Protein AF-A0A915EWQ1-F1 (afdb_monomer_lite)

pLDDT: mean 73.2, std 23.02, range [23.8, 98.0]

Secondary structure (DSSP, 8-state):
---HHHHHHHS-TTS-HHHHHHHHHHHHHHHHHHHHHHHHHHHHHH-SSHHHHHHHHHHHHHHHHHHHHHHHHHHHHHHHHTT-SS-HHHHHHHHHHHHHHHTTTS-HHHHHHHHHHHHHHHHHHHHHHHHGGGGTTS-------SS--TTS-HHHHHH-HHHHHHHHHHHHHHHHHS-----TT-HHHHTTS-------EEEEEESS-EE-TTT--EE-SSSS-EEEETTT--EEEGGGGGG-----TT--S----S-------------TTTTTTEESS---GGG--HHHHHHHHHHTT-GGGHHHHHHTT--TTTGGGGGSSS-GGGG---HHHHHHHHHHHHHHHTSS--GGGPPP-------------EEEE--SS--B-TTT-PBPPSSSS-EEEETTT-BEEETTGGG-GGGSPPP-SS-SS----S--TTSSSPPPGGGTTS------SB---PPPSSTTS-GGGS-B-TTS-BHHHHHHHHHHHHHHHHHHHHHHHT---S-----S----PPPPPP-HHHHHHPPPPHHHHHHHHHHHSSS-S-HHHH-TTS-HHHHHHHHHHHHHHHHHHSSS-SB-GGGHHHHHHTSPPTT--S----S---HHHHHHHHHS-HHHHHHHHHHHHHHHHHHHHHHHHHHHHHTT----GGGTTS---HHHHHTTT-THHHHHHHHHHHB---GGGGGGGG-HHHHHHHHHHHHHHHHHHH---S----TTTHHHHHHHHHHHIIIIIT-S------------------PPPPHHHHHHHHHHHTTSTTB--S--HHHHHHHHTTSPTT-EEEEE-SSSTT-EEEEE----------------S-------

Radius of gyration: 38.52 Å; chains: 1; bounding box: 102×61×111 Å

Sequence (852 aa):
MPNYIYNYANTKDNEHLFYRIKMAAFTGYYIGSFNAGLAYLPALLTGRNVYGSGIKAVRILALGLSAGVAHAVASYVSAKLLNKEHSPFNHAIGGAAAGFLVRYKAPLASQMNMVLCFAALSAIGKFCEMVRPQFANQSVGRCRGCVPNAYISLNHRYMNKKWREEEEELEKFLYFNVGPFSSCLDYETVMKQGSEPVHNLVRVSVAYPRLCQVCEDYIITPRCTARQCITCGCLLHAVCIGRAGRCQGSSSTPSASGSVSSGNSEVVVSDTDTSAAVTLSDEPLANWSVEQVLQWLVVVGFSRYAVLFLAYNINGEKLPGLLKPLSPLDDIKDAFARRVLKRAIMTLIGELPSPADRKFTSSKDSSVTPHADLHLQNFTCELACCVCSLPLLGLTSQGYQCSTCGSVFHRICRIFTEEHPACPGRLLVGALASSQTSFDSPPSDLDLGQSGGKLPVAAPVIKHTYFTVPLDKQITDADEVPIFLSTATRIFEQLATYNAQETTKQRPSQQSLPSSTSFTSALPMINCVDVYRSSATGRELYDLECAYADRLPTDLEKMTSVSTLHRLVRLAQIIKHFLKLLPEPVIPAEMYQGTLDLAPGNNSSSASATSGDDSGLEEFLSSLPPRNLATLRHVMQHVGFILCHQRLLKVRLSVGQLRQPCVASSATTSSTIDNLDDPSLILSILAHVLMRPTWRRVVLLTSPDGDFRRLKALKRLFEHFNRTPGATDFGGRTHSYECYAELLAQSGGGSIRSVAPSSAAEGTEAASQWAPPTTRSVERNRRDLATRDWYWGDVSRSEVSEVMRERPDGAFLVRDSFATTGAFTLTEKCVLTVEIPASSFYGSFCKALLVI

Foldseek 3Di:
DPPLLLVLLPFFQQDDLVSNLVSLLVVLLVVLQVVLCVQQVVCVVVVHPNVVSNVVSVVSNVLSSVLSNQLSVQLNVVCNVVVGRAALQSSLRSQLRSLCSSQVPPPPVSSVVSSNVRSVVSSVSSVCSVCVLVCLPDDDDDPPDPDDPPPCPPVNCVSHPVNVVVVVVVVVVVCVVVDDDPDDDCPPVVVPDDDFAAFQKDWKAFLFWDAQPQLRATAHDDQFTWIAGPFCRHIHGPVCRVVDDTDPGPDDDDDDPDDDDDDDDDPPPDPPCVPVRIGNDYDDLLPFFLLSVLNLCLSLANLVCNVVSVVVRPGSNCLVVQLDPPHSLVVPPFPQQSLLVSVSSCSRNPVDHDPSPDDDDDDDDDDAAFLPDKDQDFAQHWAAAQQPLHTQHHRHSSFIARLQAQFTHGSVRVVVRVSDHHDPRHHVDDPPPDPPPPVVDPPPSVCSNDDDDRGHRGDDNQAALFQADALVPADADPLSERPQLVLLLQLLLVLLLVLLVQLVVPQPDPDDDDDDDDPPDRDDRDQLLVLLVDDDRSVLLVVLCNVPRPHHPCVLNVPPVDDSSVSSSSSSSVSLSSLQNYPAALCGQVCLVLLLVLFDDPPPDDDDPDDDPCVSVVVSLVPRDSSSSSNLLVVLVSLVSSLLSQVLSLLCVVVVVDDDPVCVPDPCDPVNSVCSNPSLSNCLSCLCSRYAHPSSVSSCSSPPVSSVSSSSSSVVSSCVSPPDDDDDDPPPCVVSSVSSVVSCVVSPVPPPDDDDDDDDDDDDDDDDDDDADDPVVVVVVCVVPVVPPQEDEADDPVVVCVVCVPPDAQDKHKYPDPPDHPDIDMDGDDDDPDDDDDDDDDPDDDDDDDDD

InterPro domains:
  IPR000198 Rho GTPase-activating protein domain [PF00620] (526-646)
  IPR000198 Rho GTPase-activating protein domain [PS50238] (469-694)
  IPR000980 SH2 domain [PF00017] (790-827)
  IPR000980 SH2 domain [PS50001] (790-827)
  IPR001660 Sterile alpha motif domain [PS50105] (288-319)
  IPR002219 Protein kinase C-like, phorbol ester/diacylglycerol-binding domain [PS00479] (199-247)
  IPR002219 Protein kinase C-like, phorbol ester/diacylglycerol-binding domain [PS50081] (198-247)
  IPR002219 Protein kinase C-like, phorbol ester/diacylglycerol-binding domain [PS50081] (370-423)
  IPR008936 Rho GTPase activation protein [G3DSA:1.10.555.10] (457-730)
  IPR008936 Rho GTPase activation protein [SSF48350] (527-647)
  IPR013761 Sterile alpha motif/pointed domain superfamily [G3DSA:1.10.150.50] (270-349)
  IPR013761 Sterile alpha motif/pointed domain superfamily [SSF47769] (282-345)
  IPR036860 SH2 domain superfamily [G3DSA:3.30.505.10] (770-835)
  IPR036860 SH2 domain superfamily [SSF55550] (777-829)
  IPR046349 C1-like domain superfamily [SSF57889] (199-244)
  IPR046349 C1-like domain superfamily [SSF57889] (375-416)
  IPR051854 Rho-type GTPase-activating protein [PTHR46075] (365-647)

Organism: NCBI:txid519352

Structure (mmCIF, N/CA/C/O backbone):
data_AF-A0A915EWQ1-F1
#
_entry.id   AF-A0A915EWQ1-F1
#
loop_
_atom_site.group_PDB
_atom_site.id
_atom_site.type_symbol
_atom_site.label_atom_id
_atom_site.label_alt_id
_atom_site.label_comp_id
_atom_site.label_asym_id
_atom_site.label_entity_id
_atom_site.label_seq_id
_atom_site.pdbx_PDB_ins_code
_atom_site.Cartn_x
_atom_site.Cartn_y
_atom_site.Cartn_z
_atom_site.occupancy
_atom_site.B_iso_or_equiv
_atom_site.auth_seq_id
_atom_site.auth_comp_id
_atom_site.auth_asym_id
_atom_site.auth_atom_id
_atom_site.pdbx_PDB_model_num
ATOM 1 N N . MET A 1 1 ? 35.507 5.934 -28.195 1.00 34.41 1 MET A N 1
ATOM 2 C CA . MET A 1 1 ? 36.657 6.644 -28.804 1.00 34.41 1 MET A CA 1
ATOM 3 C C . MET A 1 1 ? 36.904 6.098 -30.203 1.00 34.41 1 MET A C 1
ATOM 5 O O . MET A 1 1 ? 36.809 4.883 -30.353 1.00 34.41 1 MET A O 1
ATOM 9 N N . PRO A 1 2 ? 37.204 6.927 -31.219 1.00 48.59 2 PRO A N 1
ATOM 10 C CA . PRO A 1 2 ? 37.597 6.420 -32.530 1.00 48.59 2 PRO A CA 1
ATOM 11 C C . PRO A 1 2 ? 38.920 5.663 -32.389 1.00 48.59 2 PRO A C 1
ATOM 13 O O . PRO A 1 2 ? 39.890 6.191 -31.848 1.00 48.59 2 PRO A O 1
ATOM 16 N N . ASN A 1 3 ? 38.949 4.407 -32.820 1.00 69.19 3 ASN A N 1
ATOM 17 C CA . ASN A 1 3 ? 40.101 3.528 -32.659 1.00 69.19 3 ASN A CA 1
ATOM 18 C C . ASN A 1 3 ? 41.152 3.841 -33.750 1.00 69.19 3 ASN A C 1
ATOM 20 O O . ASN A 1 3 ? 41.318 3.084 -34.699 1.00 69.19 3 ASN A O 1
ATOM 24 N N . TYR A 1 4 ? 41.798 5.015 -33.682 1.00 76.69 4 TYR A N 1
ATOM 25 C CA . TYR A 1 4 ? 42.704 5.518 -34.732 1.00 76.69 4 TYR A CA 1
ATOM 26 C C . TYR A 1 4 ? 43.897 4.589 -34.990 1.00 76.69 4 TYR A C 1
ATOM 28 O O . TYR A 1 4 ? 44.248 4.355 -36.145 1.00 76.69 4 TYR A O 1
ATOM 36 N N . ILE A 1 5 ? 44.466 4.019 -33.921 1.00 77.06 5 ILE A N 1
ATOM 37 C CA . ILE A 1 5 ? 45.558 3.034 -33.979 1.00 77.06 5 ILE A CA 1
ATOM 38 C C . ILE A 1 5 ? 45.109 1.803 -34.761 1.00 77.06 5 ILE A C 1
ATOM 40 O O . ILE A 1 5 ? 45.805 1.343 -35.661 1.00 77.06 5 ILE A O 1
ATOM 44 N N . TYR A 1 6 ? 43.915 1.307 -34.446 1.00 73.81 6 TYR A N 1
ATOM 45 C CA . TYR A 1 6 ? 43.328 0.158 -35.113 1.00 73.81 6 TYR A CA 1
ATOM 46 C C . TYR A 1 6 ? 43.035 0.427 -36.587 1.00 73.81 6 TYR A C 1
ATOM 48 O O . TYR A 1 6 ? 43.445 -0.338 -37.452 1.00 73.81 6 TYR A O 1
ATOM 56 N N . ASN A 1 7 ? 42.368 1.542 -36.885 1.00 77.12 7 ASN A N 1
ATOM 57 C CA . ASN A 1 7 ? 42.049 1.925 -38.255 1.00 77.12 7 ASN A CA 1
ATOM 58 C C . ASN A 1 7 ? 43.323 2.089 -39.091 1.00 77.12 7 ASN A C 1
ATOM 60 O O . ASN A 1 7 ? 43.358 1.675 -40.243 1.00 77.12 7 ASN A O 1
ATOM 64 N N . TYR A 1 8 ? 44.388 2.636 -38.503 1.00 83.75 8 TYR A N 1
ATOM 65 C CA . TYR A 1 8 ? 45.693 2.708 -39.144 1.00 83.75 8 TYR A CA 1
ATOM 66 C C . TYR A 1 8 ? 46.302 1.316 -39.379 1.00 83.75 8 TYR A C 1
ATOM 68 O O . TYR A 1 8 ? 46.663 0.991 -40.509 1.00 83.75 8 TYR A O 1
ATOM 76 N N . ALA A 1 9 ? 46.370 0.468 -38.350 1.00 80.50 9 ALA A N 1
ATOM 77 C CA . ALA A 1 9 ? 46.986 -0.854 -38.439 1.00 80.50 9 ALA A CA 1
ATOM 78 C C . ALA A 1 9 ? 46.226 -1.826 -39.364 1.00 80.50 9 ALA A C 1
ATOM 80 O O . ALA A 1 9 ? 46.861 -2.667 -40.002 1.00 80.50 9 ALA A O 1
ATOM 81 N N . ASN A 1 10 ? 44.903 -1.676 -39.486 1.00 78.25 10 ASN A N 1
ATOM 82 C CA . ASN A 1 10 ? 44.040 -2.495 -40.342 1.00 78.25 10 ASN A CA 1
ATOM 83 C C . ASN A 1 10 ? 44.029 -2.043 -41.815 1.00 78.25 10 ASN A C 1
ATOM 85 O O . ASN A 1 10 ? 43.606 -2.787 -42.694 1.00 78.25 10 ASN A O 1
ATOM 89 N N . THR A 1 11 ? 44.496 -0.830 -42.121 1.00 80.88 11 THR A N 1
ATOM 90 C CA . THR A 1 11 ? 44.619 -0.410 -43.524 1.00 80.88 11 THR A CA 1
ATOM 91 C C . THR A 1 11 ? 45.773 -1.122 -44.221 1.00 80.88 11 THR A C 1
ATOM 93 O O . THR A 1 11 ? 46.814 -1.410 -43.617 1.00 80.88 11 THR A O 1
ATOM 96 N N . LYS A 1 12 ? 45.604 -1.379 -45.521 1.00 84.25 12 LYS A N 1
ATOM 97 C CA . LYS A 1 12 ? 46.682 -1.861 -46.385 1.00 84.25 12 LYS A CA 1
ATOM 98 C C . LYS A 1 12 ? 47.838 -0.864 -46.406 1.00 84.25 12 LYS A C 1
ATOM 100 O O . LYS A 1 12 ? 47.631 0.343 -46.511 1.00 84.25 12 LYS A O 1
ATOM 105 N N . ASP A 1 13 ? 49.053 -1.382 -46.274 1.00 86.31 13 ASP A N 1
ATOM 106 C CA . ASP A 1 13 ? 50.275 -0.606 -46.091 1.00 86.31 13 ASP A CA 1
ATOM 107 C C . ASP A 1 13 ? 50.704 0.140 -47.356 1.00 86.31 13 ASP A C 1
ATOM 109 O O . ASP A 1 13 ? 51.294 1.208 -47.251 1.00 86.31 13 ASP A O 1
ATOM 113 N N . ASN A 1 14 ? 50.337 -0.355 -48.535 1.00 86.62 14 ASN A N 1
ATOM 114 C CA . ASN A 1 14 ? 50.657 0.208 -49.848 1.00 86.62 14 ASN A CA 1
ATOM 115 C C . ASN A 1 14 ? 49.528 1.063 -50.467 1.00 86.62 14 ASN A C 1
ATOM 117 O O . ASN A 1 14 ? 49.693 1.563 -51.581 1.00 86.62 14 ASN A O 1
ATOM 121 N N . GLU A 1 15 ? 48.407 1.267 -49.766 1.00 79.75 15 GLU A N 1
ATOM 122 C CA . GLU A 1 15 ? 47.230 1.996 -50.263 1.00 79.75 15 GLU A CA 1
ATOM 123 C C . GLU A 1 15 ? 46.838 3.169 -49.338 1.00 79.75 15 GLU A C 1
ATOM 125 O O . GLU A 1 15 ? 47.296 3.286 -48.202 1.00 79.75 15 GLU A O 1
ATOM 130 N N . HIS A 1 16 ? 45.987 4.074 -49.835 1.00 81.62 16 HIS A N 1
ATOM 131 C CA . HIS A 1 16 ? 45.343 5.143 -49.054 1.00 81.62 16 HIS A CA 1
ATOM 132 C C . HIS A 1 16 ? 46.283 6.016 -48.187 1.00 81.62 16 HIS A C 1
ATOM 134 O O . HIS A 1 16 ? 45.987 6.302 -47.023 1.00 81.62 16 HIS A O 1
ATOM 140 N N . LEU A 1 17 ? 47.390 6.506 -48.763 1.00 86.25 17 LEU A N 1
ATOM 141 C CA . LEU A 1 17 ? 48.413 7.311 -48.070 1.00 86.25 17 LEU A CA 1
ATOM 142 C C . LEU A 1 17 ? 47.839 8.439 -47.191 1.00 86.25 17 LEU A C 1
ATOM 144 O O . LEU A 1 17 ? 48.192 8.547 -46.020 1.00 86.25 17 LEU A O 1
ATOM 148 N N . PHE A 1 18 ? 46.928 9.261 -47.720 1.00 78.94 18 PHE A N 1
ATOM 149 C CA . PHE A 1 18 ? 46.359 10.390 -46.970 1.00 78.94 18 PHE A CA 1
ATOM 150 C C . PHE A 1 18 ? 45.525 9.950 -45.761 1.00 78.94 18 PHE A C 1
ATOM 152 O O . PHE A 1 18 ? 45.593 10.573 -44.700 1.00 78.94 18 PHE A O 1
ATOM 159 N N . TYR A 1 19 ? 44.776 8.851 -45.886 1.00 79.69 19 TYR A N 1
ATOM 160 C CA . TYR A 1 19 ? 44.028 8.272 -44.771 1.00 79.69 19 TYR A CA 1
ATOM 161 C C . TYR A 1 19 ? 44.979 7.740 -43.693 1.00 79.69 19 TYR A C 1
ATOM 163 O O . TYR A 1 19 ? 44.790 8.011 -42.507 1.00 79.69 19 TYR A O 1
ATOM 171 N N . ARG A 1 20 ? 46.044 7.044 -44.105 1.00 86.75 20 ARG A N 1
ATOM 172 C CA . ARG A 1 20 ? 47.070 6.509 -43.203 1.00 86.75 20 ARG A CA 1
ATOM 173 C C . ARG A 1 20 ? 47.802 7.609 -42.442 1.00 86.75 20 ARG A C 1
ATOM 175 O O . ARG A 1 20 ? 47.920 7.518 -41.223 1.00 86.75 20 ARG A O 1
ATOM 182 N N . ILE A 1 21 ? 48.212 8.674 -43.135 1.00 86.81 21 ILE A N 1
ATOM 183 C CA . ILE A 1 21 ? 48.812 9.866 -42.518 1.00 86.81 21 ILE A CA 1
ATOM 184 C C . ILE A 1 21 ? 47.852 10.466 -41.490 1.00 86.81 21 ILE A C 1
ATOM 186 O O . ILE A 1 21 ? 48.263 10.728 -40.364 1.00 86.81 21 ILE A O 1
ATOM 190 N N . LYS A 1 22 ? 46.569 10.629 -41.837 1.00 82.31 22 LYS A N 1
ATOM 191 C CA . LYS A 1 22 ? 45.551 11.165 -40.924 1.00 82.31 22 LYS A CA 1
ATOM 192 C C . LYS A 1 22 ? 45.432 10.320 -39.649 1.00 82.31 22 LYS A C 1
ATOM 194 O O . LYS A 1 22 ? 45.513 10.863 -38.551 1.00 82.31 22 LYS A O 1
ATOM 199 N N . MET A 1 23 ? 45.271 9.003 -39.776 1.00 86.81 23 MET A N 1
ATOM 200 C CA . MET A 1 23 ? 45.080 8.111 -38.622 1.00 86.81 23 MET A CA 1
ATOM 201 C C . MET A 1 23 ? 46.332 8.010 -37.735 1.00 86.81 23 MET A C 1
ATOM 203 O O . MET A 1 23 ? 46.223 8.048 -36.505 1.00 86.81 23 MET A O 1
ATOM 207 N N . ALA A 1 24 ? 47.524 7.946 -38.334 1.00 88.31 24 ALA A N 1
ATOM 208 C CA . ALA A 1 24 ? 48.779 7.920 -37.587 1.00 88.31 24 ALA A CA 1
ATOM 209 C C . ALA A 1 24 ? 49.097 9.270 -36.926 1.00 88.31 24 ALA A C 1
ATOM 211 O O . ALA A 1 24 ? 49.571 9.295 -35.793 1.00 88.31 24 ALA A O 1
ATOM 212 N N . ALA A 1 25 ? 48.780 10.396 -37.575 1.00 87.62 25 ALA A N 1
ATOM 213 C CA . ALA A 1 25 ? 48.931 11.728 -36.992 1.00 87.62 25 ALA A CA 1
ATOM 214 C C . ALA A 1 25 ? 48.022 11.920 -35.769 1.00 87.62 25 ALA A C 1
ATOM 216 O O . ALA A 1 25 ? 48.488 12.407 -34.742 1.00 87.62 25 ALA A O 1
ATOM 217 N N . PHE A 1 26 ? 46.757 11.481 -35.830 1.00 86.56 26 PHE A N 1
ATOM 218 C CA . PHE A 1 26 ? 45.855 11.516 -34.669 1.00 86.56 26 PHE A CA 1
ATOM 219 C C . PHE A 1 26 ? 46.313 10.593 -33.538 1.00 86.56 26 PHE A C 1
ATOM 221 O O . PHE A 1 26 ? 46.228 10.961 -32.367 1.00 86.56 26 PHE A O 1
ATOM 228 N N . THR A 1 27 ? 46.857 9.425 -33.880 1.00 87.19 27 THR A N 1
ATOM 229 C CA . THR A 1 27 ? 47.484 8.519 -32.908 1.00 87.19 27 THR A CA 1
ATOM 230 C C . THR A 1 27 ? 48.671 9.192 -32.211 1.00 87.19 27 THR A C 1
ATOM 232 O O . THR A 1 27 ? 48.738 9.227 -30.981 1.00 87.19 27 THR A O 1
ATOM 235 N N . GLY A 1 28 ? 49.581 9.784 -32.987 1.00 89.06 28 GLY A N 1
ATOM 236 C CA . GLY A 1 28 ? 50.740 10.510 -32.475 1.00 89.06 28 GLY A CA 1
ATOM 237 C C . GLY A 1 28 ? 50.360 11.743 -31.650 1.00 89.06 28 GLY A C 1
ATOM 238 O O . GLY A 1 28 ? 50.976 12.005 -30.619 1.00 89.06 28 GLY A O 1
ATOM 239 N N . TYR A 1 29 ? 49.301 12.456 -32.042 1.00 89.88 29 TYR A N 1
ATOM 240 C CA . TYR A 1 29 ? 48.729 13.567 -31.282 1.00 89.88 29 TYR A CA 1
ATOM 241 C C . TYR A 1 29 ? 48.185 13.118 -29.924 1.00 89.88 29 TYR A C 1
ATOM 243 O O . TYR A 1 29 ? 48.442 13.782 -28.922 1.00 89.88 29 TYR A O 1
ATOM 251 N N . TYR A 1 30 ? 47.475 11.988 -29.857 1.00 87.06 30 TYR A N 1
ATOM 252 C CA . TYR A 1 30 ? 46.926 11.476 -28.599 1.00 87.06 30 TYR A CA 1
ATOM 253 C C . TYR A 1 30 ? 48.036 11.080 -27.613 1.00 87.06 30 TYR A C 1
ATOM 255 O O . TYR A 1 30 ? 48.030 11.508 -26.459 1.00 87.06 30 TYR A O 1
ATOM 263 N N . ILE A 1 31 ? 49.049 10.350 -28.093 1.00 86.75 31 ILE A N 1
ATOM 264 C CA . ILE A 1 31 ? 50.232 9.985 -27.295 1.00 86.75 31 ILE A CA 1
ATOM 265 C C . ILE A 1 31 ? 51.009 11.245 -26.873 1.00 86.75 31 ILE A C 1
ATOM 267 O O . ILE A 1 31 ? 51.424 11.377 -25.721 1.00 86.75 31 ILE A O 1
ATOM 271 N N . GLY A 1 32 ? 51.174 12.203 -27.790 1.00 88.69 32 GLY A N 1
ATOM 272 C CA . GLY A 1 32 ? 51.789 13.499 -27.512 1.00 88.69 32 GLY A CA 1
ATOM 273 C C . GLY A 1 32 ? 51.021 14.304 -26.463 1.00 88.69 32 GLY A C 1
ATOM 274 O O . GLY A 1 32 ? 51.644 14.922 -25.607 1.00 88.69 32 GLY A O 1
ATOM 275 N N . SER A 1 33 ? 49.688 14.251 -26.478 1.00 87.38 33 SER A N 1
ATOM 276 C CA . SER A 1 33 ? 48.816 14.959 -25.531 1.00 87.38 33 SER A CA 1
ATOM 277 C C . SER A 1 33 ? 48.943 14.406 -24.122 1.00 87.38 33 SER A C 1
ATOM 279 O O . SER A 1 33 ? 49.067 15.178 -23.176 1.00 87.38 33 SER A O 1
ATOM 281 N N . PHE A 1 34 ? 48.996 13.080 -23.984 1.00 87.94 34 PHE A N 1
ATOM 282 C CA . PHE A 1 34 ? 49.239 12.437 -22.696 1.00 87.94 34 PHE A CA 1
ATOM 283 C C . PHE A 1 34 ? 50.596 12.855 -22.105 1.00 87.94 34 PHE A C 1
ATOM 285 O O . PHE A 1 34 ? 50.670 13.323 -20.969 1.00 87.94 34 PHE A O 1
ATOM 292 N N . ASN A 1 35 ? 51.664 12.793 -22.906 1.00 87.25 35 ASN A N 1
ATOM 293 C CA . ASN A 1 35 ? 53.007 13.187 -22.468 1.00 87.25 35 ASN A CA 1
ATOM 294 C C . ASN A 1 35 ? 53.133 14.694 -22.188 1.00 87.25 35 ASN A C 1
ATOM 296 O O . ASN A 1 35 ? 53.831 15.100 -21.259 1.00 87.25 35 ASN A O 1
ATOM 300 N N . ALA A 1 36 ? 52.450 15.532 -22.968 1.00 90.44 36 ALA A N 1
ATOM 301 C CA . ALA A 1 36 ? 52.375 16.968 -22.729 1.00 90.44 36 ALA A CA 1
ATOM 302 C C . ALA A 1 36 ? 51.626 17.282 -21.427 1.00 90.44 36 ALA A C 1
ATOM 304 O O . ALA A 1 36 ? 52.063 18.151 -20.676 1.00 90.44 36 ALA A O 1
ATOM 305 N N . GLY A 1 37 ? 50.565 16.528 -21.122 1.00 89.19 37 GLY A N 1
ATOM 306 C CA . GLY A 1 37 ? 49.859 16.581 -19.845 1.00 89.19 37 GLY A CA 1
ATOM 307 C C . GLY A 1 37 ? 50.782 16.264 -18.671 1.00 89.19 37 GLY A C 1
ATOM 308 O O . GLY A 1 37 ? 50.875 17.066 -17.748 1.00 89.19 37 GLY A O 1
ATOM 309 N N . LEU A 1 38 ? 51.547 15.168 -18.741 1.00 90.31 38 LEU A N 1
ATOM 310 C CA . LEU A 1 38 ? 52.520 14.806 -17.699 1.00 90.31 38 LEU A CA 1
ATOM 311 C C . LEU A 1 38 ? 53.596 15.882 -17.481 1.00 90.31 38 LEU A C 1
ATOM 313 O O . LEU A 1 38 ? 54.015 16.119 -16.351 1.00 90.31 38 LEU A O 1
ATOM 317 N N . ALA A 1 39 ? 54.033 16.555 -18.549 1.00 85.88 39 ALA A N 1
ATOM 318 C CA . ALA A 1 39 ? 55.037 17.613 -18.464 1.00 85.88 39 ALA A CA 1
ATOM 319 C C . ALA A 1 39 ? 54.476 18.960 -17.969 1.00 85.88 39 ALA A C 1
ATOM 321 O O . ALA A 1 39 ? 55.224 19.758 -17.403 1.00 85.88 39 ALA A O 1
ATOM 322 N N . TYR A 1 40 ? 53.189 19.239 -18.202 1.00 92.38 40 TYR A N 1
ATOM 323 C CA . TYR A 1 40 ? 52.577 20.539 -17.912 1.00 92.38 40 TYR A CA 1
ATOM 324 C C . TYR A 1 40 ? 51.803 20.573 -16.593 1.00 92.38 40 TYR A C 1
ATOM 326 O O . TYR A 1 40 ? 51.833 21.585 -15.892 1.00 92.38 40 TYR A O 1
ATOM 334 N N . LEU A 1 41 ? 51.153 19.467 -16.224 1.00 90.31 41 LEU A N 1
ATOM 335 C CA . LEU A 1 41 ? 50.291 19.369 -15.048 1.00 90.31 41 LEU A CA 1
ATOM 336 C C . LEU A 1 41 ? 51.001 19.758 -13.735 1.00 90.31 41 LEU A C 1
ATOM 338 O O . LEU A 1 41 ? 50.420 20.532 -12.977 1.00 90.31 41 LEU A O 1
ATOM 342 N N . PRO A 1 42 ? 52.263 19.359 -13.471 1.00 90.19 42 PRO A N 1
ATOM 343 C CA . PRO A 1 42 ? 52.967 19.806 -12.267 1.00 90.19 42 PRO A CA 1
ATOM 344 C C . PRO A 1 42 ? 53.190 21.326 -12.225 1.00 90.19 42 PRO A C 1
ATOM 346 O O . PRO A 1 42 ? 53.111 21.934 -11.160 1.00 90.19 42 PRO A O 1
ATOM 349 N N . ALA A 1 43 ? 53.441 21.967 -13.371 1.00 86.69 43 ALA A N 1
ATOM 350 C CA . ALA A 1 43 ? 53.634 23.417 -13.448 1.00 86.69 43 ALA A CA 1
ATOM 351 C C . ALA A 1 43 ? 52.316 24.183 -13.250 1.00 86.69 43 ALA A C 1
ATOM 353 O O . ALA A 1 43 ? 52.311 25.227 -12.603 1.00 86.69 43 ALA A O 1
ATOM 354 N N . LEU A 1 44 ? 51.200 23.641 -13.753 1.00 84.31 44 LEU A N 1
ATOM 355 C CA . LEU A 1 44 ? 49.852 24.161 -13.498 1.00 84.31 44 LEU A CA 1
ATOM 356 C C . LEU A 1 44 ? 49.483 24.085 -12.013 1.00 84.31 44 LEU A C 1
ATOM 358 O O . LEU A 1 44 ? 49.032 25.076 -11.451 1.00 84.31 44 LEU A O 1
ATOM 362 N N . LEU A 1 45 ? 49.714 22.934 -11.373 1.00 86.56 45 LEU A N 1
ATOM 363 C CA . LEU A 1 45 ? 49.356 22.713 -9.967 1.00 86.56 45 LEU A CA 1
ATOM 364 C C . LEU A 1 45 ? 50.234 23.508 -8.992 1.00 86.56 45 LEU A C 1
ATOM 366 O O . LEU A 1 45 ? 49.771 23.907 -7.931 1.00 86.56 45 LEU A O 1
ATOM 370 N N . THR A 1 46 ? 51.498 23.753 -9.343 1.00 87.25 46 THR A N 1
ATOM 371 C CA . THR A 1 46 ? 52.440 24.494 -8.482 1.00 87.25 46 THR A CA 1
ATOM 372 C C . THR A 1 46 ? 52.488 25.995 -8.772 1.00 87.25 46 THR A C 1
ATOM 374 O O . THR A 1 46 ? 53.151 26.730 -8.040 1.00 87.25 46 THR A O 1
ATOM 377 N N . GLY A 1 47 ? 51.858 26.462 -9.857 1.00 83.38 47 GLY A N 1
ATOM 378 C CA . GLY A 1 47 ? 51.906 27.858 -10.311 1.00 83.38 47 GLY A CA 1
ATOM 379 C C . GLY A 1 47 ? 53.295 28.348 -10.752 1.00 83.38 47 GLY A C 1
ATOM 380 O O . GLY A 1 47 ? 53.461 29.519 -11.094 1.00 83.38 47 GLY A O 1
ATOM 381 N N . ARG A 1 48 ? 54.319 27.483 -10.764 1.00 81.75 48 ARG A N 1
ATOM 382 C CA . ARG A 1 48 ? 55.709 27.838 -11.085 1.00 81.75 48 ARG A CA 1
ATOM 383 C C . ARG A 1 48 ? 56.047 27.468 -12.525 1.00 81.75 48 ARG A C 1
ATOM 385 O O . ARG A 1 48 ? 55.772 26.364 -12.979 1.00 81.75 48 ARG A O 1
ATOM 392 N N . ASN A 1 49 ? 56.718 28.377 -13.238 1.00 85.12 49 ASN A N 1
ATOM 393 C CA . ASN A 1 49 ? 57.216 28.150 -14.603 1.00 85.12 49 ASN A CA 1
ATOM 394 C C . ASN A 1 49 ? 56.133 27.648 -15.589 1.00 85.12 49 ASN A C 1
ATOM 396 O O . ASN A 1 49 ? 56.391 26.800 -16.450 1.00 85.12 49 ASN A O 1
ATOM 400 N N . VAL A 1 50 ? 54.907 28.170 -15.456 1.00 87.44 50 VAL A N 1
ATOM 401 C CA . VAL A 1 50 ? 53.743 27.780 -16.269 1.00 87.44 50 VAL A CA 1
ATOM 402 C C . VAL A 1 50 ? 54.004 28.046 -17.753 1.00 87.44 50 VAL A C 1
ATOM 404 O O . VAL A 1 50 ? 53.815 27.159 -18.579 1.00 87.44 50 VAL A O 1
ATOM 407 N N . TYR A 1 51 ? 54.521 29.227 -18.103 1.00 87.12 51 TYR A N 1
ATOM 408 C CA . TYR A 1 51 ? 54.786 29.600 -19.497 1.00 87.12 51 TYR A CA 1
ATOM 409 C C . TYR A 1 51 ? 55.877 28.732 -20.146 1.00 87.12 51 TYR A C 1
ATOM 411 O O . TYR A 1 51 ? 55.691 28.193 -21.238 1.00 87.12 51 TYR A O 1
ATOM 419 N N . GLY A 1 52 ? 56.999 28.517 -19.449 1.00 87.56 52 GLY A N 1
ATOM 420 C CA . GLY A 1 52 ? 58.087 27.677 -19.952 1.00 87.56 52 GLY A CA 1
ATOM 421 C C . GLY A 1 52 ? 57.679 26.209 -20.102 1.00 87.56 52 GLY A C 1
ATOM 422 O O . GLY A 1 52 ? 58.064 25.555 -21.074 1.00 87.56 52 GLY A O 1
ATOM 423 N N . SER A 1 53 ? 56.861 25.694 -19.182 1.00 88.56 53 SER A N 1
ATOM 424 C CA . SER A 1 53 ? 56.325 24.328 -19.249 1.00 88.56 53 SER A CA 1
ATOM 425 C C . SER A 1 53 ? 55.241 24.187 -20.322 1.00 88.56 53 SER A C 1
ATOM 427 O O . SER A 1 53 ? 55.205 23.171 -21.010 1.00 88.56 53 SER A O 1
ATOM 429 N N . GLY A 1 54 ? 54.440 25.231 -20.556 1.00 88.94 54 GLY A N 1
ATOM 430 C CA . GLY A 1 54 ? 53.473 25.298 -21.654 1.00 88.94 54 GLY A CA 1
ATOM 431 C C . GLY A 1 54 ? 54.144 25.241 -23.030 1.00 88.94 54 GLY A C 1
ATOM 432 O O . GLY A 1 54 ? 53.763 24.428 -23.870 1.00 88.94 54 GLY A O 1
ATOM 433 N N . ILE A 1 55 ? 55.222 26.006 -23.251 1.00 89.50 55 ILE A N 1
ATOM 434 C CA . ILE A 1 55 ? 56.005 25.928 -24.502 1.00 89.50 55 ILE A CA 1
ATOM 435 C C . ILE A 1 55 ? 56.589 24.522 -24.702 1.00 89.50 55 ILE A C 1
ATOM 437 O O . ILE A 1 55 ? 56.591 23.997 -25.819 1.00 89.50 55 ILE A O 1
ATOM 441 N N . LYS A 1 56 ? 57.077 23.882 -23.630 1.00 88.94 56 LYS A N 1
ATOM 442 C CA . LYS A 1 56 ? 57.564 22.493 -23.687 1.00 88.94 56 LYS A CA 1
ATOM 443 C C . LYS A 1 56 ? 56.440 21.517 -24.047 1.00 88.94 56 LYS A C 1
ATOM 445 O O . LYS A 1 56 ? 56.653 20.662 -24.901 1.00 88.94 56 LYS A O 1
ATOM 450 N N . ALA A 1 57 ? 55.252 21.677 -23.468 1.00 90.94 57 ALA A N 1
ATOM 451 C CA . ALA A 1 57 ? 54.080 20.852 -23.751 1.00 90.94 57 ALA A CA 1
ATOM 452 C C . ALA A 1 57 ? 53.637 20.954 -25.222 1.00 90.94 57 ALA A C 1
ATOM 454 O O . ALA A 1 57 ? 53.427 19.933 -25.876 1.00 90.94 57 ALA A O 1
ATOM 455 N N . VAL A 1 58 ? 53.607 22.167 -25.788 1.00 90.31 58 VAL A N 1
ATOM 456 C CA . VAL A 1 58 ? 53.306 22.391 -27.215 1.00 90.31 58 VAL A CA 1
ATOM 457 C C . VAL A 1 58 ? 54.350 21.731 -28.123 1.00 90.31 58 VAL A C 1
ATOM 459 O O . VAL A 1 58 ? 53.995 21.116 -29.129 1.00 90.31 58 VAL A O 1
ATOM 462 N N . ARG A 1 59 ? 55.639 21.784 -27.760 1.00 90.12 59 ARG A N 1
ATOM 463 C CA . ARG A 1 59 ? 56.699 21.081 -28.508 1.00 90.12 59 ARG A CA 1
ATOM 464 C C . ARG A 1 59 ? 56.531 19.560 -28.463 1.00 90.12 59 ARG A C 1
ATOM 466 O O . ARG A 1 59 ? 56.742 18.915 -29.484 1.00 90.12 59 ARG A O 1
ATOM 473 N N . ILE A 1 60 ? 56.136 18.994 -27.319 1.00 90.44 60 ILE A N 1
ATOM 474 C CA . ILE A 1 60 ? 55.864 17.552 -27.169 1.00 90.44 60 ILE A CA 1
ATOM 475 C C . ILE A 1 60 ? 54.668 17.132 -28.039 1.00 90.44 60 ILE A C 1
ATOM 477 O O . ILE A 1 60 ? 54.745 16.123 -28.740 1.00 90.44 60 ILE A O 1
ATOM 481 N N . LEU A 1 61 ? 53.600 17.934 -28.057 1.00 90.12 61 LEU A N 1
ATOM 482 C CA . LEU A 1 61 ? 52.433 17.729 -28.921 1.00 90.12 61 LEU A CA 1
ATOM 483 C C . LEU A 1 61 ? 52.802 17.738 -30.411 1.00 90.12 61 LEU A C 1
ATOM 485 O O . LEU A 1 61 ? 52.466 16.804 -31.141 1.00 90.12 61 LEU A O 1
ATOM 489 N N . ALA A 1 62 ? 53.531 18.767 -30.854 1.00 91.00 62 ALA A N 1
ATOM 490 C CA . ALA A 1 62 ? 53.969 18.902 -32.242 1.00 91.00 62 ALA A CA 1
ATOM 491 C C . ALA A 1 62 ? 54.901 17.752 -32.670 1.00 91.00 62 ALA A C 1
ATOM 493 O O . ALA A 1 62 ? 54.800 17.249 -33.793 1.00 91.00 62 ALA A O 1
ATOM 494 N N . LEU A 1 63 ? 55.773 17.299 -31.762 1.00 91.81 63 LEU A N 1
ATOM 495 C CA . LEU A 1 63 ? 56.662 16.162 -31.988 1.00 91.81 63 LEU A CA 1
ATOM 496 C C . LEU A 1 63 ? 55.880 14.851 -32.144 1.00 91.81 63 LEU A C 1
ATOM 498 O O . LEU A 1 63 ? 56.179 14.080 -33.052 1.00 91.81 63 LEU A O 1
ATOM 502 N N . GLY A 1 64 ? 54.858 14.619 -31.312 1.00 91.56 64 GLY A N 1
ATOM 503 C CA . GLY A 1 64 ? 53.987 13.443 -31.406 1.00 91.56 64 GLY A CA 1
ATOM 504 C C . GLY A 1 64 ? 53.233 13.373 -32.736 1.00 91.56 64 GLY A C 1
ATOM 505 O O . GLY A 1 64 ? 53.242 12.336 -33.400 1.00 91.56 64 GLY A O 1
ATOM 506 N N . LEU A 1 65 ? 52.655 14.494 -33.179 1.00 92.00 65 LEU A N 1
ATOM 507 C CA . LEU A 1 65 ? 51.967 14.585 -34.471 1.00 92.00 65 LEU A CA 1
ATOM 508 C C . LEU A 1 65 ? 52.927 14.322 -35.644 1.00 92.00 65 LEU A C 1
ATOM 510 O O . LEU A 1 65 ? 52.623 13.519 -36.527 1.00 92.00 65 LEU A O 1
ATOM 514 N N . SER A 1 66 ? 54.117 14.927 -35.609 1.00 92.69 66 SER A N 1
ATOM 515 C CA . SER A 1 66 ? 55.154 14.747 -36.637 1.00 92.69 66 SER A CA 1
ATOM 516 C C . SER A 1 66 ? 55.686 13.311 -36.689 1.00 92.69 66 SER A C 1
ATOM 518 O O . SER A 1 66 ? 55.905 12.771 -37.772 1.00 92.69 66 SER A O 1
ATOM 520 N N . ALA A 1 67 ? 55.847 12.662 -35.532 1.00 93.56 67 ALA A N 1
ATOM 521 C CA . ALA A 1 67 ? 56.268 11.266 -35.442 1.00 93.56 67 ALA A CA 1
ATOM 522 C C . ALA A 1 67 ? 55.223 10.315 -36.047 1.00 93.56 67 ALA A C 1
ATOM 524 O O . ALA A 1 67 ? 55.591 9.382 -36.758 1.00 93.56 67 ALA A O 1
ATOM 525 N N . GLY A 1 68 ? 53.929 10.584 -35.836 1.00 93.12 68 GLY A N 1
ATOM 526 C CA . GLY A 1 68 ? 52.839 9.840 -36.472 1.00 93.12 68 GLY A CA 1
ATOM 527 C C . GLY A 1 68 ? 52.842 9.963 -38.000 1.00 93.12 68 GLY A C 1
ATOM 528 O O . GLY A 1 68 ? 52.711 8.964 -38.705 1.00 93.12 68 GLY A O 1
ATOM 529 N N . VAL A 1 69 ? 53.068 11.168 -38.531 1.00 94.00 69 VAL A N 1
ATOM 530 C CA . VAL A 1 69 ? 53.196 11.387 -39.985 1.00 94.00 69 VAL A CA 1
ATOM 531 C C . VAL A 1 69 ? 54.412 10.646 -40.549 1.00 94.00 69 VAL A C 1
ATOM 533 O O . VAL A 1 69 ? 54.284 9.932 -41.544 1.00 94.00 69 VAL A O 1
ATOM 536 N N . ALA A 1 70 ? 55.574 10.761 -39.899 1.00 94.50 70 ALA A N 1
ATOM 537 C CA . ALA A 1 70 ? 56.794 10.067 -40.314 1.00 94.50 70 ALA A CA 1
ATOM 538 C C . ALA A 1 70 ? 56.612 8.538 -40.326 1.00 94.50 70 ALA A C 1
ATOM 540 O O . ALA A 1 70 ? 57.042 7.877 -41.272 1.00 94.50 70 ALA A O 1
ATOM 541 N N . HIS A 1 71 ? 55.909 7.989 -39.327 1.00 95.44 71 HIS A N 1
ATOM 542 C CA . HIS A 1 71 ? 55.555 6.568 -39.249 1.00 95.44 71 HIS A CA 1
ATOM 543 C C . HIS A 1 71 ? 54.735 6.101 -40.457 1.00 95.44 71 HIS A C 1
ATOM 545 O O . HIS A 1 71 ? 55.077 5.106 -41.105 1.00 95.44 71 HIS A O 1
ATOM 551 N N . ALA A 1 72 ? 53.678 6.844 -40.798 1.00 93.94 72 ALA A N 1
ATOM 552 C CA . ALA A 1 72 ? 52.799 6.529 -41.922 1.00 93.94 72 ALA A CA 1
ATOM 553 C C . ALA A 1 72 ? 53.504 6.620 -43.274 1.00 93.94 72 ALA A C 1
ATOM 555 O O . ALA A 1 72 ? 53.328 5.739 -44.114 1.00 93.94 72 ALA A O 1
ATOM 556 N N . VAL A 1 73 ? 54.317 7.655 -43.485 1.00 94.31 73 VAL A N 1
ATOM 557 C CA . VAL A 1 73 ? 55.029 7.856 -44.753 1.00 94.31 73 VAL A CA 1
ATOM 558 C C . VAL A 1 73 ? 56.091 6.777 -44.954 1.00 94.31 73 VAL A C 1
ATOM 560 O O . VAL A 1 73 ? 56.131 6.152 -46.011 1.00 94.31 73 VAL A O 1
ATOM 563 N N . ALA A 1 74 ? 56.917 6.504 -43.941 1.00 94.56 74 ALA A N 1
ATOM 564 C CA . ALA A 1 74 ? 57.983 5.513 -44.051 1.00 94.56 74 ALA A CA 1
ATOM 565 C C . ALA A 1 74 ? 57.441 4.077 -44.183 1.00 94.56 74 ALA A C 1
ATOM 567 O O . ALA A 1 74 ? 57.958 3.295 -44.988 1.00 94.56 74 ALA A O 1
ATOM 568 N N . SER A 1 75 ? 56.361 3.734 -43.468 1.00 93.94 75 SER A N 1
ATOM 569 C CA . SER A 1 75 ? 55.701 2.430 -43.631 1.00 93.94 75 SER A CA 1
ATOM 570 C C . SER A 1 75 ? 55.030 2.275 -45.000 1.00 93.94 75 SER A C 1
ATOM 572 O O . SER A 1 75 ? 55.105 1.202 -45.590 1.00 93.94 75 SER A O 1
ATOM 574 N N . TYR A 1 76 ? 54.442 3.342 -45.551 1.00 93.12 76 TYR A N 1
ATOM 575 C CA . TYR A 1 76 ? 53.827 3.308 -46.880 1.00 93.12 76 TYR A CA 1
ATOM 576 C C . TYR A 1 76 ? 54.853 3.208 -48.007 1.00 93.12 76 TYR A C 1
ATOM 578 O O . TYR A 1 76 ? 54.699 2.392 -48.913 1.00 93.12 76 TYR A O 1
ATOM 586 N N . VAL A 1 77 ? 55.921 4.009 -47.959 1.00 93.12 77 VAL A N 1
ATOM 587 C CA . VAL A 1 77 ? 56.967 3.987 -48.992 1.00 93.12 77 VAL A CA 1
ATOM 588 C C . VAL A 1 77 ? 57.655 2.623 -49.023 1.00 93.12 77 VAL A C 1
ATOM 590 O O . VAL A 1 77 ? 57.790 2.040 -50.096 1.00 93.12 77 VAL A O 1
ATOM 593 N N . SER A 1 78 ? 58.012 2.066 -47.860 1.00 92.94 78 SER A N 1
ATOM 594 C CA . SER A 1 78 ? 58.587 0.715 -47.782 1.00 92.94 78 SER A CA 1
ATOM 595 C C . SER A 1 78 ? 57.616 -0.367 -48.270 1.00 92.94 78 SER A C 1
ATOM 597 O O . SER A 1 78 ? 58.021 -1.266 -49.006 1.00 92.94 78 SER A O 1
ATOM 599 N N . ALA A 1 79 ? 56.322 -0.250 -47.959 1.00 90.75 79 ALA A N 1
ATOM 600 C CA . ALA A 1 79 ? 55.299 -1.167 -48.457 1.00 90.75 79 ALA A CA 1
ATOM 601 C C . ALA A 1 79 ? 55.075 -1.094 -49.964 1.00 90.75 79 ALA A C 1
ATOM 603 O O . ALA A 1 79 ? 54.904 -2.134 -50.602 1.00 90.75 79 ALA A O 1
ATOM 604 N N . LYS A 1 80 ? 55.122 0.109 -50.538 1.00 90.50 80 LYS A N 1
ATOM 605 C CA . LYS A 1 80 ? 54.977 0.330 -51.976 1.00 90.50 80 LYS A CA 1
ATOM 606 C C . LYS A 1 80 ? 56.194 -0.160 -52.757 1.00 90.50 80 LYS A C 1
ATOM 608 O O . LYS A 1 80 ? 56.023 -0.760 -53.810 1.00 90.50 80 LYS A O 1
ATOM 613 N N . LEU A 1 81 ? 57.400 0.029 -52.217 1.00 91.75 81 LEU A N 1
ATOM 614 C CA . LEU A 1 81 ? 58.646 -0.480 -52.804 1.00 91.75 81 LEU A CA 1
ATOM 615 C C . LEU A 1 81 ? 58.725 -2.012 -52.780 1.00 91.75 81 LEU A C 1
ATOM 617 O O . LEU A 1 81 ? 59.209 -2.615 -53.729 1.00 91.75 81 LEU A O 1
ATOM 621 N N . LEU A 1 82 ? 58.240 -2.642 -51.708 1.00 89.94 82 LEU A N 1
ATOM 622 C CA . LEU A 1 82 ? 58.269 -4.100 -51.542 1.00 89.94 82 LEU A CA 1
ATOM 623 C C . LEU A 1 82 ? 57.006 -4.802 -52.064 1.00 89.94 82 LEU A C 1
ATOM 625 O O . LEU A 1 82 ? 56.915 -6.023 -51.965 1.00 89.94 82 LEU A O 1
ATOM 629 N N . ASN A 1 83 ? 56.034 -4.041 -52.575 1.00 89.38 83 ASN A N 1
ATOM 630 C CA . ASN A 1 83 ? 54.713 -4.500 -53.005 1.00 89.38 83 ASN A CA 1
ATOM 631 C C . ASN A 1 83 ? 54.019 -5.438 -51.992 1.00 89.38 83 ASN A C 1
ATOM 633 O O . ASN A 1 83 ? 53.510 -6.501 -52.346 1.00 89.38 83 ASN A O 1
ATOM 637 N N . LYS A 1 84 ? 54.030 -5.063 -50.705 1.00 84.62 84 LYS A N 1
ATOM 638 C CA . LYS A 1 84 ? 53.408 -5.841 -49.617 1.00 84.62 84 LYS A CA 1
ATOM 639 C C . LYS A 1 84 ? 52.244 -5.083 -48.994 1.00 84.62 84 LYS A C 1
ATOM 641 O O . LYS A 1 84 ? 52.436 -3.997 -48.453 1.00 84.62 84 LYS A O 1
ATOM 646 N N . GLU A 1 85 ? 51.064 -5.699 -48.994 1.00 83.12 85 GLU A N 1
ATOM 647 C CA . GLU A 1 85 ? 49.840 -5.104 -48.439 1.00 83.12 85 GLU A CA 1
ATOM 648 C C . GLU A 1 85 ? 49.832 -5.058 -46.902 1.00 83.12 85 GLU A C 1
ATOM 650 O O . GLU A 1 85 ? 49.327 -4.106 -46.311 1.00 83.12 85 GLU A O 1
ATOM 655 N N . HIS A 1 86 ? 50.416 -6.051 -46.228 1.00 85.25 86 HIS A N 1
ATOM 656 C CA . HIS A 1 86 ? 50.530 -6.093 -44.769 1.00 85.25 86 HIS A CA 1
ATOM 657 C C . HIS A 1 86 ? 51.889 -6.650 -44.360 1.00 85.25 86 HIS A C 1
ATOM 659 O O . HIS A 1 86 ? 52.237 -7.775 -44.715 1.00 85.25 86 HIS A O 1
ATOM 665 N N . SER A 1 87 ? 52.678 -5.864 -43.628 1.00 89.88 87 SER A N 1
ATOM 666 C CA . SER A 1 87 ? 54.033 -6.279 -43.265 1.00 89.88 87 SER A CA 1
ATOM 667 C C . SER A 1 87 ? 54.481 -5.683 -41.929 1.00 89.88 87 SER A C 1
ATOM 669 O O . SER A 1 87 ? 54.643 -4.460 -41.830 1.00 89.88 87 SER A O 1
ATOM 671 N N . PRO A 1 88 ? 54.781 -6.525 -40.920 1.00 91.75 88 PRO A N 1
ATOM 672 C CA . PRO A 1 88 ? 55.412 -6.083 -39.678 1.00 91.75 88 PRO A CA 1
ATOM 673 C C . PRO A 1 88 ? 56.739 -5.368 -39.934 1.00 91.75 88 PRO A C 1
ATOM 675 O O . PRO A 1 88 ? 57.067 -4.412 -39.243 1.00 91.75 88 PRO A O 1
ATOM 678 N N . PHE A 1 89 ? 57.465 -5.775 -40.978 1.00 93.31 89 PHE A N 1
ATOM 679 C CA . PHE A 1 89 ? 58.723 -5.156 -41.385 1.00 93.31 89 PHE A CA 1
ATOM 680 C C . PHE A 1 89 ? 58.539 -3.706 -41.864 1.00 93.31 89 PHE A C 1
ATOM 682 O O . PHE A 1 89 ? 59.300 -2.826 -41.470 1.00 93.31 89 PHE A O 1
ATOM 689 N N . ASN A 1 90 ? 57.489 -3.417 -42.637 1.00 92.56 90 ASN A N 1
ATOM 690 C CA . ASN A 1 90 ? 57.222 -2.052 -43.114 1.00 92.56 90 ASN A CA 1
ATOM 691 C C . ASN A 1 90 ? 56.794 -1.138 -41.956 1.00 92.56 90 ASN A C 1
ATOM 693 O O . ASN A 1 90 ? 57.198 0.022 -41.878 1.00 92.56 90 ASN A O 1
ATOM 697 N N . HIS A 1 91 ? 56.029 -1.674 -41.000 1.00 92.88 91 HIS A N 1
ATOM 698 C CA . HIS A 1 91 ? 55.716 -0.965 -39.756 1.00 92.88 91 HIS A CA 1
ATOM 699 C C . HIS A 1 91 ? 56.940 -0.795 -38.856 1.00 92.88 91 HIS A C 1
ATOM 701 O O . HIS A 1 91 ? 57.052 0.246 -38.216 1.00 92.88 91 HIS A O 1
ATOM 707 N N . ALA A 1 92 ? 57.888 -1.736 -38.848 1.00 94.75 92 ALA A N 1
ATOM 708 C CA . ALA A 1 92 ? 59.169 -1.580 -38.158 1.00 94.75 92 ALA A CA 1
ATOM 709 C C . ALA A 1 92 ? 59.976 -0.405 -38.730 1.00 94.75 92 ALA A C 1
ATOM 711 O O . ALA A 1 92 ? 60.500 0.403 -37.968 1.00 94.75 92 ALA A O 1
ATOM 712 N N . ILE A 1 93 ? 60.011 -0.260 -40.061 1.00 95.06 93 ILE A N 1
ATOM 713 C CA . ILE A 1 93 ? 60.634 0.885 -40.746 1.00 95.06 93 ILE A CA 1
ATOM 714 C C . ILE A 1 93 ? 59.921 2.192 -40.373 1.00 95.06 93 ILE A C 1
ATOM 716 O O . ILE A 1 93 ? 60.575 3.181 -40.039 1.00 95.06 93 ILE A O 1
ATOM 720 N N . GLY A 1 94 ? 58.584 2.188 -40.361 1.00 93.81 94 GLY A N 1
ATOM 721 C CA . GLY A 1 94 ? 57.790 3.309 -39.851 1.00 93.81 94 GLY A CA 1
ATOM 722 C C . GLY A 1 94 ? 58.161 3.673 -38.411 1.00 93.81 94 GLY A C 1
ATOM 723 O O . GLY A 1 94 ? 58.390 4.842 -38.094 1.00 93.81 94 GLY A O 1
ATOM 724 N N . GLY A 1 95 ? 58.258 2.665 -37.541 1.00 94.00 95 GLY A N 1
ATOM 725 C CA . GLY A 1 95 ? 58.637 2.792 -36.135 1.00 94.00 95 GLY A CA 1
ATOM 726 C C . GLY A 1 95 ? 60.026 3.389 -35.967 1.00 94.00 95 GLY A C 1
ATOM 727 O O . GLY A 1 95 ? 60.204 4.330 -35.197 1.00 94.00 95 GLY A O 1
ATOM 728 N N . ALA A 1 96 ? 60.990 2.909 -36.749 1.00 94.88 96 ALA A N 1
ATOM 729 C CA . ALA A 1 96 ? 62.348 3.429 -36.774 1.00 94.88 96 ALA A CA 1
ATOM 730 C C . ALA A 1 96 ? 62.386 4.916 -37.166 1.00 94.88 96 ALA A C 1
ATOM 732 O O . ALA A 1 96 ? 63.040 5.709 -36.488 1.00 94.88 96 ALA A O 1
ATOM 733 N N . ALA A 1 97 ? 61.636 5.316 -38.202 1.00 95.12 97 ALA A N 1
ATOM 734 C CA . ALA A 1 97 ? 61.547 6.711 -38.637 1.00 95.12 97 ALA A CA 1
ATOM 735 C C . ALA A 1 97 ? 60.950 7.623 -37.549 1.00 95.12 97 ALA A C 1
ATOM 737 O O . ALA A 1 97 ? 61.481 8.700 -37.269 1.00 95.12 97 ALA A O 1
ATOM 738 N N . ALA A 1 98 ? 59.883 7.173 -36.883 1.00 93.88 98 ALA A N 1
ATOM 739 C CA . ALA A 1 98 ? 59.277 7.896 -35.767 1.00 93.88 98 ALA A CA 1
ATOM 740 C C . ALA A 1 98 ? 60.221 7.991 -34.553 1.00 93.88 98 ALA A C 1
ATOM 742 O O . ALA A 1 98 ? 60.388 9.070 -33.986 1.00 93.88 98 ALA A O 1
ATOM 743 N N . GLY A 1 99 ? 60.882 6.890 -34.180 1.00 90.69 99 GLY A N 1
ATOM 744 C CA . GLY A 1 99 ? 61.834 6.845 -33.066 1.00 90.69 99 GLY A CA 1
ATOM 745 C C . GLY A 1 99 ? 63.052 7.745 -33.291 1.00 90.69 99 GLY A C 1
ATOM 746 O O . GLY A 1 99 ? 63.480 8.448 -32.371 1.00 90.69 99 GLY A O 1
ATOM 747 N N . PHE A 1 100 ? 63.554 7.802 -34.529 1.00 92.38 100 PHE A N 1
ATOM 748 C CA . PHE A 1 100 ? 64.631 8.710 -34.924 1.00 92.38 100 PHE A CA 1
ATOM 749 C C . PHE A 1 100 ? 64.210 10.173 -34.756 1.00 92.38 100 PHE A C 1
ATOM 751 O O . PHE A 1 100 ? 64.958 10.961 -34.178 1.00 92.38 100 PHE A O 1
ATOM 758 N N . LEU A 1 101 ? 63.000 10.524 -35.205 1.00 90.81 101 LEU A N 1
ATOM 759 C CA . LEU A 1 101 ? 62.464 11.882 -35.121 1.00 90.81 101 LEU A CA 1
ATOM 760 C C . LEU A 1 101 ? 62.238 12.327 -33.666 1.00 90.81 101 LEU A C 1
ATOM 762 O O . LEU A 1 101 ? 62.612 13.441 -33.299 1.00 90.81 101 LEU A O 1
ATOM 766 N N . VAL A 1 102 ? 61.708 11.445 -32.811 1.00 88.12 102 VAL A N 1
ATOM 767 C CA . VAL A 1 102 ? 61.452 11.730 -31.385 1.00 88.12 102 VAL A CA 1
ATOM 768 C C . VAL A 1 102 ? 62.737 12.048 -30.607 1.00 88.12 102 VAL A C 1
ATOM 770 O O . VAL A 1 102 ? 62.710 12.849 -29.671 1.00 88.12 102 VAL A O 1
ATOM 773 N N . ARG A 1 103 ? 63.879 11.461 -30.985 1.00 86.75 103 ARG A N 1
ATOM 774 C CA . ARG A 1 103 ? 65.182 11.678 -30.329 1.00 86.75 103 ARG A CA 1
ATOM 775 C C . ARG A 1 103 ? 66.255 12.248 -31.261 1.00 86.75 103 ARG A C 1
ATOM 777 O O . ARG A 1 103 ? 67.435 12.042 -31.003 1.00 86.75 103 ARG A O 1
ATOM 784 N N . TYR A 1 104 ? 65.887 13.024 -32.283 1.00 84.12 104 TYR A N 1
ATOM 785 C CA . TYR A 1 104 ? 66.848 13.478 -33.306 1.00 84.12 104 TYR A CA 1
ATOM 786 C C . TYR A 1 104 ? 68.026 14.314 -32.761 1.00 84.12 104 TYR A C 1
ATOM 788 O O . TYR A 1 104 ? 69.071 14.400 -33.396 1.00 84.12 104 TYR A O 1
ATOM 796 N N . LYS A 1 105 ? 67.852 14.935 -31.585 1.00 83.94 105 LYS A N 1
ATOM 797 C CA . LYS A 1 105 ? 68.861 15.746 -30.877 1.00 83.94 105 LYS A CA 1
ATOM 798 C C . LYS A 1 105 ? 69.617 14.996 -29.771 1.00 83.94 105 LYS A C 1
ATOM 800 O O . LYS A 1 105 ? 70.395 15.619 -29.055 1.00 83.94 105 LYS A O 1
ATOM 805 N N . ALA A 1 106 ? 69.342 13.711 -29.553 1.00 86.50 106 ALA A N 1
ATOM 806 C CA . ALA A 1 106 ? 69.955 12.934 -28.477 1.00 86.50 106 ALA A CA 1
ATOM 807 C C . ALA A 1 106 ? 71.282 12.284 -28.924 1.00 86.50 106 ALA A C 1
ATOM 809 O O . ALA A 1 106 ? 71.494 12.098 -30.120 1.00 86.50 106 ALA A O 1
ATOM 810 N N . PRO A 1 107 ? 72.161 11.885 -27.982 1.00 88.50 107 PRO A N 1
ATOM 811 C CA . PRO A 1 107 ? 73.350 11.094 -28.296 1.00 88.50 107 PRO A CA 1
ATOM 812 C C . PRO A 1 107 ? 72.994 9.790 -29.019 1.00 88.50 107 PRO A C 1
ATOM 814 O O . PRO A 1 107 ? 71.966 9.175 -28.712 1.00 88.50 107 PRO A O 1
ATOM 817 N N . LEU A 1 108 ? 73.878 9.336 -29.915 1.00 85.31 108 LEU A N 1
ATOM 818 C CA . LEU A 1 108 ? 73.642 8.207 -30.825 1.00 85.31 108 LEU A CA 1
ATOM 819 C C . LEU A 1 108 ? 73.102 6.958 -30.107 1.00 85.31 108 LEU A C 1
ATOM 821 O O . LEU A 1 108 ? 72.136 6.360 -30.564 1.00 85.31 108 LEU A O 1
ATOM 825 N N . ALA A 1 109 ? 73.649 6.606 -28.940 1.00 84.06 109 ALA A N 1
ATOM 826 C CA . ALA A 1 109 ? 73.192 5.450 -28.163 1.00 84.06 109 ALA A CA 1
ATOM 827 C C . ALA A 1 109 ? 71.725 5.573 -27.695 1.00 84.06 109 ALA A C 1
ATOM 829 O O . ALA A 1 109 ? 70.940 4.636 -27.822 1.00 84.06 109 ALA A O 1
ATOM 830 N N . SER A 1 110 ? 71.315 6.748 -27.203 1.00 81.56 110 SER A N 1
ATOM 831 C CA . SER A 1 110 ? 69.929 6.996 -26.775 1.00 81.56 110 SER A CA 1
ATOM 832 C C . SER A 1 110 ? 68.968 7.050 -27.963 1.00 81.56 110 SER A C 1
ATOM 834 O O . SER A 1 110 ? 67.829 6.590 -27.857 1.00 81.56 110 SER A O 1
ATOM 836 N N . GLN A 1 111 ? 69.429 7.589 -29.091 1.00 86.88 111 GLN A N 1
ATOM 837 C CA . GLN A 1 111 ? 68.666 7.633 -30.330 1.00 86.88 111 GLN A CA 1
ATOM 838 C C . GLN A 1 111 ? 68.439 6.223 -30.893 1.00 86.88 111 GLN A C 1
ATOM 840 O O . GLN A 1 111 ? 67.305 5.874 -31.213 1.00 86.88 111 GLN A O 1
ATOM 845 N N . MET A 1 112 ? 69.481 5.388 -30.931 1.00 89.94 112 MET A N 1
ATOM 846 C CA . MET A 1 112 ? 69.403 3.997 -31.391 1.00 89.94 112 MET A CA 1
ATOM 847 C C . MET A 1 112 ? 68.485 3.144 -30.515 1.00 89.94 112 MET A C 1
ATOM 849 O O . MET A 1 112 ? 67.658 2.410 -31.052 1.00 89.94 112 MET A O 1
ATOM 853 N N . ASN A 1 113 ? 68.523 3.307 -29.190 1.00 89.12 113 ASN A N 1
ATOM 854 C CA . ASN A 1 113 ? 67.602 2.601 -28.293 1.00 89.12 113 ASN A CA 1
ATOM 855 C C . ASN A 1 113 ? 66.129 2.936 -28.585 1.00 89.12 113 ASN A C 1
ATOM 857 O O . ASN A 1 113 ? 65.279 2.047 -28.590 1.00 89.12 113 ASN A O 1
ATOM 861 N N . MET A 1 114 ? 65.815 4.204 -28.874 1.00 88.00 114 MET A N 1
ATOM 862 C CA . MET A 1 114 ? 64.447 4.621 -29.209 1.00 88.00 114 MET A CA 1
ATOM 863 C C . MET A 1 114 ? 64.011 4.167 -30.601 1.00 88.00 114 MET A C 1
ATOM 865 O O . MET A 1 114 ? 62.863 3.761 -30.770 1.00 88.00 114 MET A O 1
ATOM 869 N N . VAL A 1 115 ? 64.920 4.188 -31.577 1.00 92.81 115 VAL A N 1
ATOM 870 C CA . VAL A 1 115 ? 64.689 3.638 -32.920 1.00 92.81 115 VAL A CA 1
ATOM 871 C C . VAL A 1 115 ? 64.356 2.148 -32.837 1.00 92.81 115 VAL A C 1
ATOM 873 O O . VAL A 1 115 ? 63.335 1.730 -33.377 1.00 92.81 115 VAL A O 1
ATOM 876 N N . LEU A 1 116 ? 65.160 1.363 -32.112 1.00 92.31 116 LEU A N 1
ATOM 877 C CA . LEU A 1 116 ? 64.935 -0.073 -31.927 1.00 92.31 116 LEU A CA 1
ATOM 878 C C . LEU A 1 116 ? 63.626 -0.354 -31.184 1.00 92.31 116 LEU A C 1
ATOM 880 O O . LEU A 1 116 ? 62.850 -1.206 -31.612 1.00 92.31 116 LEU A O 1
ATOM 884 N N . CYS A 1 117 ? 63.344 0.397 -30.117 1.00 92.19 117 CYS A N 1
ATOM 885 C CA . CYS A 1 117 ? 62.110 0.256 -29.348 1.00 92.19 117 CYS A CA 1
ATOM 886 C C . CYS A 1 117 ? 60.867 0.521 -30.212 1.00 92.19 117 CYS A C 1
ATOM 888 O O . CYS A 1 117 ? 59.950 -0.297 -30.256 1.00 92.19 117 CYS A O 1
ATOM 890 N N . PHE A 1 118 ? 60.842 1.630 -30.956 1.00 92.62 118 PHE A N 1
ATOM 891 C CA . PHE A 1 118 ? 59.681 1.987 -31.774 1.00 92.62 118 PHE A CA 1
ATOM 892 C C . PHE A 1 118 ? 59.531 1.068 -32.987 1.00 92.62 118 PHE A C 1
ATOM 894 O O . PHE A 1 118 ? 58.402 0.746 -33.365 1.00 92.62 118 PHE A O 1
ATOM 901 N N . ALA A 1 119 ? 60.641 0.612 -33.575 1.00 93.69 119 ALA A N 1
ATOM 902 C CA . ALA A 1 119 ? 60.629 -0.396 -34.629 1.00 93.69 119 ALA A CA 1
ATOM 903 C C . ALA A 1 119 ? 60.027 -1.718 -34.128 1.00 93.69 119 ALA A C 1
ATOM 905 O O . ALA A 1 119 ? 59.107 -2.243 -34.754 1.00 93.69 119 ALA A O 1
ATOM 906 N N . ALA A 1 120 ? 60.476 -2.210 -32.968 1.00 91.88 120 ALA A N 1
ATOM 907 C CA . ALA A 1 120 ? 59.965 -3.437 -32.364 1.00 91.88 120 ALA A CA 1
ATOM 908 C C . ALA A 1 120 ? 58.477 -3.321 -32.003 1.00 91.88 120 ALA A C 1
ATOM 910 O O . ALA A 1 120 ? 57.683 -4.165 -32.411 1.00 91.88 120 ALA A O 1
ATOM 911 N N . LEU A 1 121 ? 58.069 -2.250 -31.312 1.00 89.94 121 LEU A N 1
ATOM 912 C CA . LEU A 1 121 ? 56.670 -2.033 -30.927 1.00 89.94 121 LEU A CA 1
ATOM 913 C C . LEU A 1 121 ? 55.743 -1.917 -32.141 1.00 89.94 121 LEU A C 1
ATOM 915 O O . LEU A 1 121 ? 54.642 -2.465 -32.129 1.00 89.94 121 LEU A O 1
ATOM 919 N N . SER A 1 122 ? 56.191 -1.250 -33.206 1.00 90.88 122 SER A N 1
ATOM 920 C CA . SER A 1 122 ? 55.402 -1.121 -34.436 1.00 90.88 122 SER A CA 1
ATOM 921 C C . SER A 1 122 ? 55.272 -2.456 -35.173 1.00 90.88 122 SER A C 1
ATOM 923 O O . SER A 1 122 ? 54.189 -2.791 -35.654 1.00 90.88 122 SER A O 1
ATOM 925 N N . ALA A 1 123 ? 56.353 -3.242 -35.228 1.00 90.94 123 ALA A N 1
ATOM 926 C CA . ALA A 1 123 ? 56.337 -4.579 -35.813 1.00 90.94 123 ALA A CA 1
ATOM 927 C C . ALA A 1 123 ? 55.401 -5.518 -35.041 1.00 90.94 123 ALA A C 1
ATOM 929 O O . ALA A 1 123 ? 54.559 -6.178 -35.647 1.00 90.94 123 ALA A O 1
ATOM 930 N N . ILE A 1 124 ? 55.506 -5.527 -33.708 1.00 87.94 124 ILE A N 1
ATOM 931 C CA . ILE A 1 124 ? 54.651 -6.322 -32.820 1.00 87.94 124 ILE A CA 1
ATOM 932 C C . ILE A 1 124 ? 53.191 -5.899 -32.979 1.00 87.94 124 ILE A C 1
ATOM 934 O O . ILE A 1 124 ? 52.338 -6.755 -33.176 1.00 87.94 124 ILE A O 1
ATOM 938 N N . GLY A 1 125 ? 52.894 -4.596 -32.975 1.00 84.38 125 GLY A N 1
ATOM 939 C CA . GLY A 1 125 ? 51.531 -4.093 -33.158 1.00 84.38 125 GLY A CA 1
ATOM 940 C C . GLY A 1 125 ? 50.900 -4.558 -34.473 1.00 84.38 125 GLY A C 1
ATOM 941 O O . GLY A 1 125 ? 49.776 -5.058 -34.478 1.00 84.38 125 GLY A O 1
ATOM 942 N N . LYS A 1 126 ? 51.643 -4.477 -35.587 1.00 87.88 126 LYS A N 1
ATOM 943 C CA . LYS A 1 126 ? 51.166 -4.964 -36.890 1.00 87.88 126 LYS A CA 1
ATOM 944 C C . LYS A 1 126 ? 51.033 -6.488 -36.928 1.00 87.88 126 LYS A C 1
ATOM 946 O O . LYS A 1 126 ? 50.071 -6.990 -37.502 1.00 87.88 126 LYS A O 1
ATOM 951 N N . PHE A 1 127 ? 51.960 -7.219 -36.310 1.00 85.62 127 PHE A N 1
ATOM 952 C CA . PHE A 1 127 ? 51.891 -8.675 -36.199 1.00 85.62 127 PHE A CA 1
ATOM 953 C C . PHE A 1 127 ? 50.658 -9.120 -35.403 1.00 85.62 127 PHE A C 1
ATOM 955 O O . PHE A 1 127 ? 49.900 -9.960 -35.880 1.00 85.62 127 PHE A O 1
ATOM 962 N N . CYS A 1 128 ? 50.397 -8.501 -34.248 1.00 79.44 128 CYS A N 1
ATOM 963 C CA . CYS A 1 128 ? 49.206 -8.763 -33.445 1.00 79.44 128 CYS A CA 1
ATOM 964 C C . CYS A 1 128 ? 47.926 -8.570 -34.263 1.00 79.44 128 CYS A C 1
ATOM 966 O O . CYS A 1 128 ? 47.064 -9.441 -34.237 1.00 79.44 128 CYS A O 1
ATOM 968 N N . GLU A 1 129 ? 47.820 -7.490 -35.044 1.00 79.00 129 GLU A N 1
ATOM 969 C CA . GLU A 1 129 ? 46.657 -7.251 -35.911 1.00 79.00 129 GLU A CA 1
ATOM 970 C C . GLU A 1 129 ? 46.539 -8.241 -37.075 1.00 79.00 129 GLU A C 1
ATOM 972 O O . GLU A 1 129 ? 45.427 -8.589 -37.459 1.00 79.00 129 GLU A O 1
ATOM 977 N N . MET A 1 130 ? 47.652 -8.748 -37.610 1.00 79.94 130 MET A N 1
ATOM 978 C CA . MET A 1 130 ? 47.630 -9.788 -38.646 1.00 79.94 130 MET A CA 1
ATOM 979 C C . MET A 1 130 ? 47.190 -11.156 -38.110 1.00 79.94 130 MET A C 1
ATOM 981 O O . MET A 1 130 ? 46.565 -11.924 -38.837 1.00 79.94 130 MET A O 1
ATOM 985 N N . VAL A 1 131 ? 47.503 -11.466 -36.849 1.00 75.00 131 VAL A N 1
ATOM 986 C CA . VAL A 1 131 ? 47.130 -12.736 -36.204 1.00 75.00 131 VAL A CA 1
ATOM 987 C C . VAL A 1 131 ? 45.727 -12.660 -35.578 1.00 75.00 131 VAL A C 1
ATOM 989 O O . VAL A 1 131 ? 45.024 -13.665 -35.506 1.00 75.00 131 VAL A O 1
ATOM 992 N N . ARG A 1 132 ? 45.260 -11.466 -35.189 1.00 66.62 132 ARG A N 1
ATOM 993 C CA . ARG A 1 132 ? 43.955 -11.230 -34.540 1.00 66.62 132 ARG A CA 1
ATOM 994 C C . ARG A 1 132 ? 42.760 -11.914 -35.237 1.00 66.62 132 ARG A C 1
ATOM 996 O O . ARG A 1 132 ? 41.946 -12.497 -34.520 1.00 66.62 132 ARG A O 1
ATOM 1003 N N . PRO A 1 133 ? 42.624 -11.911 -36.583 1.00 64.50 133 PRO A N 1
ATOM 1004 C CA . PRO A 1 133 ? 41.516 -12.578 -37.274 1.00 64.50 133 PRO A CA 1
ATOM 1005 C C . PRO A 1 133 ? 41.498 -14.103 -37.099 1.00 64.50 133 PRO A C 1
ATOM 1007 O O . PRO A 1 133 ? 40.439 -14.714 -37.194 1.00 64.50 133 PRO A O 1
ATOM 1010 N N . GLN A 1 134 ? 42.640 -14.734 -36.805 1.00 62.84 134 GLN A N 1
ATOM 1011 C CA . GLN A 1 134 ? 42.735 -16.187 -36.612 1.00 62.84 134 GLN A CA 1
ATOM 1012 C C . GLN A 1 134 ? 42.086 -16.644 -35.294 1.00 62.84 134 GLN A C 1
ATOM 1014 O O . GLN A 1 134 ? 41.634 -17.782 -35.188 1.00 62.84 134 GLN A O 1
ATOM 1019 N N . PHE A 1 135 ? 41.959 -15.743 -34.315 1.00 56.44 135 PHE A N 1
ATOM 1020 C CA . PHE A 1 135 ? 41.291 -15.993 -33.032 1.00 56.44 135 PHE A CA 1
ATOM 1021 C C . PHE A 1 135 ? 39.812 -15.578 -33.018 1.00 56.44 135 PHE A C 1
ATOM 1023 O O . PHE A 1 135 ? 39.124 -15.754 -32.016 1.00 56.44 135 PHE A O 1
ATOM 1030 N N . ALA A 1 136 ? 39.294 -15.052 -34.131 1.00 52.81 136 ALA A N 1
ATOM 1031 C CA . ALA A 1 136 ? 37.956 -14.473 -34.217 1.00 52.81 136 ALA A CA 1
ATOM 1032 C C . ALA A 1 136 ? 36.809 -15.504 -34.075 1.00 52.81 136 ALA A C 1
ATOM 1034 O O . ALA A 1 136 ? 35.693 -15.139 -33.712 1.00 52.81 136 ALA A O 1
ATOM 1035 N N . ASN A 1 137 ? 37.104 -16.795 -34.294 1.00 47.38 137 ASN A N 1
ATOM 1036 C CA . ASN A 1 137 ? 36.150 -17.910 -34.232 1.00 47.38 137 ASN A CA 1
ATOM 1037 C C . ASN A 1 137 ? 36.327 -18.842 -33.014 1.00 47.38 137 ASN A C 1
ATOM 1039 O O . ASN A 1 137 ? 35.664 -19.880 -32.954 1.00 47.38 137 ASN A O 1
ATOM 1043 N N . GLN A 1 138 ? 37.197 -18.526 -32.045 1.00 47.72 138 GLN A N 1
ATOM 1044 C CA . GLN A 1 138 ? 37.216 -19.290 -30.791 1.00 47.72 138 GLN A CA 1
ATOM 1045 C C . GLN A 1 138 ? 35.921 -19.025 -30.016 1.00 47.72 138 GLN A C 1
ATOM 1047 O O . GLN A 1 138 ? 35.485 -17.884 -29.878 1.00 47.72 138 GLN A O 1
ATOM 1052 N N . SER A 1 139 ? 35.269 -20.101 -29.573 1.00 46.53 139 SER A N 1
ATOM 1053 C CA . SER A 1 139 ? 33.910 -20.108 -29.032 1.00 46.53 139 SER A CA 1
ATOM 1054 C C . SER A 1 139 ? 33.789 -19.307 -27.734 1.00 46.53 139 SER A C 1
ATOM 1056 O O . SER A 1 139 ? 33.854 -19.859 -26.637 1.00 46.53 139 SER A O 1
ATOM 1058 N N . VAL A 1 140 ? 33.564 -18.003 -27.852 1.00 43.44 140 VAL A N 1
ATOM 1059 C CA . VAL A 1 140 ? 33.004 -17.202 -26.765 1.00 43.44 140 VAL A CA 1
ATOM 1060 C C . VAL A 1 140 ? 31.500 -17.480 -26.729 1.00 43.44 140 VAL A C 1
ATOM 1062 O O . VAL A 1 140 ? 30.839 -17.486 -27.771 1.00 43.44 140 VAL A O 1
ATOM 1065 N N . GLY A 1 141 ? 30.976 -17.793 -25.541 1.00 42.00 141 GLY A N 1
ATOM 1066 C CA . GLY A 1 141 ? 29.577 -18.168 -25.331 1.00 42.00 141 GLY A CA 1
ATOM 1067 C C . GLY A 1 141 ? 28.591 -17.165 -25.938 1.00 42.00 141 GLY A C 1
ATOM 1068 O O . GLY A 1 141 ? 28.853 -15.965 -25.992 1.00 42.00 141 GLY A O 1
ATOM 1069 N N . ARG A 1 142 ? 27.444 -17.676 -26.406 1.00 42.81 142 ARG A N 1
ATOM 1070 C CA . ARG A 1 142 ? 26.331 -16.876 -26.942 1.00 42.81 142 ARG A CA 1
ATOM 1071 C C . ARG A 1 142 ? 25.966 -15.744 -25.971 1.00 42.81 142 ARG A C 1
ATOM 1073 O O . ARG A 1 142 ? 25.441 -16.013 -24.893 1.00 42.81 142 ARG A O 1
ATOM 1080 N N . CYS A 1 143 ? 26.160 -14.491 -26.380 1.00 41.53 143 CYS A N 1
ATOM 1081 C CA . CYS A 1 143 ? 25.578 -13.330 -25.708 1.00 41.53 143 CYS A CA 1
ATOM 1082 C C . CYS A 1 143 ? 24.082 -13.265 -26.042 1.00 41.53 143 CYS A C 1
ATOM 1084 O O . CYS A 1 143 ? 23.663 -12.530 -26.929 1.00 41.53 143 CYS A O 1
ATOM 1086 N N . ARG A 1 144 ? 23.252 -14.050 -25.348 1.00 37.84 144 ARG A N 1
ATOM 1087 C CA . ARG A 1 144 ? 21.800 -13.844 -25.389 1.00 37.84 144 ARG A CA 1
ATOM 1088 C C . ARG A 1 144 ? 21.456 -12.569 -24.619 1.00 37.84 144 ARG A C 1
ATOM 1090 O O . ARG A 1 144 ? 21.322 -12.595 -23.402 1.00 37.84 144 ARG A O 1
ATOM 1097 N N . GLY A 1 145 ? 21.285 -11.472 -25.347 1.00 39.69 145 GLY A N 1
ATOM 1098 C CA . GLY A 1 145 ? 20.585 -10.273 -24.897 1.00 39.69 145 GLY A CA 1
ATOM 1099 C C . GLY A 1 145 ? 19.651 -9.794 -26.008 1.00 39.69 145 GLY A C 1
ATOM 1100 O O . GLY A 1 145 ? 20.028 -9.814 -27.172 1.00 39.69 145 GLY A O 1
ATOM 1101 N N . CYS A 1 146 ? 18.429 -9.377 -25.671 1.00 39.72 146 CYS A N 1
ATOM 1102 C CA . CYS A 1 146 ? 17.402 -8.968 -26.646 1.00 39.72 146 CYS A CA 1
ATOM 1103 C C . CYS A 1 146 ? 17.645 -7.586 -27.292 1.00 39.72 146 CYS A C 1
ATOM 1105 O O . CYS A 1 146 ? 16.724 -7.010 -27.868 1.00 39.72 146 CYS A O 1
ATOM 1107 N N . VAL A 1 147 ? 18.844 -7.017 -27.153 1.00 40.50 147 VAL A N 1
ATOM 1108 C CA . VAL A 1 147 ? 19.233 -5.720 -27.722 1.00 40.50 147 VAL A CA 1
ATOM 1109 C C . VAL A 1 147 ? 20.692 -5.832 -28.172 1.00 40.50 147 VAL A C 1
ATOM 1111 O O . VAL A 1 147 ? 21.493 -6.376 -27.403 1.00 40.50 147 VAL A O 1
ATOM 1114 N N . PRO A 1 148 ? 21.069 -5.315 -29.359 1.00 40.41 148 PRO A N 1
ATOM 1115 C CA . PRO A 1 148 ? 22.468 -5.216 -29.753 1.00 40.41 148 PRO A CA 1
ATOM 1116 C C . PRO A 1 148 ? 23.236 -4.487 -28.653 1.00 40.41 148 PRO A C 1
ATOM 1118 O O . PRO A 1 148 ? 22.936 -3.341 -28.314 1.00 40.41 148 PRO A O 1
ATOM 1121 N N . ASN A 1 149 ? 24.184 -5.177 -28.027 1.00 42.19 149 ASN A N 1
ATOM 1122 C CA . ASN A 1 149 ? 24.904 -4.634 -26.889 1.00 42.19 149 ASN A CA 1
ATOM 1123 C C . ASN A 1 149 ? 25.783 -3.475 -27.392 1.00 42.19 149 ASN A C 1
ATOM 1125 O O . ASN A 1 149 ? 26.795 -3.694 -28.061 1.00 42.19 149 ASN A O 1
ATOM 1129 N N . ALA A 1 150 ? 25.375 -2.230 -27.120 1.00 41.53 150 ALA A N 1
ATOM 1130 C CA . ALA A 1 150 ? 26.016 -1.023 -27.654 1.00 41.53 150 ALA A CA 1
ATOM 1131 C C . ALA A 1 150 ? 27.507 -0.912 -27.273 1.00 41.53 150 ALA A C 1
ATOM 1133 O O . ALA A 1 150 ? 28.270 -0.226 -27.953 1.00 41.53 150 ALA A O 1
ATOM 1134 N N . TYR A 1 151 ? 27.929 -1.645 -26.237 1.00 40.00 151 TYR A N 1
ATOM 1135 C CA . TYR A 1 151 ? 29.303 -1.717 -25.741 1.00 40.00 151 TYR A CA 1
ATOM 1136 C C . TYR A 1 151 ? 30.174 -2.789 -26.407 1.00 40.00 151 TYR A C 1
ATOM 1138 O O . TYR A 1 151 ? 31.384 -2.820 -26.178 1.00 40.00 151 TYR A O 1
ATOM 1146 N N . ILE A 1 152 ? 29.616 -3.634 -27.279 1.00 47.19 152 ILE A N 1
ATOM 1147 C CA . ILE A 1 152 ? 30.433 -4.468 -28.161 1.00 47.19 152 ILE A CA 1
ATOM 1148 C C . ILE A 1 152 ? 31.041 -3.530 -29.201 1.00 47.19 152 ILE A C 1
ATOM 1150 O O . ILE A 1 152 ? 30.341 -2.995 -30.070 1.00 47.19 152 ILE A O 1
ATOM 1154 N N . SER A 1 153 ? 32.349 -3.288 -29.069 1.00 47.88 153 SER A N 1
ATOM 1155 C CA . SER A 1 153 ? 33.104 -2.439 -29.991 1.00 47.88 153 SER A CA 1
ATOM 1156 C C . SER A 1 153 ? 32.850 -2.891 -31.433 1.00 47.88 153 SER A C 1
ATOM 1158 O O . SER A 1 153 ? 32.700 -4.087 -31.687 1.00 47.88 153 SER A O 1
ATOM 1160 N N . LEU A 1 154 ? 32.818 -1.959 -32.395 1.00 46.34 154 LEU A N 1
ATOM 1161 C CA . LEU A 1 154 ? 32.688 -2.285 -33.828 1.00 46.34 154 LEU A CA 1
ATOM 1162 C C . LEU A 1 154 ? 33.642 -3.421 -34.258 1.00 46.34 154 LEU A C 1
ATOM 1164 O O . LEU A 1 154 ? 33.317 -4.219 -35.133 1.00 46.34 154 LEU A O 1
ATOM 1168 N N . ASN A 1 155 ? 34.789 -3.530 -33.583 1.00 47.34 155 ASN A N 1
ATOM 1169 C CA . ASN A 1 155 ? 35.769 -4.586 -33.790 1.00 47.34 155 ASN A CA 1
ATOM 1170 C C . ASN A 1 155 ? 35.272 -5.970 -33.375 1.00 47.34 155 ASN A C 1
ATOM 1172 O O . ASN A 1 155 ? 35.556 -6.919 -34.085 1.00 47.34 155 ASN A O 1
ATOM 1176 N N . HIS A 1 156 ? 34.522 -6.123 -32.286 1.00 50.59 156 HIS A N 1
ATOM 1177 C CA . HIS A 1 156 ? 33.937 -7.419 -31.927 1.00 50.59 156 HIS A CA 1
ATOM 1178 C C . HIS A 1 156 ? 32.780 -7.823 -32.858 1.00 50.59 156 HIS A C 1
ATOM 1180 O O . HIS A 1 156 ? 32.603 -9.013 -33.110 1.00 50.59 156 HIS A O 1
ATOM 1186 N N . ARG A 1 157 ? 32.056 -6.850 -33.434 1.00 53.12 157 ARG A N 1
ATOM 1187 C CA . ARG A 1 157 ? 30.961 -7.079 -34.403 1.00 53.12 157 ARG A CA 1
ATOM 1188 C C . ARG A 1 157 ? 31.453 -7.631 -35.744 1.00 53.12 157 ARG A C 1
ATOM 1190 O O . ARG A 1 157 ? 30.799 -8.465 -36.354 1.00 53.12 157 ARG A O 1
ATOM 1197 N N . TYR A 1 158 ? 32.637 -7.207 -36.188 1.00 48.06 158 TYR A N 1
ATOM 1198 C CA . TYR A 1 158 ? 33.244 -7.698 -37.432 1.00 48.06 158 TYR A CA 1
ATOM 1199 C C . TYR A 1 158 ? 33.927 -9.065 -37.303 1.00 48.06 158 TYR A C 1
ATOM 1201 O O . TYR A 1 158 ? 34.132 -9.729 -38.316 1.00 48.06 158 TYR A O 1
ATOM 1209 N N . MET A 1 159 ? 34.297 -9.469 -36.086 1.00 47.06 159 MET A N 1
ATOM 1210 C CA . MET A 1 159 ? 35.135 -10.648 -35.849 1.00 47.06 159 MET A CA 1
ATOM 1211 C C . MET A 1 159 ? 34.324 -11.946 -35.785 1.00 47.06 159 MET A C 1
ATOM 1213 O O . MET A 1 159 ? 34.820 -12.986 -36.198 1.00 47.06 159 MET A O 1
ATOM 1217 N N . ASN A 1 160 ? 33.068 -11.908 -35.337 1.00 53.25 160 ASN A N 1
ATOM 1218 C CA . ASN A 1 160 ? 32.266 -13.122 -35.205 1.00 53.25 160 ASN A CA 1
ATOM 1219 C C . ASN A 1 160 ? 31.215 -13.222 -36.316 1.00 53.25 160 ASN A C 1
ATOM 1221 O O . ASN A 1 160 ? 30.206 -12.517 -36.305 1.00 53.25 160 ASN A O 1
ATOM 1225 N N . LYS A 1 161 ? 31.443 -14.135 -37.265 1.00 52.88 161 LYS A N 1
ATOM 1226 C CA . LYS A 1 161 ? 30.554 -14.347 -38.417 1.00 52.88 161 LYS A CA 1
ATOM 1227 C C . LYS A 1 161 ? 29.127 -14.730 -37.991 1.00 52.88 161 LYS A C 1
ATOM 1229 O O . LYS A 1 161 ? 28.177 -14.249 -38.595 1.00 52.88 161 LYS A O 1
ATOM 1234 N N . LYS A 1 162 ? 28.987 -15.482 -36.889 1.00 53.44 162 LYS A N 1
ATOM 1235 C CA . LYS A 1 162 ? 27.683 -15.875 -36.327 1.00 53.44 162 LYS A CA 1
ATOM 1236 C C . LYS A 1 162 ? 26.916 -14.698 -35.732 1.00 53.44 162 LYS A C 1
ATOM 1238 O O . LYS A 1 162 ? 25.701 -14.673 -35.817 1.00 53.44 162 LYS A O 1
ATOM 1243 N N . TRP A 1 163 ? 27.605 -13.715 -35.152 1.00 54.84 163 TRP A N 1
ATOM 1244 C CA . TRP A 1 163 ? 26.939 -12.530 -34.596 1.00 54.84 163 TRP A CA 1
ATOM 1245 C C . TRP A 1 163 ? 26.451 -11.575 -35.684 1.00 54.84 163 TRP A C 1
ATOM 1247 O O . TRP A 1 163 ? 25.418 -10.946 -35.505 1.00 54.84 163 TRP A O 1
ATOM 1257 N N . ARG A 1 164 ? 27.151 -11.504 -36.825 1.00 52.19 164 ARG A N 1
ATOM 1258 C CA . ARG A 1 164 ? 26.660 -10.781 -38.007 1.00 52.19 164 ARG A CA 1
ATOM 1259 C C . ARG A 1 164 ? 25.414 -11.449 -38.593 1.00 52.19 164 ARG A C 1
ATOM 1261 O O . ARG A 1 164 ? 24.457 -10.757 -38.899 1.00 52.19 164 ARG A O 1
ATOM 1268 N N . GLU A 1 165 ? 25.425 -12.776 -38.719 1.00 54.91 165 GLU A N 1
ATOM 1269 C CA . GLU A 1 165 ? 24.257 -13.546 -39.174 1.00 54.91 165 GLU A CA 1
ATOM 1270 C C . GLU A 1 165 ? 23.060 -13.364 -38.216 1.00 54.91 165 GLU A C 1
ATOM 1272 O O . GLU A 1 165 ? 21.950 -13.112 -38.671 1.00 54.91 165 GLU A O 1
ATOM 1277 N N . GLU A 1 166 ? 23.285 -13.387 -36.896 1.00 55.44 166 GLU A N 1
ATOM 1278 C CA . GLU A 1 166 ? 22.250 -13.115 -35.880 1.00 55.44 166 GLU A CA 1
ATOM 1279 C C . GLU A 1 166 ? 21.714 -11.665 -35.934 1.00 55.44 166 GLU A C 1
ATOM 1281 O O . GLU A 1 166 ? 20.530 -11.437 -35.684 1.00 55.44 166 GLU A O 1
ATOM 1286 N N . GLU A 1 167 ? 22.550 -10.676 -36.272 1.00 49.38 167 GLU A N 1
ATOM 1287 C CA . GLU A 1 167 ? 22.133 -9.276 -36.450 1.00 49.38 167 GLU A CA 1
ATOM 1288 C C . GLU A 1 167 ? 21.350 -9.083 -37.756 1.00 49.38 167 GLU A C 1
ATOM 1290 O O . GLU A 1 167 ? 20.304 -8.447 -37.729 1.00 49.38 167 GLU A O 1
ATOM 1295 N N . GLU A 1 168 ? 21.757 -9.712 -38.863 1.00 53.88 168 GLU A N 1
ATOM 1296 C CA . GLU A 1 168 ? 20.973 -9.742 -40.109 1.00 53.88 168 GLU A CA 1
ATOM 1297 C C . GLU A 1 168 ? 19.614 -10.446 -39.915 1.00 53.88 168 GLU A C 1
ATOM 1299 O O . GLU A 1 168 ? 18.612 -10.051 -40.518 1.00 53.88 168 GLU A O 1
ATOM 1304 N N . GLU A 1 169 ? 19.540 -11.463 -39.048 1.00 52.53 169 GLU A N 1
ATOM 1305 C CA . GLU A 1 169 ? 18.274 -12.085 -38.639 1.00 52.53 169 GLU A CA 1
ATOM 1306 C C . GLU A 1 169 ? 17.418 -11.156 -37.762 1.00 52.53 169 GLU A C 1
ATOM 1308 O O . GLU A 1 169 ? 16.207 -11.067 -37.976 1.00 52.53 169 GLU A O 1
ATOM 1313 N N . LEU A 1 170 ? 18.019 -10.422 -36.820 1.00 46.84 170 LEU A N 1
ATOM 1314 C CA . LEU A 1 170 ? 17.332 -9.416 -35.998 1.00 46.84 170 LEU A CA 1
ATOM 1315 C C . LEU A 1 170 ? 16.858 -8.211 -36.825 1.00 46.84 170 LEU A C 1
ATOM 1317 O O . LEU A 1 170 ? 15.748 -7.728 -36.611 1.00 46.84 170 LEU A O 1
ATOM 1321 N N . GLU A 1 171 ? 17.648 -7.750 -37.792 1.00 45.69 171 GLU A N 1
ATOM 1322 C CA . GLU A 1 171 ? 17.282 -6.693 -38.736 1.00 45.69 171 GLU A CA 1
ATOM 1323 C C . GLU A 1 171 ? 16.141 -7.152 -39.645 1.00 45.69 171 GLU A C 1
ATOM 1325 O O . GLU A 1 171 ? 15.164 -6.420 -39.803 1.00 45.69 171 GLU A O 1
ATOM 1330 N N . LYS A 1 172 ? 16.171 -8.396 -40.145 1.00 46.00 172 LYS A N 1
ATOM 1331 C CA . LYS A 1 172 ? 15.018 -9.006 -40.835 1.00 46.00 172 LYS A CA 1
ATOM 1332 C C . LYS A 1 172 ? 13.780 -9.083 -39.941 1.00 46.00 172 LYS A C 1
ATOM 1334 O O . LYS A 1 172 ? 12.672 -8.863 -40.423 1.00 46.00 172 LYS A O 1
ATOM 1339 N N . PHE A 1 173 ? 13.947 -9.352 -38.647 1.00 41.44 173 PHE A N 1
ATOM 1340 C CA . PHE A 1 173 ? 12.847 -9.400 -37.679 1.00 41.44 173 PHE A CA 1
ATOM 1341 C C . PHE A 1 173 ? 12.254 -8.010 -37.381 1.00 41.44 173 PHE A C 1
ATOM 1343 O O . PHE A 1 173 ? 11.046 -7.875 -37.170 1.00 41.44 173 PHE A O 1
ATOM 1350 N N . LEU A 1 174 ? 13.083 -6.962 -37.397 1.00 40.84 174 LEU A N 1
ATOM 1351 C CA . LEU A 1 174 ? 12.652 -5.565 -37.287 1.00 40.84 174 LEU A CA 1
ATOM 1352 C C . LEU A 1 174 ? 11.965 -5.083 -38.576 1.00 40.84 174 LEU A C 1
ATOM 1354 O O . LEU A 1 174 ? 10.950 -4.393 -38.493 1.00 40.84 174 LEU A O 1
ATOM 1358 N N . TYR A 1 175 ? 12.434 -5.532 -39.744 1.00 38.56 175 TYR A N 1
ATOM 1359 C CA . TYR A 1 175 ? 11.780 -5.313 -41.039 1.00 38.56 175 TYR A CA 1
ATOM 1360 C C . TYR A 1 175 ? 10.455 -6.075 -41.204 1.00 38.56 175 TYR A C 1
ATOM 1362 O O . TYR A 1 175 ? 9.639 -5.682 -42.025 1.00 38.56 175 TYR A O 1
ATOM 1370 N N . PHE A 1 176 ? 10.199 -7.137 -40.432 1.00 39.22 176 PHE A N 1
ATOM 1371 C CA . PHE A 1 176 ? 8.914 -7.853 -40.463 1.00 39.22 176 PHE A CA 1
ATOM 1372 C C . PHE A 1 176 ? 7.825 -7.208 -39.586 1.00 39.22 176 PHE A C 1
ATOM 1374 O O . PHE A 1 176 ? 6.642 -7.451 -39.816 1.00 39.22 176 PHE A O 1
ATOM 1381 N N . ASN A 1 177 ? 8.196 -6.382 -38.598 1.00 35.69 177 ASN A N 1
ATOM 1382 C CA . ASN A 1 177 ? 7.245 -5.673 -37.722 1.00 35.69 177 ASN A CA 1
ATOM 1383 C C . ASN A 1 177 ? 6.894 -4.254 -38.198 1.00 35.69 177 ASN A C 1
ATOM 1385 O O . ASN A 1 177 ? 6.005 -3.618 -37.633 1.00 35.69 177 ASN A O 1
ATOM 1389 N N . VAL A 1 178 ? 7.548 -3.772 -39.252 1.00 40.91 178 VAL A N 1
ATOM 1390 C CA . VAL A 1 178 ? 7.138 -2.589 -40.010 1.00 40.91 178 VAL A CA 1
ATOM 1391 C C . VAL A 1 178 ? 6.789 -3.110 -41.401 1.00 40.91 178 VAL A C 1
ATOM 1393 O O . VAL A 1 178 ? 7.668 -3.604 -42.091 1.00 40.91 178 VAL A O 1
ATOM 1396 N N . GLY A 1 179 ? 5.505 -3.113 -41.775 1.00 30.45 179 GLY A N 1
ATOM 1397 C CA . GLY A 1 179 ? 5.025 -3.725 -43.025 1.00 30.45 179 GLY A CA 1
ATOM 1398 C C . GLY A 1 179 ? 5.791 -3.276 -44.287 1.00 30.45 179 GLY A C 1
ATOM 1399 O O . GLY A 1 179 ? 6.488 -2.260 -44.261 1.00 30.45 179 GLY A O 1
ATOM 1400 N N . PRO A 1 180 ? 5.674 -4.017 -45.406 1.00 33.97 180 PRO A N 1
ATOM 1401 C CA . PRO A 1 180 ? 6.564 -3.868 -46.552 1.00 33.97 180 PRO A CA 1
ATOM 1402 C C . PRO A 1 180 ? 6.423 -2.477 -47.180 1.00 33.97 180 PRO A C 1
ATOM 1404 O O . PRO A 1 180 ? 5.418 -2.174 -47.821 1.00 33.97 180 PRO A O 1
ATOM 1407 N N . PHE A 1 181 ? 7.453 -1.642 -47.037 1.00 33.91 181 PHE A N 1
ATOM 1408 C CA . PHE A 1 181 ? 7.630 -0.480 -47.900 1.00 33.91 181 PHE A CA 1
ATOM 1409 C C . PHE A 1 181 ? 7.994 -0.985 -49.297 1.00 33.91 181 PHE A C 1
ATOM 1411 O O . PHE A 1 181 ? 9.094 -1.483 -49.539 1.00 33.91 181 PHE A O 1
ATOM 1418 N N . SER A 1 182 ? 7.030 -0.901 -50.209 1.00 30.91 182 SER A N 1
ATOM 1419 C CA . SER A 1 182 ? 7.256 -1.145 -51.627 1.00 30.91 182 SER A CA 1
ATOM 1420 C C . SER A 1 182 ? 8.162 -0.059 -52.207 1.00 30.91 182 SER A C 1
ATOM 1422 O O . SER A 1 182 ? 7.914 1.125 -52.011 1.00 30.91 182 SER A O 1
ATOM 1424 N N . SER A 1 183 ? 9.154 -0.509 -52.977 1.00 33.31 183 SER A N 1
ATOM 1425 C CA . SER A 1 183 ? 9.943 0.219 -53.981 1.00 33.31 183 SER A CA 1
ATOM 1426 C C . SER A 1 183 ? 10.691 1.493 -53.559 1.00 33.31 183 SER A C 1
ATOM 1428 O O . SER A 1 183 ? 10.138 2.519 -53.178 1.00 33.31 183 SER A O 1
ATOM 1430 N N . CYS A 1 184 ? 12.003 1.431 -53.780 1.00 33.75 184 CYS A N 1
ATOM 1431 C CA . CYS A 1 184 ? 12.949 2.537 -53.774 1.00 33.75 184 CYS A CA 1
ATOM 1432 C C . CYS A 1 184 ? 12.586 3.558 -54.871 1.00 33.75 184 CYS A C 1
ATOM 1434 O O . CYS A 1 184 ? 13.103 3.454 -55.976 1.00 33.75 184 CYS A O 1
ATOM 1436 N N . LEU A 1 185 ? 11.651 4.475 -54.600 1.00 35.22 185 LEU A N 1
ATOM 1437 C CA . LEU A 1 185 ? 11.431 5.710 -55.377 1.00 35.22 185 LEU A CA 1
ATOM 1438 C C . LEU A 1 185 ? 10.672 6.823 -54.616 1.00 35.22 185 LEU A C 1
ATOM 1440 O O . LEU A 1 185 ? 10.600 7.932 -55.126 1.00 35.22 185 LEU A O 1
ATOM 1444 N N . ASP A 1 186 ? 10.204 6.604 -53.380 1.00 32.88 186 ASP A N 1
ATOM 1445 C CA . ASP A 1 186 ? 9.408 7.595 -52.619 1.00 32.88 186 ASP A CA 1
ATOM 1446 C C . ASP A 1 186 ? 10.122 8.207 -51.391 1.00 32.88 186 ASP A C 1
ATOM 1448 O O . ASP A 1 186 ? 9.498 8.583 -50.399 1.00 32.88 186 ASP A O 1
ATOM 1452 N N . TYR A 1 187 ? 11.452 8.341 -51.427 1.00 35.72 187 TYR A N 1
ATOM 1453 C CA . TYR A 1 187 ? 12.195 8.976 -50.324 1.00 35.72 187 TYR A CA 1
ATOM 1454 C C . TYR A 1 187 ? 11.986 10.504 -50.257 1.00 35.72 187 TYR A C 1
ATOM 1456 O O . TYR A 1 187 ? 11.974 11.082 -49.170 1.00 35.72 187 TYR A O 1
ATOM 1464 N N . GLU A 1 188 ? 11.767 11.174 -51.393 1.00 30.72 188 GLU A N 1
ATOM 1465 C CA . GLU A 1 188 ? 11.573 12.634 -51.423 1.00 30.72 188 GLU A CA 1
ATOM 1466 C C . GLU A 1 188 ? 10.130 13.069 -51.118 1.00 30.72 188 GLU A C 1
ATOM 1468 O O . GLU A 1 188 ? 9.911 14.179 -50.626 1.00 30.72 188 GLU A O 1
ATOM 1473 N N . THR A 1 189 ? 9.145 12.196 -51.339 1.00 30.89 189 THR A N 1
ATOM 1474 C CA . THR A 1 189 ? 7.718 12.494 -51.140 1.00 30.89 189 THR A CA 1
ATOM 1475 C C . THR A 1 189 ? 7.307 12.397 -49.663 1.00 30.89 189 THR A C 1
ATOM 1477 O O . THR A 1 189 ? 6.494 13.194 -49.194 1.00 30.89 189 THR A O 1
ATOM 1480 N N . VAL A 1 190 ? 7.930 11.494 -48.892 1.00 37.34 190 VAL A N 1
ATOM 1481 C CA . VAL A 1 190 ? 7.667 11.308 -47.447 1.00 37.34 190 VAL A CA 1
ATOM 1482 C C . VAL A 1 190 ? 8.293 12.414 -46.585 1.00 37.34 190 VAL A C 1
ATOM 1484 O O . VAL A 1 190 ? 7.742 12.776 -45.550 1.00 37.34 190 VAL A O 1
ATOM 1487 N N . MET A 1 191 ? 9.379 13.048 -47.035 1.00 34.88 191 MET A N 1
ATOM 1488 C CA . MET A 1 191 ? 10.011 14.165 -46.311 1.00 34.88 191 MET A CA 1
ATOM 1489 C C . MET A 1 191 ? 9.197 15.477 -46.345 1.00 34.88 191 MET A C 1
ATOM 1491 O O . MET A 1 191 ? 9.595 16.458 -45.717 1.00 34.88 191 MET A O 1
ATOM 1495 N N . LYS A 1 192 ? 8.059 15.521 -47.057 1.00 32.38 192 LYS A N 1
ATOM 1496 C CA . LYS A 1 192 ? 7.187 16.708 -47.173 1.00 32.38 192 LYS A CA 1
ATOM 1497 C C . LYS A 1 192 ? 5.820 16.591 -46.489 1.00 32.38 192 LYS A C 1
ATOM 1499 O O . LYS A 1 192 ? 5.061 17.557 -46.521 1.00 32.38 192 LYS A O 1
ATOM 1504 N N . GLN A 1 193 ? 5.509 15.481 -45.821 1.00 33.03 193 GLN A N 1
ATOM 1505 C CA . GLN A 1 193 ? 4.334 15.383 -44.949 1.00 33.03 193 GLN A CA 1
ATOM 1506 C C . GLN A 1 193 ? 4.813 15.142 -43.520 1.00 33.03 193 GLN A C 1
ATOM 1508 O O . GLN A 1 193 ? 5.419 14.116 -43.231 1.00 33.03 193 GLN A O 1
ATOM 1513 N N . GLY A 1 194 ? 4.609 16.128 -42.641 1.00 37.97 194 GLY A N 1
ATOM 1514 C CA . GLY A 1 194 ? 5.103 16.105 -41.264 1.00 37.97 194 GLY A CA 1
ATOM 1515 C C . GLY A 1 194 ? 4.701 14.824 -40.533 1.00 37.97 194 GLY A C 1
ATOM 1516 O O . GLY A 1 194 ? 3.531 14.636 -40.208 1.00 37.97 194 GLY A O 1
ATOM 1517 N N . SER A 1 195 ? 5.676 13.948 -40.281 1.00 42.91 195 SER A N 1
ATOM 1518 C CA . SER A 1 195 ? 5.484 12.722 -39.512 1.00 42.91 195 SER A CA 1
ATOM 1519 C C . SER A 1 195 ? 5.086 13.075 -38.080 1.00 42.91 195 SER A C 1
ATOM 1521 O O . SER A 1 195 ? 5.792 13.840 -37.417 1.00 42.91 195 SER A O 1
ATOM 1523 N N . GLU A 1 196 ? 3.974 12.522 -37.597 1.00 46.16 196 GLU A N 1
ATOM 1524 C CA . GLU A 1 196 ? 3.527 12.717 -36.217 1.00 46.16 196 GLU A CA 1
ATOM 1525 C C . GLU A 1 196 ? 4.631 12.329 -35.208 1.00 46.16 196 GLU A C 1
ATOM 1527 O O . GLU A 1 196 ? 5.366 11.364 -35.439 1.00 46.16 196 GLU A O 1
ATOM 1532 N N . PRO A 1 197 ? 4.781 13.047 -34.079 1.00 57.62 197 PRO A N 1
ATOM 1533 C CA . PRO A 1 197 ? 5.853 12.778 -33.128 1.00 57.62 197 PRO A CA 1
ATOM 1534 C C . PRO A 1 197 ? 5.589 11.476 -32.350 1.00 57.62 197 PRO A C 1
ATOM 1536 O O . PRO A 1 197 ? 4.780 11.427 -31.419 1.00 57.62 197 PRO A O 1
ATOM 1539 N N . VAL A 1 198 ? 6.298 10.408 -32.722 1.00 72.44 198 VAL A N 1
ATOM 1540 C CA . VAL A 1 198 ? 6.290 9.101 -32.039 1.00 72.44 198 VAL A CA 1
ATOM 1541 C C . VAL A 1 198 ? 7.301 9.101 -30.884 1.00 72.44 198 VAL A C 1
ATOM 1543 O O . VAL A 1 198 ? 8.351 9.740 -30.958 1.00 72.44 198 VAL A O 1
ATOM 1546 N N . HIS A 1 199 ? 7.005 8.386 -29.793 1.00 79.00 199 HIS A N 1
ATOM 1547 C CA . HIS A 1 199 ? 7.943 8.239 -28.675 1.00 79.00 199 HIS A CA 1
ATOM 1548 C C . HIS A 1 199 ? 9.215 7.478 -29.091 1.00 79.00 199 HIS A C 1
ATOM 1550 O O . HIS A 1 199 ? 9.142 6.348 -29.570 1.00 79.00 199 HIS A O 1
ATOM 1556 N N . ASN A 1 200 ? 10.390 8.055 -28.821 1.00 82.38 200 ASN A N 1
ATOM 1557 C CA . ASN A 1 200 ? 11.683 7.393 -29.000 1.00 82.38 200 ASN A CA 1
ATOM 1558 C C . ASN A 1 200 ? 12.087 6.643 -27.717 1.00 82.38 200 ASN A C 1
ATOM 1560 O O . ASN A 1 200 ? 12.654 7.232 -26.797 1.00 82.38 200 ASN A O 1
ATOM 1564 N N . LEU A 1 201 ? 11.718 5.363 -27.624 1.00 83.31 201 LEU A N 1
ATOM 1565 C CA . LEU A 1 201 ? 11.767 4.574 -26.388 1.00 83.31 201 LEU A CA 1
ATOM 1566 C C . LEU A 1 201 ? 13.038 3.723 -26.257 1.00 83.31 201 LEU A C 1
ATOM 1568 O O . LEU A 1 201 ? 13.318 2.868 -27.095 1.00 83.31 201 LEU A O 1
ATOM 1572 N N . VAL A 1 202 ? 13.730 3.846 -25.125 1.00 82.69 202 VAL A N 1
ATOM 1573 C CA . VAL A 1 202 ? 14.849 2.976 -24.725 1.00 82.69 202 VAL A CA 1
ATOM 1574 C C . VAL A 1 202 ? 14.450 2.077 -23.557 1.00 82.69 202 VAL A C 1
ATOM 1576 O O . VAL A 1 202 ? 13.602 2.439 -22.745 1.00 82.69 202 VAL A O 1
ATOM 1579 N N . ARG A 1 203 ? 15.025 0.869 -23.482 1.00 84.81 203 ARG A N 1
ATOM 1580 C CA . ARG A 1 203 ? 14.853 -0.015 -22.315 1.00 84.81 203 ARG A CA 1
ATOM 1581 C C . ARG A 1 203 ? 15.623 0.567 -21.137 1.00 84.81 203 ARG A C 1
ATOM 1583 O O . ARG A 1 203 ? 16.770 0.964 -21.307 1.00 84.81 203 ARG A O 1
ATOM 1590 N N . VAL A 1 204 ? 14.987 0.581 -19.973 1.00 84.06 204 VAL A N 1
ATOM 1591 C CA . VAL A 1 204 ? 15.581 1.057 -18.724 1.00 84.06 204 VAL A CA 1
ATOM 1592 C C . VAL A 1 204 ? 15.312 0.068 -17.593 1.00 84.06 204 VAL A C 1
ATOM 1594 O O . VAL A 1 204 ? 14.388 -0.746 -17.670 1.00 84.06 204 VAL A O 1
ATOM 1597 N N . SER A 1 205 ? 16.123 0.162 -16.549 1.00 85.44 205 SER A N 1
ATOM 1598 C CA . SER A 1 205 ? 15.947 -0.477 -15.256 1.00 85.44 205 SER A CA 1
ATOM 1599 C C . SER A 1 205 ? 15.499 0.566 -14.238 1.00 85.44 205 SER A C 1
ATOM 1601 O O . SER A 1 205 ? 15.941 1.714 -14.258 1.00 85.44 205 SER A O 1
ATOM 1603 N N . VAL A 1 206 ? 14.565 0.171 -13.383 1.00 85.06 206 VAL A N 1
ATOM 1604 C CA . VAL A 1 206 ? 13.889 1.018 -12.404 1.00 85.06 206 VAL A CA 1
ATOM 1605 C C . VAL A 1 206 ? 14.067 0.367 -11.036 1.00 85.06 206 VAL A C 1
ATOM 1607 O O . VAL A 1 206 ? 13.349 -0.569 -10.679 1.00 85.06 206 VAL A O 1
ATOM 1610 N N . ALA A 1 207 ? 15.064 0.861 -10.305 1.00 77.75 207 ALA A N 1
ATOM 1611 C CA . ALA A 1 207 ? 15.490 0.352 -9.002 1.00 77.75 207 ALA A CA 1
ATOM 1612 C C . ALA A 1 207 ? 14.467 0.621 -7.885 1.00 77.75 207 ALA A C 1
ATOM 1614 O O . ALA A 1 207 ? 14.342 -0.155 -6.942 1.00 77.75 207 ALA A O 1
ATOM 1615 N N . TYR A 1 208 ? 13.728 1.722 -8.015 1.00 86.44 208 TYR A N 1
ATOM 1616 C CA . TYR A 1 208 ? 12.717 2.194 -7.072 1.00 86.44 208 TYR A CA 1
ATOM 1617 C C . TYR A 1 208 ? 11.380 2.344 -7.798 1.00 86.44 208 TYR A C 1
ATOM 1619 O O . TYR A 1 208 ? 11.395 2.873 -8.909 1.00 86.44 208 TYR A O 1
ATOM 1627 N N . PRO A 1 209 ? 10.233 1.938 -7.219 1.00 90.38 209 PRO A N 1
ATOM 1628 C CA . PRO A 1 209 ? 8.945 1.986 -7.902 1.00 90.38 209 PRO A CA 1
ATOM 1629 C C . PRO A 1 209 ? 8.641 3.345 -8.550 1.00 90.38 209 PRO A C 1
ATOM 1631 O O . PRO A 1 209 ? 8.607 4.378 -7.880 1.00 90.38 209 PRO A O 1
ATOM 1634 N N . ARG A 1 210 ? 8.347 3.348 -9.854 1.00 90.50 210 ARG A N 1
ATOM 1635 C CA . ARG A 1 210 ? 7.904 4.544 -10.598 1.00 90.50 210 ARG A CA 1
ATOM 1636 C C . ARG A 1 210 ? 6.583 4.293 -11.302 1.00 90.50 210 ARG A C 1
ATOM 1638 O O . ARG A 1 210 ? 6.317 3.172 -11.700 1.00 90.50 210 ARG A O 1
ATOM 1645 N N . LEU A 1 211 ? 5.751 5.310 -11.479 1.00 91.94 211 LEU A N 1
ATOM 1646 C CA . LEU A 1 211 ? 4.461 5.132 -12.150 1.00 91.94 211 LEU A CA 1
ATOM 1647 C C . LEU A 1 211 ? 4.626 5.066 -13.667 1.00 91.94 211 LEU A C 1
ATOM 1649 O O . LEU A 1 211 ? 5.396 5.822 -14.257 1.00 91.94 211 LEU A O 1
ATOM 1653 N N . CYS A 1 212 ? 3.842 4.202 -14.302 1.00 92.31 212 CYS A N 1
ATOM 1654 C CA . CYS A 1 212 ? 3.625 4.267 -15.737 1.00 92.31 212 CYS A CA 1
ATOM 1655 C C . CYS A 1 212 ? 2.679 5.416 -16.088 1.00 92.31 212 CYS A C 1
ATOM 1657 O O . CYS A 1 212 ? 1.582 5.500 -15.539 1.00 92.31 212 CYS A O 1
ATOM 1659 N N . GLN A 1 213 ? 3.048 6.228 -17.082 1.00 90.94 213 GLN A N 1
ATOM 1660 C CA . GLN A 1 213 ? 2.228 7.356 -17.547 1.00 90.94 213 GLN A CA 1
ATOM 1661 C C . GLN A 1 213 ? 0.874 6.936 -18.161 1.00 90.94 213 GLN A C 1
ATOM 1663 O O . GLN A 1 213 ? -0.002 7.775 -18.332 1.00 90.94 213 GLN A O 1
ATOM 1668 N N . VAL A 1 214 ? 0.704 5.659 -18.525 1.00 90.19 214 VAL A N 1
ATOM 1669 C CA . VAL A 1 214 ? -0.485 5.162 -19.242 1.00 90.19 214 VAL A CA 1
ATOM 1670 C C . VAL A 1 214 ? -1.461 4.436 -18.319 1.00 90.19 214 VAL A C 1
ATOM 1672 O O . VAL A 1 214 ? -2.645 4.747 -18.326 1.00 90.19 214 VAL A O 1
ATOM 1675 N N . CYS A 1 215 ? -1.004 3.448 -17.542 1.00 90.56 215 CYS A N 1
ATOM 1676 C CA . CYS A 1 215 ? -1.900 2.672 -16.670 1.00 90.56 215 CYS A CA 1
ATOM 1677 C C . CYS A 1 215 ? -1.964 3.195 -15.226 1.00 90.56 215 CYS A C 1
ATOM 1679 O O . CYS A 1 215 ? -2.840 2.761 -14.474 1.00 90.56 215 CYS A O 1
ATOM 1681 N N . GLU A 1 216 ? -1.044 4.097 -14.857 1.00 91.19 216 GLU A N 1
ATOM 1682 C CA . GLU A 1 216 ? -0.856 4.639 -13.504 1.00 91.19 216 GLU A CA 1
ATOM 1683 C C . GLU A 1 216 ? -0.543 3.580 -12.428 1.00 91.19 216 GLU A C 1
ATOM 1685 O O . GLU A 1 216 ? -0.712 3.817 -11.233 1.00 91.19 216 GLU A O 1
ATOM 1690 N N . ASP A 1 217 ? -0.061 2.403 -12.832 1.00 91.62 217 ASP A N 1
ATOM 1691 C CA . ASP A 1 217 ? 0.486 1.399 -11.916 1.00 91.62 217 ASP A CA 1
ATOM 1692 C C . ASP A 1 217 ? 2.015 1.511 -11.828 1.00 91.62 217 ASP A C 1
ATOM 1694 O O . ASP A 1 217 ? 2.672 2.078 -12.709 1.00 91.62 217 ASP A O 1
ATOM 1698 N N . TYR A 1 218 ? 2.587 0.957 -10.763 1.00 91.81 218 TYR A N 1
ATOM 1699 C CA . TYR A 1 218 ? 4.022 0.979 -10.527 1.00 91.81 218 TYR A CA 1
ATOM 1700 C C . TYR A 1 218 ? 4.791 0.049 -11.480 1.00 91.81 218 TYR A C 1
ATOM 1702 O O . TYR A 1 218 ? 4.376 -1.059 -11.825 1.00 91.81 218 TYR A O 1
ATOM 1710 N N . ILE A 1 219 ? 5.957 0.530 -11.888 1.00 90.31 219 ILE A N 1
ATOM 1711 C CA . ILE A 1 219 ? 7.002 -0.122 -12.659 1.00 90.31 219 ILE A CA 1
ATOM 1712 C C . ILE A 1 219 ? 8.147 -0.392 -11.691 1.00 90.31 219 ILE A C 1
ATOM 1714 O O . ILE A 1 219 ? 8.644 0.533 -11.045 1.00 90.31 219 ILE A O 1
ATOM 1718 N N . ILE A 1 220 ? 8.573 -1.650 -11.618 1.00 87.81 220 ILE A N 1
ATOM 1719 C CA . ILE A 1 220 ? 9.746 -2.059 -10.848 1.00 87.81 220 ILE A CA 1
ATOM 1720 C C . ILE A 1 220 ? 10.437 -3.250 -11.523 1.00 87.81 220 ILE A C 1
ATOM 1722 O O . ILE A 1 220 ? 9.853 -4.322 -11.683 1.00 87.81 220 ILE A O 1
ATOM 1726 N N . THR A 1 221 ? 11.671 -3.062 -11.986 1.00 83.31 221 THR A N 1
ATOM 1727 C CA . THR A 1 221 ? 12.465 -4.142 -12.607 1.00 83.31 221 THR A CA 1
ATOM 1728 C C . THR A 1 221 ? 12.923 -5.156 -11.555 1.00 83.31 221 THR A C 1
ATOM 1730 O O . THR A 1 221 ? 12.833 -4.843 -10.386 1.00 83.31 221 THR A O 1
ATOM 1733 N N . PRO A 1 222 ? 13.374 -6.382 -11.880 1.00 71.69 222 PRO A N 1
ATOM 1734 C CA . PRO A 1 222 ? 13.588 -6.948 -13.211 1.00 71.69 222 PRO A CA 1
ATOM 1735 C C . PRO A 1 222 ? 12.340 -7.563 -13.867 1.00 71.69 222 PRO A C 1
ATOM 1737 O O . PRO A 1 222 ? 12.380 -7.829 -15.064 1.00 71.69 222 PRO A O 1
ATOM 1740 N N . ARG A 1 223 ? 11.228 -7.773 -13.143 1.00 73.94 223 ARG A N 1
ATOM 1741 C CA . ARG A 1 223 ? 10.023 -8.509 -13.627 1.00 73.94 223 ARG A CA 1
ATOM 1742 C C . ARG A 1 223 ? 8.919 -7.628 -14.208 1.00 73.94 223 ARG A C 1
ATOM 1744 O O . ARG A 1 223 ? 7.732 -7.950 -14.202 1.00 73.94 223 ARG A O 1
ATOM 1751 N N . CYS A 1 224 ? 9.340 -6.459 -14.649 1.00 74.88 224 CYS A N 1
ATOM 1752 C CA . CYS A 1 224 ? 8.504 -5.456 -15.259 1.00 74.88 224 CYS A CA 1
ATOM 1753 C C . CYS A 1 224 ? 9.383 -4.713 -16.251 1.00 74.88 224 CYS A C 1
ATOM 1755 O O . CYS A 1 224 ? 10.136 -3.815 -15.874 1.00 74.88 224 CYS A O 1
ATOM 1757 N N . THR A 1 225 ? 9.345 -5.109 -17.519 1.00 80.50 225 THR A N 1
ATOM 1758 C CA . THR A 1 225 ? 10.154 -4.424 -18.532 1.00 80.50 225 THR A CA 1
ATOM 1759 C C . THR A 1 225 ? 9.707 -2.965 -18.680 1.00 80.50 225 THR A C 1
ATOM 1761 O O . THR A 1 225 ? 8.553 -2.675 -18.999 1.00 80.50 225 THR A O 1
ATOM 1764 N N . ALA A 1 226 ? 10.633 -2.041 -18.424 1.00 86.88 226 ALA A N 1
ATOM 1765 C CA . ALA A 1 226 ? 10.386 -0.606 -18.448 1.00 86.88 226 ALA A CA 1
ATOM 1766 C C . ALA A 1 226 ? 10.987 0.035 -19.703 1.00 86.88 226 ALA A C 1
ATOM 1768 O O . ALA A 1 226 ? 12.053 -0.364 -20.190 1.00 86.88 226 ALA A O 1
ATOM 1769 N N . ARG A 1 227 ? 10.292 1.036 -20.241 1.00 86.56 227 ARG A N 1
ATOM 1770 C CA . ARG A 1 227 ? 10.723 1.816 -21.402 1.00 86.56 227 ARG A CA 1
ATOM 1771 C C . ARG A 1 227 ? 10.605 3.296 -21.089 1.00 86.56 227 ARG A C 1
ATOM 1773 O O . ARG A 1 227 ? 9.553 3.728 -20.630 1.00 86.56 227 ARG A O 1
ATOM 1780 N N . GLN A 1 228 ? 11.654 4.061 -21.363 1.00 88.00 228 GLN A N 1
ATOM 1781 C CA . GLN A 1 228 ? 11.648 5.510 -21.200 1.00 88.00 228 GLN A CA 1
ATOM 1782 C C . GLN A 1 228 ? 11.820 6.198 -22.550 1.00 88.00 228 GLN A C 1
ATOM 1784 O O . GLN A 1 228 ? 12.673 5.806 -23.343 1.00 88.00 228 GLN A O 1
ATOM 1789 N N . CYS A 1 229 ? 11.020 7.226 -22.821 1.00 84.50 229 CYS A N 1
ATOM 1790 C CA . CYS A 1 229 ? 11.205 8.057 -24.002 1.00 84.50 229 CYS A CA 1
ATOM 1791 C C . CYS A 1 229 ? 12.382 9.010 -23.792 1.00 84.50 229 CYS A C 1
ATOM 1793 O O . CYS A 1 229 ? 12.343 9.821 -22.871 1.00 84.50 229 CYS A O 1
ATOM 1795 N N . ILE A 1 230 ? 13.392 8.978 -24.663 1.00 80.31 230 ILE A N 1
ATOM 1796 C CA . ILE A 1 230 ? 14.551 9.880 -24.555 1.00 80.31 230 ILE A CA 1
ATOM 1797 C C . ILE A 1 230 ? 14.208 11.335 -24.900 1.00 80.31 230 ILE A C 1
ATOM 1799 O O . ILE A 1 230 ? 14.961 12.239 -24.560 1.00 80.31 230 ILE A O 1
ATOM 1803 N N . THR A 1 231 ? 13.081 11.569 -25.580 1.00 78.06 231 THR A N 1
ATOM 1804 C CA . THR A 1 231 ? 12.657 12.908 -26.014 1.00 78.06 231 THR A CA 1
ATOM 1805 C C . THR A 1 231 ? 11.836 13.640 -24.952 1.00 78.06 231 THR A C 1
ATOM 1807 O O . THR A 1 231 ? 12.062 14.822 -24.727 1.00 78.06 231 THR A O 1
ATOM 1810 N N . CYS A 1 232 ? 10.885 12.956 -24.306 1.00 82.12 232 CYS A N 1
ATOM 1811 C CA . CYS A 1 232 ? 9.978 13.564 -23.316 1.00 82.12 232 CYS A CA 1
ATOM 1812 C C . CYS A 1 232 ? 10.120 12.990 -21.897 1.00 82.12 232 CYS A C 1
ATOM 1814 O O . CYS A 1 232 ? 9.403 13.410 -20.998 1.00 82.12 232 CYS A O 1
ATOM 1816 N N . GLY A 1 233 ? 10.979 11.990 -21.680 1.00 84.06 233 GLY A N 1
ATOM 1817 C CA . GLY A 1 233 ? 11.174 11.354 -20.371 1.00 84.06 233 GLY A CA 1
ATOM 1818 C C . GLY A 1 233 ? 10.060 10.395 -19.934 1.00 84.06 233 GLY A C 1
ATOM 1819 O O . GLY A 1 233 ? 10.199 9.759 -18.891 1.00 84.06 233 GLY A O 1
ATOM 1820 N N . CYS A 1 234 ? 8.985 10.254 -20.721 1.00 85.50 234 CYS A N 1
ATOM 1821 C CA . CYS A 1 234 ? 7.835 9.402 -20.407 1.00 85.50 234 CYS A CA 1
ATOM 1822 C C . CYS A 1 234 ? 8.260 7.956 -20.104 1.00 85.50 234 CYS A C 1
ATOM 1824 O O . CYS A 1 234 ? 8.898 7.320 -20.945 1.00 85.50 234 CYS A O 1
ATOM 1826 N N . LEU A 1 235 ? 7.893 7.451 -18.922 1.00 90.31 235 LEU A N 1
ATOM 1827 C CA . LEU A 1 235 ? 8.199 6.100 -18.456 1.00 90.31 235 LEU A CA 1
ATOM 1828 C C . LEU A 1 235 ? 6.966 5.191 -18.564 1.00 90.31 235 LEU A C 1
ATOM 1830 O O . LEU A 1 235 ? 5.871 5.527 -18.106 1.00 90.31 235 LEU A O 1
ATOM 1834 N N . LEU A 1 236 ? 7.149 4.026 -19.180 1.00 89.81 236 LEU A N 1
ATOM 1835 C CA . LEU A 1 236 ? 6.078 3.120 -19.578 1.00 89.81 236 LEU A CA 1
ATOM 1836 C C . LEU A 1 236 ? 6.417 1.668 -19.228 1.00 89.81 236 LEU A C 1
ATOM 1838 O O . LEU A 1 236 ? 7.554 1.228 -19.417 1.00 89.81 236 LEU A O 1
ATOM 1842 N N . HIS A 1 237 ? 5.414 0.886 -18.808 1.00 90.00 237 HIS A N 1
ATOM 1843 C CA . HIS A 1 237 ? 5.484 -0.572 -18.952 1.00 90.00 237 HIS A CA 1
ATOM 1844 C C . HIS A 1 237 ? 5.644 -0.909 -20.435 1.00 90.00 237 HIS A C 1
ATOM 1846 O O . HIS A 1 237 ? 5.002 -0.279 -21.278 1.00 90.00 237 HIS A O 1
ATOM 1852 N N . ALA A 1 238 ? 6.422 -1.937 -20.775 1.00 86.69 238 ALA A N 1
ATOM 1853 C CA . ALA A 1 238 ? 6.584 -2.334 -22.173 1.00 86.69 238 ALA A CA 1
ATOM 1854 C C . ALA A 1 238 ? 5.249 -2.715 -22.839 1.00 86.69 238 ALA A C 1
ATOM 1856 O O . ALA A 1 238 ? 5.020 -2.379 -23.998 1.00 86.69 238 ALA A O 1
ATOM 1857 N N . VAL A 1 239 ? 4.337 -3.346 -22.091 1.00 86.56 239 VAL A N 1
ATOM 1858 C CA . VAL A 1 239 ? 2.985 -3.674 -22.572 1.00 86.56 239 VAL A CA 1
ATOM 1859 C C . VAL A 1 239 ? 2.102 -2.431 -22.776 1.00 86.56 239 VAL A C 1
ATOM 1861 O O . VAL A 1 239 ? 1.171 -2.456 -23.572 1.00 86.56 239 VAL A O 1
ATOM 1864 N N . CYS A 1 240 ? 2.402 -1.306 -22.121 1.00 89.25 240 CYS A N 1
ATOM 1865 C CA . CYS A 1 240 ? 1.622 -0.070 -22.240 1.00 89.25 240 CYS A CA 1
ATOM 1866 C C . CYS A 1 240 ? 2.032 0.808 -23.436 1.00 89.25 240 CYS A C 1
ATOM 1868 O O . CYS A 1 240 ? 1.347 1.789 -23.715 1.00 89.25 240 CYS A O 1
ATOM 1870 N N . ILE A 1 241 ? 3.113 0.476 -24.157 1.00 86.06 241 ILE A N 1
ATOM 1871 C CA . ILE A 1 241 ? 3.646 1.306 -25.256 1.00 86.06 241 ILE A CA 1
ATOM 1872 C C . ILE A 1 241 ? 2.604 1.552 -26.347 1.00 86.06 241 ILE A C 1
ATOM 1874 O O . ILE A 1 241 ? 2.445 2.686 -26.783 1.00 86.06 241 ILE A O 1
ATOM 1878 N N . GLY A 1 242 ? 1.867 0.514 -26.760 1.00 80.06 242 GLY A N 1
ATOM 1879 C CA . GLY A 1 242 ? 0.862 0.623 -27.826 1.00 80.06 242 GLY A CA 1
ATOM 1880 C C . GLY A 1 242 ? -0.317 1.545 -27.490 1.00 80.06 242 GLY A C 1
ATOM 1881 O O . GLY A 1 242 ? -1.108 1.870 -28.367 1.00 80.06 242 GLY A O 1
ATOM 1882 N N . ARG A 1 243 ? -0.429 1.970 -26.227 1.00 84.00 243 ARG A N 1
ATOM 1883 C CA . ARG A 1 243 ? -1.437 2.905 -25.715 1.00 84.00 243 ARG A CA 1
ATOM 1884 C C . ARG A 1 243 ? -0.881 4.263 -25.325 1.00 84.00 243 ARG A C 1
ATOM 1886 O O . ARG A 1 243 ? -1.647 5.121 -24.890 1.00 84.00 243 ARG A O 1
ATOM 1893 N N . ALA A 1 244 ? 0.430 4.454 -25.424 1.00 83.44 244 ALA A N 1
ATOM 1894 C CA . ALA A 1 244 ? 1.010 5.762 -25.199 1.00 83.44 244 ALA A CA 1
ATOM 1895 C C . ALA A 1 244 ? 0.455 6.742 -26.241 1.00 83.44 244 ALA A C 1
ATOM 1897 O O . ALA A 1 244 ? 0.328 6.404 -27.419 1.00 83.44 244 ALA A O 1
ATOM 1898 N N . GLY A 1 245 ? 0.095 7.944 -25.788 1.00 79.62 245 GLY A N 1
ATOM 1899 C CA . GLY A 1 245 ? -0.325 9.024 -26.675 1.00 79.62 245 GLY A CA 1
ATOM 1900 C C . GLY A 1 245 ? 0.818 9.519 -27.567 1.00 79.62 245 GLY A C 1
ATOM 1901 O O . GLY A 1 245 ? 1.872 8.898 -27.693 1.00 79.62 245 GLY A O 1
ATOM 1902 N N . ARG A 1 246 ? 0.621 10.680 -28.194 1.00 81.06 246 ARG A N 1
ATOM 1903 C CA . ARG A 1 246 ? 1.672 11.319 -28.999 1.00 81.06 246 ARG A CA 1
ATOM 1904 C C . ARG A 1 246 ? 2.790 11.856 -28.107 1.00 81.06 246 ARG A C 1
ATOM 1906 O O . ARG A 1 246 ? 2.532 12.369 -27.018 1.00 81.06 246 ARG A O 1
ATOM 1913 N N . CYS A 1 247 ? 4.024 11.804 -28.604 1.00 79.94 247 CYS A N 1
ATOM 1914 C CA . CYS A 1 247 ? 5.165 12.368 -27.898 1.00 79.94 247 CYS A CA 1
ATOM 1915 C C . CYS A 1 247 ? 5.089 13.900 -27.949 1.00 79.94 247 CYS A C 1
ATOM 1917 O O . CYS A 1 247 ? 5.179 14.494 -29.018 1.00 79.94 247 CYS A O 1
ATOM 1919 N N . GLN A 1 248 ? 4.955 14.550 -26.792 1.00 72.50 248 GLN A N 1
ATOM 1920 C CA . GLN A 1 248 ? 4.767 16.007 -26.694 1.00 72.50 248 GLN A CA 1
ATOM 1921 C C . GLN A 1 248 ? 6.065 16.829 -26.876 1.00 72.50 248 GLN A C 1
ATOM 1923 O O . GLN A 1 248 ? 6.071 18.035 -26.658 1.00 72.50 248 GLN A O 1
ATOM 1928 N N . GLY A 1 249 ? 7.170 16.205 -27.305 1.00 64.62 249 GLY A N 1
ATOM 1929 C CA . GLY A 1 249 ? 8.478 16.865 -27.411 1.00 64.62 249 GLY A CA 1
ATOM 1930 C C . GLY A 1 249 ? 9.084 17.214 -26.045 1.00 64.62 249 GLY A C 1
ATOM 1931 O O . GLY A 1 249 ? 8.608 16.755 -25.010 1.00 64.62 249 GLY A O 1
ATOM 1932 N N . SER A 1 250 ? 10.165 17.999 -26.037 1.00 56.94 250 SER A N 1
ATOM 1933 C CA . SER A 1 250 ? 10.859 18.438 -24.813 1.00 56.94 250 SER A CA 1
ATOM 1934 C C . SER A 1 250 ? 10.228 19.677 -24.152 1.00 56.94 250 SER A C 1
ATOM 1936 O O . SER A 1 250 ? 10.797 20.228 -23.211 1.00 56.94 250 SER A O 1
ATOM 1938 N N . SER A 1 251 ? 9.076 20.150 -24.637 1.00 40.72 251 SER A N 1
ATOM 1939 C CA . SER A 1 251 ? 8.345 21.278 -24.051 1.00 40.72 251 SER A CA 1
ATOM 1940 C C . SER A 1 251 ? 7.522 20.829 -22.838 1.00 40.72 251 SER A C 1
ATOM 1942 O O . SER A 1 251 ? 6.396 20.376 -22.990 1.00 40.72 251 SER A O 1
ATOM 1944 N N . SER A 1 252 ? 8.151 20.969 -21.664 1.00 41.12 252 SER A N 1
ATOM 1945 C CA . SER A 1 252 ? 7.607 21.348 -20.342 1.00 41.12 252 SER A CA 1
ATOM 1946 C C . SER A 1 252 ? 6.340 20.671 -19.799 1.00 41.12 252 SER A C 1
ATOM 1948 O O . SER A 1 252 ? 5.282 20.793 -20.397 1.00 41.12 252 SER A O 1
ATOM 1950 N N . THR A 1 253 ? 6.453 20.169 -18.555 1.00 35.12 253 THR A N 1
ATOM 1951 C CA . THR A 1 253 ? 5.412 20.093 -17.496 1.00 35.12 253 THR A CA 1
ATOM 1952 C C . THR A 1 253 ? 4.051 19.464 -17.857 1.00 35.12 253 THR A C 1
ATOM 1954 O O . THR A 1 253 ? 3.373 19.915 -18.776 1.00 35.12 253 THR A O 1
ATOM 1957 N N . PRO A 1 254 ? 3.567 18.463 -17.095 1.00 36.06 254 PRO A N 1
ATOM 1958 C CA . PRO A 1 254 ? 2.340 17.752 -17.438 1.00 36.06 254 PRO A CA 1
ATOM 1959 C C . PRO A 1 254 ? 1.122 18.687 -17.390 1.00 36.06 254 PRO A C 1
ATOM 1961 O O . PRO A 1 254 ? 0.675 19.097 -16.325 1.00 36.06 254 PRO A O 1
ATOM 1964 N N . SER A 1 255 ? 0.566 18.998 -18.563 1.00 28.59 255 SER A N 1
ATOM 1965 C CA . SER A 1 255 ? -0.744 19.633 -18.695 1.00 28.59 255 SER A CA 1
ATOM 1966 C C . SER A 1 255 ? -1.821 18.561 -18.543 1.00 28.59 255 SER A C 1
ATOM 1968 O O . SER A 1 255 ? -2.020 17.733 -19.433 1.00 28.59 255 SER A O 1
ATOM 1970 N N . ALA A 1 256 ? -2.503 18.562 -17.400 1.00 32.34 256 ALA A N 1
ATOM 1971 C CA . ALA A 1 256 ? -3.745 17.833 -17.203 1.00 32.34 256 ALA A CA 1
ATOM 1972 C C . ALA A 1 256 ? -4.852 18.510 -18.028 1.00 32.34 256 ALA A C 1
ATOM 1974 O O . ALA A 1 256 ? -5.245 19.641 -17.754 1.00 32.34 256 ALA A O 1
ATOM 1975 N N . SER A 1 257 ? -5.359 17.833 -19.056 1.00 28.78 257 SER A N 1
ATOM 1976 C CA . SER A 1 257 ? -6.581 18.242 -19.746 1.00 28.78 257 SER A CA 1
ATOM 1977 C C . SER A 1 257 ? -7.788 17.580 -19.078 1.00 28.78 257 SER A C 1
ATOM 1979 O O . SER A 1 257 ? -8.111 16.430 -19.369 1.00 28.78 257 SER A O 1
ATOM 1981 N N . GLY A 1 258 ? -8.436 18.329 -18.186 1.00 25.53 258 GLY A N 1
ATOM 1982 C CA . GLY A 1 258 ? -9.745 18.059 -17.586 1.00 25.53 258 GLY A CA 1
ATOM 1983 C C . GLY A 1 258 ? -10.176 19.286 -16.773 1.00 25.53 258 GLY A C 1
ATOM 1984 O O . GLY A 1 258 ? -9.487 19.689 -15.848 1.00 25.53 258 GLY A O 1
ATOM 1985 N N . SER A 1 259 ? -11.248 19.946 -17.192 1.00 25.14 259 SER A N 1
ATOM 1986 C CA . SER A 1 259 ? -11.643 21.326 -16.872 1.00 25.14 259 SER A CA 1
ATOM 1987 C C . SER A 1 259 ? -12.137 21.610 -15.432 1.00 25.14 259 SER A C 1
ATOM 1989 O O . SER A 1 259 ? -13.121 21.002 -15.029 1.00 25.14 259 SER A O 1
ATOM 1991 N N . VAL A 1 260 ? -11.521 22.635 -14.797 1.00 27.59 260 VAL A N 1
ATOM 1992 C CA . VAL A 1 260 ? -12.034 23.738 -13.914 1.00 27.59 260 VAL A CA 1
ATOM 1993 C C . VAL A 1 260 ? -12.788 23.332 -12.618 1.00 27.59 260 VAL A C 1
ATOM 1995 O O . VAL A 1 260 ? -13.783 22.631 -12.696 1.00 27.59 260 VAL A O 1
ATOM 1998 N N . SER A 1 261 ? -12.412 23.734 -11.387 1.00 23.80 261 SER A N 1
ATOM 1999 C CA . SER A 1 261 ? -12.193 25.107 -10.872 1.00 23.80 261 SER A CA 1
ATOM 2000 C C . SER A 1 261 ? -11.329 25.213 -9.589 1.00 23.80 261 SER A C 1
ATOM 2002 O O . SER A 1 261 ? -11.569 24.501 -8.623 1.00 23.80 261 SER A O 1
ATOM 2004 N N . SER A 1 262 ? -10.462 26.237 -9.585 1.00 25.09 262 SER A N 1
ATOM 2005 C CA . SER A 1 262 ? -10.022 27.120 -8.479 1.00 25.09 262 SER A CA 1
ATOM 2006 C C . SER A 1 262 ? -9.293 26.585 -7.231 1.00 25.09 262 SER A C 1
ATOM 2008 O O . SER A 1 262 ? -9.916 26.194 -6.255 1.00 25.09 262 SER A O 1
ATOM 2010 N N . GLY A 1 263 ? -7.978 26.854 -7.210 1.00 24.42 263 GLY A N 1
ATOM 2011 C CA . GLY A 1 263 ? -7.311 27.572 -6.111 1.00 24.42 263 GLY A CA 1
ATOM 2012 C C . GLY A 1 263 ? -6.664 26.740 -5.003 1.00 24.42 263 GLY A C 1
ATOM 2013 O O . GLY A 1 263 ? -7.296 26.505 -3.984 1.00 24.42 263 GLY A O 1
ATOM 2014 N N . ASN A 1 264 ? -5.381 26.390 -5.162 1.00 25.66 264 ASN A N 1
ATOM 2015 C CA . ASN A 1 264 ? -4.290 26.764 -4.242 1.00 25.66 264 ASN A CA 1
ATOM 2016 C C . ASN A 1 264 ? -2.959 26.139 -4.692 1.00 25.66 264 ASN A C 1
ATOM 2018 O O . ASN A 1 264 ? -2.918 25.016 -5.184 1.00 25.66 264 ASN A O 1
ATOM 2022 N N . SER A 1 265 ? -1.878 26.913 -4.563 1.00 28.27 265 SER A N 1
ATOM 2023 C CA . SER A 1 265 ? -0.514 26.568 -4.973 1.00 28.27 265 SER A CA 1
ATOM 2024 C C . SER A 1 265 ? -0.035 25.238 -4.385 1.00 28.27 265 SER A C 1
ATOM 2026 O O . SER A 1 265 ? 0.272 25.153 -3.197 1.00 28.27 265 SER A O 1
ATOM 2028 N N . GLU A 1 266 ? 0.112 24.223 -5.238 1.00 28.41 266 GLU A N 1
ATOM 2029 C CA . GLU A 1 266 ? 0.917 23.040 -4.942 1.00 28.41 266 GLU A CA 1
ATOM 2030 C C . GLU A 1 266 ? 2.385 23.460 -4.797 1.00 28.41 266 GLU A C 1
ATOM 2032 O O . GLU A 1 266 ? 3.048 23.848 -5.763 1.00 28.41 266 GLU A O 1
ATOM 2037 N N . VAL A 1 267 ? 2.920 23.359 -3.581 1.00 28.03 267 VAL A N 1
ATOM 2038 C CA . VAL A 1 267 ? 4.368 23.307 -3.375 1.00 28.03 267 VAL A CA 1
ATOM 2039 C C . VAL A 1 267 ? 4.836 21.956 -3.909 1.00 28.03 267 VAL A C 1
ATOM 2041 O O . VAL A 1 267 ? 4.813 20.937 -3.218 1.00 28.03 267 VAL A O 1
ATOM 2044 N N . VAL A 1 268 ? 5.218 21.954 -5.184 1.00 26.72 268 VAL A N 1
ATOM 2045 C CA . VAL A 1 268 ? 5.943 20.866 -5.837 1.00 26.72 268 VAL A CA 1
ATOM 2046 C C . VAL A 1 268 ? 7.221 20.633 -5.037 1.00 26.72 268 VAL A C 1
ATOM 2048 O O . VAL A 1 268 ? 8.137 21.455 -5.047 1.00 26.72 268 VAL A O 1
ATOM 2051 N N . VAL A 1 269 ? 7.282 19.513 -4.315 1.00 29.39 269 VAL A N 1
ATOM 2052 C CA . VAL A 1 269 ? 8.549 19.002 -3.791 1.00 29.39 269 VAL A CA 1
ATOM 2053 C C . VAL A 1 269 ? 9.444 18.772 -5.003 1.00 29.39 269 VAL A C 1
ATOM 2055 O O . VAL A 1 269 ? 9.100 18.003 -5.895 1.00 29.39 269 VAL A O 1
ATOM 2058 N N . SER A 1 270 ? 10.549 19.506 -5.055 1.00 25.31 270 SER A N 1
ATOM 2059 C CA . SER A 1 270 ? 11.500 19.535 -6.159 1.00 25.31 270 SER A CA 1
ATOM 2060 C C . SER A 1 270 ? 11.910 18.130 -6.620 1.00 25.31 270 SER A C 1
ATOM 2062 O O . SER A 1 270 ? 12.537 17.382 -5.871 1.00 25.31 270 SER A O 1
ATOM 2064 N N . ASP A 1 271 ? 11.608 17.827 -7.885 1.00 30.97 271 ASP A N 1
ATOM 2065 C CA . ASP A 1 271 ? 11.982 16.646 -8.685 1.00 30.97 271 ASP A CA 1
ATOM 2066 C C . ASP A 1 271 ? 13.506 16.515 -8.942 1.00 30.97 271 ASP A C 1
ATOM 2068 O O . ASP A 1 271 ? 13.950 16.095 -10.017 1.00 30.97 271 ASP A O 1
ATOM 2072 N N . THR A 1 272 ? 14.358 16.870 -7.979 1.00 28.92 272 THR A N 1
ATOM 2073 C CA . THR A 1 272 ? 15.819 16.886 -8.164 1.00 28.92 272 THR A CA 1
ATOM 2074 C C . THR A 1 272 ? 16.495 15.507 -8.139 1.00 28.92 272 THR A C 1
ATOM 2076 O O . THR A 1 272 ? 17.641 15.417 -8.566 1.00 28.92 272 THR A O 1
ATOM 2079 N N . ASP A 1 273 ? 15.792 14.420 -7.792 1.00 35.94 273 ASP A N 1
ATOM 2080 C CA . ASP A 1 273 ? 16.353 13.047 -7.769 1.00 35.94 273 ASP A CA 1
ATOM 2081 C C . ASP A 1 273 ? 15.850 12.124 -8.902 1.00 35.94 273 ASP A C 1
ATOM 2083 O O . ASP A 1 273 ? 16.122 10.920 -8.938 1.00 35.94 273 ASP A O 1
ATOM 2087 N N . THR A 1 274 ? 15.104 12.661 -9.871 1.00 45.34 274 THR A N 1
ATOM 2088 C CA . THR A 1 274 ? 14.320 11.857 -10.831 1.00 45.34 274 THR A CA 1
ATOM 2089 C C . THR A 1 274 ? 15.169 11.058 -11.833 1.00 45.34 274 THR A C 1
ATOM 2091 O O . THR A 1 274 ? 14.710 10.027 -12.325 1.00 45.34 274 THR A O 1
ATOM 2094 N N . SER A 1 275 ? 16.416 11.466 -12.110 1.00 46.44 275 SER A N 1
ATOM 2095 C CA . SER A 1 275 ? 17.282 10.764 -13.080 1.00 46.44 275 SER A CA 1
ATOM 2096 C C . SER A 1 275 ? 18.181 9.678 -12.475 1.00 46.44 275 SER A C 1
ATOM 2098 O O . SER A 1 275 ? 18.565 8.755 -13.187 1.00 46.44 275 SER A O 1
ATOM 2100 N N . ALA A 1 276 ? 18.480 9.726 -11.170 1.00 48.06 276 ALA A N 1
ATOM 2101 C CA . ALA A 1 276 ? 19.429 8.797 -10.544 1.00 48.06 276 ALA A CA 1
ATOM 2102 C C . ALA A 1 276 ? 18.861 7.374 -10.352 1.00 48.06 276 ALA A C 1
ATOM 2104 O O . ALA A 1 276 ? 19.617 6.410 -10.278 1.00 48.06 276 ALA A O 1
ATOM 2105 N N . ALA A 1 277 ? 17.531 7.230 -10.302 1.00 62.53 277 ALA A N 1
ATOM 2106 C CA . ALA A 1 277 ? 16.848 5.956 -10.044 1.00 62.53 277 ALA A CA 1
ATOM 2107 C C . ALA A 1 277 ? 16.505 5.139 -11.307 1.00 62.53 277 ALA A C 1
ATOM 2109 O O . ALA A 1 277 ? 16.021 4.009 -11.191 1.00 62.53 277 ALA A O 1
ATOM 2110 N N . VAL A 1 278 ? 16.697 5.715 -12.500 1.00 73.31 278 VAL A N 1
ATOM 2111 C CA . VAL A 1 278 ? 16.429 5.063 -13.787 1.00 73.31 278 VAL A CA 1
ATOM 2112 C C . VAL A 1 278 ? 17.758 4.845 -14.494 1.00 73.31 278 VAL A C 1
ATOM 2114 O O . VAL A 1 278 ? 18.436 5.794 -14.877 1.00 73.31 278 VAL A O 1
ATOM 2117 N N . THR A 1 279 ? 18.145 3.587 -14.663 1.00 75.31 279 THR A N 1
ATOM 2118 C CA . THR A 1 279 ? 19.450 3.212 -15.212 1.00 75.31 279 THR A CA 1
ATOM 2119 C C . THR A 1 279 ? 19.284 2.478 -16.538 1.00 75.31 279 THR A C 1
ATOM 2121 O O . THR A 1 279 ? 18.259 1.864 -16.816 1.00 75.31 279 THR A O 1
ATOM 2124 N N . LEU A 1 280 ? 20.304 2.521 -17.395 1.00 71.06 280 LEU A N 1
ATOM 2125 C CA . LEU A 1 280 ? 20.331 1.706 -18.620 1.00 71.06 280 LEU A CA 1
ATOM 2126 C C . LEU A 1 280 ? 20.813 0.269 -18.357 1.00 71.06 280 LEU A C 1
ATOM 2128 O O . LEU A 1 280 ? 20.663 -0.598 -19.216 1.00 71.06 280 LEU A O 1
ATOM 2132 N N . SER A 1 281 ? 21.391 0.025 -17.180 1.00 70.62 281 SER A N 1
ATOM 2133 C CA . SER A 1 281 ? 21.913 -1.274 -16.757 1.00 70.62 281 SER A CA 1
ATOM 2134 C C . SER A 1 281 ? 20.899 -1.988 -15.872 1.00 70.62 281 SER A C 1
ATOM 2136 O O . SER A 1 281 ? 20.414 -1.401 -14.907 1.00 70.62 281 SER A O 1
ATOM 2138 N N . ASP A 1 282 ? 20.622 -3.257 -16.172 1.00 72.69 282 ASP A N 1
ATOM 2139 C CA . ASP A 1 282 ? 19.758 -4.099 -15.343 1.00 72.69 282 ASP A CA 1
ATOM 2140 C C . ASP A 1 282 ? 20.368 -4.244 -13.933 1.00 72.69 282 ASP A C 1
ATOM 2142 O O . ASP A 1 282 ? 21.525 -4.642 -13.783 1.00 72.69 282 ASP A O 1
ATOM 2146 N N . GLU A 1 283 ? 19.588 -3.926 -12.898 1.00 76.25 283 GLU A N 1
ATOM 2147 C CA . GLU A 1 283 ? 19.967 -4.179 -11.506 1.00 76.25 283 GLU A CA 1
ATOM 2148 C C . GLU A 1 283 ? 19.412 -5.548 -11.079 1.00 76.25 283 GLU A C 1
ATOM 2150 O O . GLU A 1 283 ? 18.190 -5.741 -11.063 1.00 76.25 283 GLU A O 1
ATOM 2155 N N . PRO A 1 284 ? 20.271 -6.539 -10.783 1.00 85.19 284 PRO A N 1
ATOM 2156 C CA . PRO A 1 284 ? 19.805 -7.867 -10.420 1.00 85.19 284 PRO A CA 1
ATOM 2157 C C . PRO A 1 284 ? 19.146 -7.841 -9.040 1.00 85.19 284 PRO A C 1
ATOM 2159 O O . PRO A 1 284 ? 19.629 -7.180 -8.124 1.00 85.19 284 PRO A O 1
ATOM 2162 N N . LEU A 1 285 ? 18.084 -8.636 -8.873 1.00 88.69 285 LEU A N 1
ATOM 2163 C CA . LEU A 1 285 ? 17.319 -8.706 -7.624 1.00 88.69 285 LEU A CA 1
ATOM 2164 C C . LEU A 1 285 ? 18.202 -8.993 -6.402 1.00 88.69 285 LEU A C 1
ATOM 2166 O O . LEU A 1 285 ? 17.961 -8.429 -5.348 1.00 88.69 285 LEU A O 1
ATOM 2170 N N . ALA A 1 286 ? 19.245 -9.817 -6.540 1.00 89.94 286 ALA A N 1
ATOM 2171 C CA . ALA A 1 286 ? 20.160 -10.135 -5.441 1.00 89.94 286 ALA A CA 1
ATOM 2172 C C . ALA A 1 286 ? 20.848 -8.896 -4.830 1.00 89.94 286 ALA A C 1
ATOM 2174 O O . ALA A 1 286 ? 21.182 -8.912 -3.651 1.00 89.94 286 ALA A O 1
ATOM 2175 N N . ASN A 1 287 ? 21.011 -7.817 -5.604 1.00 89.88 287 ASN A N 1
ATOM 2176 C CA . ASN A 1 287 ? 21.682 -6.596 -5.159 1.00 89.88 287 ASN A CA 1
ATOM 2177 C C . ASN A 1 287 ? 20.736 -5.596 -4.484 1.00 89.88 287 ASN A C 1
ATOM 2179 O O . ASN A 1 287 ? 21.191 -4.548 -4.032 1.00 89.88 287 ASN A O 1
ATOM 2183 N N . TRP A 1 288 ? 19.437 -5.896 -4.409 1.00 91.38 288 TRP A N 1
ATOM 2184 C CA . TRP A 1 288 ? 18.481 -4.981 -3.806 1.00 91.38 288 TRP A CA 1
ATOM 2185 C C . TRP A 1 288 ? 18.738 -4.792 -2.319 1.00 91.38 288 TRP A C 1
ATOM 2187 O O . TRP A 1 288 ? 18.802 -5.749 -1.544 1.00 91.38 288 TRP A O 1
ATOM 2197 N N . SER A 1 289 ? 18.791 -3.530 -1.917 1.00 92.44 289 SER A N 1
ATOM 2198 C CA . SER A 1 289 ? 18.756 -3.101 -0.528 1.00 92.44 289 SER A CA 1
ATOM 2199 C C . SER A 1 289 ? 17.428 -3.462 0.148 1.00 92.44 289 SER A C 1
ATOM 2201 O O . SER A 1 289 ? 16.408 -3.723 -0.496 1.00 92.44 289 SER A O 1
ATOM 2203 N N . VAL A 1 290 ? 17.428 -3.422 1.481 1.00 92.38 290 VAL A N 1
ATOM 2204 C CA . VAL A 1 290 ? 16.209 -3.561 2.295 1.00 92.38 290 VAL A CA 1
ATOM 2205 C C . VAL A 1 290 ? 15.174 -2.514 1.899 1.00 92.38 290 VAL A C 1
ATOM 2207 O O . VAL A 1 290 ? 13.993 -2.820 1.793 1.00 92.38 290 VAL A O 1
ATOM 2210 N N . GLU A 1 291 ? 15.610 -1.284 1.627 1.00 91.00 291 GLU A N 1
ATOM 2211 C CA . GLU A 1 291 ? 14.715 -0.195 1.251 1.00 91.00 291 GLU A CA 1
ATOM 2212 C C . GLU A 1 291 ? 13.982 -0.482 -0.066 1.00 91.00 291 GLU A C 1
ATOM 2214 O O . GLU A 1 291 ? 12.763 -0.325 -0.131 1.00 91.00 291 GLU A O 1
ATOM 2219 N N . GLN A 1 292 ? 14.686 -0.970 -1.091 1.00 91.31 292 GLN A N 1
ATOM 2220 C CA . GLN A 1 292 ? 14.069 -1.351 -2.368 1.00 91.31 292 GLN A CA 1
ATOM 2221 C C . GLN A 1 292 ? 13.037 -2.473 -2.180 1.00 91.31 292 GLN A C 1
ATOM 2223 O O . GLN A 1 292 ? 11.934 -2.398 -2.726 1.00 91.31 292 GLN A O 1
ATOM 2228 N N . VAL A 1 293 ? 13.347 -3.474 -1.345 1.00 93.75 293 VAL A N 1
ATOM 2229 C CA . VAL A 1 293 ? 12.403 -4.550 -0.995 1.00 93.75 293 VAL A CA 1
ATOM 2230 C C . VAL A 1 293 ? 11.181 -4.006 -0.251 1.00 93.75 293 VAL A C 1
ATOM 2232 O O . VAL A 1 293 ? 10.058 -4.398 -0.562 1.00 93.75 293 VAL A O 1
ATOM 2235 N N . LEU A 1 294 ? 11.359 -3.087 0.702 1.00 92.69 294 LEU A N 1
ATOM 2236 C CA . LEU A 1 294 ? 10.246 -2.469 1.426 1.00 92.69 294 LEU A CA 1
ATOM 2237 C C . LEU A 1 294 ? 9.356 -1.642 0.490 1.00 92.69 294 LEU A C 1
ATOM 2239 O O . LEU A 1 294 ? 8.130 -1.744 0.566 1.00 92.69 294 LEU A O 1
ATOM 2243 N N . GLN A 1 295 ? 9.945 -0.855 -0.415 1.00 92.25 295 GLN A N 1
ATOM 2244 C CA . GLN A 1 295 ? 9.184 -0.059 -1.382 1.00 92.25 295 GLN A CA 1
ATOM 2245 C C . GLN A 1 295 ? 8.404 -0.955 -2.348 1.00 92.25 295 GLN A C 1
ATOM 2247 O O . GLN A 1 295 ? 7.221 -0.705 -2.585 1.00 92.25 295 GLN A O 1
ATOM 2252 N N . TRP A 1 296 ? 9.014 -2.045 -2.829 1.00 93.31 296 TRP A N 1
ATOM 2253 C CA . TRP A 1 296 ? 8.322 -3.092 -3.585 1.00 93.31 296 TRP A CA 1
ATOM 2254 C C . TRP A 1 296 ? 7.136 -3.678 -2.805 1.00 93.31 296 TRP A C 1
ATOM 2256 O O . TRP A 1 296 ? 6.013 -3.727 -3.312 1.00 93.31 296 TRP A O 1
ATOM 2266 N N . LEU A 1 297 ? 7.368 -4.081 -1.554 1.00 93.69 297 LEU A N 1
ATOM 2267 C CA . LEU A 1 297 ? 6.360 -4.693 -0.692 1.00 93.69 297 LEU A CA 1
ATOM 2268 C C . LEU A 1 297 ? 5.137 -3.776 -0.529 1.00 93.69 297 LEU A C 1
ATOM 2270 O O . LEU A 1 297 ? 3.991 -4.228 -0.588 1.00 93.69 297 LEU A O 1
ATOM 2274 N N . VAL A 1 298 ? 5.371 -2.471 -0.378 1.00 91.62 298 VAL A N 1
ATOM 2275 C CA . VAL A 1 298 ? 4.312 -1.467 -0.260 1.00 91.62 298 VAL A CA 1
ATOM 2276 C C . VAL A 1 298 ? 3.524 -1.294 -1.562 1.00 91.62 298 VAL A C 1
ATOM 2278 O O . VAL A 1 298 ? 2.294 -1.328 -1.507 1.00 91.62 298 VAL A O 1
ATOM 2281 N N . VAL A 1 299 ? 4.175 -1.169 -2.726 1.00 91.88 299 VAL A N 1
ATOM 2282 C CA . VAL A 1 299 ? 3.465 -0.964 -4.012 1.00 91.88 299 VAL A CA 1
ATOM 2283 C C . VAL A 1 299 ? 2.728 -2.210 -4.514 1.00 91.88 299 VAL A C 1
ATOM 2285 O O . VAL A 1 299 ? 1.766 -2.107 -5.280 1.00 91.88 299 VAL A O 1
ATOM 2288 N N . VAL A 1 300 ? 3.119 -3.400 -4.053 1.00 92.06 300 VAL A N 1
ATOM 2289 C CA . VAL A 1 300 ? 2.344 -4.632 -4.271 1.00 92.06 300 VAL A CA 1
ATOM 2290 C C . VAL A 1 300 ? 1.153 -4.729 -3.303 1.00 92.06 300 VAL A C 1
ATOM 2292 O O . VAL A 1 300 ? 0.249 -5.522 -3.530 1.00 92.06 300 VAL A O 1
ATOM 2295 N N . GLY A 1 301 ? 1.079 -3.891 -2.263 1.00 91.25 301 GLY A N 1
ATOM 2296 C CA . GLY A 1 301 ? -0.059 -3.837 -1.338 1.00 91.25 301 GLY A CA 1
ATOM 2297 C C . GLY A 1 301 ? 0.120 -4.672 -0.067 1.00 91.25 301 GLY A C 1
ATOM 2298 O O . GLY A 1 301 ? -0.862 -5.184 0.473 1.00 91.25 301 GLY A O 1
ATOM 2299 N N . PHE A 1 302 ? 1.358 -4.824 0.415 1.00 91.50 302 PHE A N 1
ATOM 2300 C CA . PHE A 1 302 ? 1.719 -5.547 1.644 1.00 91.50 302 PHE A CA 1
ATOM 2301 C C . PHE A 1 302 ? 2.340 -4.645 2.724 1.00 91.50 302 PHE A C 1
ATOM 2303 O O . PHE A 1 302 ? 3.101 -5.113 3.570 1.00 91.50 302 PHE A O 1
ATOM 2310 N N . SER A 1 303 ? 1.983 -3.358 2.750 1.00 87.12 303 SER A N 1
ATOM 2311 C CA . SER A 1 303 ? 2.528 -2.374 3.704 1.00 87.12 303 SER A CA 1
ATOM 2312 C C . SER A 1 303 ? 2.459 -2.812 5.172 1.00 87.12 303 SER A C 1
ATOM 2314 O O . SER A 1 303 ? 3.389 -2.557 5.931 1.00 87.12 303 SER A O 1
ATOM 2316 N N . ARG A 1 304 ? 1.423 -3.566 5.567 1.00 83.94 304 ARG A N 1
ATOM 2317 C CA . ARG A 1 304 ? 1.275 -4.110 6.932 1.00 83.94 304 ARG A CA 1
ATOM 2318 C C . ARG A 1 304 ? 2.412 -5.040 7.385 1.00 83.94 304 ARG A C 1
ATOM 2320 O O . ARG A 1 304 ? 2.516 -5.304 8.577 1.00 83.94 304 ARG A O 1
ATOM 2327 N N . TYR A 1 305 ? 3.210 -5.575 6.458 1.00 88.44 305 TYR A N 1
ATOM 2328 C CA . TYR A 1 305 ? 4.336 -6.470 6.747 1.00 88.44 305 TYR A CA 1
ATOM 2329 C C . TYR A 1 305 ? 5.700 -5.786 6.583 1.00 88.44 305 TYR A C 1
ATOM 2331 O O . TYR A 1 305 ? 6.723 -6.446 6.736 1.00 88.44 305 TYR A O 1
ATOM 2339 N N . ALA A 1 306 ? 5.740 -4.473 6.330 1.00 87.25 306 ALA A N 1
ATOM 2340 C CA . ALA A 1 306 ? 6.993 -3.725 6.215 1.00 87.25 306 ALA A CA 1
ATOM 2341 C C . ALA A 1 306 ? 7.861 -3.854 7.479 1.00 87.25 306 ALA A C 1
ATOM 2343 O O . ALA A 1 306 ? 9.050 -4.140 7.381 1.00 87.25 306 ALA A O 1
ATOM 2344 N N . VAL A 1 307 ? 7.253 -3.755 8.667 1.00 83.44 307 VAL A N 1
ATOM 2345 C CA . VAL A 1 307 ? 7.957 -3.913 9.953 1.00 83.44 307 VAL A CA 1
ATOM 2346 C C . VAL A 1 307 ? 8.560 -5.312 10.106 1.00 83.44 307 VAL A C 1
ATOM 2348 O O . VAL A 1 307 ? 9.676 -5.438 10.597 1.00 83.44 307 VAL A O 1
ATOM 2351 N N . LEU A 1 308 ? 7.864 -6.358 9.642 1.00 87.19 308 LEU A N 1
ATOM 2352 C CA . LEU A 1 308 ? 8.381 -7.731 9.657 1.00 87.19 308 LEU A CA 1
ATOM 2353 C C . LEU A 1 308 ? 9.635 -7.839 8.775 1.00 87.19 308 LEU A C 1
ATOM 2355 O O . LEU A 1 308 ? 10.670 -8.323 9.221 1.00 87.19 308 LEU A O 1
ATOM 2359 N N . PHE A 1 309 ? 9.570 -7.340 7.540 1.00 91.50 309 PHE A N 1
ATOM 2360 C CA . PHE A 1 309 ? 10.698 -7.386 6.603 1.00 91.50 309 PHE A CA 1
ATOM 2361 C C . PHE A 1 309 ? 11.892 -6.560 7.097 1.00 91.50 309 PHE A C 1
ATOM 2363 O O . PHE A 1 309 ? 13.038 -6.985 6.945 1.00 91.50 309 PHE A O 1
ATOM 2370 N N . LEU A 1 310 ? 11.625 -5.417 7.731 1.00 88.81 310 LEU A N 1
ATOM 2371 C CA . LEU A 1 310 ? 12.648 -4.578 8.345 1.00 88.81 310 LEU A CA 1
ATOM 2372 C C . LEU A 1 310 ? 13.309 -5.277 9.543 1.00 88.81 310 LEU A C 1
ATOM 2374 O O . LEU A 1 310 ? 14.534 -5.316 9.614 1.00 88.81 310 LEU A O 1
ATOM 2378 N N . ALA A 1 311 ? 12.520 -5.878 10.441 1.00 87.19 311 ALA A N 1
ATOM 2379 C CA . ALA A 1 311 ? 13.021 -6.562 11.637 1.00 87.19 311 ALA A CA 1
ATOM 2380 C C . ALA A 1 311 ? 13.954 -7.736 11.303 1.00 87.19 311 ALA A C 1
ATOM 2382 O O . ALA A 1 311 ? 14.964 -7.936 11.972 1.00 87.19 311 ALA A O 1
ATOM 2383 N N . TYR A 1 312 ? 13.655 -8.477 10.233 1.00 89.69 312 TYR A N 1
ATOM 2384 C CA . TYR A 1 312 ? 14.500 -9.575 9.753 1.00 89.69 312 TYR A CA 1
ATOM 2385 C C . TYR A 1 312 ? 15.581 -9.131 8.749 1.00 89.69 312 TYR A C 1
ATOM 2387 O O . TYR A 1 312 ? 16.327 -9.967 8.228 1.00 89.69 312 TYR A O 1
ATOM 2395 N N . ASN A 1 313 ? 15.702 -7.822 8.490 1.00 91.19 313 ASN A N 1
ATOM 2396 C CA . ASN A 1 313 ? 16.683 -7.241 7.574 1.00 91.19 313 ASN A CA 1
ATOM 2397 C C . ASN A 1 313 ? 16.664 -7.946 6.201 1.00 91.19 313 ASN A C 1
ATOM 2399 O O . ASN A 1 313 ? 17.693 -8.446 5.724 1.00 91.19 313 ASN A O 1
ATOM 2403 N N . ILE A 1 314 ? 15.462 -8.084 5.628 1.00 93.19 314 ILE A N 1
ATOM 2404 C CA . ILE A 1 314 ? 15.221 -8.792 4.368 1.00 93.19 314 ILE A CA 1
ATOM 2405 C C . ILE A 1 314 ? 15.636 -7.901 3.196 1.00 93.19 314 ILE A C 1
ATOM 2407 O O . ILE A 1 314 ? 14.983 -6.906 2.890 1.00 93.19 314 ILE A O 1
ATOM 2411 N N . ASN A 1 315 ? 16.714 -8.292 2.525 1.00 94.50 315 ASN A N 1
ATOM 2412 C CA . ASN A 1 315 ? 17.209 -7.697 1.288 1.00 94.50 315 ASN A CA 1
ATOM 2413 C C . ASN A 1 315 ? 16.922 -8.628 0.090 1.00 94.50 315 ASN A C 1
ATOM 2415 O O . ASN A 1 315 ? 16.343 -9.708 0.246 1.00 94.50 315 ASN A O 1
ATOM 2419 N N . GLY A 1 316 ? 17.328 -8.217 -1.110 1.00 92.88 316 GLY A N 1
ATOM 2420 C CA . GLY A 1 316 ? 17.107 -8.978 -2.338 1.00 92.88 316 GLY A CA 1
ATOM 2421 C C . GLY A 1 316 ? 17.718 -10.381 -2.352 1.00 92.88 316 GLY A C 1
ATOM 2422 O O . GLY A 1 316 ? 17.118 -11.310 -2.887 1.00 92.88 316 GLY A O 1
ATOM 2423 N N . GLU A 1 317 ? 18.877 -10.555 -1.715 1.00 93.75 317 GLU A N 1
ATOM 2424 C CA . GLU A 1 317 ? 19.559 -11.847 -1.566 1.00 93.75 317 GLU A CA 1
ATOM 2425 C C . GLU A 1 317 ? 18.793 -12.815 -0.651 1.00 93.75 317 GLU A C 1
ATOM 2427 O O . GLU A 1 317 ? 18.658 -13.998 -0.964 1.00 93.75 317 GLU A O 1
ATOM 2432 N N . LYS A 1 318 ? 18.252 -12.322 0.469 1.00 94.25 318 LYS A N 1
ATOM 2433 C CA . LYS A 1 318 ? 17.496 -13.135 1.437 1.00 94.25 318 LYS A CA 1
ATOM 2434 C C . LYS A 1 318 ? 16.075 -13.453 0.977 1.00 94.25 318 LYS A C 1
ATOM 2436 O O . LYS A 1 318 ? 15.486 -14.419 1.463 1.00 94.25 318 LYS A O 1
ATOM 2441 N N . LEU A 1 319 ? 15.516 -12.663 0.058 1.00 92.94 319 LEU A N 1
ATOM 2442 C CA . LEU A 1 319 ? 14.117 -12.757 -0.362 1.00 92.94 319 LEU A CA 1
ATOM 2443 C C . LEU A 1 319 ? 13.704 -14.164 -0.855 1.00 92.94 319 LEU A C 1
ATOM 2445 O O . LEU A 1 319 ? 12.682 -14.661 -0.378 1.00 92.94 319 LEU A O 1
ATOM 2449 N N . PRO A 1 320 ? 14.471 -14.863 -1.722 1.00 91.88 320 PRO A N 1
ATOM 2450 C CA . PRO A 1 320 ? 14.131 -16.226 -2.141 1.00 91.88 320 PRO A CA 1
ATOM 2451 C C . PRO A 1 320 ? 14.166 -17.236 -0.985 1.00 91.88 320 PRO A C 1
ATOM 2453 O O . PRO A 1 320 ? 13.437 -18.227 -1.000 1.00 91.88 320 PRO A O 1
ATOM 2456 N N . GLY A 1 321 ? 14.991 -16.984 0.039 1.00 90.88 321 GLY A N 1
ATOM 2457 C CA . GLY A 1 321 ? 15.088 -17.822 1.234 1.00 90.88 321 GLY A CA 1
ATOM 2458 C C . GLY A 1 321 ? 13.782 -17.890 2.027 1.00 90.88 321 GLY A C 1
ATOM 2459 O O . GLY A 1 321 ? 13.504 -18.916 2.637 1.00 90.88 321 GLY A O 1
ATOM 2460 N N . LEU A 1 322 ? 12.932 -16.859 1.941 1.00 91.25 322 LEU A N 1
ATOM 2461 C CA . LEU A 1 322 ? 11.642 -16.805 2.637 1.00 91.25 322 LEU A CA 1
ATOM 2462 C C . LEU A 1 322 ? 10.623 -17.846 2.156 1.00 91.25 322 LEU A C 1
ATOM 2464 O O . LEU A 1 322 ? 9.646 -18.105 2.861 1.00 91.25 322 LEU A O 1
ATOM 2468 N N . LEU A 1 323 ? 10.818 -18.426 0.968 1.00 90.25 323 LEU A N 1
ATOM 2469 C CA . LEU A 1 323 ? 9.960 -19.490 0.441 1.00 90.25 323 LEU A CA 1
ATOM 2470 C C . LEU A 1 323 ? 10.281 -20.863 1.056 1.00 90.25 323 LEU A C 1
ATOM 2472 O O . LEU A 1 323 ? 9.483 -21.789 0.915 1.00 90.25 323 LEU A O 1
ATOM 2476 N N . LYS A 1 324 ? 11.422 -21.001 1.746 1.00 86.19 324 LYS A N 1
ATOM 2477 C CA . LYS A 1 324 ? 11.857 -22.246 2.388 1.00 86.19 324 LYS A CA 1
ATOM 2478 C C . LYS A 1 324 ? 11.538 -22.218 3.892 1.00 86.19 324 LYS A C 1
ATOM 2480 O O . LYS A 1 324 ? 11.844 -21.222 4.541 1.00 86.19 324 LYS A O 1
ATOM 2485 N N . PRO A 1 325 ? 10.978 -23.295 4.468 1.00 77.88 325 PRO A N 1
ATOM 2486 C CA . PRO A 1 325 ? 10.851 -23.426 5.921 1.00 77.88 325 PRO A CA 1
ATOM 2487 C C . PRO A 1 325 ? 12.227 -23.595 6.594 1.00 77.88 325 PRO A C 1
ATOM 2489 O O . PRO A 1 325 ? 13.092 -24.280 6.049 1.00 77.88 325 PRO A O 1
ATOM 2492 N N . LEU A 1 326 ? 12.486 -23.054 7.786 1.00 79.75 326 LEU A N 1
ATOM 2493 C CA . LEU A 1 326 ? 11.660 -22.143 8.593 1.00 79.75 326 LEU A CA 1
ATOM 2494 C C . LEU A 1 326 ? 11.804 -20.698 8.094 1.00 79.75 326 LEU A C 1
ATOM 2496 O O . LEU A 1 326 ? 12.921 -20.241 7.853 1.00 79.75 326 LEU A O 1
ATOM 2500 N N . SER A 1 327 ? 10.690 -19.975 7.975 1.00 84.69 327 SER A N 1
ATOM 2501 C CA . SER A 1 327 ? 10.655 -18.617 7.428 1.00 84.69 327 SER A CA 1
ATOM 2502 C C . SER A 1 327 ? 9.920 -17.647 8.358 1.00 84.69 327 SER A C 1
ATOM 2504 O O . SER A 1 327 ? 8.891 -18.016 8.921 1.00 84.69 327 SER A O 1
ATOM 2506 N N . PRO A 1 328 ? 10.335 -16.366 8.437 1.00 84.94 328 PRO A N 1
ATOM 2507 C CA . PRO A 1 328 ? 9.540 -15.300 9.059 1.00 84.94 328 PRO A CA 1
ATOM 2508 C C . PRO A 1 328 ? 8.097 -15.197 8.539 1.00 84.94 328 PRO A C 1
ATOM 2510 O O . PRO A 1 328 ? 7.227 -14.641 9.203 1.00 84.94 328 PRO A O 1
ATOM 2513 N N . LEU A 1 329 ? 7.816 -15.712 7.335 1.00 87.81 329 LEU A N 1
ATOM 2514 C CA . LEU A 1 329 ? 6.459 -15.747 6.787 1.00 87.81 329 LEU A CA 1
ATOM 2515 C C . LEU A 1 329 ? 5.538 -16.726 7.530 1.00 87.81 329 LEU A C 1
ATOM 2517 O O . LEU A 1 329 ? 4.315 -16.576 7.461 1.00 87.81 329 LEU A O 1
ATOM 2521 N N . ASP A 1 330 ? 6.098 -17.707 8.240 1.00 83.31 330 ASP A N 1
ATOM 2522 C CA . ASP A 1 330 ? 5.340 -18.696 9.009 1.00 83.31 330 ASP A CA 1
ATOM 2523 C C . ASP A 1 330 ? 4.660 -18.055 10.238 1.00 83.31 330 ASP A C 1
ATOM 2525 O O . ASP A 1 330 ? 3.595 -18.514 10.660 1.00 83.31 330 ASP A O 1
ATOM 2529 N N . ASP A 1 331 ? 5.175 -16.912 10.714 1.00 81.38 331 ASP A N 1
ATOM 2530 C CA . ASP A 1 331 ? 4.581 -16.098 11.788 1.00 81.38 331 ASP A CA 1
ATOM 2531 C C . ASP A 1 331 ? 3.259 -15.419 11.366 1.00 81.38 331 ASP A C 1
ATOM 2533 O O . ASP A 1 331 ? 2.468 -14.958 12.200 1.00 81.38 331 ASP A O 1
ATOM 2537 N N . ILE A 1 332 ? 2.968 -15.353 10.060 1.00 85.19 332 ILE A N 1
ATOM 2538 C CA . ILE A 1 332 ? 1.737 -14.750 9.540 1.00 85.19 332 ILE A CA 1
ATOM 2539 C C . ILE A 1 332 ?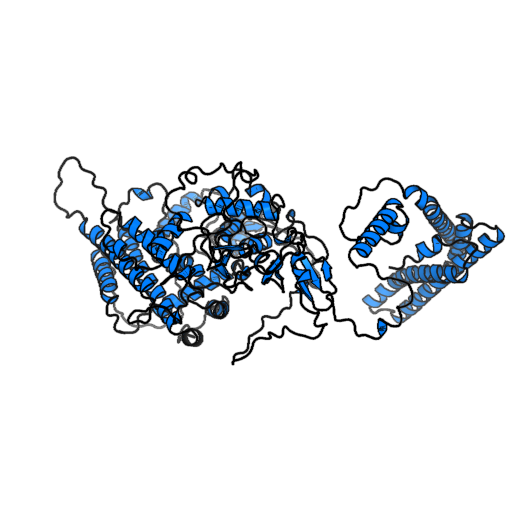 0.577 -15.727 9.737 1.00 85.19 332 ILE A C 1
ATOM 2541 O O . ILE A 1 332 ? 0.415 -16.666 8.963 1.00 85.19 332 ILE A O 1
ATOM 2545 N N . LYS A 1 333 ? -0.278 -15.481 10.737 1.00 82.81 333 LYS A N 1
ATOM 2546 C CA . LYS A 1 333 ? -1.444 -16.334 11.057 1.00 82.81 333 LYS A CA 1
ATOM 2547 C C . LYS A 1 333 ? -2.481 -16.444 9.932 1.00 82.81 333 LYS A C 1
ATOM 2549 O O . LYS A 1 333 ? -3.121 -17.480 9.794 1.00 82.81 333 LYS A O 1
ATOM 2554 N N . ASP A 1 334 ? -2.665 -15.382 9.150 1.00 82.56 334 ASP A N 1
ATOM 2555 C CA . ASP A 1 334 ? -3.628 -15.361 8.047 1.00 82.56 334 ASP A CA 1
ATOM 2556 C C . ASP A 1 334 ? -3.084 -16.138 6.838 1.00 82.56 334 ASP A C 1
ATOM 2558 O O . ASP A 1 334 ? -2.175 -15.677 6.141 1.00 82.56 334 ASP A O 1
ATOM 2562 N N . ALA A 1 335 ? -3.655 -17.319 6.586 1.00 84.06 335 ALA A N 1
ATOM 2563 C CA . ALA A 1 335 ? -3.253 -18.196 5.492 1.00 84.06 335 ALA A CA 1
ATOM 2564 C C . ALA A 1 335 ? -3.422 -17.540 4.111 1.00 84.06 335 ALA A C 1
ATOM 2566 O O . ALA A 1 335 ? -2.570 -17.734 3.244 1.00 84.06 335 ALA A O 1
ATOM 2567 N N . PHE A 1 336 ? -4.473 -16.735 3.906 1.00 85.50 336 PHE A N 1
ATOM 2568 C CA . PHE A 1 336 ? -4.665 -15.998 2.655 1.00 85.50 336 PHE A CA 1
ATOM 2569 C C . PHE A 1 336 ? -3.510 -15.019 2.443 1.00 85.50 336 PHE A C 1
ATOM 2571 O O . PHE A 1 336 ? -2.835 -15.062 1.413 1.00 85.50 336 PHE A O 1
ATOM 2578 N N . ALA A 1 337 ? -3.214 -14.198 3.452 1.00 88.69 337 ALA A N 1
ATOM 2579 C CA . ALA A 1 337 ? -2.129 -13.233 3.360 1.00 88.69 337 ALA A CA 1
ATOM 2580 C C . ALA A 1 337 ? -0.762 -13.889 3.141 1.00 88.69 337 ALA A C 1
ATOM 2582 O O . ALA A 1 337 ? 0.018 -13.414 2.314 1.00 88.69 337 ALA A O 1
ATOM 2583 N N . ARG A 1 338 ? -0.495 -15.007 3.828 1.00 89.88 338 ARG A N 1
ATOM 2584 C CA . ARG A 1 338 ? 0.735 -15.784 3.657 1.00 89.88 338 ARG A CA 1
ATOM 2585 C C . ARG A 1 338 ? 0.881 -16.307 2.225 1.00 89.88 338 ARG A C 1
ATOM 2587 O O . ARG A 1 338 ? 1.937 -16.119 1.623 1.00 89.88 338 ARG A O 1
ATOM 2594 N N . ARG A 1 339 ? -0.167 -16.915 1.651 1.00 88.69 339 ARG A N 1
ATOM 2595 C CA . ARG A 1 339 ? -0.134 -17.469 0.282 1.00 88.69 339 ARG A CA 1
ATOM 2596 C C . ARG A 1 339 ? 0.060 -16.391 -0.781 1.00 88.69 339 ARG A C 1
ATOM 2598 O O . ARG A 1 339 ? 0.928 -16.543 -1.639 1.00 88.69 339 ARG A O 1
ATOM 2605 N N . VAL A 1 340 ? -0.684 -15.283 -0.716 1.00 91.38 340 VAL A N 1
ATOM 2606 C CA . VAL A 1 340 ? -0.544 -14.196 -1.705 1.00 91.38 340 VAL A CA 1
ATOM 2607 C C . VAL A 1 340 ? 0.830 -13.528 -1.597 1.00 91.38 340 VAL A C 1
ATOM 2609 O O . VAL A 1 340 ? 1.424 -13.198 -2.623 1.00 91.38 340 VAL A O 1
ATOM 2612 N N . LEU A 1 341 ? 1.382 -13.378 -0.386 1.00 93.75 341 LEU A N 1
ATOM 2613 C CA . LEU A 1 341 ? 2.735 -12.848 -0.197 1.00 93.75 341 LEU A CA 1
ATOM 2614 C C . LEU A 1 341 ? 3.802 -13.785 -0.783 1.00 93.75 341 LEU A C 1
ATOM 2616 O O . LEU A 1 341 ? 4.688 -13.318 -1.496 1.00 93.75 341 LEU A O 1
ATOM 2620 N N . LYS A 1 342 ? 3.681 -15.106 -0.576 1.00 92.69 342 LYS A N 1
ATOM 2621 C CA . LYS A 1 342 ? 4.552 -16.099 -1.231 1.00 92.69 342 LYS A CA 1
ATOM 2622 C C . LYS A 1 342 ? 4.462 -15.994 -2.761 1.00 92.69 342 LYS A C 1
ATOM 2624 O O . LYS A 1 342 ? 5.497 -15.894 -3.412 1.00 92.69 342 LYS A O 1
ATOM 2629 N N . ARG A 1 343 ? 3.258 -15.903 -3.346 1.00 91.75 343 ARG A N 1
ATOM 2630 C CA . ARG A 1 343 ? 3.079 -15.701 -4.804 1.00 91.75 343 ARG A CA 1
ATOM 2631 C C . ARG A 1 343 ? 3.698 -14.398 -5.306 1.00 91.75 343 ARG A C 1
ATOM 2633 O O . ARG A 1 343 ? 4.265 -14.377 -6.398 1.00 91.75 343 ARG A O 1
ATOM 2640 N N . ALA A 1 344 ? 3.610 -13.320 -4.530 1.00 93.75 344 ALA A N 1
ATOM 2641 C CA . ALA A 1 344 ? 4.241 -12.054 -4.884 1.00 93.75 344 ALA A CA 1
ATOM 2642 C C . ALA A 1 344 ? 5.769 -12.179 -4.924 1.00 93.75 344 ALA A C 1
ATOM 2644 O O . ALA A 1 344 ? 6.384 -11.736 -5.893 1.00 93.75 344 ALA A O 1
ATOM 2645 N N . ILE A 1 345 ? 6.368 -12.854 -3.935 1.00 94.06 345 ILE A N 1
ATOM 2646 C CA . ILE A 1 345 ? 7.805 -13.163 -3.929 1.00 94.06 345 ILE A CA 1
ATOM 2647 C C . ILE A 1 345 ? 8.168 -14.023 -5.144 1.00 94.06 345 ILE A C 1
ATOM 2649 O O . ILE A 1 345 ? 9.071 -13.648 -5.886 1.00 94.06 345 ILE A O 1
ATOM 2653 N N . MET A 1 346 ? 7.429 -15.109 -5.406 1.00 92.38 346 MET A N 1
ATOM 2654 C CA . MET A 1 346 ? 7.634 -15.977 -6.576 1.00 92.38 346 MET A CA 1
ATOM 2655 C C . MET A 1 346 ? 7.552 -15.199 -7.902 1.00 92.38 346 MET A C 1
ATOM 2657 O O . MET A 1 346 ? 8.344 -15.431 -8.815 1.00 92.38 346 MET A O 1
ATOM 2661 N N . THR A 1 347 ? 6.635 -14.233 -8.002 1.00 91.44 347 THR A N 1
ATOM 2662 C CA . THR A 1 347 ? 6.509 -13.355 -9.177 1.00 91.44 347 THR A CA 1
ATOM 2663 C C . THR A 1 347 ? 7.729 -12.445 -9.322 1.00 91.44 347 THR A C 1
ATOM 2665 O O . THR A 1 347 ? 8.256 -12.310 -10.421 1.00 91.44 347 THR A O 1
ATOM 2668 N N . LEU A 1 348 ? 8.230 -11.860 -8.226 1.00 91.50 348 LEU A N 1
ATOM 2669 C CA . LEU A 1 348 ? 9.400 -10.973 -8.241 1.00 91.50 348 LEU A CA 1
ATOM 2670 C C . LEU A 1 348 ? 10.716 -11.720 -8.539 1.00 91.50 348 LEU A C 1
ATOM 2672 O O . LEU A 1 348 ? 11.552 -11.224 -9.297 1.00 91.50 348 LEU A O 1
ATOM 2676 N N . ILE A 1 349 ? 10.907 -12.927 -8.000 1.00 90.88 349 ILE A N 1
ATOM 2677 C CA . ILE A 1 349 ? 12.094 -13.748 -8.308 1.00 90.88 349 ILE A CA 1
ATOM 2678 C C . ILE A 1 349 ? 12.021 -14.347 -9.723 1.00 90.88 349 ILE A C 1
ATOM 2680 O O . ILE A 1 349 ? 13.058 -14.650 -10.314 1.00 90.88 349 ILE A O 1
ATOM 2684 N N . GLY A 1 350 ? 10.823 -14.410 -10.317 1.00 87.88 350 GLY A N 1
ATOM 2685 C CA . GLY A 1 350 ? 10.573 -14.868 -11.687 1.00 87.88 350 GLY A CA 1
ATOM 2686 C C . GLY A 1 350 ? 10.191 -16.339 -11.822 1.00 87.88 350 GLY A C 1
ATOM 2687 O O . GLY A 1 350 ? 10.302 -16.880 -12.918 1.00 87.88 350 GLY A O 1
ATOM 2688 N N . GLU A 1 351 ? 9.764 -16.979 -10.734 1.00 88.50 351 GLU A N 1
ATOM 2689 C CA . GLU A 1 351 ? 9.158 -18.316 -10.758 1.00 88.50 351 GLU A CA 1
ATOM 2690 C C . GLU A 1 351 ? 7.711 -18.278 -11.273 1.00 88.50 351 GLU A C 1
ATOM 2692 O O . GLU A 1 351 ? 7.250 -19.240 -11.883 1.00 88.50 351 GLU A O 1
ATOM 2697 N N . LEU A 1 352 ? 7.003 -17.159 -11.066 1.00 87.88 352 LEU A N 1
ATOM 2698 C CA . LEU A 1 352 ? 5.664 -16.913 -11.609 1.00 87.88 352 LEU A CA 1
ATOM 2699 C C . LEU A 1 352 ? 5.669 -15.732 -12.595 1.00 87.88 352 LEU A C 1
ATOM 2701 O O . LEU A 1 352 ? 6.452 -14.794 -12.430 1.00 87.88 352 LEU A O 1
ATOM 2705 N N . PRO A 1 353 ? 4.798 -15.750 -13.621 1.00 87.94 353 PRO A N 1
ATOM 2706 C CA . PRO A 1 353 ? 4.707 -14.669 -14.599 1.00 87.94 353 PRO A CA 1
ATOM 2707 C C . PRO A 1 353 ? 4.080 -13.397 -14.009 1.00 87.94 353 PRO A C 1
ATOM 2709 O O . PRO A 1 353 ? 3.196 -13.452 -13.155 1.00 87.94 353 PRO A O 1
ATOM 2712 N N . SER A 1 354 ? 4.494 -12.243 -14.538 1.00 87.75 354 SER A N 1
ATOM 2713 C CA . SER A 1 354 ? 3.932 -10.926 -14.223 1.00 87.75 354 SER A CA 1
ATOM 2714 C C . SER A 1 354 ? 2.953 -10.467 -15.314 1.00 87.75 354 SER A C 1
ATOM 2716 O O . SER A 1 354 ? 3.245 -10.643 -16.502 1.00 87.75 354 SER A O 1
ATOM 2718 N N . PRO A 1 355 ? 1.830 -9.799 -14.974 1.00 86.75 355 PRO A N 1
ATOM 2719 C CA . PRO A 1 355 ? 0.949 -9.172 -15.965 1.00 86.75 355 PRO A CA 1
ATOM 2720 C C . PRO A 1 355 ? 1.665 -8.147 -16.857 1.00 86.75 355 PRO A C 1
ATOM 2722 O O . PRO A 1 355 ? 1.214 -7.885 -17.969 1.00 86.75 355 PRO A O 1
ATOM 2725 N N . ALA A 1 356 ? 2.778 -7.570 -16.394 1.00 82.38 356 ALA A N 1
ATOM 2726 C CA . ALA A 1 356 ? 3.568 -6.610 -17.162 1.00 82.38 356 ALA A CA 1
ATOM 2727 C C . ALA A 1 356 ? 4.435 -7.257 -18.261 1.00 82.38 356 ALA A C 1
ATOM 2729 O O . ALA A 1 356 ? 4.852 -6.556 -19.183 1.00 82.38 356 ALA A O 1
ATOM 2730 N N . ASP A 1 357 ? 4.682 -8.571 -18.191 1.00 78.12 357 ASP A N 1
ATOM 2731 C CA . ASP A 1 357 ? 5.555 -9.307 -19.121 1.00 78.12 357 ASP A CA 1
ATOM 2732 C C . ASP A 1 357 ? 4.781 -9.993 -20.266 1.00 78.12 357 ASP A C 1
ATOM 2734 O O . ASP A 1 357 ? 5.366 -10.677 -21.112 1.00 78.12 357 ASP A O 1
ATOM 2738 N N . ARG A 1 358 ? 3.454 -9.826 -20.315 1.00 76.69 358 ARG A N 1
ATOM 2739 C CA . ARG A 1 358 ? 2.598 -10.455 -21.330 1.00 76.69 358 ARG A CA 1
ATOM 2740 C C . ARG A 1 358 ? 2.819 -9.853 -22.724 1.00 76.69 358 ARG A C 1
ATOM 2742 O O . ARG A 1 358 ? 3.042 -8.653 -22.875 1.00 76.69 358 ARG A O 1
ATOM 2749 N N . LYS A 1 359 ? 2.715 -10.695 -23.755 1.00 68.62 359 LYS A N 1
ATOM 2750 C CA . LYS A 1 359 ? 2.730 -10.287 -25.169 1.00 68.62 359 LYS A CA 1
ATOM 2751 C C . LYS A 1 359 ? 1.300 -10.212 -25.699 1.00 68.62 359 LYS A C 1
ATOM 2753 O O . LYS A 1 359 ? 0.496 -11.079 -25.373 1.00 68.62 359 LYS A O 1
ATOM 2758 N N . PHE A 1 360 ? 1.010 -9.212 -26.528 1.00 62.94 360 PHE A N 1
ATOM 2759 C CA . PHE A 1 360 ? -0.290 -9.077 -27.182 1.00 62.94 360 PHE A CA 1
ATOM 2760 C C . PHE A 1 360 ? -0.540 -10.216 -28.165 1.00 62.94 360 PHE A C 1
ATOM 2762 O O . PHE A 1 360 ? 0.289 -10.488 -29.036 1.00 62.94 360 PHE A O 1
ATOM 2769 N N . THR A 1 361 ? -1.718 -10.820 -28.076 1.00 55.34 361 THR A N 1
ATOM 2770 C CA . THR A 1 361 ? -2.280 -11.645 -29.144 1.00 55.34 361 THR A CA 1
ATOM 2771 C C . THR A 1 361 ? -3.368 -10.819 -29.815 1.00 55.34 361 THR A C 1
ATOM 2773 O O . THR A 1 361 ? -4.442 -10.640 -29.252 1.00 55.34 361 THR A O 1
ATOM 2776 N N . SER A 1 362 ? -3.083 -10.259 -30.993 1.00 48.31 362 SER A N 1
ATOM 2777 C CA . SER A 1 362 ? -4.090 -9.529 -31.768 1.00 48.31 362 SER A CA 1
ATOM 2778 C C . SER A 1 362 ? -5.139 -10.521 -32.279 1.00 48.31 362 SER A C 1
ATOM 2780 O O . SER A 1 362 ? -4.944 -11.157 -33.311 1.00 48.31 362 SER A O 1
ATOM 2782 N N . SER A 1 363 ? -6.243 -10.676 -31.553 1.00 49.12 363 SER A N 1
ATOM 2783 C CA . SER A 1 363 ? -7.479 -11.236 -32.093 1.00 49.12 363 SER A CA 1
ATOM 2784 C C . SER A 1 363 ? -8.393 -10.075 -32.462 1.00 49.12 363 SER A C 1
ATOM 2786 O O . SER A 1 363 ? -8.942 -9.397 -31.597 1.00 49.12 363 SER A O 1
ATOM 2788 N N . LYS A 1 364 ? -8.515 -9.818 -33.765 1.00 45.59 364 LYS A N 1
ATOM 2789 C CA . LYS A 1 364 ? -9.579 -8.975 -34.307 1.00 45.59 364 LYS A CA 1
ATOM 2790 C C . LYS A 1 364 ? -10.865 -9.786 -34.239 1.00 45.59 364 LYS A C 1
ATOM 2792 O O . LYS A 1 364 ? -11.043 -10.649 -35.085 1.00 45.59 364 LYS A O 1
ATOM 2797 N N . ASP A 1 365 ? -11.729 -9.502 -33.273 1.00 40.94 365 ASP A N 1
ATOM 2798 C CA . ASP A 1 365 ? -13.140 -9.858 -33.389 1.00 40.94 365 ASP A CA 1
ATOM 2799 C C . ASP A 1 365 ? -14.060 -8.818 -32.734 1.00 40.94 365 ASP A C 1
ATOM 2801 O O . ASP A 1 365 ? -13.676 -8.037 -31.866 1.00 40.94 365 ASP A O 1
ATOM 2805 N N . SER A 1 366 ? -15.260 -8.780 -33.300 1.00 48.03 366 SER A N 1
ATOM 2806 C CA . SER A 1 366 ? -16.315 -7.763 -33.329 1.00 48.03 366 SER A CA 1
ATOM 2807 C C . SER A 1 366 ? -16.933 -7.303 -32.001 1.00 48.03 366 SER A C 1
ATOM 2809 O O . SER A 1 366 ? -17.038 -8.078 -31.059 1.00 48.03 366 SER A O 1
ATOM 2811 N N . SER A 1 367 ? -17.452 -6.062 -32.016 1.00 53.19 367 SER A N 1
ATOM 2812 C CA . SER A 1 367 ? -18.448 -5.441 -31.113 1.00 53.19 367 SER A CA 1
ATOM 2813 C C . SER A 1 367 ? -18.767 -6.211 -29.824 1.00 53.19 367 SER A C 1
ATOM 2815 O O . SER A 1 367 ? -19.782 -6.902 -29.712 1.00 53.19 367 SER A O 1
ATOM 2817 N N . VAL A 1 368 ? -17.895 -6.054 -28.838 1.00 64.81 368 VAL A N 1
ATOM 2818 C CA . VAL A 1 368 ? -18.023 -6.648 -27.510 1.00 64.81 368 VAL A CA 1
ATOM 2819 C C . VAL A 1 368 ? -18.711 -5.643 -26.580 1.00 64.81 368 VAL A C 1
ATOM 2821 O O . VAL A 1 368 ? -18.325 -4.476 -26.561 1.00 64.81 368 VAL A O 1
ATOM 2824 N N . THR A 1 369 ? -19.721 -6.057 -25.803 1.00 78.06 369 THR A N 1
ATOM 2825 C CA . THR A 1 369 ? -20.300 -5.212 -24.740 1.00 78.06 369 THR A CA 1
ATOM 2826 C C . THR A 1 369 ? -19.214 -4.875 -23.712 1.00 78.06 369 THR A C 1
ATOM 2828 O O . THR A 1 369 ? -18.735 -5.788 -23.029 1.00 78.06 369 THR A O 1
ATOM 2831 N N . PRO A 1 370 ? -18.808 -3.598 -23.571 1.00 84.69 370 PRO A N 1
ATOM 2832 C CA . PRO A 1 370 ? -17.704 -3.231 -22.697 1.00 84.69 370 PRO A CA 1
ATOM 2833 C C . PRO A 1 370 ? -18.109 -3.301 -21.221 1.00 84.69 370 PRO A C 1
ATOM 2835 O O . PRO A 1 370 ? -19.275 -3.132 -20.855 1.00 84.69 370 PRO A O 1
ATOM 2838 N N . HIS A 1 371 ? -17.124 -3.494 -20.348 1.00 89.44 371 HIS A N 1
ATOM 2839 C CA . HIS A 1 371 ? -17.297 -3.275 -18.915 1.00 89.44 371 HIS A CA 1
ATOM 2840 C C . HIS A 1 371 ? -17.295 -1.764 -18.638 1.00 89.44 371 HIS A C 1
ATOM 2842 O O . HIS A 1 371 ? -16.236 -1.150 -18.576 1.00 89.44 371 HIS A O 1
ATOM 2848 N N . ALA A 1 372 ? -18.477 -1.159 -18.507 1.00 78.06 372 ALA A N 1
ATOM 2849 C CA . ALA A 1 372 ? -18.611 0.296 -18.380 1.00 78.06 372 ALA A CA 1
ATOM 2850 C C . ALA A 1 372 ? -18.248 0.852 -16.989 1.00 78.06 372 ALA A C 1
ATOM 2852 O O . ALA A 1 372 ? -17.883 2.017 -16.883 1.00 78.06 372 ALA A O 1
ATOM 2853 N N . ASP A 1 373 ? -18.342 0.035 -15.934 1.00 86.44 373 ASP A N 1
ATOM 2854 C CA . ASP A 1 373 ? -18.227 0.494 -14.545 1.00 86.44 373 ASP A CA 1
ATOM 2855 C C . ASP A 1 373 ? -17.263 -0.401 -13.744 1.00 86.44 373 ASP A C 1
ATOM 2857 O O . ASP A 1 373 ? -17.642 -1.449 -13.208 1.00 86.44 373 ASP A O 1
ATOM 2861 N N . LEU A 1 374 ? -15.981 -0.019 -13.755 1.00 91.75 374 LEU A N 1
ATOM 2862 C CA . LEU A 1 374 ? -14.875 -0.705 -13.082 1.00 91.75 374 LEU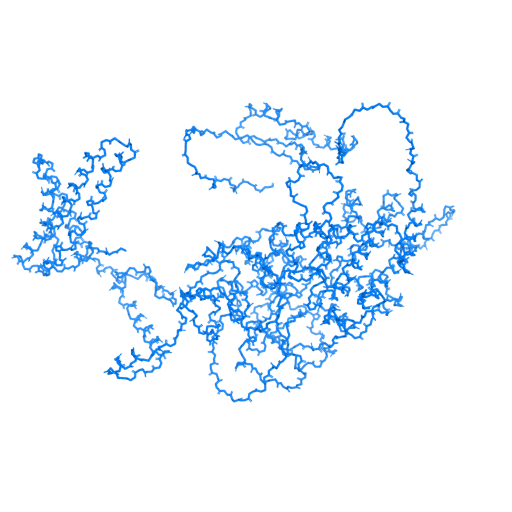 A CA 1
ATOM 2863 C C . LEU A 1 374 ? -14.409 0.106 -11.868 1.00 91.75 374 LEU A C 1
ATOM 2865 O O . LEU A 1 374 ? -13.905 1.215 -12.027 1.00 91.75 374 LEU A O 1
ATOM 2869 N N . HIS A 1 375 ? -14.463 -0.491 -10.677 1.00 90.00 375 HIS A N 1
ATOM 2870 C CA . HIS A 1 375 ? -14.020 0.143 -9.427 1.00 90.00 375 HIS A CA 1
ATOM 2871 C C . HIS A 1 375 ? -12.809 -0.567 -8.841 1.00 90.00 375 HIS A C 1
ATOM 2873 O O . HIS A 1 375 ? -12.758 -1.797 -8.840 1.00 90.00 375 HIS A O 1
ATOM 2879 N N . LEU A 1 376 ? -11.840 0.195 -8.332 1.00 90.06 376 LEU A N 1
ATOM 2880 C CA . LEU A 1 376 ? -10.708 -0.352 -7.584 1.00 90.06 376 LEU A CA 1
ATOM 2881 C C . LEU A 1 376 ? -11.229 -1.016 -6.304 1.00 90.06 376 LEU A C 1
ATOM 2883 O O . LEU A 1 376 ? -11.980 -0.395 -5.558 1.00 90.06 376 LEU A O 1
ATOM 2887 N N . GLN A 1 377 ? -10.834 -2.264 -6.055 1.00 87.88 377 GLN A N 1
ATOM 2888 C CA . GLN A 1 377 ? -11.386 -3.071 -4.972 1.00 87.88 377 GLN A CA 1
ATOM 2889 C C . GLN A 1 377 ? -10.334 -3.789 -4.126 1.00 87.88 377 GLN A C 1
ATOM 2891 O O . GLN A 1 377 ? -9.200 -4.041 -4.553 1.00 87.88 377 GLN A O 1
ATOM 2896 N N . ASN A 1 378 ? -10.755 -4.118 -2.902 1.00 87.94 378 ASN A N 1
ATOM 2897 C CA . ASN A 1 378 ? -10.043 -4.988 -1.975 1.00 87.94 378 ASN A CA 1
ATOM 2898 C C . ASN A 1 378 ? -10.772 -6.331 -1.890 1.00 87.94 378 ASN A C 1
ATOM 2900 O O . ASN A 1 378 ? -11.937 -6.400 -1.521 1.00 87.94 378 ASN A O 1
ATOM 2904 N N . PHE A 1 379 ? -10.055 -7.403 -2.164 1.00 88.38 379 PHE A N 1
ATOM 2905 C CA . PHE A 1 379 ? -10.511 -8.775 -2.110 1.00 88.38 379 PHE A CA 1
ATOM 2906 C C . PHE A 1 379 ? -9.871 -9.493 -0.927 1.00 88.38 379 PHE A C 1
ATOM 2908 O O . PHE A 1 379 ? -8.689 -9.327 -0.608 1.00 88.38 379 PHE A O 1
ATOM 2915 N N . THR A 1 380 ? -10.676 -10.326 -0.286 1.00 86.00 380 THR A N 1
ATOM 2916 C CA . THR A 1 380 ? -10.329 -11.105 0.906 1.00 86.00 380 THR A CA 1
ATOM 2917 C C . THR A 1 380 ? -10.000 -12.568 0.588 1.00 86.00 380 THR A C 1
ATOM 2919 O O . THR A 1 380 ? -9.826 -13.377 1.499 1.00 86.00 380 THR A O 1
ATOM 2922 N N . CYS A 1 381 ? -9.927 -12.918 -0.700 1.00 85.25 381 CYS A N 1
ATOM 2923 C CA . CYS A 1 381 ? -9.615 -14.252 -1.204 1.00 85.25 381 CYS A CA 1
ATOM 2924 C C . CYS A 1 381 ? -8.763 -14.185 -2.484 1.00 85.25 381 CYS A C 1
ATOM 2926 O O . CYS A 1 381 ? -8.623 -13.128 -3.102 1.00 85.25 381 CYS A O 1
ATOM 2928 N N . GLU A 1 382 ? -8.158 -15.315 -2.863 1.00 89.06 382 GLU A N 1
ATOM 2929 C CA . GLU A 1 382 ? -7.344 -15.419 -4.079 1.00 89.06 382 GLU A CA 1
ATOM 2930 C C . GLU A 1 382 ? -8.240 -15.402 -5.323 1.00 89.06 382 GLU A C 1
ATOM 2932 O O . GLU A 1 382 ? -9.098 -16.265 -5.501 1.00 89.06 382 GLU A O 1
ATOM 2937 N N . LEU A 1 383 ? -8.003 -14.427 -6.198 1.00 91.31 383 LEU A N 1
ATOM 2938 C CA . LEU A 1 383 ? -8.699 -14.249 -7.471 1.00 91.31 383 LEU A CA 1
ATOM 2939 C C . LEU A 1 383 ? -7.678 -14.144 -8.602 1.00 91.31 383 LEU A C 1
ATOM 2941 O O . LEU A 1 383 ? -6.539 -13.731 -8.379 1.00 91.31 383 LEU A O 1
ATOM 2945 N N . ALA A 1 384 ? -8.091 -14.477 -9.821 1.00 93.12 384 ALA A N 1
ATOM 2946 C CA . ALA A 1 384 ? -7.308 -14.268 -11.034 1.00 93.12 384 ALA A CA 1
ATOM 2947 C C . ALA A 1 384 ? -7.952 -13.217 -11.937 1.00 93.12 384 ALA A C 1
ATOM 2949 O O . ALA A 1 384 ? -9.166 -13.058 -11.967 1.00 93.12 384 ALA A O 1
ATOM 2950 N N . CYS A 1 385 ? -7.144 -12.497 -12.709 1.00 93.56 385 CYS A N 1
ATOM 2951 C CA . CYS A 1 385 ? -7.665 -11.526 -13.662 1.00 93.56 385 CYS A CA 1
ATOM 2952 C C . CYS A 1 385 ? -8.365 -12.235 -14.826 1.00 93.56 385 CYS A C 1
ATOM 2954 O O . CYS A 1 385 ? -7.801 -13.146 -15.424 1.00 93.56 385 CYS A O 1
ATOM 2956 N N . CYS A 1 386 ? -9.556 -11.773 -15.210 1.00 91.62 386 CYS A N 1
ATOM 2957 C CA . CYS A 1 386 ? -10.308 -12.349 -16.329 1.00 91.62 386 CYS A CA 1
ATOM 2958 C C . CYS A 1 386 ? -9.647 -12.161 -17.710 1.00 91.62 386 CYS A C 1
ATOM 2960 O O . CYS A 1 386 ? -10.031 -12.845 -18.652 1.00 91.62 386 CYS A O 1
ATOM 2962 N N . VAL A 1 387 ? -8.645 -11.279 -17.824 1.00 90.56 387 VAL A N 1
ATOM 2963 C CA . VAL A 1 387 ? -7.899 -11.026 -19.068 1.00 90.56 387 VAL A CA 1
ATOM 2964 C C . VAL A 1 387 ? -6.690 -11.957 -19.185 1.00 90.56 387 VAL A C 1
ATOM 2966 O O . VAL A 1 387 ? -6.546 -12.675 -20.166 1.00 90.56 387 VAL A O 1
ATOM 2969 N N . CYS A 1 388 ? -5.800 -11.968 -18.187 1.00 90.25 388 CYS A N 1
ATOM 2970 C CA . CYS A 1 388 ? -4.539 -12.718 -18.261 1.00 90.25 388 CYS A CA 1
ATOM 2971 C C . CYS A 1 388 ? -4.547 -14.042 -17.480 1.00 90.25 388 CYS A C 1
ATOM 2973 O O . CYS A 1 388 ? -3.576 -14.790 -17.547 1.00 90.25 388 CYS A O 1
ATOM 2975 N N . SER A 1 389 ? -5.611 -14.332 -16.722 1.00 90.38 389 SER A N 1
ATOM 2976 C CA . SER A 1 389 ? -5.740 -15.494 -15.825 1.00 90.38 389 SER A CA 1
ATOM 2977 C C . SER A 1 389 ? -4.674 -15.600 -14.723 1.00 90.38 389 SER A C 1
ATOM 2979 O O . SER A 1 389 ? -4.609 -16.615 -14.031 1.00 90.38 389 SER A O 1
ATOM 2981 N N . LEU A 1 390 ? -3.854 -14.563 -14.516 1.00 91.38 390 LEU A N 1
ATOM 2982 C CA . LEU A 1 390 ? -2.855 -14.534 -13.447 1.00 91.38 390 LEU A CA 1
ATOM 2983 C C . LEU A 1 390 ? -3.474 -14.071 -12.117 1.00 91.38 390 LEU A C 1
ATOM 2985 O O . LEU A 1 390 ? -4.400 -13.252 -12.140 1.00 91.38 390 LEU A O 1
ATOM 2989 N N . PRO A 1 391 ? -2.961 -14.538 -10.962 1.00 92.44 391 PRO A N 1
ATOM 2990 C CA . PRO A 1 391 ? -3.446 -14.118 -9.650 1.00 92.44 391 PRO A CA 1
ATOM 2991 C C . PRO A 1 391 ? -3.326 -12.605 -9.428 1.00 92.44 391 PRO A C 1
ATOM 2993 O O . PRO A 1 391 ? -2.338 -11.980 -9.824 1.00 92.44 391 PRO A O 1
ATOM 2996 N N . LEU A 1 392 ? -4.310 -12.007 -8.759 1.00 93.19 392 LEU A N 1
ATOM 2997 C CA . LEU A 1 392 ? -4.187 -10.661 -8.205 1.00 93.19 392 LEU A CA 1
ATOM 2998 C C . LEU A 1 392 ? -3.325 -10.729 -6.936 1.00 93.19 392 LEU A C 1
ATOM 3000 O O . LEU A 1 392 ? -3.568 -11.550 -6.053 1.00 93.19 392 LEU A O 1
ATOM 3004 N N . LEU A 1 393 ? -2.302 -9.877 -6.861 1.00 92.38 393 LEU A N 1
ATOM 3005 C CA . LEU A 1 393 ? -1.366 -9.819 -5.737 1.00 92.38 393 LEU A CA 1
ATOM 3006 C C . LEU A 1 393 ? -1.732 -8.675 -4.781 1.00 92.38 393 LEU A C 1
ATOM 3008 O O . LEU A 1 393 ? -2.367 -7.702 -5.184 1.00 92.38 393 LEU A O 1
ATOM 3012 N N . GLY A 1 394 ? -1.291 -8.788 -3.527 1.00 91.75 394 GLY A N 1
ATOM 3013 C CA . GLY A 1 394 ? -1.498 -7.773 -2.491 1.00 91.75 394 GLY A CA 1
ATOM 3014 C C . GLY A 1 394 ? -2.685 -8.031 -1.565 1.00 91.75 394 GLY A C 1
ATOM 3015 O O . GLY A 1 394 ? -3.486 -8.942 -1.765 1.00 91.75 394 GLY A O 1
ATOM 3016 N N . LEU A 1 395 ? -2.812 -7.195 -0.534 1.00 88.19 395 LEU A N 1
ATOM 3017 C CA . LEU A 1 395 ? -3.939 -7.196 0.416 1.00 88.19 395 LEU A CA 1
ATOM 3018 C C . LEU A 1 395 ? -4.831 -5.960 0.304 1.00 88.19 395 LEU A C 1
ATOM 3020 O O . LEU A 1 395 ? -5.867 -5.867 0.964 1.00 88.19 395 LEU A O 1
ATOM 3024 N N . THR A 1 396 ? -4.383 -4.976 -0.465 1.00 86.88 396 THR A N 1
ATOM 3025 C CA . THR A 1 396 ? -5.052 -3.694 -0.656 1.00 86.88 396 THR A CA 1
ATOM 3026 C C . THR A 1 396 ? -4.866 -3.244 -2.091 1.00 86.88 396 THR A C 1
ATOM 3028 O O . THR A 1 396 ? -3.761 -3.358 -2.623 1.00 86.88 396 THR A O 1
ATOM 3031 N N . SER A 1 397 ? -5.920 -2.698 -2.691 1.00 86.19 397 SER A N 1
ATOM 3032 C CA . SER A 1 397 ? -5.925 -2.139 -4.041 1.00 86.19 397 SER A CA 1
ATOM 3033 C C . SER A 1 397 ? -5.400 -3.128 -5.086 1.00 86.19 397 SER A C 1
ATOM 3035 O O . SER A 1 397 ? -4.610 -2.756 -5.959 1.00 86.19 397 SER A O 1
ATOM 3037 N N . GLN A 1 398 ? -5.790 -4.402 -4.968 1.00 91.88 398 GLN A N 1
ATOM 3038 C CA . GLN A 1 398 ? -5.233 -5.493 -5.777 1.00 91.88 398 GLN A CA 1
ATOM 3039 C C . GLN A 1 398 ? -5.623 -5.377 -7.256 1.00 91.88 398 GLN A C 1
ATOM 3041 O O . GLN A 1 398 ? -4.871 -5.787 -8.142 1.00 91.88 398 GLN A O 1
ATOM 3046 N N . GLY A 1 399 ? -6.807 -4.830 -7.542 1.00 93.19 399 GLY A N 1
ATOM 3047 C CA . GLY A 1 399 ? -7.325 -4.727 -8.899 1.00 93.19 399 GLY A CA 1
ATOM 3048 C C . GLY A 1 399 ? -8.711 -4.105 -8.970 1.00 93.19 399 GLY A C 1
ATOM 3049 O O . GLY A 1 399 ? -9.244 -3.627 -7.976 1.00 93.19 399 GLY A O 1
ATOM 3050 N N . TYR A 1 400 ? -9.282 -4.102 -10.168 1.00 94.06 400 TYR A N 1
ATOM 3051 C CA . TYR A 1 400 ? -10.590 -3.524 -10.450 1.00 94.06 400 TYR A CA 1
ATOM 3052 C C . TYR A 1 400 ? -11.656 -4.615 -10.538 1.00 94.06 400 TYR A C 1
ATOM 3054 O O . TYR A 1 400 ? -11.373 -5.709 -11.021 1.00 94.06 400 TYR A O 1
ATOM 3062 N N . GLN A 1 401 ? -12.881 -4.309 -10.121 1.00 94.75 401 GLN A N 1
ATOM 3063 C CA . GLN A 1 401 ? -14.053 -5.171 -10.259 1.00 94.75 401 GLN A CA 1
ATOM 3064 C C . GLN A 1 401 ? -15.121 -4.468 -11.094 1.00 94.75 401 GLN A C 1
ATOM 3066 O O . GLN A 1 401 ? -15.405 -3.290 -10.885 1.00 94.75 401 GLN A O 1
ATOM 3071 N N . CYS A 1 402 ? -15.747 -5.200 -12.013 1.00 93.56 402 CYS A N 1
ATOM 3072 C CA . CYS A 1 402 ? -16.937 -4.725 -12.707 1.00 93.56 402 CYS A CA 1
ATOM 3073 C C . CYS A 1 402 ? -18.166 -4.816 -11.799 1.00 93.56 402 CYS A C 1
ATOM 3075 O O . CYS A 1 402 ? -18.523 -5.910 -11.359 1.00 93.56 402 CYS A O 1
ATOM 3077 N N . SER A 1 403 ? -18.858 -3.696 -11.585 1.00 89.88 403 SER A N 1
ATOM 3078 C CA . SER A 1 403 ? -20.066 -3.638 -10.745 1.00 89.88 403 SER A CA 1
ATOM 3079 C C . SER A 1 403 ? -21.254 -4.420 -11.326 1.00 89.88 403 SER A C 1
ATOM 3081 O O . SER A 1 403 ? -22.145 -4.840 -10.592 1.00 89.88 403 SER A O 1
ATOM 3083 N N . THR A 1 404 ? -21.270 -4.652 -12.642 1.00 90.12 404 THR A N 1
ATOM 3084 C CA . THR A 1 404 ? -22.369 -5.346 -13.331 1.00 90.12 404 THR A CA 1
ATOM 3085 C C . THR A 1 404 ? -22.248 -6.868 -13.262 1.00 90.12 404 THR A C 1
ATOM 3087 O O . THR A 1 404 ? -23.229 -7.560 -12.999 1.00 90.12 404 THR A O 1
ATOM 3090 N N . CYS A 1 405 ? -21.057 -7.409 -13.528 1.00 91.06 405 CYS A N 1
ATOM 3091 C CA . CYS A 1 405 ? -20.857 -8.857 -13.666 1.00 91.06 405 CYS A CA 1
ATOM 3092 C C . CYS A 1 405 ? -19.946 -9.478 -12.604 1.00 91.06 405 CYS A C 1
ATOM 3094 O O . CYS A 1 405 ? -19.917 -10.702 -12.477 1.00 91.06 405 CYS A O 1
ATOM 3096 N N . GLY A 1 406 ? -19.217 -8.663 -11.840 1.00 92.38 406 GLY A N 1
ATOM 3097 C CA . GLY A 1 406 ? -18.270 -9.119 -10.826 1.00 92.38 406 GLY A CA 1
ATOM 3098 C C . GLY A 1 406 ? -16.900 -9.540 -11.360 1.00 92.38 406 GLY A C 1
ATOM 3099 O O . GLY A 1 406 ? -16.045 -9.883 -10.547 1.00 92.38 406 GLY A O 1
ATOM 3100 N N . SER A 1 407 ? -16.657 -9.512 -12.678 1.00 94.44 407 SER A N 1
ATOM 3101 C CA . SER A 1 407 ? -15.342 -9.823 -13.266 1.00 94.44 407 SER A CA 1
ATOM 3102 C C . SER A 1 407 ? -14.240 -8.939 -12.689 1.00 94.44 407 SER A C 1
ATOM 3104 O O . SER A 1 407 ? -14.451 -7.737 -12.502 1.00 94.44 407 SER A O 1
ATOM 3106 N N . VAL A 1 408 ? -13.065 -9.525 -12.444 1.00 95.06 408 VAL A N 1
ATOM 3107 C CA . VAL A 1 408 ? -11.925 -8.822 -11.841 1.00 95.06 408 VAL A CA 1
ATOM 3108 C C . VAL A 1 408 ? -10.745 -8.656 -12.800 1.00 95.06 408 VAL A C 1
ATOM 3110 O O . VAL A 1 408 ? -10.475 -9.499 -13.662 1.00 95.06 408 VAL A O 1
ATOM 3113 N N . PHE A 1 409 ? -10.016 -7.552 -12.645 1.00 95.19 409 PHE A N 1
ATOM 3114 C CA . PHE A 1 409 ? -8.960 -7.101 -13.549 1.00 95.19 409 PHE A CA 1
ATOM 3115 C C . PHE A 1 409 ? -7.729 -6.650 -12.760 1.00 95.19 409 PHE A C 1
ATOM 3117 O O . PHE A 1 409 ? -7.867 -5.956 -11.754 1.00 95.19 409 PHE A O 1
ATOM 3124 N N . HIS A 1 410 ? -6.512 -6.950 -13.228 1.00 93.94 410 HIS A N 1
ATOM 3125 C CA . HIS A 1 410 ? -5.329 -6.241 -12.717 1.00 93.94 410 HIS A CA 1
ATOM 3126 C C . HIS A 1 410 ? -5.416 -4.749 -13.039 1.00 93.94 410 HIS A C 1
ATOM 3128 O O . HIS A 1 410 ? -5.982 -4.354 -14.062 1.00 93.94 410 HIS A O 1
ATOM 3134 N N . ARG A 1 411 ? -4.753 -3.924 -12.224 1.00 92.06 411 ARG A N 1
ATOM 3135 C CA . ARG A 1 411 ? -4.603 -2.480 -12.469 1.00 92.06 411 ARG A CA 1
ATOM 3136 C C . ARG A 1 411 ? -4.012 -2.174 -13.853 1.00 92.06 411 ARG A C 1
ATOM 3138 O O . ARG A 1 411 ? -4.485 -1.259 -14.516 1.00 92.06 411 ARG A O 1
ATOM 3145 N N . ILE A 1 412 ? -3.051 -2.982 -14.316 1.00 91.56 412 ILE A N 1
ATOM 3146 C CA . ILE A 1 412 ? -2.467 -2.877 -15.666 1.00 91.56 412 ILE A CA 1
ATOM 3147 C C . ILE A 1 412 ? -3.408 -3.477 -16.729 1.00 91.56 412 ILE A C 1
ATOM 3149 O O . ILE A 1 412 ? -3.585 -2.889 -17.787 1.00 91.56 412 ILE A O 1
ATOM 3153 N N . CYS A 1 413 ? -4.064 -4.617 -16.474 1.00 91.94 413 CYS A N 1
ATOM 3154 C CA . CYS A 1 413 ? -4.944 -5.262 -17.463 1.00 91.94 413 CYS A CA 1
ATOM 3155 C C . CYS A 1 413 ? -6.206 -4.444 -17.799 1.00 91.94 413 CYS A C 1
ATOM 3157 O O . CYS A 1 413 ? -6.723 -4.553 -18.910 1.00 91.94 413 CYS A O 1
ATOM 3159 N N . ARG A 1 414 ? -6.688 -3.600 -16.874 1.00 92.00 414 ARG A N 1
ATOM 3160 C CA . ARG A 1 414 ? -7.927 -2.817 -17.046 1.00 92.00 414 ARG A CA 1
ATOM 3161 C C . ARG A 1 414 ? -7.918 -1.912 -18.274 1.00 92.00 414 ARG A C 1
ATOM 3163 O O . ARG A 1 414 ? -8.970 -1.677 -18.849 1.00 92.00 414 ARG A O 1
ATOM 3170 N N . ILE A 1 415 ? -6.753 -1.396 -18.669 1.00 88.69 415 ILE A N 1
ATOM 3171 C CA . ILE A 1 415 ? -6.693 -0.469 -19.798 1.00 88.69 415 ILE A CA 1
ATOM 3172 C C . ILE A 1 415 ? -6.871 -1.209 -21.125 1.00 88.69 415 ILE A C 1
ATOM 3174 O O . ILE A 1 415 ? -7.276 -0.577 -22.092 1.00 88.69 415 ILE A O 1
ATOM 3178 N N . PHE A 1 416 ? -6.587 -2.523 -21.176 1.00 87.94 416 PHE A N 1
ATOM 3179 C CA . PHE A 1 416 ? -6.605 -3.342 -22.394 1.00 87.94 416 PHE A CA 1
ATOM 3180 C C . PHE A 1 416 ? -7.990 -3.805 -22.821 1.00 87.94 416 PHE A C 1
ATOM 3182 O O . PHE A 1 416 ? -8.251 -4.999 -22.886 1.00 87.94 416 PHE A O 1
ATOM 3189 N N . THR A 1 417 ? -8.867 -2.838 -23.092 1.00 87.94 417 THR A N 1
ATOM 3190 C CA . THR A 1 417 ? -10.293 -3.057 -23.356 1.00 87.94 417 THR A CA 1
ATOM 3191 C C . THR A 1 417 ? -10.571 -3.947 -24.566 1.00 87.94 417 THR A C 1
ATOM 3193 O O . THR A 1 417 ? -11.555 -4.676 -24.544 1.00 87.94 417 THR A O 1
ATOM 3196 N N . GLU A 1 418 ? -9.704 -3.970 -25.582 1.00 84.69 418 GLU A N 1
ATOM 3197 C CA . GLU A 1 418 ? -9.811 -4.901 -26.718 1.00 84.69 418 GLU A CA 1
ATOM 3198 C C . GLU A 1 418 ? -9.552 -6.367 -26.355 1.00 84.69 418 GLU A C 1
ATOM 3200 O O . GLU A 1 418 ? -10.000 -7.256 -27.069 1.00 84.69 418 GLU A O 1
ATOM 3205 N N . GLU A 1 419 ? -8.840 -6.633 -25.260 1.00 85.75 419 GLU A N 1
ATOM 3206 C CA . GLU A 1 419 ? -8.609 -7.992 -24.761 1.00 85.75 419 GLU A CA 1
ATOM 3207 C C . GLU A 1 419 ? -9.631 -8.394 -23.688 1.00 85.75 419 GLU A C 1
ATOM 3209 O O . GLU A 1 419 ? -9.551 -9.490 -23.129 1.00 85.75 419 GLU A O 1
ATOM 3214 N N . HIS A 1 420 ? -10.565 -7.504 -23.333 1.00 89.44 420 HIS A N 1
ATOM 3215 C CA . HIS A 1 420 ? -11.560 -7.818 -22.315 1.00 89.44 420 HIS A CA 1
ATOM 3216 C C . HIS A 1 420 ? -12.562 -8.838 -22.858 1.00 89.44 420 HIS A C 1
ATOM 3218 O O . HIS A 1 420 ? -13.081 -8.662 -23.964 1.00 89.44 420 HIS A O 1
ATOM 3224 N N . PRO A 1 421 ? -12.899 -9.883 -22.080 1.00 88.75 421 PRO A N 1
ATOM 3225 C CA . PRO A 1 421 ? -14.057 -10.699 -22.409 1.00 88.75 421 PRO A CA 1
ATOM 3226 C C . PRO A 1 421 ? -15.326 -9.835 -22.403 1.00 88.75 421 PRO A C 1
ATOM 3228 O O . PRO A 1 421 ? -15.405 -8.831 -21.697 1.00 88.75 421 PRO A O 1
ATOM 3231 N N . ALA A 1 422 ? -16.343 -10.243 -23.165 1.00 88.75 422 ALA A N 1
ATOM 3232 C CA . ALA A 1 422 ? -17.625 -9.546 -23.179 1.00 88.75 422 ALA A CA 1
ATOM 3233 C C . ALA A 1 422 ? -18.240 -9.472 -21.787 1.00 88.75 422 ALA A C 1
ATOM 3235 O O . ALA A 1 422 ? -18.364 -10.493 -21.102 1.00 88.75 422 ALA A O 1
ATOM 3236 N N . CYS A 1 423 ? -18.706 -8.282 -21.400 1.00 90.12 423 CYS A N 1
ATOM 3237 C CA . CYS A 1 423 ? -19.491 -8.162 -20.187 1.00 90.12 423 CYS A CA 1
ATOM 3238 C C . CYS A 1 423 ? -20.802 -8.943 -20.384 1.00 90.12 423 CYS A C 1
ATOM 3240 O O . CYS A 1 423 ? -21.580 -8.612 -21.285 1.00 90.12 423 CYS A O 1
ATOM 3242 N N . PRO A 1 424 ? -21.096 -9.951 -19.541 1.00 87.44 424 PRO A N 1
ATOM 3243 C CA . PRO A 1 424 ? -22.297 -10.772 -19.679 1.00 87.44 424 PRO A CA 1
ATOM 3244 C C . PRO A 1 424 ? -23.587 -10.023 -19.304 1.00 87.44 424 PRO A C 1
ATOM 3246 O O . PRO A 1 424 ? -24.665 -10.613 -19.362 1.00 87.44 424 PRO A O 1
ATOM 3249 N N . GLY A 1 425 ? -23.487 -8.767 -18.845 1.00 86.06 425 GLY A N 1
ATOM 3250 C CA . GLY A 1 425 ? -24.619 -7.937 -18.413 1.00 86.06 425 GLY A CA 1
ATOM 3251 C C . GLY A 1 425 ? -25.335 -8.434 -17.151 1.00 86.06 425 GLY A C 1
ATOM 3252 O O . GLY A 1 425 ? -26.319 -7.837 -16.730 1.00 86.06 425 GLY A O 1
ATOM 3253 N N . ARG A 1 426 ? -24.849 -9.521 -16.541 1.00 85.69 426 ARG A N 1
ATOM 3254 C CA . ARG A 1 426 ? -25.397 -10.149 -15.335 1.00 85.69 426 ARG A CA 1
ATOM 3255 C C . ARG A 1 426 ? -24.280 -10.608 -14.405 1.00 85.69 426 ARG A C 1
ATOM 3257 O O . ARG A 1 426 ? -23.176 -10.902 -14.862 1.00 85.69 426 ARG A O 1
ATOM 3264 N N . LEU A 1 427 ? -24.593 -10.716 -13.118 1.00 84.25 427 LEU A N 1
ATOM 3265 C CA . LEU A 1 427 ? -23.668 -11.184 -12.090 1.00 84.25 427 LEU A CA 1
ATOM 3266 C C . LEU A 1 427 ? -23.224 -12.630 -12.380 1.00 84.25 427 LEU A C 1
ATOM 3268 O O . LEU A 1 427 ? -24.063 -13.520 -12.508 1.00 84.25 427 LEU A O 1
ATOM 3272 N N . LEU A 1 428 ? -21.912 -12.862 -12.487 1.00 78.94 428 LEU A N 1
ATOM 3273 C CA . LEU A 1 428 ? -21.345 -14.198 -12.723 1.00 78.94 428 LEU A CA 1
ATOM 3274 C C . LEU A 1 428 ? -21.340 -15.067 -11.464 1.00 78.94 428 LEU A C 1
ATOM 3276 O O . LEU A 1 428 ? -21.384 -16.290 -11.556 1.00 78.94 428 LEU A O 1
ATOM 3280 N N . VAL A 1 429 ? -21.292 -14.431 -10.296 1.00 73.94 429 VAL A N 1
ATOM 3281 C CA . VAL A 1 429 ? -21.268 -15.095 -8.994 1.00 73.94 429 VAL A CA 1
ATOM 3282 C C . VAL A 1 429 ? -22.418 -14.536 -8.165 1.00 73.94 429 VAL A C 1
ATOM 3284 O O . VAL A 1 429 ? -22.282 -13.478 -7.556 1.00 73.94 429 VAL A O 1
ATOM 3287 N N . GLY A 1 430 ? -23.562 -15.231 -8.148 1.00 51.16 430 GLY A N 1
ATOM 3288 C CA . GLY A 1 430 ? -24.546 -15.058 -7.073 1.00 51.16 430 GLY A CA 1
ATOM 3289 C C . GLY A 1 430 ? -23.860 -15.369 -5.744 1.00 51.16 430 GLY A C 1
ATOM 3290 O O . GLY A 1 430 ? -23.026 -16.271 -5.738 1.00 51.16 430 GLY A O 1
ATOM 3291 N N . ALA A 1 431 ? -24.130 -14.577 -4.694 1.00 50.25 431 ALA A N 1
ATOM 3292 C CA . ALA A 1 431 ? -23.478 -14.615 -3.374 1.00 50.25 431 ALA A CA 1
ATOM 3293 C C . ALA A 1 431 ? -22.907 -15.998 -3.020 1.00 50.25 431 ALA A C 1
ATOM 3295 O O . ALA A 1 431 ? -23.609 -16.979 -3.240 1.00 50.25 431 ALA A O 1
ATOM 3296 N N . LEU A 1 432 ? -21.676 -16.062 -2.478 1.00 48.56 432 LEU A N 1
ATOM 3297 C CA . LEU A 1 432 ? -20.925 -17.279 -2.097 1.00 48.56 432 LEU A CA 1
ATOM 3298 C C . LEU A 1 432 ? -21.675 -18.147 -1.057 1.00 48.56 432 LEU A C 1
ATOM 3300 O O . LEU A 1 432 ? -21.219 -18.354 0.068 1.00 48.56 432 LEU A O 1
ATOM 3304 N N . ALA A 1 433 ? -22.853 -18.638 -1.419 1.00 35.75 433 ALA A N 1
ATOM 3305 C CA . ALA A 1 433 ? -23.745 -19.415 -0.603 1.00 35.75 433 ALA A CA 1
ATOM 3306 C C . ALA A 1 433 ? -23.357 -20.889 -0.748 1.00 35.75 433 ALA A C 1
ATOM 3308 O O . ALA A 1 433 ? -23.424 -21.495 -1.818 1.00 35.75 433 ALA A O 1
ATOM 3309 N N . SER A 1 434 ? -22.923 -21.421 0.393 1.00 34.50 434 SER A N 1
ATOM 3310 C CA . SER A 1 434 ? -23.143 -22.795 0.855 1.00 34.50 434 SER A CA 1
ATOM 3311 C C . SER A 1 434 ? -22.481 -23.981 0.140 1.00 34.50 434 SER A C 1
ATOM 3313 O O . SER A 1 434 ? -22.690 -25.104 0.586 1.00 34.50 434 SER A O 1
ATOM 3315 N N . SER A 1 435 ? -21.607 -23.800 -0.853 1.00 31.09 435 SER A N 1
ATOM 3316 C CA . SER A 1 435 ? -20.848 -24.925 -1.446 1.00 31.09 435 SER A CA 1
ATOM 3317 C C . SER A 1 435 ? -19.343 -24.663 -1.540 1.00 31.09 435 SER A C 1
ATOM 3319 O O . SER A 1 435 ? -18.743 -24.680 -2.608 1.00 31.09 435 SER A O 1
ATOM 3321 N N . GLN A 1 436 ? -18.705 -24.417 -0.396 1.00 43.22 436 GLN A N 1
ATOM 3322 C CA . GLN A 1 436 ? -17.244 -24.348 -0.295 1.00 43.22 436 GLN A CA 1
ATOM 3323 C C . GLN A 1 436 ? -16.733 -25.112 0.932 1.00 43.22 436 GLN A C 1
ATOM 3325 O O . GLN A 1 436 ? -15.959 -24.601 1.730 1.00 43.22 436 GLN A O 1
ATOM 3330 N N . THR A 1 437 ? -17.122 -26.382 1.053 1.00 30.75 437 THR A N 1
ATOM 3331 C CA . THR A 1 437 ? -16.468 -27.352 1.952 1.00 30.75 437 THR A CA 1
ATOM 3332 C C . THR A 1 437 ? -15.031 -27.692 1.519 1.00 30.75 437 THR A C 1
ATOM 3334 O O . THR A 1 437 ? -14.340 -28.431 2.209 1.00 30.75 437 THR A O 1
ATOM 3337 N N . SER A 1 438 ? -14.542 -27.145 0.398 1.00 32.12 438 SER A N 1
ATOM 3338 C CA . SER A 1 438 ? -13.189 -27.385 -0.122 1.00 32.12 438 SER A CA 1
ATOM 3339 C C . SER A 1 438 ? -12.153 -26.312 0.246 1.00 32.12 438 SER A C 1
ATOM 3341 O O . SER A 1 438 ? -11.011 -26.425 -0.185 1.00 32.12 438 SER A O 1
ATOM 3343 N N . PHE A 1 439 ? -12.518 -25.268 1.003 1.00 41.03 439 PHE A N 1
ATOM 3344 C CA . PHE A 1 439 ? -11.557 -24.272 1.517 1.00 41.03 439 PHE A CA 1
ATOM 3345 C C . PHE A 1 439 ? -11.035 -24.601 2.928 1.00 41.03 439 PHE A C 1
ATOM 3347 O O . PHE A 1 439 ? -10.046 -24.005 3.354 1.00 41.03 439 PHE A O 1
ATOM 3354 N N . ASP A 1 440 ? -11.649 -25.570 3.619 1.00 33.28 440 ASP A N 1
ATOM 3355 C CA . ASP A 1 440 ? -11.284 -25.999 4.982 1.00 33.28 440 ASP A CA 1
ATOM 3356 C C . ASP A 1 440 ? -10.068 -26.937 5.037 1.00 33.28 440 ASP A C 1
ATOM 3358 O O . ASP A 1 440 ? -9.587 -27.287 6.113 1.00 33.28 440 ASP A O 1
ATOM 3362 N N . SER A 1 441 ? -9.523 -27.328 3.885 1.00 33.00 441 SER A N 1
ATOM 3363 C CA . SER A 1 441 ? -8.207 -27.960 3.803 1.00 33.00 441 SER A CA 1
ATOM 3364 C C . SER A 1 441 ? -7.278 -27.010 3.053 1.00 33.00 441 SER A C 1
ATOM 3366 O O . SER A 1 441 ? -7.452 -26.842 1.843 1.00 33.00 441 SER A O 1
ATOM 3368 N N . PRO A 1 442 ? -6.318 -26.338 3.719 1.00 36.66 442 PRO A N 1
ATOM 3369 C CA . PRO A 1 442 ? -5.321 -25.575 2.989 1.00 36.66 442 PRO A CA 1
ATOM 3370 C C . PRO A 1 442 ? -4.603 -26.553 2.048 1.00 36.66 442 PRO A C 1
ATOM 3372 O O . PRO A 1 442 ? -4.127 -27.585 2.533 1.00 36.66 442 PRO A O 1
ATOM 3375 N N . PRO A 1 443 ? -4.498 -26.281 0.731 1.00 40.47 443 PRO A N 1
ATOM 3376 C CA . PRO A 1 443 ? -3.495 -26.980 -0.052 1.00 40.47 443 PRO A CA 1
ATOM 3377 C C . PRO A 1 443 ? -2.173 -26.740 0.670 1.00 40.47 443 PRO A C 1
ATOM 3379 O O . PRO A 1 443 ? -1.886 -25.610 1.084 1.00 40.47 443 PRO A O 1
ATOM 3382 N N . SER A 1 444 ? -1.428 -27.813 0.925 1.00 44.28 444 SER A N 1
ATOM 3383 C CA . SER A 1 444 ? -0.121 -27.712 1.561 1.00 44.28 444 SER A CA 1
ATOM 3384 C C . SER A 1 444 ? 0.693 -26.633 0.851 1.00 44.28 444 SER A C 1
ATOM 3386 O O . SER A 1 444 ? 0.667 -26.566 -0.377 1.00 44.28 444 SER A O 1
ATOM 3388 N N . ASP A 1 445 ? 1.446 -25.823 1.603 1.00 48.34 445 ASP A N 1
ATOM 3389 C CA . ASP A 1 445 ? 2.348 -24.786 1.062 1.00 48.34 445 ASP A CA 1
ATOM 3390 C C . ASP A 1 445 ? 3.308 -25.321 -0.032 1.00 48.34 445 ASP A C 1
ATOM 3392 O O . ASP A 1 445 ? 3.894 -24.545 -0.784 1.00 48.34 445 ASP A O 1
ATOM 3396 N N . LEU A 1 446 ? 3.426 -26.649 -0.139 1.00 46.16 446 LEU A N 1
ATOM 3397 C CA . LEU A 1 446 ? 4.115 -27.424 -1.169 1.00 46.16 446 LEU A CA 1
ATOM 3398 C C . LEU A 1 446 ? 3.528 -27.297 -2.595 1.00 46.16 446 LEU A C 1
ATOM 3400 O O . LEU A 1 446 ? 4.247 -27.601 -3.540 1.00 46.16 446 LEU A O 1
ATOM 3404 N N . ASP A 1 447 ? 2.286 -26.826 -2.775 1.00 50.75 447 ASP A N 1
ATOM 3405 C CA . ASP A 1 447 ? 1.569 -26.854 -4.070 1.00 50.75 447 ASP A CA 1
ATOM 3406 C C . ASP A 1 447 ? 1.364 -25.471 -4.724 1.00 50.75 447 ASP A C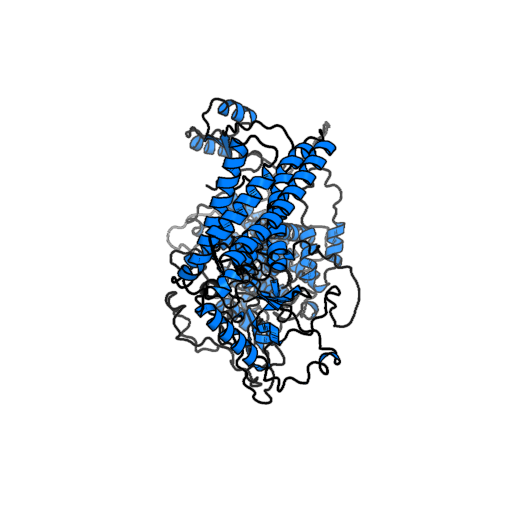 1
ATOM 3408 O O . ASP A 1 447 ? 0.565 -25.294 -5.644 1.00 50.75 447 ASP A O 1
ATOM 3412 N N . LEU A 1 448 ? 2.110 -24.450 -4.287 1.00 58.78 448 LEU A N 1
ATOM 3413 C CA . LEU A 1 448 ? 2.023 -23.094 -4.856 1.00 58.78 448 LEU A CA 1
ATOM 3414 C C . LEU A 1 448 ? 2.439 -23.020 -6.341 1.00 58.78 448 LEU A C 1
ATOM 3416 O O . LEU A 1 448 ? 2.029 -22.080 -7.032 1.00 58.78 448 LEU A O 1
ATOM 3420 N N . GLY A 1 449 ? 3.219 -24.002 -6.813 1.00 47.44 449 GLY A N 1
ATOM 3421 C CA . GLY A 1 449 ? 3.749 -24.101 -8.177 1.00 47.44 449 GLY A CA 1
ATOM 3422 C C . GLY A 1 449 ? 3.047 -25.101 -9.107 1.00 47.44 449 GLY A C 1
ATOM 3423 O O . GLY A 1 449 ? 3.382 -25.122 -10.290 1.00 47.44 449 GLY A O 1
ATOM 3424 N N . GLN A 1 450 ? 2.089 -25.913 -8.634 1.00 44.38 450 GLN A N 1
ATOM 3425 C CA . GLN A 1 450 ? 1.382 -26.882 -9.484 1.00 44.38 450 GLN A CA 1
ATOM 3426 C C . GLN A 1 450 ? -0.011 -26.387 -9.882 1.00 44.38 450 GLN A C 1
ATOM 3428 O O . GLN A 1 450 ? -0.862 -26.027 -9.071 1.00 44.38 450 GLN A O 1
ATOM 3433 N N . SER A 1 451 ? -0.233 -26.364 -11.193 1.00 46.41 451 SER A N 1
ATOM 3434 C CA . SER A 1 451 ? -1.524 -26.147 -11.831 1.00 46.41 451 SER A CA 1
ATOM 3435 C C . SER A 1 451 ? -2.534 -27.213 -11.388 1.00 46.41 451 SER A C 1
ATOM 3437 O O . SER A 1 451 ? -2.348 -28.389 -11.692 1.00 46.41 451 SER A O 1
ATOM 3439 N N . GLY A 1 452 ? -3.631 -26.809 -10.745 1.00 35.88 452 GLY A N 1
ATOM 3440 C CA . GLY A 1 452 ? -4.731 -27.728 -10.423 1.00 35.88 452 GLY A CA 1
ATOM 3441 C C . GLY A 1 452 ? -6.095 -27.057 -10.262 1.00 35.88 452 GLY A C 1
ATOM 3442 O O . GLY A 1 452 ? -7.094 -27.574 -10.751 1.00 35.88 452 GLY A O 1
ATOM 3443 N N . GLY A 1 453 ? -6.155 -25.862 -9.667 1.00 49.94 453 GLY A N 1
ATOM 3444 C CA . GLY A 1 453 ? -7.386 -25.070 -9.580 1.00 49.94 453 GLY A CA 1
ATOM 3445 C C . GLY A 1 453 ? -7.287 -23.787 -10.398 1.00 49.94 453 GLY A C 1
ATOM 3446 O O . GLY A 1 453 ? -6.423 -22.955 -10.127 1.00 49.94 453 GLY A O 1
ATOM 3447 N N . LYS A 1 454 ? -8.174 -23.584 -11.382 1.00 77.06 454 LYS A N 1
ATOM 3448 C CA . LYS A 1 454 ? -8.377 -22.244 -11.956 1.00 77.06 454 LYS A CA 1
ATOM 3449 C C . LYS A 1 454 ? -8.933 -21.346 -10.850 1.00 77.06 454 LYS A C 1
ATOM 3451 O O . LYS A 1 454 ? -10.033 -21.597 -10.363 1.00 77.06 454 LYS A O 1
ATOM 3456 N N . LEU A 1 455 ? -8.172 -20.326 -10.447 1.00 86.00 455 LEU A N 1
ATOM 3457 C CA . LEU A 1 455 ? -8.663 -19.309 -9.518 1.00 86.00 455 LEU A CA 1
ATOM 3458 C C . LEU A 1 455 ? -9.909 -18.620 -10.107 1.00 86.00 455 LEU A C 1
ATOM 3460 O O . LEU A 1 455 ? -9.981 -18.434 -11.328 1.00 86.00 455 LEU A O 1
ATOM 3464 N N . PRO A 1 456 ? -10.879 -18.222 -9.268 1.00 90.94 456 PRO A N 1
ATOM 3465 C CA . PRO A 1 456 ? -12.051 -17.501 -9.736 1.00 90.94 456 PRO A CA 1
ATOM 3466 C C . PRO A 1 456 ? -11.653 -16.169 -10.382 1.00 90.94 456 PRO A C 1
ATOM 3468 O O . PRO A 1 456 ? -10.795 -15.448 -9.875 1.00 90.94 456 PRO A O 1
ATOM 3471 N N . VAL A 1 457 ? -12.295 -15.846 -11.508 1.00 91.50 457 VAL A N 1
ATOM 3472 C CA . VAL A 1 457 ? -12.062 -14.607 -12.280 1.00 91.50 457 VAL A CA 1
ATOM 3473 C C . VAL A 1 457 ? -13.132 -13.537 -12.064 1.00 91.50 457 VAL A C 1
ATOM 3475 O O . VAL A 1 457 ? -13.130 -12.488 -12.710 1.00 91.50 457 VAL A O 1
ATOM 3478 N N . ALA A 1 458 ? -14.059 -13.813 -11.154 1.00 90.75 458 ALA A N 1
ATOM 3479 C CA . ALA A 1 458 ? -15.103 -12.906 -10.727 1.00 90.75 458 ALA A CA 1
ATOM 3480 C C . ALA A 1 458 ? -15.318 -13.057 -9.220 1.00 90.75 458 ALA A C 1
ATOM 3482 O O . ALA A 1 458 ? -15.199 -14.156 -8.675 1.00 90.75 458 ALA A O 1
ATOM 3483 N N . ALA A 1 459 ? -15.648 -11.950 -8.567 1.00 89.38 459 ALA A N 1
ATOM 3484 C CA . ALA A 1 459 ? -16.021 -11.899 -7.162 1.00 89.38 459 ALA A CA 1
ATOM 3485 C C . ALA A 1 459 ? -17.479 -11.430 -7.025 1.00 89.38 459 ALA A C 1
ATOM 3487 O O . ALA A 1 459 ? -17.966 -10.699 -7.899 1.00 89.38 459 ALA A O 1
ATOM 3488 N N . PRO A 1 460 ? -18.184 -11.812 -5.944 1.00 85.88 460 PRO A N 1
ATOM 3489 C CA . PRO A 1 460 ? -19.494 -11.253 -5.629 1.00 85.88 460 PRO A CA 1
ATOM 3490 C C . PRO A 1 460 ? -19.441 -9.724 -5.576 1.00 85.88 460 PRO A C 1
ATOM 3492 O O . PRO A 1 460 ? -18.486 -9.147 -5.058 1.00 85.88 460 PRO A O 1
ATOM 3495 N N . VAL A 1 461 ? -20.476 -9.070 -6.100 1.00 87.56 461 VAL A N 1
ATOM 3496 C CA . VAL A 1 461 ? -20.642 -7.618 -5.977 1.00 87.56 461 VAL A CA 1
ATOM 3497 C C . VAL A 1 461 ? -21.525 -7.361 -4.765 1.00 87.56 461 VAL A C 1
ATOM 3499 O O . VAL A 1 461 ? -22.718 -7.671 -4.786 1.00 87.56 461 VAL A O 1
ATOM 3502 N N . ILE A 1 462 ? -20.934 -6.822 -3.701 1.00 85.38 462 ILE A N 1
ATOM 3503 C CA . ILE A 1 462 ? -21.663 -6.435 -2.494 1.00 85.38 462 ILE A CA 1
ATOM 3504 C C . ILE A 1 462 ? -22.173 -5.008 -2.693 1.00 85.38 462 ILE A C 1
ATOM 3506 O O . ILE A 1 462 ? -21.419 -4.098 -3.034 1.00 85.38 462 ILE A O 1
ATOM 3510 N N . LYS A 1 463 ? -23.480 -4.808 -2.514 1.00 85.88 463 LYS A N 1
ATOM 3511 C CA . LYS A 1 463 ? -24.072 -3.469 -2.520 1.00 85.88 463 LYS A CA 1
ATOM 3512 C C . LYS A 1 463 ? -23.968 -2.892 -1.119 1.00 85.88 463 LYS A C 1
ATOM 3514 O O . LYS A 1 463 ? -24.570 -3.425 -0.192 1.00 85.88 463 LYS A O 1
ATOM 3519 N N . HIS A 1 464 ? -23.223 -1.805 -0.977 1.00 88.06 464 HIS A N 1
ATOM 3520 C CA . HIS A 1 464 ? -23.048 -1.147 0.309 1.00 88.06 464 HIS A CA 1
ATOM 3521 C C . HIS A 1 464 ? -24.001 0.030 0.458 1.00 88.06 464 HIS A C 1
ATOM 3523 O O . HIS A 1 464 ? -24.069 0.904 -0.401 1.00 88.06 464 HIS A O 1
ATOM 3529 N N . THR A 1 465 ? -24.672 0.071 1.603 1.00 92.31 465 THR A N 1
ATOM 3530 C CA . THR A 1 465 ? -25.378 1.258 2.096 1.00 92.31 465 THR A CA 1
ATOM 3531 C C . THR A 1 465 ? -24.433 2.163 2.889 1.00 92.31 465 THR A C 1
ATOM 3533 O O . THR A 1 465 ? -24.639 3.370 2.930 1.00 92.31 465 THR A O 1
ATOM 3536 N N . TYR A 1 466 ? -23.378 1.591 3.491 1.00 91.94 466 TYR A N 1
ATOM 3537 C CA . TYR A 1 466 ? -22.489 2.314 4.411 1.00 91.94 466 TYR A CA 1
ATOM 3538 C C . TYR A 1 466 ? -21.006 2.311 3.995 1.00 91.94 466 TYR A C 1
ATOM 3540 O O . TYR A 1 466 ? -20.397 3.367 3.910 1.00 91.94 466 TYR A O 1
ATOM 3548 N N . PHE A 1 467 ? -20.391 1.156 3.730 1.00 90.12 467 PHE A N 1
ATOM 3549 C CA . PHE A 1 467 ? -18.921 1.011 3.717 1.00 90.12 467 PHE A CA 1
ATOM 3550 C C . PHE A 1 467 ? -18.195 1.775 2.604 1.00 90.12 467 PHE A 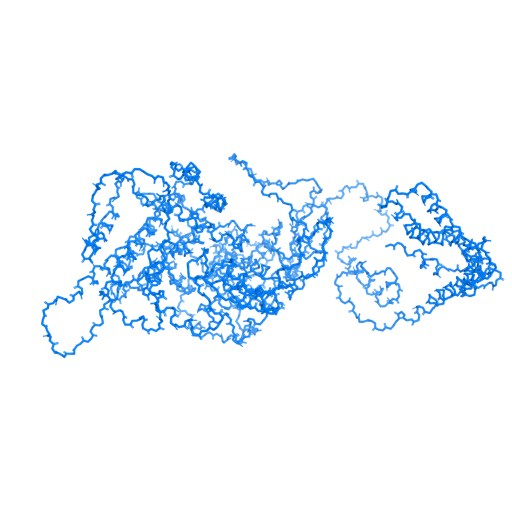C 1
ATOM 3552 O O . PHE A 1 467 ? -17.187 2.417 2.871 1.00 90.12 467 PHE A O 1
ATOM 3559 N N . THR A 1 468 ? -18.699 1.718 1.371 1.00 89.75 468 THR A N 1
ATOM 3560 C CA . THR A 1 468 ? -18.048 2.317 0.191 1.00 89.75 468 THR A CA 1
ATOM 3561 C C . THR A 1 468 ? -18.689 3.642 -0.220 1.00 89.75 468 THR A C 1
ATOM 3563 O O . THR A 1 468 ? -18.510 4.101 -1.348 1.00 89.75 468 THR A O 1
ATOM 3566 N N . VAL A 1 469 ? -19.492 4.241 0.663 1.00 91.94 469 VAL A N 1
ATOM 3567 C CA . VAL A 1 469 ? -20.182 5.506 0.400 1.00 91.94 469 VAL A CA 1
ATOM 3568 C C . VAL A 1 469 ? -19.276 6.667 0.841 1.00 91.94 469 VAL A C 1
ATOM 3570 O O . VAL A 1 469 ? -18.785 6.648 1.973 1.00 91.94 469 VAL A O 1
ATOM 3573 N N . PRO A 1 470 ? -19.022 7.673 -0.020 1.00 94.62 470 PRO A N 1
ATOM 3574 C CA . PRO A 1 470 ? -18.268 8.871 0.352 1.00 94.62 470 PRO A CA 1
ATOM 3575 C C . PRO A 1 470 ? -18.823 9.545 1.613 1.00 94.62 470 PRO A C 1
ATOM 3577 O O . PRO A 1 470 ? -20.040 9.573 1.801 1.00 94.62 470 PRO A O 1
ATOM 3580 N N . LEU A 1 471 ? -17.949 10.087 2.473 1.00 95.31 471 LEU A N 1
ATOM 3581 C CA . LEU A 1 471 ? -18.355 10.664 3.763 1.00 95.31 471 LEU A CA 1
ATOM 3582 C C . LEU A 1 471 ? -19.426 11.751 3.606 1.00 95.31 471 LEU A C 1
ATOM 3584 O O . LEU A 1 471 ? -20.401 11.727 4.349 1.00 95.31 471 LEU A O 1
ATOM 3588 N N . ASP A 1 472 ? -19.299 12.634 2.609 1.00 94.19 472 ASP A N 1
ATOM 3589 C CA . ASP A 1 472 ? -20.257 13.697 2.247 1.00 94.19 472 ASP A CA 1
ATOM 3590 C C . ASP A 1 472 ? -21.683 13.183 1.975 1.00 94.19 472 ASP A C 1
ATOM 3592 O O . ASP A 1 472 ? -22.651 13.913 2.214 1.00 94.19 472 ASP A O 1
ATOM 3596 N N . LYS A 1 473 ? -21.810 11.917 1.557 1.00 95.56 473 LYS A N 1
ATOM 3597 C CA . LYS A 1 473 ? -23.065 11.235 1.197 1.00 95.56 473 LYS A CA 1
ATOM 3598 C C . LYS A 1 473 ? -23.539 10.219 2.239 1.00 95.56 473 LYS A C 1
ATOM 3600 O O . LYS A 1 473 ? -24.524 9.523 1.997 1.00 95.56 473 LYS A O 1
ATOM 3605 N N . GLN A 1 474 ? -22.848 10.097 3.370 1.00 95.12 474 GLN A N 1
ATOM 3606 C CA . GLN A 1 474 ? -23.244 9.178 4.435 1.00 95.12 474 GLN A CA 1
ATOM 3607 C C . GLN A 1 474 ? -24.561 9.605 5.084 1.00 95.12 474 GLN A C 1
ATOM 3609 O O . GLN A 1 474 ? -24.847 10.792 5.246 1.00 95.12 474 GLN A O 1
ATOM 3614 N N . ILE A 1 475 ? -25.329 8.613 5.534 1.00 94.38 475 ILE A N 1
ATOM 3615 C CA . ILE A 1 475 ? -26.411 8.835 6.494 1.00 94.38 475 ILE A CA 1
ATOM 3616 C C . ILE A 1 475 ? -25.751 9.130 7.841 1.00 94.38 475 ILE A C 1
ATOM 3618 O O . ILE A 1 475 ? -24.946 8.326 8.318 1.00 94.38 475 ILE A O 1
ATOM 3622 N N . THR A 1 476 ? -26.080 10.267 8.447 1.00 95.44 476 THR A N 1
ATOM 3623 C CA . THR A 1 476 ? -25.451 10.722 9.691 1.00 95.44 476 THR A CA 1
ATOM 3624 C C . THR A 1 476 ? -26.432 10.808 10.848 1.00 95.44 476 THR A C 1
ATOM 3626 O O . THR A 1 476 ? -27.645 10.861 10.648 1.00 95.44 476 THR A O 1
ATOM 3629 N N . ASP A 1 477 ? -25.896 10.800 12.064 1.00 92.69 477 ASP A N 1
ATOM 3630 C CA . ASP A 1 477 ? -26.635 11.183 13.262 1.00 92.69 477 ASP A CA 1
ATOM 3631 C C . ASP A 1 477 ? -26.685 12.716 13.434 1.00 92.69 477 ASP A C 1
ATOM 3633 O O . ASP A 1 477 ? -26.363 13.473 12.512 1.00 92.69 477 ASP A O 1
ATOM 3637 N N . ALA A 1 478 ? -27.142 13.163 14.607 1.00 89.75 478 ALA A N 1
ATOM 3638 C CA . ALA A 1 478 ? -27.285 14.575 14.950 1.00 89.75 478 ALA A CA 1
ATOM 3639 C C . ALA A 1 478 ? -25.944 15.329 15.034 1.00 89.75 478 ALA A C 1
ATOM 3641 O O . ALA A 1 478 ? -25.935 16.540 14.836 1.00 89.75 478 ALA A O 1
ATOM 3642 N N . ASP A 1 479 ? -24.833 14.624 15.268 1.00 87.19 479 ASP A N 1
ATOM 3643 C CA . ASP A 1 479 ? -23.485 15.199 15.366 1.00 87.19 479 ASP A CA 1
ATOM 3644 C C . ASP A 1 479 ? -22.748 15.170 14.011 1.00 87.19 479 ASP A C 1
ATOM 3646 O O . ASP A 1 479 ? -21.529 15.335 13.943 1.00 87.19 479 ASP A O 1
ATOM 3650 N N . GLU A 1 480 ? -23.486 14.924 12.920 1.00 93.12 480 GLU A N 1
ATOM 3651 C CA . GLU A 1 480 ? -22.976 14.756 11.554 1.00 93.12 480 GLU A CA 1
ATOM 3652 C C . GLU A 1 480 ? -22.001 13.575 11.381 1.00 93.12 480 GLU A C 1
ATOM 3654 O O . GLU A 1 480 ? -21.278 13.490 10.381 1.00 93.12 480 GLU A O 1
ATOM 3659 N N . VAL A 1 481 ? -22.001 12.617 12.312 1.00 96.06 481 VAL A N 1
ATOM 3660 C CA . VAL A 1 481 ? -21.161 11.415 12.249 1.00 96.06 481 VAL A CA 1
ATOM 3661 C C . VAL A 1 481 ? -21.889 10.320 11.465 1.00 96.06 481 VAL A C 1
ATOM 3663 O O . VAL A 1 481 ? -23.091 10.132 11.659 1.00 96.06 481 VAL A O 1
ATOM 3666 N N . PRO A 1 482 ? -21.207 9.544 10.595 1.00 97.88 482 PRO A N 1
ATOM 3667 C CA . PRO A 1 482 ? -21.823 8.405 9.919 1.00 97.88 482 PRO A CA 1
ATOM 3668 C C . PRO A 1 482 ? -22.504 7.447 10.904 1.00 97.88 482 PRO A C 1
ATOM 3670 O O . PRO A 1 482 ? -21.856 6.902 11.801 1.00 97.88 482 PRO A O 1
ATOM 3673 N N . ILE A 1 483 ? -23.799 7.192 10.700 1.00 97.12 483 ILE A N 1
ATOM 3674 C CA . ILE A 1 483 ? -24.651 6.460 11.652 1.00 97.12 483 ILE A CA 1
ATOM 3675 C C . ILE A 1 483 ? -24.151 5.036 11.923 1.00 97.12 483 ILE A C 1
ATOM 3677 O O . ILE A 1 483 ? -24.316 4.501 13.021 1.00 97.12 483 ILE A O 1
ATOM 3681 N N . PHE A 1 484 ? -23.497 4.418 10.934 1.00 97.69 484 PHE A N 1
ATOM 3682 C CA . PHE A 1 484 ? -22.851 3.119 11.094 1.00 97.69 484 PHE A CA 1
ATOM 3683 C C . PHE A 1 484 ? -21.735 3.172 12.140 1.00 97.69 484 PHE A C 1
ATOM 3685 O O . PHE A 1 484 ? -21.696 2.348 13.057 1.00 97.69 484 PHE A O 1
ATOM 3692 N N . LEU A 1 485 ? -20.847 4.164 12.015 1.00 98.00 485 LEU A N 1
ATOM 3693 C CA . LEU A 1 485 ? -19.713 4.353 12.907 1.00 98.00 485 LEU A CA 1
ATOM 3694 C C . LEU A 1 485 ? -20.187 4.694 14.317 1.00 98.00 485 LEU A C 1
ATOM 3696 O O . LEU A 1 485 ? -19.742 4.045 15.262 1.00 98.00 485 LEU A O 1
ATOM 3700 N N . SER A 1 486 ? -21.106 5.655 14.461 1.00 96.94 486 SER A N 1
ATOM 3701 C CA . SER A 1 486 ? -21.599 6.063 15.778 1.00 96.94 486 SER A CA 1
ATOM 3702 C C . SER A 1 486 ? -22.367 4.948 16.485 1.00 96.94 486 SER A C 1
ATOM 3704 O O . SER A 1 486 ? -22.139 4.709 17.673 1.00 96.94 486 SER A O 1
ATOM 3706 N N . THR A 1 487 ? -23.171 4.167 15.757 1.00 97.50 487 THR A N 1
ATOM 3707 C CA . THR A 1 487 ? -23.843 2.977 16.304 1.00 97.50 487 THR A CA 1
ATOM 3708 C C . THR A 1 487 ? -22.839 1.922 16.768 1.00 97.50 487 THR A C 1
ATOM 3710 O O . THR A 1 487 ? -22.949 1.424 17.888 1.00 97.50 487 THR A O 1
ATOM 3713 N N . ALA A 1 488 ? -21.847 1.583 15.939 1.00 98.00 488 ALA A N 1
ATOM 3714 C CA . ALA A 1 488 ? -20.863 0.558 16.273 1.00 98.00 488 ALA A CA 1
ATOM 3715 C C . ALA A 1 488 ? -20.001 0.957 17.483 1.00 98.00 488 ALA A C 1
ATOM 3717 O O . ALA A 1 488 ? -19.813 0.147 18.394 1.00 98.00 488 ALA A O 1
ATOM 3718 N N . THR A 1 489 ? -19.528 2.209 17.541 1.00 97.69 489 THR A N 1
ATOM 3719 C CA . THR A 1 489 ? -18.762 2.709 18.694 1.00 97.69 489 THR A CA 1
ATOM 3720 C C . THR A 1 489 ? -19.622 2.782 19.949 1.00 97.69 489 THR A C 1
ATOM 3722 O O . THR A 1 489 ? -19.154 2.378 21.005 1.00 97.69 489 THR A O 1
ATOM 3725 N N . ARG A 1 490 ? -20.895 3.197 19.853 1.00 96.44 490 ARG A N 1
ATOM 3726 C CA . ARG A 1 490 ? -21.820 3.229 20.999 1.00 96.44 490 ARG A CA 1
ATOM 3727 C C . ARG A 1 490 ? -21.993 1.841 21.616 1.00 96.44 490 ARG A C 1
ATOM 3729 O O . ARG A 1 490 ? -21.880 1.692 22.829 1.00 96.44 490 ARG A O 1
ATOM 3736 N N . ILE A 1 491 ? -22.245 0.821 20.793 1.00 97.06 491 ILE A N 1
ATOM 3737 C CA . ILE A 1 491 ? -22.409 -0.559 21.277 1.00 97.06 491 ILE A CA 1
ATOM 3738 C C . ILE A 1 491 ? -21.096 -1.063 21.889 1.00 97.06 491 ILE A C 1
ATOM 3740 O O . ILE A 1 491 ? -21.113 -1.702 22.941 1.00 97.06 491 ILE A O 1
ATOM 3744 N N . PHE A 1 492 ? -19.949 -0.750 21.276 1.00 97.81 492 PHE A N 1
ATOM 3745 C CA . PHE A 1 492 ? -18.641 -1.088 21.841 1.00 97.81 492 PHE A CA 1
ATOM 3746 C C . PHE A 1 492 ? -18.461 -0.466 23.232 1.00 97.81 492 PHE A C 1
ATOM 3748 O O . PHE A 1 492 ? -18.121 -1.167 24.186 1.00 97.81 492 PHE A O 1
ATOM 3755 N N . GLU A 1 493 ? -18.729 0.835 23.356 1.00 96.06 493 GLU A N 1
ATOM 3756 C CA . GLU A 1 493 ? -18.602 1.602 24.597 1.00 96.06 493 GLU A CA 1
ATOM 3757 C C . GLU A 1 493 ? -19.507 1.037 25.703 1.00 96.06 493 GLU A C 1
ATOM 3759 O O . GLU A 1 493 ? -19.065 0.842 26.838 1.00 96.06 493 GLU A O 1
ATOM 3764 N N . GLN A 1 494 ? -20.743 0.661 25.367 1.00 94.44 494 GLN A N 1
ATOM 3765 C CA . GLN A 1 494 ? -21.676 0.027 26.302 1.00 94.44 494 GLN A CA 1
ATOM 3766 C C . GLN A 1 494 ? -21.185 -1.342 26.785 1.00 94.44 494 GLN A C 1
ATOM 3768 O O . GLN A 1 494 ? -21.199 -1.611 27.986 1.00 94.44 494 GLN A O 1
ATOM 3773 N N . LEU A 1 495 ? -20.714 -2.205 25.880 1.00 94.81 495 LEU A N 1
ATOM 3774 C CA . LEU A 1 495 ? -20.237 -3.544 26.244 1.00 94.81 495 LEU A CA 1
ATOM 3775 C C . LEU A 1 495 ? -18.939 -3.508 27.053 1.00 94.81 495 LEU A C 1
ATOM 3777 O O . LEU A 1 495 ? -18.778 -4.295 27.989 1.00 94.81 495 LEU A O 1
ATOM 3781 N N . ALA A 1 496 ? -18.032 -2.586 26.730 1.00 94.50 496 ALA A N 1
ATOM 3782 C CA . ALA A 1 496 ? -16.809 -2.370 27.494 1.00 94.50 496 ALA A CA 1
ATOM 3783 C C . ALA A 1 496 ? -17.117 -1.829 28.901 1.00 94.50 496 ALA A C 1
ATOM 3785 O O . ALA A 1 496 ? -16.546 -2.304 29.884 1.00 94.50 496 ALA A O 1
ATOM 3786 N N . THR A 1 497 ? -18.066 -0.895 29.013 1.00 93.19 497 THR A N 1
ATOM 3787 C CA . THR A 1 497 ? -18.530 -0.361 30.306 1.00 93.19 497 THR A CA 1
ATOM 3788 C C . THR A 1 497 ? -19.206 -1.440 31.145 1.00 93.19 497 THR A C 1
ATOM 3790 O O . THR A 1 497 ? -18.859 -1.613 32.312 1.00 93.19 497 THR A O 1
ATOM 3793 N N . TYR A 1 498 ? -20.084 -2.245 30.543 1.00 91.56 498 TYR A N 1
ATOM 3794 C CA . TYR A 1 498 ? -20.695 -3.398 31.205 1.00 91.56 498 TYR A CA 1
ATOM 3795 C C . TYR A 1 498 ? -19.633 -4.381 31.725 1.00 91.56 498 TYR A C 1
ATOM 3797 O O . TYR A 1 498 ? -19.675 -4.779 32.888 1.00 91.56 498 TYR A O 1
ATOM 3805 N N . ASN A 1 499 ? -18.620 -4.719 30.916 1.00 92.00 499 ASN A N 1
ATOM 3806 C CA . ASN A 1 499 ? -17.509 -5.565 31.362 1.00 92.00 499 ASN A CA 1
ATOM 3807 C C . ASN A 1 499 ? -16.742 -4.952 32.552 1.00 92.00 499 ASN A C 1
ATOM 3809 O O . ASN A 1 499 ? -16.425 -5.659 33.512 1.00 92.00 499 ASN A O 1
ATOM 3813 N N . ALA A 1 500 ? -16.475 -3.644 32.529 1.00 90.00 500 ALA A N 1
ATOM 3814 C CA . ALA A 1 500 ? -15.812 -2.946 33.631 1.00 90.00 500 ALA A CA 1
ATOM 3815 C C . ALA A 1 500 ? -16.656 -2.938 34.923 1.00 90.00 500 ALA A C 1
ATOM 3817 O O . ALA A 1 500 ? -16.110 -3.075 36.021 1.00 90.00 500 ALA A O 1
ATOM 3818 N N . GLN A 1 501 ? -17.981 -2.823 34.809 1.00 89.00 501 GLN A N 1
ATOM 3819 C CA . GLN A 1 501 ? -18.910 -2.861 35.941 1.00 89.00 501 GLN A CA 1
ATOM 3820 C C . GLN A 1 501 ? -19.038 -4.267 36.541 1.00 89.00 501 GLN A C 1
ATOM 3822 O O . GLN A 1 501 ? -18.891 -4.423 37.752 1.00 89.00 501 GLN A O 1
ATOM 3827 N N . GLU A 1 502 ? -19.246 -5.304 35.725 1.00 84.44 502 GLU A N 1
ATOM 3828 C CA . GLU A 1 502 ? -19.396 -6.687 36.209 1.00 84.44 502 GLU A CA 1
ATOM 3829 C C . GLU A 1 502 ? -18.145 -7.184 36.939 1.00 84.44 502 GLU A C 1
ATOM 3831 O O . GLU A 1 502 ? -18.235 -7.818 37.990 1.00 84.44 502 GLU A O 1
ATOM 3836 N N . THR A 1 503 ? -16.964 -6.803 36.454 1.00 79.75 503 THR A N 1
ATOM 3837 C CA . THR A 1 503 ? -15.693 -7.090 37.139 1.00 79.75 503 THR A CA 1
ATOM 3838 C C . THR A 1 503 ? -15.561 -6.384 38.489 1.00 79.75 503 THR A C 1
ATOM 3840 O O . THR A 1 503 ? -14.858 -6.872 39.369 1.00 79.75 503 THR A O 1
ATOM 3843 N N . THR A 1 504 ? -16.274 -5.272 38.693 1.00 74.69 504 THR A N 1
ATOM 3844 C CA . THR A 1 504 ? -16.356 -4.575 39.990 1.00 74.69 504 THR A CA 1
ATOM 3845 C C . THR A 1 504 ? -17.281 -5.304 40.959 1.00 74.69 504 THR A C 1
ATOM 3847 O O . THR A 1 504 ? -16.972 -5.412 42.143 1.00 74.69 504 THR A O 1
ATOM 3850 N N . LYS A 1 505 ? -18.410 -5.826 40.462 1.00 72.44 505 LYS A N 1
ATOM 3851 C CA . LYS A 1 505 ? -19.410 -6.543 41.271 1.00 72.44 505 LYS A CA 1
ATOM 3852 C C . LYS A 1 505 ? -18.911 -7.901 41.766 1.00 72.44 505 LYS A C 1
ATOM 3854 O O . LYS A 1 505 ? -19.313 -8.333 42.837 1.00 72.44 505 LYS A O 1
ATOM 3859 N N . GLN A 1 506 ? -18.004 -8.549 41.033 1.00 62.09 506 GLN A N 1
ATOM 3860 C CA . GLN A 1 506 ? -17.398 -9.837 41.408 1.00 62.09 506 GLN A CA 1
ATOM 3861 C C . GLN A 1 506 ? -16.333 -9.741 42.526 1.00 62.09 506 GLN A C 1
ATOM 3863 O O . GLN A 1 506 ? -15.619 -10.711 42.786 1.00 62.09 506 GLN A O 1
ATOM 3868 N N . ARG A 1 507 ? -16.207 -8.596 43.213 1.00 58.09 507 ARG A N 1
ATOM 3869 C CA . ARG A 1 507 ? -15.332 -8.438 44.386 1.00 58.09 507 ARG A CA 1
ATOM 3870 C C . ARG A 1 507 ? -15.812 -9.390 45.496 1.00 58.09 507 ARG A C 1
ATOM 3872 O O . ARG A 1 507 ? -16.981 -9.307 45.868 1.00 58.09 507 ARG A O 1
ATOM 3879 N N . PRO A 1 508 ? -14.957 -10.250 46.080 1.00 48.34 508 PRO A N 1
ATOM 3880 C CA . PRO A 1 508 ? -15.331 -10.959 47.291 1.00 48.34 508 PRO A CA 1
ATOM 3881 C C . PRO A 1 508 ? -15.521 -9.909 48.384 1.00 48.34 508 PRO A C 1
ATOM 3883 O O . PRO A 1 508 ? -14.559 -9.275 48.824 1.00 48.34 508 PRO A O 1
ATOM 3886 N N . SER A 1 509 ? -16.763 -9.691 48.808 1.00 41.97 509 SER A N 1
ATOM 3887 C CA . SER A 1 509 ? -17.028 -9.117 50.119 1.00 41.97 509 SER A CA 1
ATOM 3888 C C . SER A 1 509 ? -16.246 -9.946 51.133 1.00 41.97 509 SER A C 1
ATOM 3890 O O . SER A 1 509 ? -16.356 -11.172 51.149 1.00 41.97 509 SER A O 1
ATOM 3892 N N . GLN A 1 510 ? -15.421 -9.291 51.947 1.00 41.47 510 GLN A N 1
ATOM 3893 C CA . GLN A 1 510 ? -14.818 -9.898 53.125 1.00 41.47 510 GLN A CA 1
ATOM 3894 C C . GLN A 1 510 ? -15.938 -10.415 54.034 1.00 41.47 510 GLN A C 1
ATOM 3896 O O . GLN A 1 510 ? -16.428 -9.675 54.875 1.00 41.47 510 GLN A O 1
ATOM 3901 N N . GLN A 1 511 ? -16.378 -11.657 53.849 1.00 37.56 511 GLN A N 1
ATOM 3902 C CA . GLN A 1 511 ? -17.199 -12.385 54.807 1.00 37.56 511 GLN A CA 1
ATOM 3903 C C . GLN A 1 511 ? -17.133 -13.883 54.491 1.00 37.56 511 GLN A C 1
ATOM 3905 O O . GLN A 1 511 ? -17.641 -14.334 53.473 1.00 37.56 511 GLN A O 1
ATOM 3910 N N . SER A 1 512 ? -16.464 -14.596 55.407 1.00 37.41 512 SER A N 1
ATOM 3911 C CA . SER A 1 512 ? -16.504 -16.041 55.698 1.00 37.41 512 SER A CA 1
ATOM 3912 C C . SER A 1 512 ? -16.319 -17.045 54.551 1.00 37.41 512 SER A C 1
ATOM 3914 O O . SER A 1 512 ? -17.079 -17.078 53.591 1.00 37.41 512 SER A O 1
ATOM 3916 N N . LEU A 1 513 ? -15.351 -17.955 54.737 1.00 39.09 513 LEU A N 1
ATOM 3917 C CA . LEU A 1 513 ? -15.217 -19.205 53.981 1.00 39.09 513 LEU A CA 1
ATOM 3918 C C . LEU A 1 513 ? -16.576 -19.900 53.781 1.00 39.09 513 LEU A C 1
ATOM 3920 O O . LEU A 1 513 ? -17.317 -20.073 54.751 1.00 39.09 513 LEU A O 1
ATOM 3924 N N . PRO A 1 514 ? -16.789 -20.483 52.592 1.00 36.84 514 PRO A N 1
ATOM 3925 C CA . PRO A 1 514 ? -17.320 -21.834 52.542 1.00 36.84 514 PRO A CA 1
ATOM 3926 C C . PRO A 1 514 ? -16.360 -22.775 51.818 1.00 36.84 514 PRO A C 1
ATOM 3928 O O . PRO A 1 514 ? -15.756 -22.472 50.788 1.00 36.84 514 PRO A O 1
ATOM 3931 N N . SER A 1 515 ? -16.241 -23.952 52.407 1.00 37.28 515 SER A N 1
ATOM 3932 C CA . SER A 1 515 ? -15.650 -25.154 51.856 1.00 37.28 515 SER A CA 1
ATOM 3933 C C . SER A 1 515 ? -16.310 -25.592 50.541 1.00 37.28 515 SER A C 1
ATOM 3935 O O . SER A 1 515 ? -17.522 -25.513 50.370 1.00 37.28 515 SER A O 1
ATOM 3937 N N . SER A 1 516 ? -15.467 -26.173 49.684 1.00 39.94 516 SER A N 1
ATOM 3938 C CA . SER A 1 516 ? -15.765 -27.106 48.584 1.00 39.94 516 SER A CA 1
ATOM 3939 C C . SER A 1 516 ? -16.508 -26.597 47.332 1.00 39.94 516 SER A C 1
ATOM 3941 O O . SER A 1 516 ? -17.710 -26.368 47.317 1.00 39.94 516 SER A O 1
ATOM 3943 N N . THR A 1 517 ? -15.739 -26.618 46.231 1.00 42.62 517 THR A N 1
ATOM 3944 C CA . THR A 1 517 ? -16.131 -27.016 44.862 1.00 42.62 517 THR A CA 1
ATOM 3945 C C . THR A 1 517 ? -17.174 -26.183 44.101 1.00 42.62 517 THR A C 1
ATOM 3947 O O . THR A 1 517 ? -18.278 -26.648 43.855 1.00 42.62 517 THR A O 1
ATOM 3950 N N . SER A 1 518 ? -16.746 -25.039 43.549 1.00 33.00 518 SER A N 1
ATOM 3951 C CA . SER A 1 518 ? -16.896 -24.727 42.111 1.00 33.00 518 SER A CA 1
ATOM 3952 C C . SER A 1 518 ? -15.977 -23.556 41.731 1.00 33.00 518 SER A C 1
ATOM 3954 O O . SER A 1 518 ? -16.230 -22.415 42.112 1.00 33.00 518 SER A O 1
ATOM 3956 N N . PHE A 1 519 ? -14.898 -23.809 40.986 1.00 36.25 519 PHE A N 1
ATOM 3957 C CA . PHE A 1 519 ? -14.073 -22.746 40.403 1.00 36.25 519 PHE A CA 1
ATOM 3958 C C . PHE A 1 519 ? -14.815 -22.111 39.217 1.00 36.25 519 PHE A C 1
ATOM 3960 O O . PHE A 1 519 ? -14.542 -22.423 38.061 1.00 36.25 519 PHE A O 1
ATOM 3967 N N . THR A 1 520 ? -15.764 -21.213 39.475 1.00 37.62 520 THR A N 1
ATOM 3968 C CA . THR A 1 520 ? -16.208 -20.268 38.445 1.00 37.62 520 THR A CA 1
ATOM 3969 C C . THR A 1 520 ? -15.114 -19.213 38.305 1.00 37.62 520 THR A C 1
ATOM 3971 O O . THR A 1 520 ? -14.991 -18.324 39.145 1.00 37.62 520 THR A O 1
ATOM 3974 N N . SER A 1 521 ? -14.259 -19.361 37.288 1.00 42.31 521 SER A N 1
ATOM 3975 C CA . SER A 1 521 ? -13.238 -18.373 36.918 1.00 42.31 521 SER A CA 1
ATOM 3976 C C . SER A 1 521 ? -13.873 -16.982 36.834 1.00 42.31 521 SER A C 1
ATOM 3978 O O . SER A 1 521 ? -14.748 -16.769 35.996 1.00 42.31 521 SER A O 1
ATOM 3980 N N . ALA A 1 522 ? -13.433 -16.041 37.677 1.00 55.03 522 ALA A N 1
ATOM 3981 C CA . ALA A 1 522 ? -13.833 -14.637 37.584 1.00 55.03 522 ALA A CA 1
ATOM 3982 C C . ALA A 1 522 ? -13.616 -14.132 36.148 1.00 55.03 522 ALA A C 1
ATOM 3984 O O . ALA A 1 522 ? -12.593 -14.446 35.527 1.00 55.03 522 ALA A O 1
ATOM 3985 N N . LEU A 1 523 ? -14.583 -13.392 35.600 1.00 60.06 523 LEU A N 1
ATOM 3986 C CA . LEU A 1 523 ? -14.461 -12.855 34.246 1.00 60.06 523 LEU A CA 1
ATOM 3987 C C . LEU A 1 523 ? -13.357 -11.787 34.258 1.00 60.06 523 LEU A C 1
ATOM 3989 O O . LEU A 1 523 ? -13.450 -10.843 35.038 1.00 60.06 523 LEU A O 1
ATOM 3993 N N . PRO A 1 524 ? -12.298 -11.901 33.442 1.00 78.69 524 PRO A N 1
ATOM 3994 C CA . PRO A 1 524 ? -11.260 -10.883 33.405 1.00 78.69 524 PRO A CA 1
ATOM 3995 C C . PRO A 1 524 ? -11.787 -9.576 32.798 1.00 78.69 524 PRO A C 1
ATOM 3997 O O . PRO A 1 524 ? -12.569 -9.586 31.843 1.00 78.69 524 PRO A O 1
ATOM 4000 N N . MET A 1 525 ? -11.313 -8.442 33.321 1.00 87.31 525 MET A N 1
ATOM 4001 C CA . MET A 1 525 ? -11.500 -7.151 32.655 1.00 87.31 525 MET A CA 1
ATOM 4002 C C . MET A 1 525 ? -10.754 -7.168 31.317 1.00 87.31 525 MET A C 1
ATOM 4004 O O . MET A 1 525 ? -9.602 -7.604 31.248 1.00 87.31 525 MET A O 1
ATOM 4008 N N . ILE A 1 526 ? -11.438 -6.761 30.251 1.00 91.88 526 ILE A N 1
ATOM 4009 C CA . ILE A 1 526 ? -10.976 -6.931 28.873 1.00 91.88 526 ILE A CA 1
ATOM 4010 C C . ILE A 1 526 ? -9.997 -5.818 28.497 1.00 91.88 526 ILE A C 1
ATOM 4012 O O . ILE A 1 526 ? -10.287 -4.639 28.647 1.00 91.88 526 ILE A O 1
ATOM 4016 N N . ASN A 1 527 ? -8.855 -6.170 27.908 1.00 93.06 527 ASN A N 1
ATOM 4017 C CA . ASN A 1 527 ? -7.975 -5.174 27.309 1.00 93.06 527 ASN A CA 1
ATOM 4018 C C . ASN A 1 527 ? -8.544 -4.703 25.955 1.00 93.06 527 ASN A C 1
ATOM 4020 O O . ASN A 1 527 ? -8.373 -5.360 24.929 1.00 93.06 527 ASN A O 1
ATOM 4024 N N . CYS A 1 528 ? -9.191 -3.536 25.933 1.00 95.06 528 CYS A N 1
ATOM 4025 C CA . CYS A 1 528 ? -9.771 -2.951 24.718 1.00 95.06 528 CYS A CA 1
ATOM 4026 C C . CYS A 1 528 ? -8.740 -2.618 23.615 1.00 95.06 528 CYS A C 1
ATOM 4028 O O . CYS A 1 528 ? -9.080 -2.648 22.435 1.00 95.06 528 CYS A O 1
ATOM 4030 N N . VAL A 1 529 ? -7.477 -2.338 23.955 1.00 94.00 529 VAL A N 1
ATOM 4031 C CA . VAL A 1 529 ? -6.411 -2.131 22.960 1.00 94.00 529 VAL A CA 1
ATOM 4032 C C . VAL A 1 529 ? -6.096 -3.454 22.262 1.00 94.00 529 VAL A C 1
ATOM 4034 O O . VAL A 1 529 ? -5.973 -3.482 21.039 1.00 94.00 529 VAL A O 1
ATOM 4037 N N . ASP A 1 530 ? -6.049 -4.566 23.000 1.00 91.50 530 ASP A N 1
ATOM 4038 C CA . ASP A 1 530 ? -5.843 -5.898 22.413 1.00 91.50 530 ASP A CA 1
ATOM 4039 C C . ASP A 1 530 ? -7.043 -6.359 21.577 1.00 91.50 530 ASP A C 1
ATOM 4041 O O . ASP A 1 530 ? -6.875 -7.001 20.535 1.00 91.50 530 ASP A O 1
ATOM 4045 N N . VAL A 1 531 ? -8.256 -5.954 21.960 1.00 95.12 531 VAL A N 1
ATOM 4046 C CA . VAL A 1 531 ? -9.449 -6.112 21.118 1.00 95.12 531 VAL A CA 1
ATOM 4047 C C . VAL A 1 531 ? -9.258 -5.405 19.772 1.00 95.12 531 VAL A C 1
ATOM 4049 O O . VAL A 1 531 ? -9.456 -6.017 18.724 1.00 95.12 531 VAL A O 1
ATOM 4052 N N . TYR A 1 532 ? -8.799 -4.150 19.763 1.00 95.06 532 TYR A N 1
ATOM 4053 C CA . TYR A 1 532 ? -8.495 -3.434 18.519 1.00 95.06 532 TYR A CA 1
ATOM 4054 C C . TYR A 1 532 ? -7.284 -4.001 17.768 1.00 95.06 532 TYR A C 1
ATOM 4056 O O . TYR A 1 532 ? -7.249 -3.936 16.538 1.00 95.06 532 TYR A O 1
ATOM 4064 N N . ARG A 1 533 ? -6.315 -4.602 18.463 1.00 90.44 533 ARG A N 1
ATOM 4065 C CA . ARG A 1 533 ? -5.158 -5.281 17.855 1.00 90.44 533 ARG A CA 1
ATOM 4066 C C . ARG A 1 533 ? -5.535 -6.619 17.216 1.00 90.44 533 ARG A C 1
ATOM 4068 O O . ARG A 1 533 ? -4.850 -7.075 16.299 1.00 90.44 533 ARG A O 1
ATOM 4075 N N . SER A 1 534 ? -6.637 -7.226 17.654 1.00 87.44 534 SER A N 1
ATOM 4076 C CA . SER A 1 534 ? -7.128 -8.488 17.109 1.00 87.44 534 SER A CA 1
ATOM 4077 C C . SER A 1 534 ? -7.369 -8.357 15.602 1.00 87.44 534 SER A C 1
ATOM 4079 O O . SER A 1 534 ? -8.094 -7.479 15.115 1.00 87.44 534 SER A O 1
ATOM 4081 N N . SER A 1 535 ? -6.684 -9.217 14.850 1.00 80.56 535 SER A N 1
ATOM 4082 C CA . SER A 1 535 ? -6.810 -9.311 13.398 1.00 80.56 535 SER A CA 1
ATOM 4083 C C . SER A 1 535 ? -7.965 -10.240 13.043 1.00 80.56 535 SER A C 1
ATOM 4085 O O . SER A 1 535 ? -8.206 -11.213 13.747 1.00 80.56 535 SER A O 1
ATOM 4087 N N . ALA A 1 536 ? -8.661 -9.930 11.956 1.00 83.44 536 ALA A N 1
ATOM 4088 C CA . ALA A 1 536 ? -9.591 -10.845 11.310 1.00 83.44 536 ALA A CA 1
ATOM 4089 C C . ALA A 1 536 ? -8.879 -11.547 10.149 1.00 83.44 536 ALA A C 1
ATOM 4091 O O . ALA A 1 536 ? -8.021 -10.947 9.492 1.00 83.44 536 ALA A O 1
ATOM 4092 N N . THR A 1 537 ? -9.247 -12.794 9.892 1.00 84.38 537 THR A N 1
ATOM 4093 C CA . THR A 1 537 ? -8.949 -13.476 8.629 1.00 84.38 537 THR A CA 1
ATOM 4094 C C . THR A 1 537 ? -9.716 -12.821 7.476 1.00 84.38 537 THR A C 1
ATOM 4096 O O . THR A 1 537 ? -10.728 -12.146 7.688 1.00 84.38 537 THR A O 1
ATOM 4099 N N . GLY A 1 538 ? -9.271 -13.039 6.233 1.00 80.00 538 GLY A N 1
ATOM 4100 C CA . GLY A 1 538 ? -10.006 -12.567 5.052 1.00 80.00 538 GLY A CA 1
ATOM 4101 C C . GLY A 1 538 ? -11.468 -13.038 5.030 1.00 80.00 538 GLY A C 1
ATOM 4102 O O . GLY A 1 538 ? -12.367 -12.251 4.734 1.00 80.00 538 GLY A O 1
ATOM 4103 N N . ARG A 1 539 ? -11.725 -14.291 5.431 1.00 83.31 539 ARG A N 1
ATOM 4104 C CA . ARG A 1 539 ? -13.082 -14.853 5.497 1.00 83.31 539 ARG A CA 1
ATOM 4105 C C . ARG A 1 539 ? -13.952 -14.149 6.536 1.00 83.31 539 ARG A C 1
ATOM 4107 O O . ARG A 1 539 ? -15.062 -13.752 6.210 1.00 83.31 539 ARG A O 1
ATOM 4114 N N . GLU A 1 540 ? -13.439 -13.947 7.747 1.00 88.31 540 GLU A N 1
ATOM 4115 C CA . GLU A 1 540 ? -14.184 -13.248 8.801 1.00 88.31 540 GLU A CA 1
ATOM 4116 C C . GLU A 1 540 ? -14.539 -11.815 8.391 1.00 88.31 540 GLU A C 1
ATOM 4118 O O . GLU A 1 540 ? -15.657 -11.373 8.642 1.00 88.31 540 GLU A O 1
ATOM 4123 N N . LEU A 1 541 ? -13.624 -11.097 7.726 1.00 87.38 541 LEU A N 1
ATOM 4124 C CA . LEU A 1 541 ? -13.919 -9.760 7.198 1.00 87.38 541 LEU A CA 1
ATOM 4125 C C . LEU A 1 541 ? -15.005 -9.799 6.128 1.00 87.38 541 LEU A C 1
ATOM 4127 O O . LEU A 1 541 ? -15.915 -8.981 6.179 1.00 87.38 541 LEU A O 1
ATOM 4131 N N . TYR A 1 542 ? -14.931 -10.754 5.198 1.00 87.44 542 TYR A N 1
ATOM 4132 C CA . TYR A 1 542 ? -15.950 -10.931 4.166 1.00 87.44 542 TYR A CA 1
ATOM 4133 C C . TYR A 1 542 ? -17.330 -11.223 4.764 1.00 87.44 542 TYR A C 1
ATOM 4135 O O . TYR A 1 542 ? -18.323 -10.633 4.343 1.00 87.44 542 TYR A O 1
ATOM 4143 N N . ASP A 1 543 ? -17.397 -12.100 5.767 1.00 90.00 543 ASP A N 1
ATOM 4144 C CA . ASP A 1 543 ? -18.651 -12.457 6.427 1.00 90.00 543 ASP A CA 1
ATOM 4145 C C . ASP A 1 543 ? -19.237 -11.271 7.198 1.00 90.00 543 ASP A C 1
ATOM 4147 O O . ASP A 1 543 ? -20.441 -11.029 7.129 1.00 90.00 543 ASP A O 1
ATOM 4151 N N . LEU A 1 544 ? -18.397 -10.497 7.893 1.00 91.75 544 LEU A N 1
ATOM 4152 C CA . LEU A 1 544 ? -18.829 -9.269 8.561 1.00 91.75 544 LEU A CA 1
ATOM 4153 C C . LEU A 1 544 ? -19.293 -8.207 7.556 1.00 91.75 544 LEU A C 1
ATOM 4155 O O . LEU A 1 544 ? -20.303 -7.548 7.785 1.00 91.75 544 LEU A O 1
ATOM 4159 N N . GLU A 1 545 ? -18.583 -8.046 6.444 1.00 90.56 545 GLU A N 1
ATOM 4160 C CA . GLU A 1 545 ? -18.949 -7.118 5.378 1.00 90.56 545 GLU A CA 1
ATOM 4161 C C . GLU A 1 545 ? -20.293 -7.493 4.756 1.00 90.56 545 GLU A C 1
ATOM 4163 O O . GLU A 1 545 ? -21.182 -6.651 4.697 1.00 90.56 545 GLU A O 1
ATOM 4168 N N . CYS A 1 546 ? -20.491 -8.760 4.383 1.00 89.88 546 CYS A N 1
ATOM 4169 C CA . CYS A 1 546 ? -21.774 -9.247 3.877 1.00 89.88 546 CYS A CA 1
ATOM 4170 C C . CYS A 1 546 ? -22.891 -9.074 4.908 1.00 89.88 546 CYS A C 1
ATOM 4172 O O . CYS A 1 546 ? -24.000 -8.687 4.555 1.00 89.88 546 CYS A O 1
ATOM 4174 N N . ALA A 1 547 ? -22.601 -9.350 6.182 1.00 92.31 547 ALA A N 1
ATOM 4175 C CA . ALA A 1 547 ? -23.581 -9.229 7.247 1.00 92.31 547 ALA A CA 1
ATOM 4176 C C . ALA A 1 547 ? -23.995 -7.779 7.503 1.00 92.31 547 ALA A C 1
ATOM 4178 O O . ALA A 1 547 ? -25.105 -7.574 7.966 1.00 92.31 547 ALA A O 1
ATOM 4179 N N . TYR A 1 548 ? -23.146 -6.782 7.261 1.00 94.50 548 TYR A N 1
ATOM 4180 C CA . TYR A 1 548 ? -23.424 -5.393 7.647 1.00 94.50 548 TYR A CA 1
ATOM 4181 C C . TYR A 1 548 ? -23.413 -4.401 6.481 1.00 94.50 548 TYR A C 1
ATOM 4183 O O . TYR A 1 548 ? -23.537 -3.199 6.703 1.00 94.50 548 TYR A O 1
ATOM 4191 N N . ALA A 1 549 ? -23.309 -4.876 5.238 1.00 91.25 549 ALA A N 1
ATOM 4192 C CA . ALA A 1 549 ? -23.265 -4.031 4.047 1.00 91.25 549 ALA A CA 1
ATOM 4193 C C . ALA A 1 549 ? -24.461 -3.070 3.951 1.00 91.25 549 ALA A C 1
ATOM 4195 O O . ALA A 1 549 ? -24.285 -1.921 3.536 1.00 91.25 549 ALA A O 1
ATOM 4196 N N . ASP A 1 550 ? -25.645 -3.522 4.363 1.00 92.31 550 ASP A N 1
ATOM 4197 C CA . ASP A 1 550 ? -26.925 -2.816 4.276 1.00 92.31 550 ASP A CA 1
ATOM 4198 C C . ASP A 1 550 ? -27.674 -2.697 5.617 1.00 92.31 550 ASP A C 1
ATOM 4200 O O . ASP A 1 550 ? -28.804 -2.213 5.651 1.00 92.31 550 ASP A O 1
ATOM 4204 N N . ARG A 1 551 ? -27.049 -3.080 6.740 1.00 94.12 551 ARG A N 1
ATOM 4205 C CA . ARG A 1 551 ? -27.665 -3.002 8.076 1.00 94.12 551 ARG A CA 1
ATOM 4206 C C . ARG A 1 551 ? -26.684 -2.590 9.175 1.00 94.12 551 ARG A C 1
ATOM 4208 O O . ARG A 1 551 ? -25.494 -2.887 9.117 1.00 94.12 551 ARG A O 1
ATOM 4215 N N . LEU A 1 552 ? -27.205 -1.952 10.224 1.00 95.94 552 LEU A N 1
ATOM 4216 C CA . LEU A 1 552 ? -26.434 -1.549 11.408 1.00 95.94 552 LEU A CA 1
ATOM 4217 C C . LEU A 1 552 ? -26.136 -2.742 12.342 1.00 95.94 552 LEU A C 1
ATOM 4219 O O . LEU A 1 552 ? -26.999 -3.612 12.492 1.00 95.94 552 LEU A O 1
ATOM 4223 N N . PRO A 1 553 ? -24.989 -2.763 13.055 1.00 95.19 553 PRO A N 1
ATOM 4224 C CA . PRO A 1 553 ? -24.543 -3.896 13.881 1.00 95.19 553 PRO A CA 1
ATOM 4225 C C . PRO A 1 553 ? -25.240 -3.995 15.254 1.00 95.19 553 PRO A C 1
ATOM 4227 O O . PRO A 1 553 ? -24.609 -4.225 16.284 1.00 95.19 553 PRO A O 1
ATOM 4230 N N . THR A 1 554 ? -26.556 -3.786 15.289 1.00 94.81 554 THR A N 1
ATOM 4231 C CA . THR A 1 554 ? -27.373 -3.743 16.520 1.00 94.81 554 THR A CA 1
ATOM 4232 C C . THR A 1 554 ? -27.648 -5.119 17.130 1.00 94.81 554 THR A C 1
ATOM 4234 O O . THR A 1 554 ? -27.910 -5.237 18.326 1.00 94.81 554 THR A O 1
ATOM 4237 N N . ASP A 1 555 ? -27.546 -6.186 16.343 1.00 92.06 555 ASP A N 1
ATOM 4238 C CA . ASP A 1 555 ? -27.640 -7.569 16.810 1.00 92.06 555 ASP A CA 1
ATOM 4239 C C . ASP A 1 555 ? -26.478 -7.936 17.746 1.00 92.06 555 ASP A C 1
ATOM 4241 O O . ASP A 1 555 ? -26.679 -8.654 18.732 1.00 92.06 555 ASP A O 1
ATOM 4245 N N . LEU A 1 556 ? -25.289 -7.357 17.524 1.00 91.06 556 LEU A N 1
ATOM 4246 C CA . LEU A 1 556 ? -24.132 -7.519 18.410 1.00 91.06 556 LEU A CA 1
ATOM 4247 C C . LEU A 1 556 ? -24.359 -6.943 19.809 1.00 91.06 556 LEU A C 1
ATOM 4249 O O . LEU A 1 556 ? -23.589 -7.281 20.701 1.00 91.06 556 LEU A O 1
ATOM 4253 N N . GLU A 1 557 ? -25.393 -6.129 20.043 1.00 89.62 557 GLU A N 1
ATOM 4254 C CA . GLU A 1 557 ? -25.804 -5.637 21.369 1.00 89.62 557 GLU A CA 1
ATOM 4255 C C . GLU A 1 557 ? -26.633 -6.682 22.145 1.00 89.62 557 GLU A C 1
ATOM 4257 O O . GLU A 1 557 ? -26.550 -6.767 23.371 1.00 89.62 557 GLU A O 1
ATOM 4262 N N . LYS A 1 558 ? -27.371 -7.545 21.437 1.00 86.19 558 LYS A N 1
ATOM 4263 C CA . LYS A 1 558 ? -28.352 -8.477 22.024 1.00 86.19 558 LYS A CA 1
ATOM 4264 C C . LYS A 1 558 ? -27.899 -9.939 22.033 1.00 86.19 558 LYS A C 1
ATOM 4266 O O . LYS A 1 558 ? -28.526 -10.766 22.687 1.00 86.19 558 LYS A O 1
ATOM 4271 N N . MET A 1 559 ? -26.815 -10.272 21.331 1.00 86.00 559 MET A N 1
ATOM 4272 C CA . MET A 1 559 ? -26.308 -11.642 21.185 1.00 86.00 559 MET A CA 1
ATOM 4273 C C . MET A 1 559 ? -25.609 -12.151 22.464 1.00 86.00 559 MET A C 1
ATOM 4275 O O . MET A 1 559 ? -24.390 -12.285 22.514 1.00 86.00 559 MET A O 1
ATOM 4279 N N . THR A 1 560 ? -26.377 -12.434 23.520 1.00 80.81 560 THR A N 1
ATOM 4280 C CA . THR A 1 560 ? -25.871 -12.891 24.832 1.00 80.81 560 THR A CA 1
ATOM 4281 C C . THR A 1 560 ? -25.281 -14.302 24.822 1.00 80.81 560 THR A C 1
ATOM 4283 O O . THR A 1 560 ? -24.506 -14.637 25.712 1.00 80.81 560 THR A O 1
ATOM 4286 N N . SER A 1 561 ? -25.588 -15.116 23.806 1.00 85.69 561 SER A N 1
ATOM 4287 C CA . SER A 1 561 ? -24.996 -16.447 23.606 1.00 85.69 561 SER A CA 1
ATOM 4288 C C . SER A 1 561 ? -23.504 -16.410 23.251 1.00 85.69 561 SER A C 1
ATOM 4290 O O . SER A 1 561 ? -22.817 -17.422 23.367 1.00 85.69 561 SER A O 1
ATOM 4292 N N . VAL A 1 562 ? -22.996 -15.254 22.819 1.00 87.81 562 VAL A N 1
ATOM 4293 C CA . VAL A 1 562 ? -21.598 -15.038 22.440 1.00 87.81 562 VAL A CA 1
ATOM 4294 C C . VAL A 1 562 ? -20.904 -14.212 23.521 1.00 87.81 562 VAL A C 1
ATOM 4296 O O . VAL A 1 562 ? -21.460 -13.235 24.026 1.00 87.81 562 VAL A O 1
ATOM 4299 N N . SER A 1 563 ? -19.666 -14.579 23.862 1.00 91.00 563 SER A N 1
ATOM 4300 C CA . SER A 1 563 ? -18.902 -13.882 24.900 1.00 91.00 563 SER A CA 1
ATOM 4301 C C . SER A 1 563 ? -18.721 -12.392 24.583 1.00 91.00 563 SER A C 1
ATOM 4303 O O . SER A 1 563 ? -18.562 -11.988 23.426 1.00 91.00 563 SER A O 1
ATOM 4305 N N . THR A 1 564 ? -18.695 -11.558 25.627 1.00 91.88 564 THR A N 1
ATOM 4306 C CA . THR A 1 564 ? -18.486 -10.107 25.493 1.00 91.88 564 THR A CA 1
ATOM 4307 C C . THR A 1 564 ? -17.196 -9.782 24.742 1.00 91.88 564 THR A C 1
ATOM 4309 O O . THR A 1 564 ? -17.195 -8.899 23.889 1.00 91.88 564 THR A O 1
ATOM 4312 N N . LEU A 1 565 ? -16.119 -10.539 24.990 1.00 92.44 565 LEU A N 1
ATOM 4313 C CA . LEU A 1 565 ? -14.846 -10.387 24.282 1.00 92.44 565 LEU A CA 1
ATOM 4314 C C . LEU A 1 565 ? -15.012 -10.562 22.770 1.00 92.44 565 LEU A C 1
ATOM 4316 O O . LEU A 1 565 ? -14.569 -9.712 22.004 1.00 92.44 565 LEU A O 1
ATOM 4320 N N . HIS A 1 566 ? -15.683 -11.628 22.332 1.00 92.44 566 HIS A N 1
ATOM 4321 C CA . HIS A 1 566 ? -15.852 -11.907 20.904 1.00 92.44 566 HIS A CA 1
ATOM 4322 C C . HIS A 1 566 ? -16.725 -10.856 20.209 1.00 92.44 566 HIS A C 1
ATOM 4324 O O . HIS A 1 566 ? -16.456 -10.464 19.075 1.00 92.44 566 HIS A O 1
ATOM 4330 N N . ARG A 1 567 ? -17.745 -10.343 20.906 1.00 94.56 567 ARG A N 1
ATOM 4331 C CA . ARG A 1 567 ? -18.599 -9.249 20.413 1.00 94.56 567 ARG A CA 1
ATOM 4332 C C . ARG A 1 567 ? -17.815 -7.945 20.259 1.00 94.56 567 ARG A C 1
ATOM 4334 O O . ARG A 1 567 ? -17.915 -7.306 19.216 1.00 94.56 567 ARG A O 1
ATOM 4341 N N . LEU A 1 568 ? -16.995 -7.593 21.252 1.00 96.38 568 LEU A N 1
ATOM 4342 C CA . LEU A 1 568 ? -16.094 -6.438 21.190 1.00 96.38 568 LEU A CA 1
ATOM 4343 C C . LEU A 1 568 ? -15.074 -6.576 20.049 1.00 96.38 568 LEU A C 1
ATOM 4345 O O . LEU A 1 568 ? -14.846 -5.613 19.321 1.00 96.38 568 LEU A O 1
ATOM 4349 N N . VAL A 1 569 ? -14.513 -7.773 19.836 1.00 95.75 569 VAL A N 1
ATOM 4350 C CA . VAL A 1 569 ? -13.598 -8.050 18.712 1.00 95.75 569 VAL A CA 1
ATOM 4351 C C . VAL A 1 569 ? -14.294 -7.836 17.369 1.00 95.75 569 VAL A C 1
ATOM 4353 O O . VAL A 1 569 ? -13.757 -7.116 16.529 1.00 95.75 569 VAL A O 1
ATOM 4356 N N . ARG A 1 570 ? -15.509 -8.367 17.176 1.00 95.50 570 ARG A N 1
ATOM 4357 C CA . ARG A 1 570 ? -16.293 -8.144 15.946 1.00 95.50 570 ARG A CA 1
ATOM 4358 C C . ARG A 1 570 ? -16.603 -6.666 15.710 1.00 95.50 570 ARG A C 1
ATOM 4360 O O . ARG A 1 570 ? -16.477 -6.197 14.582 1.00 95.50 570 ARG A O 1
ATOM 4367 N N . LEU A 1 571 ? -16.954 -5.924 16.763 1.00 97.44 571 LEU A N 1
ATOM 4368 C CA . LEU A 1 571 ? -17.186 -4.478 16.684 1.00 97.44 571 LEU A CA 1
ATOM 4369 C C . LEU A 1 571 ? -15.911 -3.723 16.288 1.00 97.44 571 LEU A C 1
ATOM 4371 O O . LEU A 1 571 ? -15.933 -2.937 15.347 1.00 97.44 571 LEU A O 1
ATOM 4375 N N . ALA A 1 572 ? -14.774 -4.002 16.927 1.00 97.50 572 ALA A N 1
ATOM 4376 C CA . ALA A 1 572 ? -13.507 -3.372 16.560 1.00 97.50 572 ALA A CA 1
ATOM 4377 C C . ALA A 1 572 ? -13.081 -3.715 15.122 1.00 97.50 572 ALA A C 1
ATOM 4379 O O . ALA A 1 572 ? -12.579 -2.853 14.399 1.00 97.50 572 ALA A O 1
ATOM 4380 N N . GLN A 1 573 ? -13.288 -4.961 14.683 1.00 95.44 573 GLN A N 1
ATOM 4381 C CA . GLN A 1 573 ? -13.026 -5.391 13.308 1.00 95.44 573 GLN A CA 1
ATOM 4382 C C . GLN A 1 573 ? -13.892 -4.617 12.308 1.00 95.44 573 GLN A C 1
ATOM 4384 O O . GLN A 1 573 ? -13.339 -4.053 11.364 1.00 95.44 573 GLN A O 1
ATOM 4389 N N . ILE A 1 574 ? -15.208 -4.521 12.532 1.00 95.94 574 ILE A N 1
ATOM 4390 C CA . ILE A 1 574 ? -16.116 -3.849 11.594 1.00 95.94 574 ILE A CA 1
ATOM 4391 C C . ILE A 1 574 ? -15.973 -2.322 11.607 1.00 95.94 574 ILE A C 1
ATOM 4393 O O . ILE A 1 574 ? -16.086 -1.706 10.552 1.00 95.94 574 ILE A O 1
ATOM 4397 N N . ILE A 1 575 ? -15.627 -1.710 12.748 1.00 97.50 575 ILE A N 1
ATOM 4398 C CA . ILE A 1 575 ? -15.284 -0.279 12.838 1.00 97.50 575 ILE A CA 1
ATOM 4399 C C . ILE A 1 575 ? -14.049 0.026 11.984 1.00 97.50 575 ILE A C 1
ATOM 4401 O O . ILE A 1 575 ? -14.077 0.925 11.143 1.00 97.50 575 ILE A O 1
ATOM 4405 N N . LYS A 1 576 ? -12.967 -0.749 12.154 1.00 95.38 576 LYS A N 1
ATOM 4406 C CA . LYS A 1 576 ? -11.753 -0.604 11.334 1.00 95.38 576 LYS A CA 1
ATOM 4407 C C . LYS A 1 576 ? -12.052 -0.845 9.853 1.00 95.38 576 LYS A C 1
ATOM 4409 O O . LYS A 1 576 ? -11.512 -0.137 9.010 1.00 95.38 576 LYS A O 1
ATOM 4414 N N . HIS A 1 577 ? -12.889 -1.836 9.538 1.00 93.12 577 HIS A N 1
ATOM 4415 C CA . HIS A 1 577 ? -13.245 -2.187 8.161 1.00 93.12 577 HIS A CA 1
ATOM 4416 C C . HIS A 1 577 ? -14.070 -1.093 7.479 1.00 93.12 577 HIS A C 1
ATOM 4418 O O . HIS A 1 577 ? -13.734 -0.703 6.366 1.00 93.12 577 HIS A O 1
ATOM 4424 N N . PHE A 1 578 ? -15.064 -0.526 8.173 1.00 95.38 578 PHE A N 1
ATOM 4425 C CA . PHE A 1 578 ? -15.846 0.623 7.703 1.00 95.38 578 PHE A CA 1
ATOM 4426 C C . PHE A 1 578 ? -14.937 1.793 7.325 1.00 95.38 578 PHE A C 1
ATOM 4428 O O . PHE A 1 578 ? -14.930 2.223 6.176 1.00 95.38 578 PHE A O 1
ATOM 4435 N N . LEU A 1 579 ? -14.091 2.241 8.257 1.00 95.81 579 LEU A N 1
ATOM 4436 C CA . LEU A 1 579 ? -13.167 3.351 8.015 1.00 95.81 579 LEU A CA 1
ATOM 4437 C C . LEU A 1 579 ? -12.147 3.035 6.903 1.00 95.81 579 LEU A C 1
ATOM 4439 O O . LEU A 1 579 ? -11.685 3.932 6.199 1.00 95.81 579 LEU A O 1
ATOM 4443 N N . LYS A 1 580 ? -11.778 1.758 6.734 1.00 90.81 580 LYS A N 1
ATOM 4444 C CA . LYS A 1 580 ? -10.835 1.322 5.699 1.00 90.81 580 LYS A CA 1
ATOM 4445 C C . LYS A 1 580 ? -11.446 1.354 4.294 1.00 90.81 580 LYS A C 1
ATOM 4447 O O . LYS A 1 580 ? -10.699 1.666 3.361 1.00 90.81 580 LYS A O 1
ATOM 4452 N N . LEU A 1 581 ? -12.731 1.006 4.163 1.00 89.94 581 LEU A N 1
ATOM 4453 C CA . LEU A 1 581 ? -13.469 0.900 2.896 1.00 89.94 581 LEU A CA 1
ATOM 4454 C C . LEU A 1 581 ? -14.079 2.215 2.400 1.00 89.94 581 LEU A C 1
ATOM 4456 O O . LEU A 1 581 ? -14.548 2.252 1.261 1.00 89.94 581 LEU A O 1
ATOM 4460 N N . LEU A 1 582 ? -14.025 3.283 3.203 1.00 91.94 582 LEU A N 1
ATOM 4461 C CA . LEU A 1 582 ? -14.346 4.622 2.719 1.00 91.94 582 LEU A CA 1
ATOM 4462 C C . LEU A 1 582 ? -13.548 4.925 1.435 1.00 91.94 582 LEU A C 1
ATOM 4464 O O . LEU A 1 582 ? -12.345 4.636 1.403 1.00 91.94 582 LEU A O 1
ATOM 4468 N N . PRO A 1 583 ? -14.183 5.511 0.397 1.00 89.44 583 PRO A N 1
ATOM 4469 C CA . PRO A 1 583 ? -13.499 5.848 -0.853 1.00 89.44 583 PRO A CA 1
ATOM 4470 C C . PRO A 1 583 ? -12.271 6.733 -0.636 1.00 89.44 583 PRO A C 1
ATOM 4472 O O . PRO A 1 583 ? -11.230 6.492 -1.236 1.00 89.44 583 PRO A O 1
ATOM 4475 N N . GLU A 1 584 ? -12.387 7.689 0.286 1.00 91.31 584 GLU A N 1
ATOM 4476 C CA . GLU A 1 584 ? -11.285 8.504 0.787 1.00 91.31 584 GLU A CA 1
ATOM 4477 C C . GLU A 1 584 ? -11.107 8.271 2.297 1.00 91.31 584 GLU A C 1
ATOM 4479 O O . GLU A 1 584 ? -12.100 8.125 3.019 1.00 91.31 584 GLU A O 1
ATOM 4484 N N . PRO A 1 585 ? -9.862 8.234 2.807 1.00 94.56 585 PRO A N 1
ATOM 4485 C CA . PRO A 1 585 ? -9.607 8.160 4.242 1.00 94.56 585 PRO A CA 1
ATOM 4486 C C . PRO A 1 585 ? -10.215 9.355 4.996 1.00 94.56 585 PRO A C 1
ATOM 4488 O O . PRO A 1 585 ? -10.426 10.430 4.437 1.00 94.56 585 PRO A O 1
ATOM 4491 N N . VAL A 1 586 ? -10.466 9.172 6.300 1.00 96.94 586 VAL A N 1
ATOM 4492 C CA . VAL A 1 586 ? -11.054 10.215 7.166 1.00 96.94 586 VAL A CA 1
ATOM 4493 C C . VAL A 1 586 ? -10.249 11.511 7.104 1.00 96.94 586 VAL A C 1
ATOM 4495 O O . VAL A 1 586 ? -10.830 12.587 7.017 1.00 96.94 586 VAL A O 1
ATOM 4498 N N . ILE A 1 587 ? -8.922 11.413 7.112 1.00 97.00 587 ILE A N 1
ATOM 4499 C CA . ILE A 1 587 ? -8.036 12.514 6.744 1.00 97.00 587 ILE A CA 1
ATOM 4500 C C . ILE A 1 587 ? -7.745 12.358 5.246 1.00 97.00 587 ILE A C 1
ATOM 4502 O O . ILE A 1 587 ? -7.060 11.388 4.901 1.00 97.00 587 ILE A O 1
ATOM 4506 N N . PRO A 1 588 ? -8.243 13.260 4.374 1.00 95.69 588 PRO A N 1
ATOM 4507 C CA . PRO A 1 588 ? -8.100 13.137 2.923 1.00 95.69 588 PRO A CA 1
ATOM 4508 C C . PRO A 1 588 ? -6.649 12.926 2.487 1.00 95.69 588 PRO A C 1
ATOM 4510 O O . PRO A 1 588 ? -5.725 13.500 3.072 1.00 95.69 588 PRO A O 1
ATOM 4513 N N . ALA A 1 589 ? -6.435 12.125 1.440 1.00 92.38 589 ALA A N 1
ATOM 4514 C CA . ALA A 1 589 ? -5.089 11.727 1.025 1.00 92.38 589 ALA A CA 1
ATOM 4515 C C . ALA A 1 589 ? -4.204 12.915 0.597 1.00 92.38 589 ALA A C 1
ATOM 4517 O O . ALA A 1 589 ? -2.982 12.871 0.764 1.00 92.38 589 ALA A O 1
ATOM 4518 N N . GLU A 1 590 ? -4.805 13.995 0.095 1.00 91.12 590 GLU A N 1
ATOM 4519 C CA . GLU A 1 590 ? -4.102 15.237 -0.258 1.00 91.12 590 GLU A CA 1
ATOM 4520 C C . GLU A 1 590 ? -3.579 15.990 0.972 1.00 91.12 590 GLU A C 1
ATOM 4522 O O . GLU A 1 590 ? -2.485 16.551 0.950 1.00 91.12 590 GLU A O 1
ATOM 4527 N N . MET A 1 591 ? -4.290 15.900 2.098 1.00 92.81 591 MET A N 1
ATOM 4528 C CA . MET A 1 591 ? -3.899 16.515 3.370 1.00 92.81 591 MET A CA 1
ATOM 4529 C C . MET A 1 591 ? -2.885 15.667 4.153 1.00 92.81 591 MET A C 1
ATOM 4531 O O . MET A 1 591 ? -2.486 16.034 5.261 1.00 92.81 591 MET A O 1
ATOM 4535 N N . TYR A 1 592 ? -2.437 14.533 3.598 1.00 91.44 592 TYR A N 1
ATOM 4536 C CA . TYR A 1 592 ? -1.508 13.615 4.262 1.00 91.44 592 TYR A CA 1
ATOM 4537 C C . TYR A 1 592 ? -0.206 14.311 4.675 1.00 91.44 592 TYR A C 1
ATOM 4539 O O . TYR A 1 592 ? 0.241 14.130 5.805 1.00 91.44 592 TYR A O 1
ATOM 4547 N N . GLN A 1 593 ? 0.384 15.128 3.792 1.00 89.19 593 GLN A N 1
ATOM 4548 C CA . GLN A 1 593 ? 1.622 15.851 4.103 1.00 89.19 593 GLN A CA 1
ATOM 4549 C C . GLN A 1 593 ? 1.390 16.917 5.177 1.00 89.19 593 GLN A C 1
ATOM 4551 O O . GLN A 1 593 ? 2.080 16.885 6.189 1.00 89.19 593 GLN A O 1
ATOM 4556 N N . GLY A 1 594 ? 0.363 17.761 5.017 1.00 89.94 594 GLY A N 1
ATOM 4557 C CA . GLY A 1 594 ? 0.019 18.777 6.017 1.00 89.94 594 GLY A CA 1
ATOM 4558 C C . GLY A 1 594 ? -0.263 18.174 7.397 1.00 89.94 594 GLY A C 1
ATOM 4559 O O . GLY A 1 594 ? 0.112 18.745 8.413 1.00 89.94 594 GLY A O 1
ATOM 4560 N N . THR A 1 595 ? -0.814 16.956 7.447 1.00 91.69 595 THR A N 1
ATOM 4561 C CA . THR A 1 595 ? -0.965 16.212 8.706 1.00 91.69 595 THR A CA 1
ATOM 4562 C C . THR A 1 595 ? 0.388 15.839 9.313 1.00 91.69 595 THR A C 1
ATOM 4564 O O . THR A 1 595 ? 0.571 15.981 10.516 1.00 91.69 595 THR A O 1
ATOM 4567 N N . LEU A 1 596 ? 1.351 15.354 8.517 1.00 90.56 596 LEU A N 1
ATOM 4568 C CA . LEU A 1 596 ? 2.698 15.041 9.018 1.00 90.56 596 LEU A CA 1
ATOM 4569 C C . LEU A 1 596 ? 3.425 16.286 9.534 1.00 90.56 596 LEU A C 1
ATOM 4571 O O . LEU A 1 596 ? 4.199 16.173 10.483 1.00 90.56 596 LEU A O 1
ATOM 4575 N N . ASP A 1 597 ? 3.155 17.446 8.942 1.00 89.25 597 ASP A N 1
ATOM 4576 C CA . ASP A 1 597 ? 3.758 18.723 9.325 1.00 89.25 597 ASP A CA 1
ATOM 4577 C C . ASP A 1 597 ? 3.244 19.220 10.694 1.00 89.25 597 ASP A C 1
ATOM 4579 O O . ASP A 1 597 ? 3.910 20.014 11.358 1.00 89.25 597 ASP A O 1
ATOM 4583 N N . LEU A 1 598 ? 2.131 18.665 11.202 1.00 90.06 598 LEU A N 1
ATOM 4584 C CA . LEU A 1 598 ? 1.666 18.892 12.580 1.00 90.06 598 LEU A CA 1
ATOM 4585 C C . LEU A 1 598 ? 2.595 18.276 13.639 1.00 90.06 598 LEU A C 1
ATOM 4587 O O . LEU A 1 598 ? 2.505 18.642 14.819 1.00 90.06 598 LEU A O 1
ATOM 4591 N N . ALA A 1 599 ? 3.452 17.322 13.255 1.00 86.50 599 ALA A N 1
ATOM 4592 C CA . ALA A 1 599 ? 4.393 16.672 14.156 1.00 86.50 599 ALA A CA 1
ATOM 4593 C C . ALA A 1 599 ? 5.501 17.663 14.582 1.00 86.50 599 ALA A C 1
ATOM 4595 O O . ALA A 1 599 ? 6.234 18.153 13.726 1.00 86.50 599 ALA A O 1
ATOM 4596 N N . PRO A 1 600 ? 5.700 17.926 15.890 1.00 74.56 600 PRO A N 1
ATOM 4597 C CA . PRO A 1 600 ? 6.745 18.839 16.355 1.00 74.56 600 PRO A CA 1
ATOM 4598 C C . PRO A 1 600 ? 8.135 18.440 15.833 1.00 74.56 600 PRO A C 1
ATOM 4600 O O . PRO A 1 600 ? 8.509 17.268 15.948 1.00 74.56 600 PRO A O 1
ATOM 4603 N N . GLY A 1 601 ? 8.907 19.390 15.300 1.00 61.62 601 GLY A N 1
ATOM 4604 C CA . GLY A 1 601 ? 10.272 19.144 14.820 1.00 61.62 601 GLY A CA 1
ATOM 4605 C C . GLY A 1 601 ? 11.239 18.750 15.945 1.00 61.62 601 GLY A C 1
ATOM 4606 O O . GLY A 1 601 ? 11.064 19.146 17.094 1.00 61.62 601 GLY A O 1
ATOM 4607 N N . ASN A 1 602 ? 12.284 17.980 15.627 1.00 48.94 602 ASN A N 1
ATOM 4608 C CA . ASN A 1 602 ? 13.294 17.546 16.609 1.00 48.94 602 ASN A CA 1
ATOM 4609 C C . ASN A 1 602 ? 14.255 18.671 17.060 1.00 48.94 602 ASN A C 1
ATOM 4611 O O . ASN A 1 602 ? 15.018 18.465 17.998 1.00 48.94 602 ASN A O 1
ATOM 4615 N N . ASN A 1 603 ? 14.215 19.851 16.425 1.00 40.09 603 ASN A N 1
ATOM 4616 C CA . ASN A 1 603 ? 15.150 20.960 16.672 1.00 40.09 603 ASN A CA 1
ATOM 4617 C C . ASN A 1 603 ? 14.632 22.038 17.641 1.00 40.09 603 ASN A C 1
ATOM 4619 O O . ASN A 1 603 ? 15.309 23.044 17.835 1.00 40.09 603 ASN A O 1
ATOM 4623 N N . SER A 1 604 ? 13.468 21.868 18.272 1.00 38.72 604 SER A N 1
ATOM 4624 C CA . SER A 1 604 ? 13.019 22.795 19.317 1.00 38.72 604 SER A CA 1
ATOM 4625 C C . SER A 1 604 ? 13.640 22.415 20.665 1.00 38.72 604 SER A C 1
ATOM 4627 O O . SER A 1 604 ? 12.972 21.892 21.559 1.00 38.72 604 SER A O 1
ATOM 4629 N N . SER A 1 605 ? 14.945 22.644 20.803 1.00 36.25 605 SER A N 1
ATOM 4630 C CA . SER A 1 605 ? 15.598 22.716 22.106 1.00 36.25 605 SER A CA 1
ATOM 4631 C C . SER A 1 605 ? 15.057 23.933 22.863 1.00 36.25 605 SER A C 1
ATOM 4633 O O . SER A 1 605 ? 15.284 25.065 22.448 1.00 36.25 605 SER A O 1
ATOM 4635 N N . SER A 1 606 ? 14.330 23.670 23.951 1.00 40.91 606 SER A N 1
ATOM 4636 C CA . SER A 1 606 ? 14.189 24.534 25.133 1.00 40.91 606 SER A CA 1
ATOM 4637 C C . SER A 1 606 ? 14.073 26.052 24.900 1.00 40.91 606 SER A C 1
ATOM 4639 O O . SER A 1 606 ? 15.066 26.766 25.006 1.00 40.91 606 SER A O 1
ATOM 4641 N N . ALA A 1 607 ? 12.846 26.553 24.721 1.00 32.34 607 ALA A N 1
ATOM 4642 C CA . ALA A 1 607 ? 12.421 27.866 25.223 1.00 32.34 607 ALA A CA 1
ATOM 4643 C C . ALA A 1 607 ? 10.882 27.965 25.207 1.00 32.34 607 ALA A C 1
ATOM 4645 O O . ALA A 1 607 ? 10.258 27.824 24.161 1.00 32.34 607 ALA A O 1
ATOM 4646 N N . SER A 1 608 ? 10.288 28.172 26.387 1.00 33.88 608 SER A N 1
ATOM 4647 C CA . SER A 1 608 ? 8.919 28.668 26.625 1.00 33.88 608 SER A CA 1
ATOM 4648 C C . SER A 1 608 ? 7.761 28.042 25.823 1.00 33.88 608 SER A C 1
ATOM 4650 O O . SER A 1 608 ? 7.276 28.610 24.848 1.00 33.88 608 SER A O 1
ATOM 4652 N N . ALA A 1 609 ? 7.199 26.943 26.336 1.00 36.03 609 ALA A N 1
ATOM 4653 C CA . ALA A 1 609 ? 5.803 26.581 26.081 1.00 36.03 609 ALA A CA 1
ATOM 4654 C C . ALA A 1 609 ? 4.873 27.495 26.906 1.00 36.03 609 ALA A C 1
ATOM 4656 O O . ALA A 1 609 ? 4.260 27.080 27.885 1.00 36.03 609 ALA A O 1
ATOM 4657 N N . THR A 1 610 ? 4.808 28.766 26.526 1.00 35.34 610 THR A N 1
ATOM 4658 C CA . THR A 1 610 ? 3.762 29.705 26.946 1.00 35.34 610 THR A CA 1
ATOM 4659 C C . THR A 1 610 ? 3.090 30.211 25.675 1.00 35.34 610 THR A C 1
ATOM 4661 O O . THR A 1 610 ? 3.770 30.761 24.817 1.00 35.34 610 THR A O 1
ATOM 4664 N N . SER A 1 611 ? 1.775 29.977 25.568 1.00 41.03 611 SER A N 1
ATOM 4665 C CA . SER A 1 611 ? 0.889 30.192 24.403 1.00 41.03 611 SER A CA 1
ATOM 4666 C C . SER A 1 611 ? 1.282 29.416 23.139 1.00 41.03 611 SER A C 1
ATOM 4668 O O . SER A 1 611 ? 2.276 29.700 22.483 1.00 41.03 611 SER A O 1
ATOM 4670 N N . GLY A 1 612 ? 0.487 28.385 22.845 1.00 47.44 612 GLY A N 1
ATOM 4671 C CA . GLY A 1 612 ? 0.741 27.416 21.795 1.00 47.44 612 GLY A CA 1
ATOM 4672 C C . GLY A 1 612 ? 0.647 27.995 20.392 1.00 47.44 612 GLY A C 1
ATOM 4673 O O . GLY A 1 612 ? -0.247 28.773 20.071 1.00 47.44 612 GLY A O 1
ATOM 4674 N N . ASP A 1 613 ? 1.525 27.496 19.534 1.00 54.44 613 ASP A N 1
ATOM 4675 C CA . ASP A 1 613 ? 1.365 27.564 18.090 1.00 54.44 613 ASP A CA 1
ATOM 4676 C C . ASP A 1 613 ? 0.279 26.558 17.645 1.00 54.44 613 ASP A C 1
ATOM 4678 O O . ASP A 1 613 ? 0.531 25.599 16.914 1.00 54.44 613 ASP A O 1
ATOM 4682 N N . ASP A 1 614 ? -0.935 26.710 18.196 1.00 65.56 614 ASP A N 1
ATOM 4683 C CA . ASP A 1 614 ? -2.150 26.026 17.724 1.00 65.56 614 ASP A CA 1
ATOM 4684 C C . ASP A 1 614 ? -2.640 26.644 16.406 1.00 65.56 614 ASP A C 1
ATOM 4686 O O . ASP A 1 614 ? -3.514 26.074 15.768 1.00 65.56 614 ASP A O 1
ATOM 4690 N N . SER A 1 615 ? -2.027 27.741 15.941 1.00 74.19 615 SER A N 1
ATOM 4691 C CA . SER A 1 615 ? -2.371 28.421 14.688 1.00 74.19 615 SER A CA 1
ATOM 4692 C C . SER A 1 615 ? -2.391 27.461 13.487 1.00 74.19 615 SER A C 1
ATOM 4694 O O . SER A 1 615 ? -3.418 27.330 12.825 1.00 74.19 615 SER A O 1
ATOM 4696 N N . GLY A 1 616 ? -1.314 26.694 13.283 1.00 84.81 616 GLY A N 1
ATOM 4697 C CA . GLY A 1 616 ? -1.228 25.711 12.199 1.00 84.81 616 GLY A CA 1
ATOM 4698 C C . GLY A 1 616 ? -2.126 24.483 12.393 1.00 84.81 616 GLY A C 1
ATOM 4699 O O . GLY A 1 616 ? -2.507 23.836 11.420 1.00 84.81 616 GLY A O 1
ATOM 4700 N N . LEU A 1 617 ? -2.501 24.155 13.636 1.00 90.12 617 LEU A N 1
ATOM 4701 C CA . LEU A 1 617 ? -3.458 23.079 13.905 1.00 90.12 617 LEU A CA 1
ATOM 4702 C C . LEU A 1 617 ? -4.889 23.526 13.589 1.00 90.12 617 LEU A C 1
ATOM 4704 O O . LEU A 1 617 ? -5.610 22.797 12.918 1.00 90.12 617 LEU A O 1
ATOM 4708 N N . GLU A 1 618 ? -5.291 24.714 14.036 1.00 90.31 618 GLU A N 1
ATOM 4709 C CA . GLU A 1 618 ? -6.614 25.282 13.762 1.00 90.31 618 GLU A CA 1
ATOM 4710 C C . GLU A 1 618 ? -6.818 25.548 12.267 1.00 90.31 618 GLU A C 1
ATOM 4712 O O . GLU A 1 618 ? -7.892 25.275 11.730 1.00 90.31 618 GLU A O 1
ATOM 4717 N N . GLU A 1 619 ? -5.779 26.006 11.565 1.00 92.19 619 GLU A N 1
ATOM 4718 C CA . GLU A 1 619 ? -5.793 26.146 10.106 1.00 92.19 619 GLU A CA 1
ATOM 4719 C C . GLU A 1 619 ? -6.004 24.787 9.417 1.00 92.19 619 GLU A C 1
ATOM 4721 O O . GLU A 1 619 ? -6.877 24.641 8.555 1.00 92.19 619 GLU A O 1
ATOM 4726 N N . PHE A 1 620 ? -5.275 23.752 9.851 1.00 94.50 620 PHE A N 1
ATOM 4727 C CA . PHE A 1 620 ? -5.463 22.392 9.351 1.00 94.50 620 PHE A CA 1
ATOM 4728 C C . PHE A 1 620 ? -6.885 21.874 9.614 1.00 94.50 620 PHE A C 1
ATOM 4730 O O . PHE A 1 620 ? -7.527 21.345 8.709 1.00 94.50 620 PHE A O 1
ATOM 4737 N N . LEU A 1 621 ? -7.413 22.049 10.827 1.00 94.56 621 LEU A N 1
ATOM 4738 C CA . LEU A 1 621 ? -8.759 21.594 11.180 1.00 94.56 621 LEU A CA 1
ATOM 4739 C C . LEU A 1 621 ? -9.849 22.349 10.412 1.00 94.56 621 LEU A C 1
ATOM 4741 O O . LEU A 1 621 ? -10.833 21.735 10.005 1.00 94.56 621 LEU A O 1
ATOM 4745 N N . SER A 1 622 ? -9.651 23.644 10.165 1.00 93.25 622 SER A N 1
ATOM 4746 C CA . SER A 1 622 ? -10.573 24.483 9.389 1.00 93.25 622 SER A CA 1
ATOM 4747 C C . SER A 1 622 ? -10.586 24.135 7.899 1.00 93.25 622 SER A C 1
ATOM 4749 O O . SER A 1 622 ? -11.575 24.397 7.218 1.00 93.25 622 SER A O 1
ATOM 4751 N N . SER A 1 623 ? -9.508 23.534 7.385 1.00 95.50 623 SER A N 1
ATOM 4752 C CA . SER A 1 623 ? -9.428 23.073 5.992 1.00 95.50 623 SER A CA 1
ATOM 4753 C C . SER A 1 623 ? -10.001 21.667 5.769 1.00 95.50 623 SER A C 1
ATOM 4755 O O . SER A 1 623 ? -10.232 21.281 4.621 1.00 95.50 623 SER A O 1
ATOM 4757 N N . LEU A 1 624 ? -10.276 20.898 6.832 1.00 95.44 624 LEU A N 1
ATOM 4758 C CA . LEU A 1 624 ? -10.932 19.595 6.706 1.00 95.44 624 LEU A CA 1
ATOM 4759 C C . LEU A 1 624 ? -12.405 19.758 6.294 1.00 95.44 624 LEU A C 1
ATOM 4761 O O . LEU A 1 624 ? -13.119 20.578 6.874 1.00 95.44 624 LEU A O 1
ATOM 4765 N N . PRO A 1 625 ? -12.921 18.915 5.377 1.00 96.50 625 PRO A N 1
ATOM 4766 C CA . PRO A 1 625 ? -14.349 18.886 5.086 1.00 96.50 625 PRO A CA 1
ATOM 4767 C C . PRO A 1 625 ? -15.182 18.640 6.360 1.00 96.50 625 PRO A C 1
ATOM 4769 O O . PRO A 1 625 ? -14.778 17.812 7.185 1.00 96.50 625 PRO A O 1
ATOM 4772 N N . PRO A 1 626 ? -16.368 19.265 6.521 1.00 94.62 626 PRO A N 1
ATOM 4773 C CA . PRO A 1 626 ? -17.132 19.213 7.774 1.00 94.62 626 PRO A CA 1
ATOM 4774 C C . PRO A 1 626 ? -17.396 17.791 8.286 1.00 94.62 626 PRO A C 1
ATOM 4776 O O . PRO A 1 626 ? -17.138 17.475 9.448 1.00 94.62 626 PRO A O 1
ATOM 4779 N N . ARG A 1 627 ? -17.802 16.881 7.390 1.00 94.88 627 ARG A N 1
ATOM 4780 C CA . ARG A 1 627 ? -18.067 15.480 7.753 1.00 94.88 627 ARG A CA 1
ATOM 4781 C C . ARG A 1 627 ? -16.804 14.687 8.089 1.00 94.88 627 ARG A C 1
ATOM 4783 O O . ARG A 1 627 ? -16.848 13.791 8.934 1.00 94.88 627 ARG A O 1
ATOM 4790 N N . ASN A 1 628 ? -15.676 15.010 7.460 1.00 97.00 628 ASN A N 1
ATOM 4791 C CA . ASN A 1 628 ? -14.377 14.429 7.794 1.00 97.00 628 ASN A CA 1
ATOM 4792 C C . ASN A 1 628 ? -13.938 14.882 9.188 1.00 97.00 628 ASN A C 1
ATOM 4794 O O . ASN A 1 628 ? -13.525 14.047 9.989 1.00 97.00 628 ASN A O 1
ATOM 4798 N N . LEU A 1 629 ? -14.104 16.171 9.505 1.00 96.56 629 LEU A N 1
ATOM 4799 C CA . LEU A 1 629 ? -13.820 16.733 10.823 1.00 96.56 629 LEU A CA 1
ATOM 4800 C C . LEU A 1 629 ? -14.690 16.094 11.916 1.00 96.56 629 LEU A C 1
ATOM 4802 O O . LEU A 1 629 ? -14.157 15.662 12.938 1.00 96.56 629 LEU A O 1
ATOM 4806 N N . ALA A 1 630 ? -16.004 15.974 11.694 1.00 96.00 630 ALA A N 1
ATOM 4807 C CA . ALA A 1 630 ? -16.924 15.316 12.627 1.00 96.00 630 ALA A CA 1
ATOM 4808 C C . ALA A 1 630 ? -16.543 13.844 12.860 1.00 96.00 630 ALA A C 1
ATOM 4810 O O . ALA A 1 630 ? -16.423 13.392 14.001 1.00 96.00 630 ALA A O 1
ATOM 4811 N N . THR A 1 631 ? -16.249 13.110 11.782 1.00 97.94 631 THR A N 1
ATOM 4812 C CA . THR A 1 631 ? -15.808 11.709 11.849 1.00 97.94 631 THR A CA 1
ATOM 4813 C C . THR A 1 631 ? -14.469 11.570 12.580 1.00 97.94 631 THR A C 1
ATOM 4815 O O . THR A 1 631 ? -14.320 10.694 13.433 1.00 97.94 631 THR A O 1
ATOM 4818 N N . LEU A 1 632 ? -13.495 12.439 12.290 1.00 97.62 632 LEU A N 1
ATOM 4819 C CA . LEU A 1 632 ? -12.186 12.445 12.944 1.00 97.62 632 LEU A CA 1
ATOM 4820 C C . LEU A 1 632 ? -12.326 12.720 14.442 1.00 97.62 632 LEU A C 1
ATOM 4822 O O . LEU A 1 632 ? -11.806 11.952 15.251 1.00 97.62 632 LEU A O 1
ATOM 4826 N N . ARG A 1 633 ? -13.079 13.763 14.808 1.00 96.56 633 ARG A N 1
ATOM 4827 C CA . ARG A 1 633 ? -13.401 14.103 16.198 1.00 96.56 633 ARG A CA 1
ATOM 4828 C C . ARG A 1 633 ? -14.020 12.907 16.915 1.00 96.56 633 ARG A C 1
ATOM 4830 O O . ARG A 1 633 ? -13.554 12.532 17.988 1.00 96.56 633 ARG A O 1
ATOM 4837 N N . HIS A 1 634 ? -15.015 12.264 16.304 1.00 97.06 634 HIS A N 1
ATOM 4838 C CA . HIS A 1 634 ? -15.695 11.104 16.878 1.00 97.06 634 HIS A CA 1
ATOM 4839 C C . HIS A 1 634 ? -14.755 9.925 17.129 1.00 97.06 634 HIS A C 1
ATOM 4841 O O . HIS A 1 634 ? -14.811 9.314 18.197 1.00 97.06 634 HIS A O 1
ATOM 4847 N N . VAL A 1 635 ? -13.868 9.608 16.178 1.00 97.69 635 VAL A N 1
ATOM 4848 C CA . VAL A 1 635 ? -12.876 8.538 16.366 1.00 97.69 635 VAL A CA 1
ATOM 4849 C C . VAL A 1 635 ? -11.889 8.903 17.475 1.00 97.69 635 VAL A C 1
ATOM 4851 O O . VAL A 1 635 ? -11.580 8.054 18.309 1.00 97.69 635 VAL A O 1
ATOM 4854 N N . MET A 1 636 ? -11.428 10.154 17.537 1.00 96.00 636 MET A N 1
ATOM 4855 C CA . MET A 1 636 ? -10.508 10.605 18.587 1.00 96.00 636 MET A CA 1
ATOM 4856 C C . MET A 1 636 ? -11.152 10.570 19.977 1.00 96.00 636 MET A C 1
ATOM 4858 O O . MET A 1 636 ? -10.487 10.205 20.946 1.00 96.00 636 MET A O 1
ATOM 4862 N N . GLN A 1 637 ? -12.443 10.875 20.087 1.00 93.62 637 GLN A N 1
ATOM 4863 C CA . GLN A 1 637 ? -13.205 10.736 21.332 1.00 93.62 637 GLN A CA 1
ATOM 4864 C C . GLN A 1 637 ? -13.401 9.268 21.722 1.00 93.62 637 GLN A C 1
ATOM 4866 O O . GLN A 1 637 ? -13.212 8.901 22.880 1.00 93.62 637 GLN A O 1
ATOM 4871 N N . HIS A 1 638 ? -13.692 8.395 20.755 1.00 95.88 638 HIS A N 1
ATOM 4872 C CA . HIS A 1 638 ? -13.760 6.955 21.003 1.00 95.88 638 HIS A CA 1
ATOM 4873 C C . HIS A 1 638 ? -12.415 6.391 21.499 1.00 95.88 638 HIS A C 1
ATOM 4875 O O . HIS A 1 638 ? -12.371 5.580 22.424 1.00 95.88 638 HIS A O 1
ATOM 4881 N N . VAL A 1 639 ? -11.294 6.872 20.949 1.00 95.88 639 VAL A N 1
ATOM 4882 C CA . VAL A 1 639 ? -9.953 6.583 21.481 1.00 95.88 639 VAL A CA 1
ATOM 4883 C C . VAL A 1 639 ? -9.822 7.065 22.930 1.00 95.88 639 VAL A C 1
ATOM 4885 O O . VAL A 1 639 ? -9.323 6.319 23.771 1.00 95.88 639 VAL A O 1
ATOM 4888 N N . GLY A 1 640 ? -10.324 8.259 23.254 1.00 93.56 640 GLY A N 1
ATOM 4889 C CA . GLY A 1 640 ? -10.374 8.773 24.625 1.00 93.56 640 GLY A CA 1
ATOM 4890 C C . GLY A 1 640 ? -11.133 7.845 25.579 1.00 93.56 640 GLY A C 1
ATOM 4891 O O . GLY A 1 640 ? -10.628 7.529 26.657 1.00 93.56 640 GLY A O 1
ATOM 4892 N N . PHE A 1 641 ? -12.294 7.333 25.162 1.00 94.50 641 PHE A N 1
ATOM 4893 C CA . PHE A 1 641 ? -13.046 6.326 25.916 1.00 94.50 641 PHE A CA 1
ATOM 4894 C C . PHE A 1 641 ? -12.222 5.052 26.161 1.00 94.50 641 PHE A C 1
ATOM 4896 O O . PHE A 1 641 ? -12.152 4.565 27.293 1.00 94.50 641 PHE A O 1
ATOM 4903 N N . ILE A 1 642 ? -11.570 4.513 25.121 1.00 94.56 642 ILE A N 1
ATOM 4904 C CA . ILE A 1 642 ? -10.735 3.307 25.249 1.00 94.56 642 ILE A CA 1
ATOM 4905 C C . ILE A 1 642 ? -9.657 3.534 26.312 1.00 94.56 642 ILE A C 1
ATOM 4907 O O . ILE A 1 642 ? -9.423 2.657 27.142 1.00 94.56 642 ILE A O 1
ATOM 4911 N N . LEU A 1 643 ? -9.036 4.714 26.337 1.00 92.56 643 LEU A N 1
ATOM 4912 C CA . LEU A 1 643 ? -8.005 5.044 27.319 1.00 92.56 643 LEU A CA 1
ATOM 4913 C C . LEU A 1 643 ? -8.556 5.170 28.741 1.00 92.56 643 LEU A C 1
ATOM 4915 O O . LEU A 1 643 ? -7.883 4.744 29.676 1.00 92.56 643 LEU A O 1
ATOM 4919 N N . CYS A 1 644 ? -9.784 5.657 28.935 1.00 91.19 644 CYS A N 1
ATOM 4920 C CA . CYS A 1 644 ? -10.448 5.598 30.242 1.00 91.19 644 CYS A CA 1
ATOM 4921 C C . CYS A 1 644 ? -10.605 4.151 30.735 1.00 91.19 644 CYS A C 1
ATOM 4923 O O . CYS A 1 644 ? -10.278 3.854 31.888 1.00 91.19 644 CYS A O 1
ATOM 4925 N N . HIS A 1 645 ? -11.012 3.234 29.852 1.00 92.50 645 HIS A N 1
ATOM 4926 C CA . HIS A 1 645 ? -11.085 1.809 30.176 1.00 92.50 645 HIS A CA 1
ATOM 4927 C C . HIS A 1 645 ? -9.706 1.223 30.518 1.00 92.50 645 HIS A C 1
ATOM 4929 O O . HIS A 1 645 ? -9.567 0.508 31.513 1.00 92.50 645 HIS A O 1
ATOM 4935 N N . GLN A 1 646 ? -8.670 1.565 29.744 1.00 92.00 646 GLN A N 1
ATOM 4936 C CA . GLN A 1 646 ? -7.300 1.111 30.001 1.00 92.00 646 GLN A CA 1
ATOM 4937 C C . GLN A 1 646 ? -6.725 1.640 31.312 1.00 92.00 646 GLN A C 1
ATOM 4939 O O . GLN A 1 646 ? -6.077 0.889 32.035 1.00 92.00 646 GLN A O 1
ATOM 4944 N N . ARG A 1 647 ? -6.994 2.903 31.666 1.00 90.31 647 ARG A N 1
ATOM 4945 C CA . ARG A 1 647 ? -6.588 3.481 32.958 1.00 90.31 647 ARG A CA 1
ATOM 4946 C C . ARG A 1 647 ? -7.182 2.702 34.123 1.00 90.31 647 ARG A C 1
ATOM 4948 O O . ARG A 1 647 ? -6.472 2.389 35.075 1.00 90.31 647 ARG A O 1
ATOM 4955 N N . LEU A 1 648 ? -8.463 2.343 34.038 1.00 89.00 648 LEU A N 1
ATOM 4956 C CA . LEU A 1 648 ? -9.112 1.526 35.062 1.00 89.00 648 LEU A CA 1
ATOM 4957 C C . LEU A 1 648 ? -8.500 0.119 35.141 1.00 89.00 648 LEU A C 1
ATOM 4959 O O . LEU A 1 648 ? -8.222 -0.363 36.240 1.00 89.00 648 LEU A O 1
ATOM 4963 N N . LEU A 1 649 ? -8.235 -0.516 33.994 1.00 89.62 649 LEU A N 1
ATOM 4964 C CA . LEU A 1 649 ? -7.548 -1.810 33.937 1.00 89.62 649 LEU A CA 1
ATOM 4965 C C . LEU A 1 649 ? -6.153 -1.735 34.578 1.00 89.62 649 LEU A C 1
ATOM 4967 O O . LEU A 1 649 ? -5.831 -2.558 35.435 1.00 89.62 649 LEU A O 1
ATOM 4971 N N . LYS A 1 650 ? -5.361 -0.717 34.224 1.00 87.81 650 LYS A N 1
ATOM 4972 C CA . LYS A 1 650 ? -4.036 -0.437 34.792 1.00 87.81 650 LYS A CA 1
ATOM 4973 C C . LYS A 1 650 ? -4.096 -0.323 36.312 1.00 87.81 650 LYS A C 1
ATOM 4975 O O . LYS A 1 650 ? -3.404 -1.072 36.990 1.00 87.81 650 LYS A O 1
ATOM 4980 N N . VAL A 1 651 ? -4.978 0.523 36.856 1.00 85.62 651 VAL A N 1
ATOM 4981 C CA . VAL A 1 651 ? -5.150 0.680 38.315 1.00 85.62 651 VAL A CA 1
ATOM 4982 C C . VAL A 1 651 ? -5.474 -0.658 38.986 1.00 85.62 651 VAL A C 1
ATOM 4984 O O . VAL A 1 651 ? -4.863 -1.009 39.995 1.00 85.62 651 VAL A O 1
ATOM 4987 N N . ARG A 1 652 ? -6.390 -1.451 38.420 1.00 83.88 652 ARG A N 1
ATOM 4988 C CA . ARG A 1 652 ? -6.791 -2.745 39.000 1.00 83.88 652 ARG A CA 1
ATOM 4989 C C . ARG A 1 652 ? -5.671 -3.783 38.988 1.00 83.88 652 ARG A C 1
ATOM 4991 O O . ARG A 1 652 ? -5.553 -4.553 39.943 1.00 83.88 652 ARG A O 1
ATOM 4998 N N . LEU A 1 653 ? -4.852 -3.797 37.937 1.00 82.94 653 LEU A N 1
ATOM 4999 C CA . LEU A 1 653 ? -3.663 -4.645 37.854 1.00 82.94 653 LEU A CA 1
ATOM 5000 C C . LEU A 1 653 ? -2.589 -4.189 38.853 1.00 82.94 653 LEU A C 1
ATOM 5002 O O . LEU A 1 653 ? -2.053 -5.020 39.584 1.00 82.94 653 LEU A O 1
ATOM 5006 N N . SER A 1 654 ? -2.331 -2.880 38.957 1.00 80.19 654 SER A N 1
ATOM 5007 C CA . SER A 1 654 ? -1.327 -2.308 39.867 1.00 80.19 654 SER A CA 1
ATOM 5008 C C . SER A 1 654 ? -1.655 -2.523 41.348 1.00 80.19 654 SER A C 1
ATOM 5010 O O . SER A 1 654 ? -0.758 -2.790 42.142 1.00 80.19 654 SER A O 1
ATOM 5012 N N . VAL A 1 655 ? -2.934 -2.448 41.733 1.00 72.56 655 VAL A N 1
ATOM 5013 C CA . VAL A 1 655 ? -3.382 -2.663 43.125 1.00 72.56 655 VAL A CA 1
ATOM 5014 C C . VAL A 1 655 ? -3.532 -4.165 43.450 1.00 72.56 655 VAL A C 1
ATOM 5016 O O . VAL A 1 655 ? -3.887 -4.536 44.566 1.00 72.56 655 VAL A O 1
ATOM 5019 N N . GLY A 1 656 ? -3.260 -5.064 42.495 1.00 63.00 656 GLY A N 1
ATOM 5020 C CA . GLY A 1 656 ? -3.399 -6.513 42.683 1.00 63.00 656 GLY A CA 1
ATOM 5021 C C . GLY A 1 656 ? -4.851 -6.982 42.848 1.00 63.00 656 GLY A C 1
ATOM 5022 O O . GLY A 1 656 ? -5.084 -8.089 43.334 1.00 63.00 656 GLY A O 1
ATOM 5023 N N . GLN A 1 657 ? -5.828 -6.156 42.448 1.00 56.88 657 GLN A N 1
ATOM 5024 C CA . GLN A 1 657 ? -7.266 -6.461 42.514 1.00 56.88 657 GLN A CA 1
ATOM 5025 C C . GLN A 1 657 ? -7.698 -7.486 41.454 1.00 56.88 657 GLN A C 1
ATOM 5027 O O . GLN A 1 657 ? -8.751 -8.104 41.587 1.00 56.88 657 GLN A O 1
ATOM 5032 N N . LEU A 1 658 ? -6.877 -7.698 40.424 1.00 55.59 658 LEU A N 1
ATOM 5033 C CA . LEU A 1 658 ? -7.043 -8.746 39.421 1.00 55.59 658 LEU A CA 1
ATOM 5034 C C . LEU A 1 658 ? -5.805 -9.655 39.435 1.00 55.59 658 LEU A C 1
ATOM 5036 O O . LEU A 1 658 ? -4.715 -9.229 39.062 1.00 55.59 658 LEU A O 1
ATOM 5040 N N . ARG A 1 659 ? -5.968 -10.927 39.820 1.00 51.50 659 ARG A N 1
ATOM 5041 C CA . ARG A 1 659 ? -5.016 -11.998 39.479 1.00 51.50 659 ARG A CA 1
ATOM 5042 C C . ARG A 1 659 ? -5.563 -12.727 38.258 1.00 51.50 659 ARG A C 1
ATOM 5044 O O . ARG A 1 659 ? -6.409 -13.603 38.399 1.00 51.50 659 ARG A O 1
ATOM 5051 N N . GLN A 1 660 ? -5.136 -12.344 37.057 1.00 45.84 660 GLN A N 1
ATOM 5052 C CA . GLN A 1 660 ? -5.494 -13.092 35.850 1.00 45.84 660 GLN A CA 1
ATOM 5053 C C . GLN A 1 660 ? -4.701 -14.413 35.789 1.00 45.84 660 GLN A C 1
ATOM 5055 O O . GLN A 1 660 ? -3.471 -14.369 35.812 1.00 45.84 660 GLN A O 1
ATOM 5060 N N . PRO A 1 661 ? -5.359 -15.581 35.643 1.00 37.75 661 PRO A N 1
ATOM 5061 C CA . PRO A 1 661 ? -4.673 -16.855 35.400 1.00 37.75 661 PRO A CA 1
ATOM 5062 C C . PRO A 1 661 ? -4.029 -16.931 34.005 1.00 37.75 661 PRO A C 1
ATOM 5064 O O . PRO A 1 661 ? -3.098 -17.697 33.787 1.00 37.75 661 PRO A O 1
ATOM 5067 N N . CYS A 1 662 ? -4.508 -16.129 33.049 1.00 37.84 662 CYS A N 1
ATOM 5068 C CA . CYS A 1 662 ? -4.152 -16.219 31.630 1.00 37.84 662 CYS A CA 1
ATOM 5069 C C . CYS A 1 662 ? -2.892 -15.440 31.210 1.00 37.84 662 CYS A C 1
ATOM 5071 O O . CYS A 1 662 ? -2.551 -15.450 30.033 1.00 37.84 662 CYS A O 1
ATOM 5073 N N . VAL A 1 663 ? -2.185 -14.790 32.140 1.00 40.91 663 VAL A N 1
ATOM 5074 C CA . VAL A 1 663 ? -0.950 -14.023 31.846 1.00 40.91 663 VAL A CA 1
ATOM 5075 C C . VAL A 1 663 ? 0.305 -14.729 32.390 1.00 40.91 663 VAL A C 1
ATOM 5077 O O . VAL A 1 663 ? 1.428 -14.268 32.218 1.00 40.91 663 VAL A O 1
ATOM 5080 N N . ALA A 1 664 ? 0.147 -15.916 32.986 1.00 30.73 664 ALA A N 1
ATOM 5081 C CA . ALA A 1 664 ? 1.242 -16.696 33.566 1.00 30.73 664 ALA A CA 1
ATOM 5082 C C . ALA A 1 664 ? 2.203 -17.339 32.536 1.00 30.73 664 ALA A C 1
ATOM 5084 O O . ALA A 1 664 ? 3.153 -18.006 32.935 1.00 30.73 664 ALA A O 1
ATOM 5085 N N . SER A 1 665 ? 1.996 -17.136 31.230 1.00 31.11 665 SER A N 1
ATOM 5086 C CA . SER A 1 665 ? 2.862 -17.689 30.171 1.00 31.11 665 SER A CA 1
ATOM 5087 C C . SER A 1 665 ? 3.791 -16.664 29.513 1.00 31.11 665 SER A C 1
ATOM 5089 O O . SER A 1 665 ? 4.580 -17.027 28.647 1.00 31.11 665 SER A O 1
ATOM 5091 N N . SER A 1 666 ? 3.756 -15.400 29.933 1.00 32.75 666 SER A N 1
ATOM 5092 C CA . SER A 1 666 ? 4.701 -14.385 29.464 1.00 32.75 666 SER A CA 1
ATOM 5093 C C . SER A 1 666 ? 5.006 -13.428 30.602 1.00 32.75 666 SER A C 1
ATOM 5095 O O . SER A 1 666 ? 4.102 -12.764 31.109 1.00 32.75 666 SER A O 1
ATOM 5097 N N . ALA A 1 667 ? 6.275 -13.376 31.011 1.00 34.03 667 ALA A N 1
ATOM 5098 C CA . ALA A 1 667 ? 6.809 -12.448 31.999 1.00 34.03 667 ALA A CA 1
ATOM 5099 C C . ALA A 1 667 ? 6.436 -11.001 31.629 1.00 34.03 667 ALA A C 1
ATOM 5101 O O . ALA A 1 667 ? 7.135 -10.325 30.881 1.00 34.03 667 ALA A O 1
ATOM 5102 N N . THR A 1 668 ? 5.287 -10.547 32.119 1.00 39.84 668 THR A N 1
ATOM 5103 C CA . THR A 1 668 ? 4.749 -9.217 31.849 1.00 39.84 668 THR A CA 1
ATOM 5104 C C . THR A 1 668 ? 5.401 -8.303 32.874 1.00 39.84 668 THR A C 1
ATOM 5106 O O . THR A 1 668 ? 5.047 -8.297 34.052 1.00 39.84 668 THR A O 1
ATOM 5109 N N . THR A 1 669 ? 6.478 -7.644 32.455 1.00 47.78 669 THR A N 1
ATOM 5110 C CA . THR A 1 669 ? 7.286 -6.745 33.283 1.00 47.78 669 THR A CA 1
ATOM 5111 C C . THR A 1 669 ? 6.444 -5.557 33.757 1.00 47.78 669 THR A C 1
ATOM 5113 O O . THR A 1 669 ? 5.558 -5.107 33.034 1.00 47.78 669 THR A O 1
ATOM 5116 N N . SER A 1 670 ? 6.740 -4.985 34.933 1.00 53.00 670 SER A N 1
ATOM 5117 C CA . SER A 1 670 ? 6.075 -3.768 35.461 1.00 53.00 670 SER A CA 1
ATOM 5118 C C . SER A 1 670 ? 5.916 -2.657 34.404 1.00 53.00 670 SER A C 1
ATOM 5120 O O . SER A 1 670 ? 4.875 -2.013 34.332 1.00 53.00 670 SER A O 1
ATOM 5122 N N . SER A 1 671 ? 6.900 -2.525 33.505 1.00 51.47 671 SER A N 1
ATOM 5123 C CA . SER A 1 671 ? 6.920 -1.559 32.400 1.00 51.47 671 SER A CA 1
ATOM 5124 C C . SER A 1 671 ? 5.794 -1.705 31.366 1.00 51.47 671 SER A C 1
ATOM 5126 O O . SER A 1 671 ? 5.473 -0.738 30.680 1.00 51.47 671 SER A O 1
ATOM 5128 N N . THR A 1 672 ? 5.185 -2.884 31.216 1.00 61.47 672 THR A N 1
ATOM 5129 C CA . THR A 1 672 ? 4.059 -3.085 30.279 1.00 61.47 672 THR A CA 1
ATOM 5130 C C . THR A 1 672 ? 2.719 -2.652 30.873 1.00 61.47 672 THR A C 1
ATOM 5132 O O . THR A 1 672 ? 1.880 -2.136 30.140 1.00 61.47 672 THR A O 1
ATOM 5135 N N . ILE A 1 673 ? 2.540 -2.774 32.193 1.00 71.50 673 ILE A N 1
ATOM 5136 C CA . ILE A 1 673 ? 1.348 -2.279 32.903 1.00 71.50 673 ILE A CA 1
ATOM 5137 C C . ILE A 1 673 ? 1.352 -0.746 32.930 1.00 71.50 673 ILE A C 1
ATOM 5139 O O . ILE A 1 673 ? 0.318 -0.118 32.702 1.00 71.50 673 ILE A O 1
ATOM 5143 N N . ASP A 1 674 ? 2.523 -0.139 33.142 1.00 72.62 674 ASP A N 1
ATOM 5144 C CA . ASP A 1 674 ? 2.670 1.316 33.243 1.00 72.62 674 ASP A CA 1
ATOM 5145 C C . ASP A 1 674 ? 2.306 2.065 31.952 1.00 72.62 674 ASP A C 1
ATOM 5147 O O . ASP A 1 674 ? 1.921 3.229 32.025 1.00 72.62 674 ASP A O 1
ATOM 5151 N N . ASN A 1 675 ? 2.353 1.406 30.792 1.00 82.75 675 ASN A N 1
ATOM 5152 C CA . ASN A 1 675 ? 2.067 2.018 29.491 1.00 82.75 675 ASN A CA 1
ATOM 5153 C C . ASN A 1 675 ? 0.676 1.672 28.923 1.00 82.75 675 ASN A C 1
ATOM 5155 O O . ASN A 1 675 ? 0.372 2.064 27.799 1.00 82.75 675 ASN A O 1
ATOM 5159 N N . LEU A 1 676 ? -0.181 0.950 29.661 1.00 83.94 676 LEU A N 1
ATOM 5160 C CA . LEU A 1 676 ? -1.501 0.503 29.172 1.00 83.94 676 LEU A CA 1
ATOM 5161 C C . LEU A 1 676 ? -2.407 1.648 28.693 1.00 83.94 676 LEU A C 1
ATOM 5163 O O . LEU A 1 676 ? -3.228 1.453 27.799 1.00 83.94 676 LEU A O 1
ATOM 5167 N N . ASP A 1 677 ? -2.259 2.832 29.283 1.00 84.25 677 ASP A N 1
ATOM 5168 C CA . ASP A 1 677 ? -3.023 4.036 28.973 1.00 84.25 677 ASP A CA 1
ATOM 5169 C C . ASP A 1 677 ? -2.301 5.019 28.034 1.00 84.25 677 ASP A C 1
ATOM 5171 O O . ASP A 1 677 ? -2.730 6.168 27.908 1.00 84.25 677 ASP A O 1
ATOM 5175 N N . ASP A 1 678 ? -1.237 4.587 27.347 1.00 88.94 678 ASP A N 1
ATOM 5176 C CA . ASP A 1 678 ? -0.597 5.389 26.302 1.00 88.94 678 ASP A CA 1
ATOM 5177 C C . ASP A 1 678 ? -1.469 5.420 25.022 1.00 88.94 678 ASP A C 1
ATOM 5179 O O . ASP A 1 678 ? -1.697 4.368 24.405 1.00 88.94 678 ASP A O 1
ATOM 5183 N N . PRO A 1 679 ? -1.925 6.606 24.552 1.00 90.94 679 PRO A N 1
ATOM 5184 C CA . PRO A 1 679 ? -2.677 6.743 23.298 1.00 90.94 679 PRO A CA 1
ATOM 5185 C C . PRO A 1 679 ? -1.951 6.147 22.086 1.00 90.94 679 PRO A C 1
ATOM 5187 O O . PRO A 1 679 ? -2.596 5.690 21.140 1.00 90.94 679 PRO A O 1
ATOM 5190 N N . SER A 1 680 ? -0.619 6.093 22.108 1.00 91.69 680 SER A N 1
ATOM 5191 C CA . SER A 1 680 ? 0.201 5.559 21.017 1.00 91.69 680 SER A CA 1
ATOM 5192 C C . SER A 1 680 ? -0.140 4.100 20.681 1.00 91.69 680 SER A C 1
ATOM 5194 O O . SER A 1 680 ? -0.070 3.693 19.516 1.00 91.69 680 SER A O 1
ATOM 5196 N N . LEU A 1 681 ? -0.574 3.313 21.675 1.00 90.88 681 LEU A N 1
ATOM 5197 C CA . LEU A 1 681 ? -0.907 1.898 21.500 1.00 90.88 681 LEU A CA 1
ATOM 5198 C C . LEU A 1 681 ? -2.132 1.671 20.607 1.00 90.88 681 LEU A C 1
ATOM 5200 O O . LEU A 1 681 ? -2.171 0.683 19.877 1.00 90.88 681 LEU A O 1
ATOM 5204 N N . ILE A 1 682 ? -3.117 2.569 20.660 1.00 93.81 682 ILE A N 1
ATOM 5205 C CA . ILE A 1 682 ? -4.342 2.493 19.854 1.00 93.81 682 ILE A CA 1
ATOM 5206 C C . ILE A 1 682 ? -4.247 3.356 18.593 1.00 93.81 682 ILE A C 1
ATOM 5208 O O . ILE A 1 682 ? -4.687 2.931 17.524 1.00 93.81 682 ILE A O 1
ATOM 5212 N N . LEU A 1 683 ? -3.599 4.523 18.670 1.00 94.81 683 LEU A N 1
ATOM 5213 C CA . LEU A 1 683 ? -3.391 5.393 17.512 1.00 94.81 683 LEU A CA 1
ATOM 5214 C C . LEU A 1 683 ? -2.534 4.716 16.440 1.00 94.81 683 LEU A C 1
ATOM 5216 O O . LEU A 1 683 ? -2.848 4.844 15.262 1.00 94.81 683 LEU A O 1
ATOM 5220 N N . SER A 1 684 ? -1.520 3.930 16.816 1.00 90.50 684 SER A N 1
ATOM 5221 C CA . SER A 1 684 ? -0.730 3.143 15.853 1.00 90.50 684 SER A CA 1
ATOM 5222 C C . SER A 1 684 ? -1.570 2.115 15.082 1.00 90.50 684 SER A C 1
ATOM 5224 O O . SER A 1 684 ? -1.330 1.894 13.896 1.00 90.50 684 SER A O 1
ATOM 5226 N N . ILE A 1 685 ? -2.601 1.536 15.711 1.00 90.50 685 ILE A N 1
ATOM 5227 C CA . ILE A 1 685 ? -3.534 0.594 15.069 1.00 90.50 685 ILE A CA 1
ATOM 5228 C C . ILE A 1 685 ? -4.430 1.326 14.061 1.00 90.50 685 ILE A C 1
ATOM 5230 O O . ILE A 1 685 ? -4.691 0.814 12.971 1.00 90.50 685 ILE A O 1
ATOM 5234 N N . LEU A 1 686 ? -4.907 2.521 14.418 1.00 93.44 686 LEU A N 1
ATOM 5235 C CA . LEU A 1 686 ? -5.827 3.311 13.596 1.00 93.44 686 LEU A CA 1
ATOM 5236 C C . LEU A 1 686 ? -5.118 4.180 12.549 1.00 93.44 686 LEU A C 1
ATOM 5238 O O . LEU A 1 686 ? -5.765 4.633 11.608 1.00 93.44 686 LEU A O 1
ATOM 5242 N N . ALA A 1 687 ? -3.804 4.385 12.656 1.00 90.06 687 ALA A N 1
ATOM 5243 C CA . ALA A 1 687 ? -3.064 5.337 11.832 1.00 90.06 687 ALA A CA 1
ATOM 5244 C C . ALA A 1 687 ? -3.239 5.099 10.325 1.00 90.06 687 ALA A C 1
ATOM 5246 O O . ALA A 1 687 ? -3.630 6.007 9.598 1.00 90.06 687 ALA A O 1
ATOM 5247 N N . HIS A 1 688 ? -3.026 3.863 9.865 1.00 83.62 688 HIS A N 1
ATOM 5248 C CA . HIS A 1 688 ? -3.181 3.490 8.452 1.00 83.62 688 HIS A CA 1
ATOM 5249 C C . HIS A 1 688 ? -4.641 3.412 7.984 1.00 83.62 688 HIS A C 1
ATOM 5251 O O . HIS A 1 688 ? -4.899 3.258 6.792 1.00 83.62 688 HIS A O 1
ATOM 5257 N N . VAL A 1 689 ? -5.596 3.464 8.910 1.00 88.75 689 VAL A N 1
ATOM 5258 C CA . VAL A 1 689 ? -7.029 3.476 8.605 1.00 88.75 689 VAL A CA 1
ATOM 5259 C C . VAL A 1 689 ? -7.506 4.919 8.429 1.00 88.75 689 VAL A C 1
ATOM 5261 O O . VAL A 1 689 ? -8.222 5.212 7.473 1.00 88.75 689 VAL A O 1
ATOM 5264 N N . LEU A 1 690 ? -7.050 5.815 9.310 1.00 94.88 690 LEU A N 1
ATOM 5265 C CA . LEU A 1 690 ? -7.431 7.227 9.353 1.00 94.88 690 LEU A CA 1
ATOM 5266 C C . LEU A 1 690 ? -6.753 8.084 8.289 1.00 94.88 690 LEU A C 1
ATOM 5268 O O . LEU A 1 690 ? -7.386 9.004 7.784 1.00 94.88 690 LEU A O 1
ATOM 5272 N N . MET A 1 691 ? -5.497 7.790 7.945 1.00 91.94 691 MET A N 1
ATOM 5273 C CA . MET A 1 691 ? -4.757 8.535 6.929 1.00 91.94 691 MET A CA 1
ATOM 5274 C C . MET A 1 691 ? -3.870 7.616 6.095 1.00 91.94 691 MET A C 1
ATOM 5276 O O . MET A 1 691 ? -3.151 6.756 6.611 1.00 91.94 691 MET A O 1
ATOM 5280 N N . ARG A 1 692 ? -3.912 7.810 4.779 1.00 88.31 692 ARG A N 1
ATOM 5281 C CA . ARG A 1 692 ? -3.109 7.081 3.794 1.00 88.31 692 ARG A CA 1
ATOM 5282 C C . ARG A 1 692 ? -2.639 8.078 2.732 1.00 88.31 692 ARG A C 1
ATOM 5284 O O . ARG A 1 692 ? -3.424 8.950 2.370 1.00 88.31 692 ARG A O 1
ATOM 5291 N N . PRO A 1 693 ? -1.392 7.985 2.243 1.00 89.88 693 PRO A N 1
ATOM 5292 C CA . PRO A 1 693 ? -0.970 8.793 1.107 1.00 89.88 693 PRO A CA 1
ATOM 5293 C C . PRO A 1 693 ? -1.739 8.373 -0.152 1.00 89.88 693 PRO A C 1
ATOM 5295 O O . PRO A 1 693 ? -2.237 7.246 -0.239 1.00 89.88 693 PRO A O 1
ATOM 5298 N N . THR A 1 694 ? -1.789 9.256 -1.149 1.00 89.38 694 THR A N 1
ATOM 5299 C CA . THR A 1 694 ? -2.337 8.918 -2.470 1.00 89.38 694 THR A CA 1
ATOM 5300 C C . THR A 1 694 ? -1.590 7.734 -3.080 1.00 89.38 694 THR A C 1
ATOM 5302 O O . THR A 1 694 ? -0.423 7.487 -2.760 1.00 89.38 694 THR A O 1
ATOM 5305 N N . TRP A 1 695 ? -2.234 7.027 -4.017 1.00 87.19 695 TRP A N 1
ATOM 5306 C CA . TRP A 1 695 ? -1.602 5.914 -4.735 1.00 87.19 695 TRP A CA 1
ATOM 5307 C C . TRP A 1 695 ? -0.234 6.300 -5.307 1.00 87.19 695 TRP A C 1
ATOM 5309 O O . TRP A 1 695 ? 0.720 5.543 -5.179 1.00 87.19 695 TRP A O 1
ATOM 5319 N N . ARG A 1 696 ? -0.114 7.526 -5.831 1.00 88.25 696 ARG A N 1
ATOM 5320 C CA . ARG A 1 696 ? 1.124 8.062 -6.410 1.00 88.25 696 ARG A CA 1
ATOM 5321 C C . ARG A 1 696 ? 2.270 8.210 -5.404 1.00 88.25 696 ARG A C 1
ATOM 5323 O O . ARG A 1 696 ? 3.435 8.180 -5.794 1.00 88.25 696 ARG A O 1
ATOM 5330 N N . ARG A 1 697 ? 1.945 8.365 -4.119 1.00 87.81 697 ARG A N 1
ATOM 5331 C CA . ARG A 1 697 ? 2.886 8.598 -3.015 1.00 87.81 697 ARG A CA 1
ATOM 5332 C C . ARG A 1 697 ? 2.893 7.440 -2.012 1.00 87.81 697 ARG A C 1
ATOM 5334 O O . ARG A 1 697 ? 3.354 7.619 -0.887 1.00 87.81 697 ARG A O 1
ATOM 5341 N N . VAL A 1 698 ? 2.418 6.247 -2.390 1.00 88.69 698 VAL A N 1
ATOM 5342 C CA . VAL A 1 698 ? 2.288 5.114 -1.454 1.00 88.69 698 VAL A CA 1
ATOM 5343 C C . VAL A 1 698 ? 3.632 4.678 -0.864 1.00 88.69 698 VAL A C 1
ATOM 5345 O O . VAL A 1 698 ? 3.689 4.264 0.291 1.00 88.69 698 VAL A O 1
ATOM 5348 N N . VAL A 1 699 ? 4.730 4.877 -1.601 1.00 88.19 699 VAL A N 1
ATOM 5349 C CA . VAL A 1 699 ? 6.107 4.638 -1.133 1.00 88.19 699 VAL A CA 1
ATOM 5350 C C . VAL A 1 699 ? 6.490 5.460 0.105 1.00 88.19 699 VAL A C 1
ATOM 5352 O O . VAL A 1 699 ? 7.369 5.048 0.848 1.00 88.19 699 VAL A O 1
ATOM 5355 N N . LEU A 1 700 ? 5.793 6.561 0.423 1.00 84.81 700 LEU A N 1
ATOM 5356 C CA . LEU A 1 700 ? 6.016 7.300 1.676 1.00 84.81 700 LEU A CA 1
ATOM 5357 C C . LEU A 1 700 ? 5.749 6.455 2.931 1.00 84.81 700 LEU A C 1
ATOM 5359 O O . LEU A 1 700 ? 6.222 6.804 4.011 1.00 84.81 700 LEU A O 1
ATOM 5363 N N . LEU A 1 701 ? 5.013 5.345 2.802 1.00 83.75 701 LEU A N 1
ATOM 5364 C CA . LEU A 1 701 ? 4.789 4.399 3.893 1.00 83.75 701 LEU A CA 1
ATOM 5365 C C . LEU A 1 701 ? 6.056 3.630 4.307 1.00 83.75 701 LEU A C 1
ATOM 5367 O O . LEU A 1 701 ? 6.035 3.012 5.362 1.00 83.75 701 LEU A O 1
ATOM 5371 N N . THR A 1 702 ? 7.139 3.644 3.520 1.00 81.88 702 THR A N 1
ATOM 5372 C CA . THR A 1 702 ? 8.412 2.996 3.894 1.00 81.88 702 THR A CA 1
ATOM 5373 C C . THR A 1 702 ? 9.407 3.942 4.551 1.00 81.88 702 THR A C 1
ATOM 5375 O O . THR A 1 702 ? 10.486 3.503 4.943 1.00 81.88 702 THR A O 1
ATOM 5378 N N . SER A 1 703 ? 9.092 5.238 4.641 1.00 75.56 703 SER A N 1
ATOM 5379 C CA . SER A 1 703 ? 9.991 6.210 5.258 1.00 75.56 703 SER A CA 1
ATOM 5380 C C . SER A 1 703 ? 10.103 5.921 6.761 1.00 75.56 703 SER A C 1
ATOM 5382 O O . SER A 1 703 ? 9.075 5.957 7.443 1.00 75.56 703 SER A O 1
ATOM 5384 N N . PRO A 1 704 ? 11.313 5.685 7.305 1.00 65.69 704 PRO A N 1
ATOM 5385 C CA . PRO A 1 704 ? 11.495 5.414 8.733 1.00 65.69 704 PRO A CA 1
ATOM 5386 C C . PRO A 1 704 ? 11.005 6.576 9.614 1.00 65.69 704 PRO A C 1
ATOM 5388 O O . PRO A 1 704 ? 10.426 6.351 10.674 1.00 65.69 704 PRO A O 1
ATOM 5391 N N . ASP A 1 705 ? 11.123 7.816 9.130 1.00 69.38 705 ASP A N 1
ATOM 5392 C CA . ASP A 1 705 ? 10.597 9.007 9.808 1.00 69.38 705 ASP A CA 1
ATOM 5393 C C . ASP A 1 705 ? 9.081 9.186 9.618 1.00 69.38 705 ASP A C 1
ATOM 5395 O O . ASP A 1 705 ? 8.444 9.974 10.321 1.00 69.38 705 ASP A O 1
ATOM 5399 N N . GLY A 1 706 ? 8.491 8.508 8.631 1.00 72.62 706 GLY A N 1
ATOM 5400 C CA . GLY A 1 706 ? 7.090 8.653 8.243 1.00 72.62 706 GLY A CA 1
ATOM 5401 C C . GLY A 1 706 ? 6.129 8.120 9.299 1.00 72.62 706 GLY A C 1
ATOM 5402 O O . GLY A 1 706 ? 5.195 8.825 9.679 1.00 72.62 706 GLY A O 1
ATOM 5403 N N . ASP A 1 707 ? 6.368 6.914 9.813 1.00 77.12 707 ASP A N 1
ATOM 5404 C CA . ASP A 1 707 ? 5.497 6.300 10.823 1.00 77.12 707 ASP A CA 1
ATOM 5405 C C . ASP A 1 707 ? 5.580 7.029 12.170 1.00 77.12 707 ASP A C 1
ATOM 5407 O O . ASP A 1 707 ? 4.551 7.283 12.803 1.00 77.12 707 ASP A O 1
ATOM 5411 N N . PHE A 1 708 ? 6.784 7.452 12.568 1.00 83.12 708 PHE A N 1
ATOM 5412 C CA . PHE A 1 708 ? 6.986 8.250 13.777 1.00 83.12 708 PHE A CA 1
ATOM 5413 C C . PHE A 1 708 ? 6.272 9.605 13.692 1.00 83.12 708 PHE A C 1
ATOM 5415 O O . PHE A 1 708 ? 5.507 9.961 14.592 1.00 83.12 708 PHE A O 1
ATOM 5422 N N . ARG A 1 709 ? 6.460 10.350 12.591 1.00 86.94 709 ARG A N 1
ATOM 5423 C CA . ARG A 1 709 ? 5.771 11.633 12.378 1.00 86.94 709 ARG A CA 1
ATOM 5424 C C . ARG A 1 709 ? 4.259 11.462 12.316 1.00 86.94 709 ARG A C 1
ATOM 5426 O O . ARG A 1 709 ? 3.546 12.235 12.950 1.00 86.94 709 ARG A O 1
ATOM 5433 N N . ARG A 1 710 ? 3.768 10.419 11.637 1.00 88.44 710 ARG A N 1
ATOM 5434 C CA . ARG A 1 710 ? 2.334 10.104 11.565 1.00 88.44 710 ARG A CA 1
ATOM 5435 C C . ARG A 1 710 ? 1.742 9.905 12.957 1.00 88.44 710 ARG A C 1
ATOM 5437 O O . ARG A 1 710 ? 0.723 10.505 13.284 1.00 88.44 710 ARG A O 1
ATOM 5444 N N . LEU A 1 711 ? 2.394 9.096 13.790 1.00 90.50 711 LEU A N 1
ATOM 5445 C CA . LEU A 1 711 ? 1.929 8.829 15.148 1.00 90.50 711 LEU A CA 1
ATOM 5446 C C . LEU A 1 711 ? 1.944 10.094 16.016 1.00 90.50 711 LEU A C 1
ATOM 5448 O O . LEU A 1 711 ? 0.985 10.351 16.741 1.00 90.50 711 LEU A O 1
ATOM 5452 N N . LYS A 1 712 ? 2.997 10.913 15.909 1.00 90.94 712 LYS A N 1
ATOM 5453 C CA . LYS A 1 712 ? 3.128 12.174 16.652 1.00 90.94 712 LYS A CA 1
ATOM 5454 C C . LYS A 1 712 ? 2.050 13.191 16.257 1.00 90.94 712 LYS A C 1
ATOM 5456 O O . LYS A 1 712 ? 1.456 13.817 17.131 1.00 90.94 712 LYS A O 1
ATOM 5461 N N . ALA A 1 713 ? 1.754 13.307 14.963 1.00 92.88 713 ALA A N 1
ATOM 5462 C CA . ALA A 1 713 ? 0.671 14.142 14.450 1.00 92.88 713 ALA A CA 1
ATOM 5463 C C . ALA A 1 713 ? -0.707 13.674 14.945 1.00 92.88 713 ALA A C 1
ATOM 5465 O O . ALA A 1 713 ? -1.487 14.472 15.463 1.00 92.88 713 ALA A O 1
ATOM 5466 N N . LEU A 1 714 ? -0.991 12.368 14.867 1.00 94.62 714 LEU A N 1
ATOM 5467 C CA . LEU A 1 714 ? -2.245 11.803 15.377 1.00 94.62 714 LEU A CA 1
ATOM 5468 C C . LEU A 1 714 ? -2.390 11.987 16.890 1.00 94.62 714 LEU A C 1
ATOM 5470 O O . LEU A 1 714 ? -3.495 12.233 17.363 1.00 94.62 714 LEU A O 1
ATOM 5474 N N . LYS A 1 715 ? -1.290 11.915 17.648 1.00 93.38 715 LYS A N 1
ATOM 5475 C CA . LYS A 1 715 ? -1.296 12.205 19.086 1.00 93.38 715 LYS A CA 1
ATOM 5476 C C . LYS A 1 715 ? -1.658 13.665 19.364 1.00 93.38 715 LYS A C 1
ATOM 5478 O O . LYS A 1 715 ? -2.482 13.914 20.237 1.00 93.38 715 LYS A O 1
ATOM 5483 N N . ARG A 1 716 ? -1.123 14.611 18.586 1.00 92.69 716 ARG A N 1
ATOM 5484 C CA . ARG A 1 716 ? -1.484 16.035 18.687 1.00 92.69 716 ARG A CA 1
ATOM 5485 C C . ARG A 1 716 ? -2.972 16.272 18.399 1.00 92.69 716 ARG A C 1
ATOM 5487 O O . ARG A 1 716 ? -3.628 16.980 19.156 1.00 92.69 716 ARG A O 1
ATOM 5494 N N . LEU A 1 717 ? -3.517 15.638 17.357 1.00 93.38 717 LEU A N 1
ATOM 5495 C CA . LEU A 1 717 ? -4.954 15.684 17.046 1.00 93.38 717 LEU A CA 1
ATOM 5496 C C . LEU A 1 717 ? -5.798 15.074 18.173 1.00 93.38 717 LEU A C 1
ATOM 5498 O O . LEU A 1 717 ? -6.790 15.663 18.595 1.00 93.38 717 LEU A O 1
ATOM 5502 N N . PHE A 1 718 ? -5.390 13.912 18.688 1.00 94.44 718 PHE A N 1
ATOM 5503 C CA . PHE A 1 718 ? -6.044 13.260 19.820 1.00 94.44 718 PHE A CA 1
ATOM 5504 C C . PHE A 1 718 ? -6.096 14.177 21.047 1.00 94.44 718 PHE A C 1
ATOM 5506 O O . PHE A 1 718 ? -7.162 14.334 21.641 1.00 94.44 718 PHE A O 1
ATOM 5513 N N . GLU A 1 719 ? -4.967 14.794 21.403 1.00 91.12 719 GLU A N 1
ATOM 5514 C CA . GLU A 1 719 ? -4.878 15.739 22.515 1.00 91.12 719 GLU A CA 1
ATOM 5515 C C . GLU A 1 719 ? -5.798 16.938 22.292 1.00 91.12 719 GLU A C 1
ATOM 5517 O O . GLU A 1 719 ? -6.519 17.302 23.208 1.00 91.12 719 GLU A O 1
ATOM 5522 N N . HIS A 1 720 ? -5.846 17.512 21.089 1.00 90.31 720 HIS A N 1
ATOM 5523 C CA . HIS A 1 720 ? -6.753 18.620 20.784 1.00 90.31 720 HIS A CA 1
ATOM 5524 C C . HIS A 1 720 ? -8.231 18.241 20.989 1.00 90.31 720 HIS A C 1
ATOM 5526 O O . HIS A 1 720 ? -8.934 18.915 21.737 1.00 90.31 720 HIS A O 1
ATOM 5532 N N . PHE A 1 721 ? -8.695 17.125 20.415 1.00 90.06 721 PHE A N 1
ATOM 5533 C CA . PHE A 1 721 ? -10.105 16.714 20.515 1.00 90.06 721 PHE A CA 1
ATOM 5534 C C . PHE A 1 721 ? -10.524 16.175 21.891 1.00 90.06 721 PHE A C 1
ATOM 5536 O O . PHE A 1 721 ? -11.721 16.038 22.144 1.00 90.06 721 PHE A O 1
ATOM 5543 N N . ASN A 1 722 ? -9.564 15.845 22.760 1.00 86.88 722 ASN A N 1
ATOM 5544 C CA . ASN A 1 722 ? -9.813 15.326 24.110 1.00 86.88 722 ASN A CA 1
ATOM 5545 C C . ASN A 1 722 ? -9.272 16.243 25.223 1.00 86.88 722 ASN A C 1
ATOM 5547 O O . ASN A 1 722 ? -9.305 15.863 26.395 1.00 86.88 722 ASN A O 1
ATOM 5551 N N . ARG A 1 723 ? -8.773 17.444 24.893 1.00 79.38 723 ARG A N 1
ATOM 5552 C CA . ARG A 1 723 ? -8.538 18.506 25.880 1.00 79.38 723 ARG A CA 1
ATOM 5553 C C . ARG A 1 723 ? -9.893 18.869 26.482 1.00 79.38 723 ARG A C 1
ATOM 5555 O O . ARG A 1 723 ? -10.887 18.937 25.770 1.00 79.38 723 ARG A O 1
ATOM 5562 N N . THR A 1 724 ? -9.938 19.109 27.786 1.00 53.25 724 THR A N 1
ATOM 5563 C CA . THR A 1 724 ? -11.135 19.611 28.471 1.00 53.25 724 THR A CA 1
ATOM 5564 C C . THR A 1 724 ? -11.111 21.142 28.536 1.00 53.25 724 THR A C 1
ATOM 5566 O O . THR A 1 724 ? -10.513 21.683 29.469 1.00 53.25 724 THR A O 1
ATOM 5569 N N . PRO A 1 725 ? -11.755 21.876 27.612 1.00 37.69 725 PRO A N 1
ATOM 5570 C CA . PRO A 1 725 ? -12.299 23.193 27.901 1.00 37.69 725 PRO A CA 1
ATOM 5571 C C . PRO A 1 725 ? -13.774 23.041 28.302 1.00 37.69 725 PRO A C 1
ATOM 5573 O O . PRO A 1 725 ? -14.475 22.170 27.792 1.00 37.69 725 PRO A O 1
ATOM 5576 N N . GLY A 1 726 ? -14.222 23.840 29.273 1.00 41.84 726 GLY A N 1
ATOM 5577 C CA . GLY A 1 726 ? -15.531 23.714 29.916 1.00 41.84 726 GLY A CA 1
ATOM 5578 C C . GLY A 1 726 ? -16.694 23.466 28.948 1.00 41.84 726 GLY A C 1
ATOM 5579 O O . GLY A 1 726 ? -16.866 24.206 27.988 1.00 41.84 726 GLY A O 1
ATOM 5580 N N . ALA A 1 727 ? -17.462 22.415 29.252 1.00 43.41 727 ALA A N 1
ATOM 5581 C CA . ALA A 1 727 ? -18.834 22.153 28.823 1.00 43.41 727 ALA A CA 1
ATOM 5582 C C . ALA A 1 727 ? -19.196 22.591 27.390 1.00 43.41 727 ALA A C 1
ATOM 5584 O O . ALA A 1 727 ? -19.730 23.673 27.163 1.00 43.41 727 ALA A O 1
ATOM 5585 N N . THR A 1 728 ? -19.007 21.689 26.430 1.00 36.06 728 THR A N 1
ATOM 5586 C CA . THR A 1 728 ? -19.939 21.601 25.297 1.00 36.06 728 THR A CA 1
ATOM 5587 C C . THR A 1 728 ? -20.815 20.375 25.539 1.00 36.06 728 THR A C 1
ATOM 5589 O O . THR A 1 728 ? -20.312 19.330 25.945 1.00 36.06 728 THR A O 1
ATOM 5592 N N . ASP A 1 729 ? -22.133 20.541 25.431 1.00 40.88 729 ASP A N 1
ATOM 5593 C CA . ASP A 1 729 ? -23.142 19.551 25.819 1.00 40.88 729 ASP A CA 1
ATOM 5594 C C . ASP A 1 729 ? -23.000 18.239 25.027 1.00 40.88 729 ASP A C 1
ATOM 5596 O O . ASP A 1 729 ? -23.451 18.114 23.891 1.00 40.88 729 ASP A O 1
ATOM 5600 N N . PHE A 1 730 ? -22.391 17.224 25.646 1.00 48.62 730 PHE A N 1
ATOM 5601 C CA . PHE A 1 730 ? -22.285 15.866 25.110 1.00 48.62 730 PHE A CA 1
ATOM 5602 C C . PHE A 1 730 ? -23.431 15.002 25.656 1.00 48.62 730 PHE A C 1
ATOM 5604 O O . PHE A 1 730 ? -23.272 14.281 26.641 1.00 48.62 730 PHE A O 1
ATOM 5611 N N . GLY A 1 731 ? -24.601 15.031 25.019 1.00 38.09 731 GLY A N 1
ATOM 5612 C CA . GLY A 1 731 ? -25.828 14.396 25.533 1.00 38.09 731 GLY A CA 1
ATOM 5613 C C . GLY A 1 731 ? -25.820 12.864 25.722 1.00 38.09 731 GLY A C 1
ATOM 5614 O O . GLY A 1 731 ? -26.801 12.320 26.217 1.00 38.09 731 GLY A O 1
ATOM 5615 N N . GLY A 1 732 ? -24.747 12.141 25.367 1.00 44.72 732 GLY A N 1
ATOM 5616 C CA . GLY A 1 732 ? -24.676 10.672 25.516 1.00 44.72 732 GLY A CA 1
ATOM 5617 C C . GLY A 1 732 ? -23.340 10.090 25.996 1.00 44.72 732 GLY A C 1
ATOM 5618 O O . GLY A 1 732 ? -23.328 9.077 26.696 1.00 44.72 732 GLY A O 1
ATOM 5619 N N . ARG A 1 733 ? -22.201 10.719 25.669 1.00 51.06 733 ARG A N 1
ATOM 5620 C CA . ARG A 1 733 ? -20.865 10.238 26.086 1.00 51.06 733 ARG A CA 1
ATOM 5621 C C . ARG A 1 733 ? -20.514 10.592 27.528 1.00 51.06 733 ARG A C 1
ATOM 5623 O O . ARG A 1 733 ? -19.776 9.838 28.162 1.00 51.06 733 ARG A O 1
ATOM 5630 N N . THR A 1 734 ? -21.077 11.678 28.055 1.00 57.19 734 THR A N 1
ATOM 5631 C CA . THR A 1 734 ? -20.837 12.171 29.422 1.00 57.19 734 THR A CA 1
ATOM 5632 C C . THR A 1 734 ? -21.069 11.080 30.466 1.00 57.19 734 THR A C 1
ATOM 5634 O O . THR A 1 734 ? -20.187 10.823 31.277 1.00 57.19 734 THR A O 1
ATOM 5637 N N . HIS A 1 735 ? -22.152 10.308 30.331 1.00 59.06 735 HIS A N 1
ATOM 5638 C CA . HIS A 1 735 ? -22.488 9.223 31.258 1.00 59.06 735 HIS A CA 1
ATOM 5639 C C . HIS A 1 735 ? -21.441 8.089 31.295 1.00 59.06 735 HIS A C 1
ATOM 5641 O O . HIS A 1 735 ? -21.190 7.494 32.342 1.00 59.06 735 HIS A O 1
ATOM 5647 N N . SER A 1 736 ? -20.799 7.765 30.164 1.00 61.91 736 SER A N 1
ATOM 5648 C CA . SER A 1 736 ? -19.737 6.747 30.148 1.00 61.91 736 SER A CA 1
ATOM 5649 C C . SER A 1 736 ? -18.476 7.256 30.845 1.00 61.91 736 SER A C 1
ATOM 5651 O O . SER A 1 736 ? -17.899 6.536 31.658 1.00 61.91 736 SER A O 1
ATOM 5653 N N . TYR A 1 737 ? -18.063 8.500 30.577 1.00 73.31 737 TYR A N 1
ATOM 5654 C CA . TYR A 1 737 ? -16.912 9.110 31.250 1.00 73.31 737 TYR A CA 1
ATOM 5655 C C . TYR A 1 737 ? -17.141 9.272 32.757 1.00 73.31 737 TYR A C 1
ATOM 5657 O O . TYR A 1 737 ? -16.251 8.933 33.538 1.00 73.31 737 TYR A O 1
ATOM 5665 N N . GLU A 1 738 ? -18.334 9.712 33.161 1.00 74.94 738 GLU A N 1
ATOM 5666 C CA . GLU A 1 738 ? -18.765 9.774 34.562 1.00 74.94 738 GLU A CA 1
ATOM 5667 C C . GLU A 1 738 ? -18.678 8.395 35.224 1.00 74.94 738 GLU A C 1
ATOM 5669 O O . GLU A 1 738 ? -18.045 8.253 36.270 1.00 74.94 738 GLU A O 1
ATOM 5674 N N . CYS A 1 739 ? -19.182 7.345 34.565 1.00 79.75 739 CYS A N 1
ATOM 5675 C CA . CYS A 1 739 ? -19.094 5.979 35.078 1.00 79.75 739 CYS A CA 1
ATOM 5676 C C . CYS A 1 739 ? -17.641 5.515 35.295 1.00 79.75 739 CYS A C 1
ATOM 5678 O O . CYS A 1 739 ? -17.327 4.938 36.338 1.00 79.75 739 CYS A O 1
ATOM 5680 N N . TYR A 1 740 ? -16.717 5.775 34.361 1.00 84.00 740 TYR A N 1
ATOM 5681 C CA . TYR A 1 740 ? -15.304 5.431 34.584 1.00 84.00 740 TYR A CA 1
ATOM 5682 C C . TYR A 1 740 ? -14.670 6.260 35.702 1.00 84.00 740 TYR A C 1
ATOM 5684 O O . TYR A 1 740 ? -13.846 5.720 36.440 1.00 84.00 740 TYR A O 1
ATOM 5692 N N . ALA A 1 741 ? -15.048 7.532 35.863 1.00 81.44 741 ALA A N 1
ATOM 5693 C CA . ALA A 1 741 ? -14.580 8.358 36.974 1.00 81.44 741 ALA A CA 1
ATOM 5694 C C . ALA A 1 741 ? -15.030 7.778 38.329 1.00 81.44 741 ALA A C 1
ATOM 5696 O O . ALA A 1 741 ? -14.211 7.629 39.239 1.00 81.44 741 ALA A O 1
ATOM 5697 N N . GLU A 1 742 ? -16.292 7.351 38.437 1.00 83.00 742 GLU A N 1
ATOM 5698 C CA . GLU A 1 742 ? -16.826 6.659 39.615 1.00 83.00 742 GLU A CA 1
ATOM 5699 C C . GLU A 1 742 ? -16.106 5.330 39.883 1.00 83.00 742 GLU A C 1
ATOM 5701 O O . GLU A 1 742 ? -15.662 5.069 41.004 1.00 83.00 742 GLU A O 1
ATOM 5706 N N . LEU A 1 743 ? -15.933 4.490 38.858 1.00 82.94 743 LEU A N 1
ATOM 5707 C CA . LEU A 1 743 ? -15.244 3.202 38.983 1.00 82.94 743 LEU A CA 1
ATOM 5708 C C . LEU A 1 743 ? -13.770 3.368 39.385 1.00 82.94 743 LEU A C 1
ATOM 5710 O O . LEU A 1 743 ? -13.243 2.556 40.154 1.00 82.94 743 LEU A O 1
ATOM 5714 N N . LEU A 1 744 ? -13.095 4.413 38.896 1.00 83.44 744 LEU A N 1
ATOM 5715 C CA . LEU A 1 744 ? -11.733 4.770 39.302 1.00 83.44 744 LEU A CA 1
ATOM 5716 C C . LEU A 1 744 ? -11.684 5.213 40.769 1.00 83.44 744 LEU A C 1
ATOM 5718 O O . LEU A 1 744 ? -10.820 4.742 41.516 1.00 83.44 744 LEU A O 1
ATOM 5722 N N . ALA A 1 745 ? -12.635 6.043 41.209 1.00 79.12 745 ALA A N 1
ATOM 5723 C CA . ALA A 1 745 ? -12.754 6.446 42.609 1.00 79.12 745 ALA A CA 1
ATOM 5724 C C . ALA A 1 745 ? -12.953 5.225 43.531 1.00 79.12 745 ALA A C 1
ATOM 5726 O O . ALA A 1 745 ? -12.245 5.077 44.529 1.00 79.12 745 ALA A O 1
ATOM 5727 N N . GLN A 1 746 ? -13.824 4.285 43.143 1.00 76.44 746 GLN A N 1
ATOM 5728 C CA . GLN A 1 746 ? -14.089 3.030 43.870 1.00 76.44 746 GLN A CA 1
ATOM 5729 C C . GLN A 1 746 ? -12.900 2.048 43.888 1.00 76.44 746 GLN A C 1
ATOM 5731 O O . GLN A 1 746 ? -12.812 1.172 44.759 1.00 76.44 746 GLN A O 1
ATOM 5736 N N . SER A 1 747 ? -11.981 2.168 42.926 1.00 67.31 747 SER A N 1
ATOM 5737 C CA . SER A 1 747 ? -10.812 1.288 42.798 1.00 67.31 747 SER A CA 1
ATOM 5738 C C . SER A 1 747 ? -9.620 1.730 43.663 1.00 67.31 747 SER A C 1
ATOM 5740 O O . SER A 1 747 ? -8.632 0.998 43.728 1.00 67.31 747 SER A O 1
ATOM 5742 N N . GLY A 1 748 ? -9.732 2.853 44.392 1.00 55.56 748 GLY A N 1
ATOM 5743 C CA . GLY A 1 748 ? -8.730 3.323 45.362 1.00 55.56 748 GLY A CA 1
ATOM 5744 C C . GLY A 1 748 ? -7.964 4.587 44.954 1.00 55.56 748 GLY A C 1
ATOM 5745 O O . GLY A 1 748 ? -6.981 4.930 45.606 1.00 55.56 748 GLY A O 1
ATOM 5746 N N . GLY A 1 749 ? -8.408 5.308 43.916 1.00 45.53 749 GLY A N 1
ATOM 5747 C CA . GLY A 1 749 ? -7.754 6.539 43.442 1.00 45.53 749 GLY A CA 1
ATOM 5748 C C . GLY A 1 749 ? -7.786 7.731 44.417 1.00 45.53 749 GLY A C 1
ATOM 5749 O O . GLY A 1 749 ? -7.126 8.732 44.169 1.00 45.53 749 GLY A O 1
ATOM 5750 N N . GLY A 1 750 ? -8.521 7.636 45.531 1.00 35.53 750 GLY A N 1
ATOM 5751 C CA . GLY A 1 750 ? -8.724 8.728 46.496 1.00 35.53 750 GLY A CA 1
ATOM 5752 C C . GLY A 1 750 ? -7.625 8.935 47.549 1.00 35.53 750 GLY A C 1
ATOM 5753 O O . GLY A 1 750 ? -7.762 9.826 48.380 1.00 35.53 750 GLY A O 1
ATOM 5754 N N . SER A 1 751 ? -6.543 8.146 47.554 1.00 34.19 751 SER A N 1
ATOM 5755 C CA . SER A 1 751 ? -5.467 8.255 48.559 1.00 34.19 751 SER A CA 1
ATOM 5756 C C . SER A 1 751 ? -4.122 8.686 47.966 1.00 34.19 751 SER A C 1
ATOM 5758 O O . SER A 1 751 ? -3.080 8.112 48.280 1.00 34.19 751 SER A O 1
ATOM 5760 N N . ILE A 1 752 ? -4.125 9.730 47.138 1.00 33.50 752 ILE A N 1
ATOM 5761 C CA . ILE A 1 752 ? -2.929 10.541 46.878 1.00 33.50 752 ILE A CA 1
ATOM 5762 C C . ILE A 1 752 ? -3.279 11.965 47.331 1.00 33.50 752 ILE A C 1
ATOM 5764 O O . ILE A 1 752 ? -3.989 12.691 46.644 1.00 33.50 752 ILE A O 1
ATOM 5768 N N . ARG A 1 753 ? -2.878 12.317 48.561 1.00 31.38 753 ARG A N 1
ATOM 5769 C CA . ARG A 1 753 ? -3.197 13.591 49.231 1.00 31.38 753 ARG A CA 1
ATOM 5770 C C . ARG A 1 753 ? -2.767 14.801 48.392 1.00 31.38 753 ARG A C 1
ATOM 5772 O O . ARG A 1 753 ? -1.597 14.923 48.042 1.00 31.38 753 ARG A O 1
ATOM 5779 N N . SER A 1 754 ? -3.697 15.737 48.204 1.00 27.23 754 SER A N 1
ATOM 5780 C CA . SER A 1 754 ? -3.410 17.135 47.881 1.00 27.23 754 SER A CA 1
ATOM 5781 C C . SER A 1 754 ? -2.669 17.803 49.043 1.00 27.23 754 SER A C 1
ATOM 5783 O O . SER A 1 754 ? -3.123 17.716 50.187 1.00 27.23 754 SER A O 1
ATOM 5785 N N . VAL A 1 755 ? -1.590 18.528 48.759 1.00 28.78 755 VAL A N 1
ATOM 5786 C CA . VAL A 1 755 ? -1.027 19.527 49.678 1.00 28.78 755 VAL A CA 1
ATOM 5787 C C . VAL A 1 755 ? -1.101 20.881 48.979 1.00 28.78 755 VAL A C 1
ATOM 5789 O O . VAL A 1 755 ? -0.539 21.059 47.901 1.00 28.78 755 VAL A O 1
ATOM 5792 N N . ALA A 1 756 ? -1.858 21.797 49.582 1.00 25.25 756 ALA A N 1
ATOM 5793 C CA . ALA A 1 756 ? -1.940 23.208 49.217 1.00 25.25 756 ALA A CA 1
ATOM 5794 C C . ALA A 1 756 ? -0.690 23.976 49.718 1.00 25.25 756 ALA A C 1
ATOM 5796 O O . ALA A 1 756 ? 0.008 23.485 50.608 1.00 25.25 756 ALA A O 1
ATOM 5797 N N . PRO A 1 757 ? -0.382 25.156 49.148 1.00 27.33 757 PRO A N 1
ATOM 5798 C CA . PRO A 1 757 ? 0.961 25.728 49.148 1.00 27.33 757 PRO A CA 1
ATOM 5799 C C . PRO A 1 757 ? 1.276 26.531 50.416 1.00 27.33 757 PRO A C 1
ATOM 5801 O O . PRO A 1 757 ? 0.414 27.196 50.986 1.00 27.33 757 PRO A O 1
ATOM 5804 N N . SER A 1 758 ? 2.543 26.517 50.833 1.00 24.66 758 SER A N 1
ATOM 5805 C CA . SER A 1 758 ? 3.111 27.497 51.765 1.00 24.66 758 SER A CA 1
ATOM 5806 C C . SER A 1 758 ? 4.351 28.141 51.151 1.00 24.66 758 SER A C 1
ATOM 5808 O O . SER A 1 758 ? 5.069 27.535 50.360 1.00 24.66 758 SER A O 1
ATOM 5810 N N . SER A 1 759 ? 4.498 29.419 51.465 1.00 24.72 759 SER A N 1
ATOM 5811 C CA . SER A 1 759 ? 5.112 30.487 50.686 1.00 24.72 759 SER A CA 1
ATOM 5812 C C . SER A 1 759 ? 6.626 30.668 50.854 1.00 24.72 759 SER A C 1
ATOM 5814 O O . SER A 1 759 ? 7.130 30.623 51.970 1.00 24.72 759 SER A O 1
ATOM 5816 N N . ALA A 1 760 ? 7.241 31.064 49.731 1.00 26.92 760 ALA A N 1
ATOM 5817 C CA . ALA A 1 760 ? 8.375 31.982 49.542 1.00 26.92 760 ALA A CA 1
ATOM 5818 C C . ALA A 1 760 ? 9.795 31.573 49.994 1.00 26.92 760 ALA A C 1
ATOM 5820 O O . ALA A 1 760 ? 10.158 31.703 51.158 1.00 26.92 760 ALA A O 1
ATOM 5821 N N . ALA A 1 761 ? 10.646 31.268 49.005 1.00 24.39 761 ALA A N 1
ATOM 5822 C CA . ALA A 1 761 ? 11.754 32.147 48.600 1.00 24.39 761 ALA A CA 1
ATOM 5823 C C . ALA A 1 761 ? 12.190 31.800 47.159 1.00 24.39 761 ALA A C 1
ATOM 5825 O O . ALA A 1 761 ? 12.342 30.629 46.817 1.00 24.39 761 ALA A O 1
ATOM 5826 N N . GLU A 1 762 ? 12.307 32.821 46.310 1.00 26.48 762 GLU A N 1
ATOM 5827 C CA . GLU A 1 762 ? 12.591 32.738 44.872 1.00 26.48 762 GLU A CA 1
ATOM 5828 C C . GLU A 1 762 ? 14.012 32.261 44.546 1.00 26.48 762 GLU A C 1
ATOM 5830 O O . GLU A 1 762 ? 14.979 32.625 45.212 1.00 26.48 762 GLU A O 1
ATOM 5835 N N . GLY A 1 763 ? 14.123 31.519 43.441 1.00 23.81 763 GLY A N 1
ATOM 5836 C CA . GLY A 1 763 ? 15.382 31.168 42.793 1.00 23.81 763 GLY A CA 1
ATOM 5837 C C . GLY 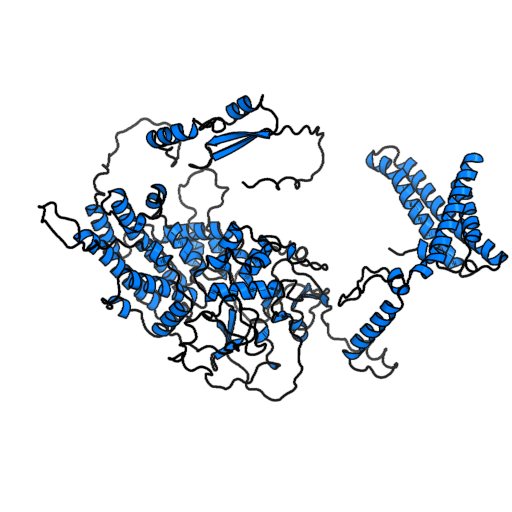A 1 763 ? 15.162 30.204 41.626 1.00 23.81 763 GLY A C 1
ATOM 5838 O O . GLY A 1 763 ? 15.172 29.002 41.828 1.00 23.81 763 GLY A O 1
ATOM 5839 N N . THR A 1 764 ? 14.898 30.775 40.450 1.00 25.45 764 THR A N 1
ATOM 5840 C CA . THR A 1 764 ? 15.291 30.351 39.088 1.00 25.45 764 THR A CA 1
ATOM 5841 C C . THR A 1 764 ? 15.278 28.858 38.673 1.00 25.45 764 THR A C 1
ATOM 5843 O O . THR A 1 764 ? 15.918 28.007 39.273 1.00 25.45 764 THR A O 1
ATOM 5846 N N . GLU A 1 765 ? 14.704 28.635 37.481 1.00 24.66 765 GLU A N 1
ATOM 5847 C CA . GLU A 1 765 ? 14.929 27.531 36.519 1.00 24.66 765 GLU A CA 1
ATOM 5848 C C . GLU A 1 765 ? 13.965 26.327 36.492 1.00 24.66 765 GLU A C 1
ATOM 5850 O O . GLU A 1 765 ? 13.417 25.852 37.480 1.00 24.66 765 GLU A O 1
ATOM 5855 N N . ALA A 1 766 ? 13.704 25.891 35.258 1.00 24.72 766 ALA A N 1
ATOM 5856 C CA . ALA A 1 766 ? 12.626 25.025 34.809 1.00 24.72 766 ALA A CA 1
ATOM 5857 C C . ALA A 1 766 ? 13.068 23.562 34.575 1.00 24.72 766 ALA A C 1
ATOM 5859 O O . ALA A 1 766 ? 14.235 23.297 34.322 1.00 24.72 766 ALA A O 1
ATOM 5860 N N . ALA A 1 767 ? 12.068 22.667 34.502 1.00 26.06 767 ALA A N 1
ATOM 5861 C CA . ALA A 1 767 ? 12.058 21.339 33.857 1.00 26.06 767 ALA A CA 1
ATOM 5862 C C . ALA A 1 767 ? 12.822 20.158 34.508 1.00 26.06 767 ALA A C 1
ATOM 5864 O O . ALA A 1 767 ? 14.039 20.172 34.630 1.00 26.06 767 ALA A O 1
ATOM 5865 N N . SER A 1 768 ? 12.107 19.045 34.757 1.00 26.88 768 SER A N 1
ATOM 5866 C CA . SER A 1 768 ? 12.406 17.724 34.152 1.00 26.88 768 SER A CA 1
ATOM 5867 C C . SER A 1 768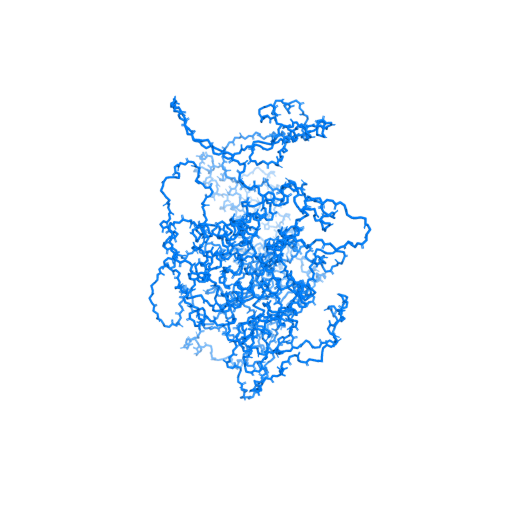 ? 11.554 16.585 34.727 1.00 26.88 768 SER A C 1
ATOM 5869 O O . SER A 1 768 ? 11.720 16.145 35.863 1.00 26.88 768 SER A O 1
ATOM 5871 N N . GLN A 1 769 ? 10.686 16.042 33.870 1.00 29.67 769 GLN A N 1
ATOM 5872 C CA . GLN A 1 769 ? 10.229 14.655 33.909 1.00 29.67 769 GLN A CA 1
ATOM 5873 C C . GLN A 1 769 ? 11.387 13.740 33.490 1.00 29.67 769 GLN A C 1
ATOM 5875 O O . GLN A 1 769 ? 11.519 13.388 32.326 1.00 29.67 769 GLN A O 1
ATOM 5880 N N . TRP A 1 770 ? 12.218 13.355 34.451 1.00 30.23 770 TRP A N 1
ATOM 5881 C CA . TRP A 1 770 ? 13.024 12.135 34.420 1.00 30.23 770 TRP A CA 1
ATOM 5882 C C . TRP A 1 770 ? 13.351 11.788 35.867 1.00 30.23 770 TRP A C 1
ATOM 5884 O O . TRP A 1 770 ? 14.336 12.259 36.426 1.00 30.23 770 TRP A O 1
ATOM 5894 N N . ALA A 1 771 ? 12.491 10.994 36.509 1.00 27.41 771 ALA A N 1
ATOM 5895 C CA . ALA A 1 771 ? 12.869 10.399 37.781 1.00 27.41 771 ALA A CA 1
ATOM 5896 C C . ALA A 1 771 ? 13.744 9.160 37.498 1.00 27.41 771 ALA A C 1
ATOM 5898 O O . ALA A 1 771 ? 13.338 8.303 36.706 1.00 27.41 771 ALA A O 1
ATOM 5899 N N . PRO A 1 772 ? 14.934 9.059 38.113 1.00 28.61 772 PRO A N 1
ATOM 5900 C CA . PRO A 1 772 ? 15.830 7.923 37.950 1.00 28.61 772 PRO A CA 1
ATOM 5901 C C . PRO A 1 772 ? 15.225 6.630 38.533 1.00 28.61 772 PRO A C 1
ATOM 5903 O O . PRO A 1 772 ? 14.314 6.687 39.369 1.00 28.61 772 PRO A O 1
ATOM 5906 N N . PRO A 1 773 ? 15.718 5.447 38.109 1.00 33.53 773 PRO A N 1
ATOM 5907 C CA . PRO A 1 773 ? 15.298 4.162 38.659 1.00 33.53 773 PRO A CA 1
ATOM 5908 C C . PRO A 1 773 ? 15.382 4.163 40.193 1.00 33.53 773 PRO A C 1
ATOM 5910 O O . PRO A 1 773 ? 16.347 4.646 40.781 1.00 33.53 773 PRO A O 1
ATOM 5913 N N . THR A 1 774 ? 14.356 3.624 40.862 1.00 39.31 774 THR A N 1
ATOM 5914 C CA . THR A 1 774 ? 14.301 3.592 42.336 1.00 39.31 774 THR A CA 1
ATOM 5915 C C . THR A 1 774 ? 15.527 2.882 42.915 1.00 39.31 774 THR A C 1
ATOM 5917 O O . THR A 1 774 ? 15.997 1.897 42.341 1.00 39.31 774 THR A O 1
ATOM 5920 N N . THR A 1 775 ? 16.002 3.312 44.089 1.00 43.81 775 THR A N 1
ATOM 5921 C CA . THR A 1 775 ? 17.162 2.736 44.807 1.00 43.81 775 THR A CA 1
ATOM 5922 C C . THR A 1 775 ? 17.086 1.216 44.970 1.00 43.81 775 THR A C 1
ATOM 5924 O O . THR A 1 775 ? 18.107 0.542 44.910 1.00 43.81 775 THR A O 1
ATOM 5927 N N . ARG A 1 776 ? 15.880 0.639 45.080 1.00 42.09 776 ARG A N 1
ATOM 5928 C CA . ARG A 1 776 ? 15.663 -0.822 45.090 1.00 42.09 776 ARG A CA 1
ATOM 5929 C C . ARG A 1 776 ? 15.893 -1.501 43.735 1.00 42.09 776 ARG A C 1
ATOM 5931 O O . ARG A 1 776 ? 16.358 -2.637 43.710 1.00 42.09 776 ARG A O 1
ATOM 5938 N N . SER A 1 777 ? 15.547 -0.841 42.629 1.00 36.12 777 SER A N 1
ATOM 5939 C CA . SER A 1 777 ? 15.792 -1.352 41.272 1.00 36.12 777 SER A CA 1
ATOM 5940 C C . SER A 1 777 ? 17.259 -1.199 40.865 1.00 36.12 777 SER A C 1
ATOM 5942 O O . SER A 1 777 ? 17.818 -2.114 40.266 1.00 36.12 777 SER A O 1
ATOM 5944 N N . VAL A 1 778 ? 17.903 -0.110 41.306 1.00 44.12 778 VAL A N 1
ATOM 5945 C CA . VAL A 1 778 ? 19.347 0.107 41.164 1.00 44.12 778 VAL A CA 1
ATOM 5946 C C . VAL A 1 778 ? 20.118 -0.950 41.952 1.00 44.12 778 VAL A C 1
ATOM 5948 O O . VAL A 1 778 ? 21.003 -1.573 41.388 1.00 44.12 778 VAL A O 1
ATOM 5951 N N . GLU A 1 779 ? 19.743 -1.233 43.204 1.00 48.19 779 GLU A N 1
ATOM 5952 C CA . GLU A 1 779 ? 20.398 -2.249 44.046 1.00 48.19 779 GLU A CA 1
ATOM 5953 C C . GLU A 1 779 ? 20.233 -3.682 43.503 1.00 48.19 779 GLU A C 1
ATOM 5955 O O . GLU A 1 779 ? 21.168 -4.481 43.558 1.00 48.19 779 GLU A O 1
ATOM 5960 N N . ARG A 1 780 ? 19.061 -4.019 42.940 1.00 40.91 780 ARG A N 1
ATOM 5961 C CA . ARG A 1 780 ? 18.808 -5.343 42.344 1.00 40.91 780 ARG A CA 1
ATOM 5962 C C . ARG A 1 780 ? 19.626 -5.557 41.064 1.00 40.91 780 ARG A C 1
ATOM 5964 O O . ARG A 1 780 ? 20.238 -6.610 40.930 1.00 40.91 780 ARG A O 1
ATOM 5971 N N . ASN A 1 781 ? 19.685 -4.562 40.174 1.00 45.28 781 ASN A N 1
ATOM 5972 C CA . ASN A 1 781 ? 20.490 -4.639 38.948 1.00 45.28 781 ASN A CA 1
ATOM 5973 C C . ASN A 1 781 ? 21.998 -4.514 39.225 1.00 45.28 781 ASN A C 1
ATOM 5975 O O . ASN A 1 781 ? 22.793 -5.145 38.530 1.00 45.28 781 ASN A O 1
ATOM 5979 N N . ARG A 1 782 ? 22.404 -3.777 40.275 1.00 48.66 782 ARG A N 1
ATOM 5980 C CA . ARG A 1 782 ? 23.806 -3.709 40.726 1.00 48.66 782 ARG A CA 1
ATOM 5981 C C . ARG A 1 782 ? 24.357 -5.090 41.066 1.00 48.66 782 ARG A C 1
ATOM 5983 O O . ARG A 1 782 ? 25.497 -5.360 40.729 1.00 48.66 782 ARG A O 1
ATOM 5990 N N . ARG A 1 783 ? 23.581 -5.969 41.708 1.00 50.91 783 ARG A N 1
ATOM 5991 C CA . ARG A 1 783 ? 24.077 -7.290 42.147 1.00 50.91 783 ARG A CA 1
ATOM 5992 C C . ARG A 1 783 ? 24.309 -8.272 40.999 1.00 50.91 783 ARG A C 1
ATOM 5994 O O . ARG A 1 783 ? 25.323 -8.962 41.015 1.00 50.91 783 ARG A O 1
ATOM 6001 N N . ASP A 1 784 ? 23.424 -8.304 40.004 1.00 49.78 784 ASP A N 1
ATOM 6002 C CA . ASP A 1 784 ? 23.563 -9.214 38.855 1.00 49.78 784 ASP A CA 1
ATOM 6003 C C . ASP A 1 784 ? 24.649 -8.753 37.871 1.00 49.78 784 ASP A C 1
ATOM 6005 O O . ASP A 1 784 ? 25.302 -9.583 37.240 1.00 49.78 784 ASP A O 1
ATOM 6009 N N . LEU A 1 785 ? 24.883 -7.441 37.760 1.00 52.03 785 LEU A N 1
ATOM 6010 C CA . LEU A 1 785 ? 25.830 -6.877 36.797 1.00 52.03 785 LEU A CA 1
ATOM 6011 C C . LEU A 1 785 ? 27.204 -6.520 37.397 1.00 52.03 785 LEU A C 1
ATOM 6013 O O . LEU A 1 785 ? 28.178 -6.498 36.652 1.00 52.03 785 LEU A O 1
ATOM 6017 N N . ALA A 1 786 ? 27.334 -6.326 38.719 1.00 44.25 786 ALA A N 1
ATOM 6018 C CA . ALA A 1 786 ? 28.633 -6.103 39.380 1.00 44.25 786 ALA A CA 1
ATOM 6019 C C . ALA A 1 786 ? 29.528 -7.354 39.435 1.00 44.25 786 ALA A C 1
ATOM 6021 O O . ALA A 1 786 ? 30.695 -7.257 39.799 1.00 44.25 786 ALA A O 1
ATOM 6022 N N . THR A 1 787 ? 29.005 -8.530 39.077 1.00 51.12 787 THR A N 1
ATOM 6023 C CA . THR A 1 787 ? 29.796 -9.766 38.942 1.00 51.12 787 THR A CA 1
ATOM 6024 C C . THR A 1 787 ? 30.487 -9.892 37.581 1.00 51.12 787 THR A C 1
ATOM 6026 O O . THR A 1 787 ? 31.167 -10.885 37.330 1.00 51.12 787 THR A O 1
ATOM 6029 N N . ARG A 1 788 ? 30.297 -8.918 36.679 1.00 58.22 788 ARG A N 1
ATOM 6030 C CA . ARG A 1 788 ? 30.818 -8.946 35.311 1.00 58.22 788 ARG A CA 1
ATOM 6031 C C . ARG A 1 788 ? 31.794 -7.797 35.079 1.00 58.22 788 ARG A C 1
ATOM 6033 O O . ARG A 1 788 ? 31.390 -6.644 35.006 1.00 58.22 788 ARG A O 1
ATOM 6040 N N . ASP A 1 789 ? 33.058 -8.136 34.849 1.00 60.34 789 ASP A N 1
ATOM 6041 C CA . ASP A 1 789 ? 34.187 -7.194 34.733 1.00 60.34 789 ASP A CA 1
ATOM 6042 C C . ASP A 1 789 ? 34.064 -6.152 33.594 1.00 60.34 789 ASP A C 1
ATOM 6044 O O . ASP A 1 789 ? 34.812 -5.172 33.540 1.00 60.34 789 ASP A O 1
ATOM 6048 N N . TRP A 1 790 ? 33.126 -6.354 32.663 1.00 74.38 790 TRP A N 1
ATOM 6049 C CA . TRP A 1 790 ? 32.887 -5.495 31.499 1.00 74.38 790 TRP A CA 1
ATOM 6050 C C . TRP A 1 790 ? 31.764 -4.465 31.691 1.00 74.38 790 TRP A C 1
ATOM 6052 O O . TRP A 1 790 ? 31.630 -3.566 30.856 1.00 74.38 790 TRP A O 1
ATOM 6062 N N . TYR A 1 791 ? 30.962 -4.559 32.759 1.00 76.75 791 TYR A N 1
ATOM 6063 C CA . TYR A 1 791 ? 29.884 -3.607 33.045 1.00 76.75 791 TYR A CA 1
ATOM 6064 C C . TYR A 1 791 ? 30.259 -2.669 34.194 1.00 76.75 791 TYR A C 1
ATOM 6066 O O . TYR A 1 791 ? 30.563 -3.107 35.298 1.00 76.75 791 TYR A O 1
ATOM 6074 N N . TRP A 1 792 ? 30.212 -1.366 33.922 1.00 69.81 792 TRP A N 1
ATOM 6075 C CA . TRP A 1 792 ? 30.733 -0.325 34.815 1.00 69.81 792 TRP A CA 1
ATOM 6076 C C . TRP A 1 792 ? 29.647 0.615 35.358 1.00 69.81 792 TRP A C 1
ATOM 6078 O O . TRP A 1 792 ? 29.956 1.557 36.082 1.00 69.81 792 TRP A O 1
ATOM 6088 N N . GLY A 1 793 ? 28.371 0.338 35.062 1.00 75.06 793 GLY A N 1
ATOM 6089 C CA . GLY A 1 793 ? 27.230 1.075 35.610 1.00 75.06 793 GLY A CA 1
ATOM 6090 C C . GLY A 1 793 ? 27.200 2.554 35.219 1.00 75.06 793 GLY A C 1
ATOM 6091 O O . GLY A 1 793 ? 27.518 2.915 34.084 1.00 75.06 793 GLY A O 1
ATOM 6092 N N . ASP A 1 794 ? 26.786 3.400 36.160 1.00 70.44 794 ASP A N 1
ATOM 6093 C CA . ASP A 1 794 ? 26.750 4.855 36.010 1.00 70.44 794 ASP A CA 1
ATOM 6094 C C . ASP A 1 794 ? 28.163 5.446 36.164 1.00 70.44 794 ASP A C 1
ATOM 6096 O O . ASP A 1 794 ? 28.608 5.758 37.268 1.00 70.44 794 ASP A O 1
ATOM 6100 N N . VAL A 1 795 ? 28.894 5.519 35.047 1.00 62.50 795 VAL A N 1
ATOM 6101 C CA . VAL A 1 795 ? 30.257 6.065 34.961 1.00 62.50 795 VAL A CA 1
ATOM 6102 C C . VAL A 1 795 ? 30.333 7.130 33.865 1.00 62.50 795 VAL A C 1
ATOM 6104 O O . VAL A 1 795 ? 29.778 6.971 32.769 1.00 62.50 795 VAL A O 1
ATOM 6107 N N . SER A 1 796 ? 31.013 8.244 34.142 1.00 65.81 796 SER A N 1
ATOM 6108 C CA . SER A 1 796 ? 31.083 9.372 33.212 1.00 65.81 796 SER A CA 1
ATOM 6109 C C . SER A 1 796 ? 31.976 9.075 32.001 1.00 65.81 796 SER A C 1
ATOM 6111 O O . SER A 1 796 ? 32.880 8.238 32.031 1.00 65.81 796 SER A O 1
ATOM 6113 N N . ARG A 1 797 ? 31.765 9.807 30.899 1.00 60.19 797 ARG A N 1
ATOM 6114 C CA . ARG A 1 797 ? 32.587 9.663 29.683 1.00 60.19 797 ARG A CA 1
ATOM 6115 C C . ARG A 1 797 ? 34.074 9.961 29.938 1.00 60.19 797 ARG A C 1
ATOM 6117 O O . ARG A 1 797 ? 34.922 9.337 29.306 1.00 60.19 797 ARG A O 1
ATOM 6124 N N . SER A 1 798 ? 34.388 10.899 30.831 1.00 68.50 798 SER A N 1
ATOM 6125 C CA . SER A 1 798 ? 35.764 11.242 31.214 1.00 68.50 798 SER A CA 1
ATOM 6126 C C . SER A 1 798 ? 36.444 10.112 31.981 1.00 68.50 798 SER A C 1
ATOM 6128 O O . SER A 1 798 ? 37.559 9.738 31.627 1.00 68.50 798 SER A O 1
ATOM 6130 N N . GLU A 1 799 ? 35.754 9.511 32.951 1.00 65.19 799 GLU A N 1
ATOM 6131 C CA . GLU A 1 799 ? 36.274 8.372 33.721 1.00 65.19 799 GLU A CA 1
ATOM 6132 C C . GLU A 1 799 ? 36.468 7.144 32.827 1.00 65.19 799 GLU A C 1
ATOM 6134 O O . GLU A 1 799 ? 37.504 6.490 32.877 1.00 65.19 799 GLU A O 1
ATOM 6139 N N . VAL A 1 800 ? 35.528 6.881 31.916 1.00 71.44 800 VAL A N 1
ATOM 6140 C CA . VAL A 1 800 ? 35.657 5.837 30.886 1.00 71.44 800 VAL A CA 1
ATOM 6141 C C . VAL A 1 800 ? 36.882 6.067 30.008 1.00 71.44 800 VAL A C 1
ATOM 6143 O O . VAL A 1 800 ? 37.628 5.131 29.729 1.00 71.44 800 VAL A O 1
ATOM 6146 N N . SER A 1 801 ? 37.117 7.311 29.581 1.00 69.50 801 SER A N 1
ATOM 6147 C CA . SER A 1 801 ? 38.280 7.660 28.763 1.00 69.50 801 SER A CA 1
ATOM 6148 C C . SER A 1 801 ? 39.596 7.466 29.519 1.00 69.50 801 SER A C 1
ATOM 6150 O O . SER A 1 801 ? 40.590 7.079 28.911 1.00 69.50 801 SER A O 1
ATOM 6152 N N . GLU A 1 802 ? 39.612 7.722 30.825 1.00 71.44 802 GLU A N 1
ATOM 6153 C CA . GLU A 1 802 ? 40.760 7.505 31.706 1.00 71.44 802 GLU A CA 1
ATOM 6154 C C . GLU A 1 802 ? 41.029 6.014 31.939 1.00 71.44 802 GLU A C 1
ATOM 6156 O O . GLU A 1 802 ? 42.162 5.571 31.752 1.00 71.44 802 GLU A O 1
ATOM 6161 N N . VAL A 1 803 ? 39.987 5.228 32.229 1.00 71.44 803 VAL A N 1
ATOM 6162 C CA . VAL A 1 803 ? 40.059 3.767 32.415 1.00 71.44 803 VAL A CA 1
ATOM 6163 C C . VAL A 1 803 ? 40.499 3.053 31.132 1.00 71.44 803 VAL A C 1
ATOM 6165 O O . VAL A 1 803 ? 41.265 2.090 31.178 1.00 71.44 803 VAL A O 1
ATOM 6168 N N . MET A 1 804 ? 40.048 3.527 29.969 1.00 73.06 804 MET A N 1
ATOM 6169 C CA . MET A 1 804 ? 40.379 2.938 28.665 1.00 73.06 804 MET A CA 1
ATOM 6170 C C . MET A 1 804 ? 41.739 3.399 28.126 1.00 73.06 804 MET A C 1
ATOM 6172 O O . MET A 1 804 ? 42.295 2.770 27.223 1.00 73.06 804 MET A O 1
ATOM 6176 N N . ARG A 1 805 ? 42.333 4.466 28.675 1.00 72.06 805 ARG A N 1
ATOM 6177 C CA . ARG A 1 805 ? 43.595 5.049 28.185 1.00 72.06 805 ARG A CA 1
ATOM 6178 C C . ARG A 1 805 ? 44.764 4.065 28.184 1.00 72.06 805 ARG A C 1
ATOM 6180 O O . ARG A 1 805 ? 45.553 4.095 27.245 1.00 72.06 805 ARG A O 1
ATOM 6187 N N . GLU A 1 806 ? 44.813 3.138 29.136 1.00 69.00 806 GLU A N 1
ATOM 6188 C CA . GLU A 1 806 ? 45.880 2.127 29.248 1.00 69.00 806 GLU A CA 1
ATOM 6189 C C . GLU A 1 806 ? 45.473 0.732 28.738 1.00 69.00 806 GLU A C 1
ATOM 6191 O O . GLU A 1 806 ? 46.259 -0.210 28.785 1.00 69.00 806 GLU A O 1
ATOM 6196 N N . ARG A 1 807 ? 44.251 0.575 28.209 1.00 76.88 807 ARG A N 1
ATOM 6197 C CA . ARG A 1 807 ? 43.766 -0.701 27.658 1.00 76.88 807 ARG A CA 1
ATOM 6198 C C . ARG A 1 807 ? 44.244 -0.925 26.213 1.00 76.88 807 ARG A C 1
ATOM 6200 O O . ARG A 1 807 ? 44.476 0.058 25.506 1.00 76.88 807 ARG A O 1
ATOM 6207 N N . PRO A 1 808 ? 44.417 -2.179 25.760 1.00 70.44 808 PRO A N 1
ATOM 6208 C CA . PRO A 1 808 ? 44.796 -2.470 24.377 1.00 70.44 808 PRO A CA 1
ATOM 6209 C C . PRO A 1 808 ? 43.682 -2.089 23.387 1.00 70.44 808 PRO A C 1
ATOM 6211 O O . PRO A 1 808 ? 42.535 -1.873 23.779 1.00 70.44 808 PRO A O 1
ATOM 6214 N N . ASP A 1 809 ? 44.031 -2.001 22.104 1.00 69.88 809 ASP A N 1
ATOM 6215 C CA . ASP A 1 809 ? 43.073 -1.732 21.025 1.00 69.88 809 ASP A CA 1
ATOM 6216 C C . ASP A 1 809 ? 42.036 -2.863 20.917 1.00 69.88 809 ASP A C 1
ATOM 6218 O O . ASP A 1 809 ? 42.375 -4.036 21.085 1.00 69.88 809 ASP A O 1
ATOM 6222 N N . GLY A 1 810 ? 40.766 -2.513 20.702 1.00 69.31 810 GLY A N 1
ATOM 6223 C CA . GLY A 1 810 ? 39.638 -3.454 20.749 1.00 69.31 810 GLY A CA 1
ATOM 6224 C C . GLY A 1 810 ? 39.123 -3.774 22.162 1.00 69.31 810 GLY A C 1
ATOM 6225 O O . GLY A 1 810 ? 38.202 -4.576 22.319 1.00 69.31 810 GLY A O 1
ATOM 6226 N N . ALA A 1 811 ? 39.678 -3.160 23.215 1.00 75.19 811 ALA A N 1
ATOM 6227 C CA . ALA A 1 811 ? 39.073 -3.222 24.545 1.00 75.19 811 ALA A CA 1
ATOM 6228 C C . ALA A 1 811 ? 37.730 -2.478 24.562 1.00 75.19 811 ALA A C 1
ATOM 6230 O O . ALA A 1 811 ? 37.616 -1.394 23.985 1.00 75.19 811 ALA A O 1
ATOM 6231 N N . PHE A 1 812 ? 36.739 -3.030 25.269 1.00 81.12 812 PHE A N 1
ATOM 6232 C CA . PHE A 1 812 ? 35.404 -2.447 25.390 1.00 81.12 812 PHE A CA 1
ATOM 6233 C C . PHE A 1 812 ? 34.898 -2.424 26.838 1.00 81.12 812 PHE A C 1
ATOM 6235 O O . PHE A 1 812 ? 35.304 -3.242 27.664 1.00 81.12 812 PHE A O 1
ATOM 6242 N N . LEU A 1 813 ? 33.977 -1.504 27.132 1.00 79.88 813 LEU A N 1
ATOM 6243 C CA . LEU A 1 813 ? 33.205 -1.478 28.376 1.00 79.88 813 LEU A CA 1
ATOM 6244 C C . LEU A 1 813 ? 31.766 -1.020 28.126 1.00 79.88 813 LEU A C 1
ATOM 6246 O O . LEU A 1 813 ? 31.510 -0.217 27.226 1.00 79.88 813 LEU A O 1
ATOM 6250 N N . VAL A 1 814 ? 30.831 -1.500 28.945 1.00 78.56 814 VAL A N 1
ATOM 6251 C CA . VAL A 1 814 ? 29.410 -1.125 28.898 1.00 78.56 814 VAL A CA 1
ATOM 6252 C C . VAL A 1 814 ? 29.047 -0.297 30.129 1.00 78.56 814 VAL A C 1
ATOM 6254 O O . VAL A 1 814 ? 29.370 -0.675 31.254 1.00 78.56 814 VAL A O 1
ATOM 6257 N N . ARG A 1 815 ? 28.353 0.822 29.919 1.00 78.69 815 ARG A N 1
ATOM 6258 C CA . ARG A 1 815 ? 27.868 1.740 30.962 1.00 78.69 815 ARG A CA 1
ATOM 6259 C C . ARG A 1 815 ? 26.412 2.124 30.730 1.00 78.69 815 ARG A C 1
ATOM 6261 O O . ARG A 1 815 ? 25.887 1.908 29.638 1.00 78.69 815 ARG A O 1
ATOM 6268 N N . ASP A 1 816 ? 25.773 2.746 31.707 1.00 71.88 816 ASP A N 1
ATOM 6269 C CA . ASP A 1 816 ? 24.400 3.227 31.542 1.00 71.88 816 ASP A CA 1
ATOM 6270 C C . ASP A 1 816 ? 24.338 4.419 30.566 1.00 71.88 816 ASP A C 1
ATOM 6272 O O . ASP A 1 816 ? 25.245 5.259 30.493 1.00 71.88 816 ASP A O 1
ATOM 6276 N N . SER A 1 817 ? 23.288 4.463 29.737 1.00 66.00 817 SER A N 1
ATOM 6277 C CA . SER A 1 817 ? 23.064 5.569 28.804 1.00 66.00 817 SER A CA 1
ATOM 6278 C C . SER A 1 817 ? 22.478 6.778 29.525 1.00 66.00 817 SER A C 1
ATOM 6280 O O . SER A 1 817 ? 21.381 6.715 30.075 1.00 66.00 817 SER A O 1
ATOM 6282 N N . PHE A 1 818 ? 23.165 7.918 29.430 1.00 54.25 818 PHE A N 1
ATOM 6283 C CA . PHE A 1 818 ? 22.662 9.201 29.933 1.00 54.25 818 PHE A CA 1
ATOM 6284 C C . PHE A 1 818 ? 21.534 9.792 29.064 1.00 54.25 818 PHE A C 1
ATOM 6286 O O . PHE A 1 818 ? 20.852 10.709 29.505 1.00 54.25 818 PHE A O 1
ATOM 6293 N N . ALA A 1 819 ? 21.337 9.300 27.832 1.00 45.59 819 ALA A N 1
ATOM 6294 C CA . ALA A 1 819 ? 20.393 9.872 26.862 1.00 45.59 819 ALA A CA 1
ATOM 6295 C C . ALA A 1 819 ? 19.032 9.153 26.807 1.00 45.59 819 ALA A C 1
ATOM 6297 O O . ALA A 1 819 ? 18.068 9.683 26.257 1.00 45.59 819 ALA A O 1
ATOM 6298 N N . THR A 1 820 ? 18.937 7.921 27.313 1.00 42.38 820 THR A N 1
ATOM 6299 C CA . THR A 1 820 ? 17.708 7.114 27.254 1.00 42.38 820 THR A CA 1
ATOM 6300 C C . THR A 1 820 ? 17.642 6.193 28.463 1.00 42.38 820 THR A C 1
ATOM 6302 O O . THR A 1 820 ? 18.495 5.325 28.641 1.00 42.38 820 THR A O 1
ATOM 6305 N N . THR A 1 821 ? 16.616 6.367 29.294 1.00 40.72 821 THR A N 1
ATOM 6306 C CA . THR A 1 821 ? 16.419 5.575 30.512 1.00 40.72 821 THR A CA 1
ATOM 6307 C C . THR A 1 821 ? 16.188 4.100 30.163 1.00 40.72 821 THR A C 1
ATOM 6309 O O . THR A 1 821 ? 15.266 3.776 29.418 1.00 40.72 821 THR A O 1
ATOM 6312 N N . GLY A 1 822 ? 17.021 3.201 30.699 1.00 50.12 822 GLY A N 1
ATOM 6313 C CA . GLY A 1 822 ? 16.946 1.755 30.440 1.00 50.12 822 GLY A CA 1
ATOM 6314 C C . GLY A 1 822 ? 17.752 1.258 29.230 1.00 50.12 822 GLY A C 1
ATOM 6315 O O . GLY A 1 822 ? 17.678 0.074 28.914 1.00 50.12 822 GLY A O 1
ATOM 6316 N N . ALA A 1 823 ? 18.522 2.129 28.570 1.00 52.22 823 ALA A N 1
ATOM 6317 C CA . ALA A 1 823 ? 19.471 1.755 27.522 1.00 52.22 823 ALA A CA 1
ATOM 6318 C C . ALA A 1 823 ? 20.920 1.757 28.043 1.00 52.22 823 ALA A C 1
ATOM 6320 O O . ALA A 1 823 ? 21.256 2.485 28.979 1.00 52.22 823 ALA A O 1
ATOM 6321 N N . PHE A 1 824 ? 21.797 0.991 27.393 1.00 70.12 824 PHE A N 1
ATOM 6322 C CA . PHE A 1 824 ? 23.227 0.925 27.708 1.00 70.12 824 PHE A CA 1
ATOM 6323 C C . PHE A 1 824 ? 24.067 1.587 26.611 1.00 70.12 824 PHE A C 1
ATOM 6325 O O . PHE A 1 824 ? 23.667 1.644 25.451 1.00 70.12 824 PHE A O 1
ATOM 6332 N N . THR A 1 825 ? 25.244 2.088 26.976 1.00 74.62 825 THR A N 1
ATOM 6333 C CA . THR A 1 825 ? 26.258 2.618 26.060 1.00 74.62 825 THR A CA 1
ATOM 6334 C C . THR A 1 825 ? 27.492 1.720 26.092 1.00 74.62 825 THR A C 1
ATOM 6336 O O . THR A 1 825 ? 28.097 1.542 27.147 1.00 74.62 825 THR A O 1
ATOM 6339 N N . LEU A 1 826 ? 27.894 1.193 24.936 1.00 79.06 826 LEU A N 1
ATOM 6340 C CA . LEU A 1 826 ? 29.166 0.493 24.738 1.00 79.06 826 LEU A CA 1
ATOM 6341 C C . LEU A 1 826 ? 30.247 1.506 24.327 1.00 79.06 826 LEU A C 1
ATOM 6343 O O . LEU A 1 826 ? 30.014 2.333 23.448 1.00 79.06 826 LEU A O 1
ATOM 6347 N N . THR A 1 827 ? 31.421 1.455 24.954 1.00 76.75 827 THR A N 1
ATOM 6348 C CA . THR A 1 827 ? 32.602 2.236 24.555 1.00 76.75 827 THR A CA 1
ATOM 6349 C C . THR A 1 827 ? 33.739 1.291 24.198 1.00 76.75 827 THR A C 1
ATOM 6351 O O . THR A 1 827 ? 34.118 0.470 25.025 1.00 76.75 827 THR A O 1
ATOM 6354 N N . GLU A 1 828 ? 34.292 1.432 22.996 1.00 81.94 828 GLU A N 1
ATOM 6355 C CA . GLU A 1 828 ? 35.421 0.650 22.484 1.00 81.94 828 GLU A CA 1
ATOM 6356 C C . GLU A 1 828 ? 36.618 1.573 22.219 1.00 81.94 828 GLU A C 1
ATOM 6358 O O . GLU A 1 828 ? 36.445 2.715 21.781 1.00 81.94 828 GLU A O 1
ATOM 6363 N N . LYS A 1 829 ? 37.837 1.101 22.496 1.00 74.75 829 LYS A N 1
ATOM 6364 C CA . LYS A 1 829 ? 39.069 1.822 22.165 1.00 74.75 829 LYS A CA 1
ATOM 6365 C C . LYS A 1 829 ? 39.566 1.422 20.777 1.00 74.75 829 LYS A C 1
ATOM 6367 O O . LYS A 1 829 ? 39.837 0.249 20.542 1.00 74.75 829 LYS A O 1
ATOM 6372 N N . CYS A 1 830 ? 39.739 2.421 19.915 1.00 56.69 830 CYS A N 1
ATOM 6373 C CA . CYS A 1 830 ? 40.352 2.279 18.600 1.00 56.69 830 CYS A CA 1
ATOM 6374 C C . CYS A 1 830 ? 41.391 3.396 18.396 1.00 56.69 830 CYS A C 1
ATOM 6376 O O . CYS A 1 830 ? 41.049 4.581 18.444 1.00 56.69 830 CYS A O 1
ATOM 6378 N N . VAL A 1 831 ? 42.660 3.041 18.199 1.00 52.09 831 VAL A N 1
ATOM 6379 C CA . VAL A 1 831 ? 43.753 3.973 17.898 1.00 52.09 831 VAL A CA 1
ATOM 6380 C C . VAL A 1 831 ? 43.935 4.036 16.383 1.00 52.09 831 VAL A C 1
ATOM 6382 O O . VAL A 1 831 ? 44.676 3.262 15.786 1.00 52.09 831 VAL A O 1
ATOM 6385 N N . LEU A 1 832 ? 43.273 5.001 15.744 1.00 42.19 832 LEU A N 1
ATOM 6386 C CA . LEU A 1 832 ? 43.566 5.376 14.360 1.00 42.19 832 LEU A CA 1
ATOM 6387 C C . LEU A 1 832 ? 44.777 6.319 14.340 1.00 42.19 832 LEU A C 1
ATOM 6389 O O . LEU A 1 832 ? 44.644 7.514 14.598 1.00 42.19 832 LEU A O 1
ATOM 6393 N N . THR A 1 833 ? 45.965 5.812 14.007 1.00 36.12 833 THR A N 1
ATOM 6394 C CA . THR A 1 833 ? 47.089 6.659 13.583 1.00 36.12 833 THR A CA 1
ATOM 6395 C C . THR A 1 833 ? 46.849 7.133 12.151 1.00 36.12 833 THR A C 1
ATOM 6397 O O . THR A 1 833 ? 47.260 6.498 11.185 1.00 36.12 833 THR A O 1
ATOM 6400 N N . VAL A 1 834 ? 46.165 8.269 12.007 1.00 33.53 834 VAL A N 1
ATOM 6401 C CA . VAL A 1 834 ? 46.095 9.008 10.740 1.00 33.53 834 VAL A CA 1
ATOM 6402 C C . VAL A 1 834 ? 46.658 10.405 10.976 1.00 33.53 834 VAL A C 1
ATOM 6404 O O . VAL A 1 834 ? 46.006 11.258 11.575 1.00 33.53 834 VAL A O 1
ATOM 6407 N N . GLU A 1 835 ? 47.887 10.640 10.512 1.00 29.80 835 GLU A N 1
ATOM 6408 C CA . GLU A 1 835 ? 48.404 11.993 10.312 1.00 29.80 835 GLU A CA 1
ATOM 6409 C C . GLU A 1 835 ? 47.577 12.673 9.212 1.00 29.80 835 GLU A C 1
ATOM 6411 O O . GLU A 1 835 ? 47.542 12.219 8.068 1.00 29.80 835 GLU A O 1
ATOM 6416 N N . ILE A 1 836 ? 46.899 13.766 9.562 1.00 29.94 836 ILE A N 1
ATOM 6417 C CA . ILE A 1 836 ? 46.194 14.641 8.622 1.00 29.94 836 ILE A CA 1
ATOM 6418 C C . ILE A 1 836 ? 46.952 15.969 8.557 1.00 29.94 836 ILE A C 1
ATOM 6420 O O . ILE A 1 836 ? 47.093 16.634 9.585 1.00 29.94 836 ILE A O 1
ATOM 6424 N N . PRO A 1 837 ? 47.319 16.436 7.353 1.00 28.11 837 PRO A N 1
ATOM 6425 C CA . PRO A 1 837 ? 47.212 17.855 7.046 1.00 28.11 837 PRO A CA 1
ATOM 6426 C C . PRO A 1 837 ? 46.085 18.092 6.040 1.00 28.11 837 PRO A C 1
ATOM 6428 O O . PRO A 1 837 ? 45.962 17.434 5.009 1.00 28.11 837 PRO A O 1
ATOM 6431 N N . ALA A 1 838 ? 45.241 19.051 6.397 1.00 30.48 838 ALA A N 1
ATOM 6432 C CA . ALA A 1 838 ? 43.960 19.362 5.797 1.00 30.48 838 ALA A CA 1
ATOM 6433 C C . ALA A 1 838 ? 44.042 19.899 4.356 1.00 30.48 838 ALA A C 1
ATOM 6435 O O . ALA A 1 838 ? 44.719 20.888 4.086 1.00 30.48 838 ALA A O 1
ATOM 6436 N N . SER A 1 839 ? 43.252 19.321 3.448 1.00 30.81 839 SER A N 1
ATOM 6437 C CA . SER A 1 839 ? 42.236 20.046 2.663 1.00 30.81 839 SER A CA 1
ATOM 6438 C C . SER A 1 839 ? 41.510 19.115 1.677 1.00 30.81 839 SER A C 1
ATOM 6440 O O . SER A 1 839 ? 42.109 18.264 1.029 1.00 30.81 839 SER A O 1
ATOM 6442 N N . SER A 1 840 ? 40.203 19.354 1.541 1.00 27.58 840 SER A N 1
ATOM 6443 C CA . SER A 1 840 ? 39.222 18.743 0.625 1.00 27.58 840 SER A CA 1
ATOM 6444 C C . SER A 1 840 ? 38.485 17.474 1.100 1.00 27.58 840 SER A C 1
ATOM 6446 O O . SER A 1 840 ? 39.018 16.374 1.165 1.00 27.58 840 SER A O 1
ATOM 6448 N N . PHE A 1 841 ? 37.212 17.702 1.458 1.00 33.62 841 PHE A N 1
ATOM 6449 C CA . PHE A 1 841 ? 36.020 16.936 1.075 1.00 33.62 841 PHE A CA 1
ATOM 6450 C C . PHE A 1 841 ? 36.224 15.461 0.699 1.00 33.62 841 PHE A C 1
ATOM 6452 O O . PHE A 1 841 ? 36.663 15.191 -0.406 1.00 33.62 841 PHE A O 1
ATOM 6459 N N . TYR A 1 842 ? 35.765 14.538 1.551 1.00 27.36 842 TYR A N 1
ATOM 6460 C CA . TYR A 1 842 ? 34.910 13.399 1.171 1.00 27.36 842 TYR A CA 1
ATOM 6461 C C . TYR A 1 842 ? 34.402 12.711 2.449 1.00 27.36 842 TYR A C 1
ATOM 6463 O O . TYR A 1 842 ? 35.111 11.953 3.104 1.00 27.36 842 TYR A O 1
ATOM 6471 N N . GLY A 1 843 ? 33.156 13.006 2.828 1.00 28.31 843 GLY A N 1
ATOM 6472 C CA . GLY A 1 843 ? 32.434 12.317 3.895 1.00 28.31 843 GLY A CA 1
ATOM 6473 C C . GLY A 1 843 ? 31.549 11.226 3.306 1.00 28.31 843 GLY A C 1
ATOM 6474 O O . GLY A 1 843 ? 30.399 11.494 2.979 1.00 28.31 843 GLY A O 1
ATOM 6475 N N . SER A 1 844 ? 32.088 10.020 3.130 1.00 28.58 844 SER A N 1
ATOM 6476 C CA . SER A 1 844 ? 31.322 8.770 2.979 1.00 28.58 844 SER A CA 1
ATOM 6477 C C . SER A 1 844 ? 32.277 7.596 2.825 1.00 28.58 844 SER A C 1
ATOM 6479 O O . SER A 1 844 ? 32.516 7.155 1.714 1.00 28.58 844 SER A O 1
ATOM 6481 N N . PHE A 1 845 ? 32.853 7.111 3.923 1.00 26.73 845 PHE A N 1
ATOM 6482 C CA . PHE A 1 845 ? 33.377 5.744 4.031 1.00 26.73 845 PHE A CA 1
ATOM 6483 C C . PHE A 1 845 ? 33.722 5.496 5.506 1.00 26.73 845 PHE A C 1
ATOM 6485 O O . PHE A 1 845 ? 34.823 5.813 5.932 1.00 26.73 845 PHE A O 1
ATOM 6492 N N . CYS A 1 846 ? 32.722 5.081 6.297 1.00 25.31 846 CYS A N 1
ATOM 6493 C CA . CYS A 1 846 ? 32.829 4.300 7.548 1.00 25.31 846 CYS A CA 1
ATOM 6494 C C . CYS A 1 846 ? 31.500 4.367 8.327 1.00 25.31 846 CYS A C 1
ATOM 6496 O O . CYS A 1 846 ? 31.356 5.113 9.291 1.00 25.31 846 CYS A O 1
ATOM 6498 N N . LYS A 1 847 ? 30.505 3.590 7.884 1.00 25.38 847 LYS A N 1
ATOM 6499 C CA . LYS A 1 847 ? 29.316 3.199 8.668 1.00 25.38 847 LYS A CA 1
ATOM 6500 C C . LYS A 1 847 ? 28.812 1.833 8.178 1.00 25.38 847 LYS A C 1
ATOM 6502 O O . LYS A 1 847 ? 27.682 1.683 7.733 1.00 25.38 847 LYS A O 1
ATOM 6507 N N . ALA A 1 848 ? 29.696 0.841 8.194 1.00 28.58 848 ALA A N 1
ATOM 6508 C CA . ALA A 1 848 ? 29.350 -0.550 7.915 1.00 28.58 848 ALA A CA 1
ATOM 6509 C C . ALA A 1 848 ? 30.290 -1.462 8.713 1.00 28.58 848 ALA A C 1
ATOM 6511 O O . ALA A 1 848 ? 31.366 -1.766 8.219 1.00 28.58 848 ALA A O 1
ATOM 6512 N N . LEU A 1 849 ? 29.889 -1.777 9.955 1.00 25.06 849 LEU A N 1
ATOM 6513 C CA . LEU A 1 849 ? 30.454 -2.691 10.981 1.00 25.06 849 LEU A CA 1
ATOM 6514 C C . LEU A 1 849 ? 30.103 -2.018 12.330 1.00 25.06 849 LEU A C 1
ATOM 6516 O O . LEU A 1 849 ? 30.534 -0.896 12.543 1.00 25.06 849 LEU A O 1
ATOM 6520 N N . LEU A 1 850 ? 29.267 -2.496 13.253 1.00 25.41 850 LEU A N 1
ATOM 6521 C CA . LEU A 1 850 ? 28.722 -3.804 13.615 1.00 25.41 850 LEU A CA 1
ATOM 6522 C C . LEU A 1 850 ? 27.253 -3.644 14.082 1.00 25.41 850 LEU A C 1
ATOM 6524 O O . LEU A 1 850 ? 26.899 -2.627 14.674 1.00 25.41 850 LEU A O 1
ATOM 6528 N N . VAL A 1 851 ? 26.440 -4.690 13.897 1.00 25.73 851 VAL A N 1
ATOM 6529 C CA . VAL A 1 851 ? 25.248 -4.989 14.714 1.00 25.73 851 VAL A CA 1
ATOM 6530 C C . VAL A 1 851 ? 25.512 -6.340 15.379 1.00 25.73 851 VAL A C 1
ATOM 6532 O O . VAL A 1 851 ? 25.631 -7.342 14.675 1.00 25.73 851 VAL A O 1
ATOM 6535 N N . ILE A 1 852 ? 25.619 -6.341 16.708 1.00 28.16 852 ILE A N 1
ATOM 6536 C CA . ILE A 1 852 ? 25.225 -7.439 17.605 1.00 28.16 852 ILE A CA 1
ATOM 6537 C C . ILE A 1 852 ? 24.351 -6.800 18.675 1.00 28.16 852 ILE A C 1
ATOM 6539 O O . ILE A 1 852 ? 24.774 -5.738 19.190 1.00 28.16 852 ILE A O 1
#